Protein 9DIA (pdb70)

Organism: Homo sapiens (NCBI:txid9606)

InterPro domains:
  IPR000413 Integrin alpha chain [PR01185] (269-281)
  IPR000413 Integrin alpha chain [PR01185] (288-299)
  IPR000413 Integrin alpha chain [PR01185] (319-339)
  IPR000413 Integrin alpha chain [PR01185] (391-415)
  IPR000413 Integrin alpha chain [PR01185] (456-477)
  IPR000413 Integrin alpha chain [PR01185] (483-502)
  IPR000413 Integrin alpha chain [PR01185] (599-612)
  IPR000413 Integrin alpha chain [PR01185] (1009-1028)
  IPR013517 FG-GAP repeat [PF01839] (326-368)
  IPR013517 FG-GAP repeat [PF01839] (392-428)
  IPR013519 Integrin alpha beta-propellor [PS51470] (43-108)
  IPR013519 Integrin alpha beta-propellor [PS51470] (128-188)
  IPR013519 Integrin alpha beta-propellor [PS51470] (192-245)
  IPR013519 Integrin alpha beta-propellor [PS51470] (312-377)
  IPR013519 Integrin alpha beta-propellor [PS51470] (378-437)
  IPR013519 Integrin alpha beta-propellor [PS51470] (441-504)
  IPR013519 Integrin alpha beta-propellor [SM00191] (56-115)
  IPR013519 Integrin alpha beta-propellor [SM00191] (268-318)
  IPR013519 Integrin alpha beta-propellor [SM00191] (322-384)
  IPR013519 Integrin alpha beta-propellor [SM00191] (388-444)

Structure (mmCIF, N/CA/C/O backbone):
data_9DIA
#
_entry.id   9DIA
#
_cell.length_a   1.00
_cell.length_b   1.00
_cell.length_c   1.00
_cell.angle_alpha   90.00
_cell.angle_beta   90.00
_cell.angle_gamma   90.00
#
_symmetry.space_group_name_H-M   'P 1'
#
loop_
_entity.id
_entity.type
_entity.pdbx_description
1 polymer 'Integrin alpha-5'
2 polymer 'Integrin beta-1'
3 polymer 'NeoNectin candidate 2'
4 branched 2-acetamido-2-deoxy-beta-D-glucopyranose-(1-4)-2-acetamido-2-deoxy-beta-D-glucopyranose
5 branched alpha-D-mannopyranose-(1-3)-[2-acetamido-2-deoxy-beta-D-glucopyranose-(1-4)]beta-D-mannopyranose-(1-4)-2-acetamido-2-deoxy-beta-D-glucopyranose-(1-4)-2-acetamido-2-deoxy-beta-D-glucopyranose
6 branched alpha-L-fucopyranose-(1-6)-2-acetamido-2-deoxy-beta-D-glucopyranose
7 non-polymer 'CALCIUM ION'
8 non-polymer 2-acetamido-2-deoxy-beta-D-glucopyranose
9 non-polymer 'MANGANESE (II) ION'
#
loop_
_atom_site.group_PDB
_atom_site.id
_atom_site.type_symbol
_atom_site.label_atom_id
_atom_site.label_alt_id
_atom_site.label_comp_id
_atom_site.label_asym_id
_atom_site.label_entity_id
_atom_site.label_seq_id
_atom_site.pdbx_PDB_ins_code
_atom_site.Cartn_x
_atom_site.Cartn_y
_atom_site.Cartn_z
_atom_site.occupancy
_atom_site.B_iso_or_equiv
_atom_site.auth_seq_id
_atom_site.auth_comp_id
_atom_site.auth_asym_id
_atom_site.auth_atom_id
_atom_site.pdbx_PDB_model_num
ATOM 1 N N . PHE A 1 42 ? 201.131 171.387 180.029 1.00 77.78 1 PHE A N 1
ATOM 2 C CA . PHE A 1 42 ? 200.280 170.378 179.341 1.00 77.78 1 PHE A CA 1
ATOM 3 C C . PHE A 1 42 ? 200.893 169.973 178.002 1.00 77.78 1 PHE A C 1
ATOM 4 O O . PHE A 1 42 ? 201.676 169.025 177.934 1.00 77.78 1 PHE A O 1
ATOM 21 N N . ASN A 1 43 ? 200.543 170.697 176.940 1.00 74.59 2 ASN A N 1
ATOM 22 C CA . ASN A 1 43 ? 200.965 170.330 175.592 1.00 74.59 2 ASN A CA 1
ATOM 23 C C . ASN A 1 43 ? 202.295 170.980 175.220 1.00 74.59 2 ASN A C 1
ATOM 24 O O . ASN A 1 43 ? 203.254 170.286 174.872 1.00 74.59 2 ASN A O 1
ATOM 35 N N . LEU A 1 44 ? 202.366 172.308 175.293 1.00 70.13 3 LEU A N 1
ATOM 36 C CA . LEU A 1 44 ? 203.571 173.014 174.880 1.00 70.13 3 LEU A CA 1
ATOM 37 C C . LEU A 1 44 ? 204.779 172.485 175.640 1.00 70.13 3 LEU A C 1
ATOM 38 O O . LEU A 1 44 ? 204.739 172.322 176.862 1.00 70.13 3 LEU A O 1
ATOM 54 N N . ASP A 1 45 ? 205.858 172.217 174.906 1.00 74.16 4 ASP A N 1
ATOM 55 C CA . ASP A 1 45 ? 207.051 171.586 175.469 1.00 74.16 4 ASP A CA 1
ATOM 56 C C . ASP A 1 45 ? 207.831 172.631 176.261 1.00 74.16 4 ASP A C 1
ATOM 57 O O . ASP A 1 45 ? 208.865 173.149 175.833 1.00 74.16 4 ASP A O 1
ATOM 66 N N . ALA A 1 46 ? 207.316 172.942 177.451 1.00 73.29 5 ALA A N 1
ATOM 67 C CA . ALA A 1 46 ? 207.967 173.910 178.323 1.00 73.29 5 ALA A CA 1
ATOM 68 C C . ALA A 1 46 ? 209.254 173.378 178.937 1.00 73.29 5 ALA A C 1
ATOM 69 O O . ALA A 1 46 ? 209.990 174.154 179.554 1.00 73.29 5 ALA A O 1
ATOM 76 N N . GLU A 1 47 ? 209.541 172.083 178.788 1.00 76.26 6 GLU A N 1
ATOM 77 C CA . GLU A 1 47 ? 210.744 171.520 179.392 1.00 76.26 6 GLU A CA 1
ATOM 78 C C . GLU A 1 47 ? 212.002 172.162 178.822 1.00 76.26 6 GLU A C 1
ATOM 79 O O . GLU A 1 47 ? 212.939 172.475 179.566 1.00 76.26 6 GLU A O 1
ATOM 83 N N . ALA A 1 48 ? 212.045 172.366 177.507 1.00 76.21 7 ALA A N 1
ATOM 84 C CA . ALA A 1 48 ? 213.219 172.943 176.867 1.00 76.21 7 ALA A CA 1
ATOM 85 C C . ALA A 1 48 ? 212.838 173.599 175.546 1.00 76.21 7 ALA A C 1
ATOM 86 O O . ALA A 1 48 ? 212.911 172.957 174.491 1.00 76.21 7 ALA A O 1
ATOM 93 N N . PRO A 1 49 ? 212.424 174.861 175.557 1.00 71.98 8 PRO A N 1
ATOM 94 C CA . PRO A 1 49 ? 212.108 175.553 174.306 1.00 71.98 8 PRO A CA 1
ATOM 95 C C . PRO A 1 49 ? 213.362 176.112 173.645 1.00 71.98 8 PRO A C 1
ATOM 96 O O . PRO A 1 49 ? 214.451 176.131 174.219 1.00 71.98 8 PRO A O 1
ATOM 107 N N . ALA A 1 50 ? 213.185 176.572 172.410 1.00 72.98 9 ALA A N 1
ATOM 108 C CA . ALA A 1 50 ? 214.258 177.208 171.661 1.00 72.98 9 ALA A CA 1
ATOM 109 C C . ALA A 1 50 ? 214.302 178.694 171.985 1.00 72.98 9 ALA A C 1
ATOM 110 O O . ALA A 1 50 ? 213.262 179.349 172.085 1.00 72.98 9 ALA A O 1
ATOM 117 N N . VAL A 1 51 ? 215.512 179.221 172.148 1.00 71.22 10 VAL A N 1
ATOM 118 C CA . VAL A 1 51 ? 215.729 180.608 172.541 1.00 71.22 10 VAL A CA 1
ATOM 119 C C . VAL A 1 51 ? 216.504 181.309 171.436 1.00 71.22 10 VAL A C 1
ATOM 120 O O . VAL A 1 51 ? 217.577 180.844 171.032 1.00 71.22 10 VAL A O 1
ATOM 133 N N . LEU A 1 52 ? 215.963 182.424 170.952 1.00 71.86 11 LEU A N 1
ATOM 134 C CA . LEU A 1 52 ? 216.617 183.259 169.954 1.00 71.86 11 LEU A CA 1
ATOM 135 C C . LEU A 1 52 ? 216.987 184.589 170.592 1.00 71.86 11 LEU A C 1
ATOM 136 O O . LEU A 1 52 ? 216.124 185.276 171.146 1.00 71.86 11 LEU A O 1
ATOM 152 N N . SER A 1 53 ? 218.265 184.952 170.506 1.00 71.25 12 SER A N 1
ATOM 153 C CA . SER A 1 53 ? 218.796 186.138 171.160 1.00 71.25 12 SER A CA 1
ATOM 154 C C . SER A 1 53 ? 219.393 187.083 170.128 1.00 71.25 12 SER A C 1
ATOM 155 O O . SER A 1 53 ? 220.061 186.647 169.186 1.00 71.25 12 SER A O 1
ATOM 163 N N . GLY A 1 54 ? 219.149 188.378 170.315 1.00 70.92 13 GLY A N 1
ATOM 164 C CA . GLY A 1 54 ? 219.651 189.393 169.420 1.00 70.92 13 GLY A CA 1
ATOM 165 C C . GLY A 1 54 ? 220.694 190.272 170.080 1.00 70.92 13 GLY A C 1
ATOM 166 O O . GLY A 1 54 ? 221.177 189.981 171.178 1.00 70.92 13 GLY A O 1
ATOM 170 N N . PRO A 1 55 ? 221.063 191.369 169.421 1.00 68.85 14 PRO A N 1
ATOM 171 C CA . PRO A 1 55 ? 222.080 192.246 169.988 1.00 68.85 14 PRO A CA 1
ATOM 172 C C . PRO A 1 55 ? 221.595 192.861 171.283 1.00 68.85 14 PRO A C 1
ATOM 173 O O . PRO A 1 55 ? 220.390 193.128 171.451 1.00 68.85 14 PRO A O 1
ATOM 184 N N . PRO A 1 56 ? 222.497 193.108 172.233 1.00 68.76 15 PRO A N 1
ATOM 185 C CA . PRO A 1 56 ? 222.072 193.691 173.510 1.00 68.76 15 PRO A CA 1
ATOM 186 C C . PRO A 1 56 ? 221.514 195.094 173.328 1.00 68.76 15 PRO A C 1
ATOM 187 O O . PRO A 1 56 ? 221.978 195.865 172.486 1.00 68.76 15 PRO A O 1
ATOM 198 N N . GLY A 1 57 ? 220.507 195.421 174.135 1.00 68.15 16 GLY A N 1
ATOM 199 C CA . GLY A 1 57 ? 219.912 196.741 174.102 1.00 68.15 16 GLY A CA 1
ATOM 200 C C . GLY A 1 57 ? 219.181 197.084 172.826 1.00 68.15 16 GLY A C 1
ATOM 201 O O . GLY A 1 57 ? 218.875 198.258 172.604 1.00 68.15 16 GLY A O 1
ATOM 205 N N . SER A 1 58 ? 218.886 196.099 171.982 1.00 67.45 17 SER A N 1
ATOM 206 C CA . SER A 1 58 ? 218.241 196.333 170.699 1.00 67.45 17 SER A CA 1
ATOM 207 C C . SER A 1 58 ? 216.742 196.075 170.726 1.00 67.45 17 SER A C 1
ATOM 208 O O . SER A 1 58 ? 216.094 196.176 169.681 1.00 67.45 17 SER A O 1
ATOM 216 N N . PHE A 1 59 ? 216.174 195.744 171.885 1.00 66.40 18 PHE A N 1
ATOM 217 C CA . PHE A 1 59 ? 214.753 195.421 171.994 1.00 66.40 18 PHE A CA 1
ATOM 218 C C . PHE A 1 59 ? 214.372 194.268 171.071 1.00 66.40 18 PHE A C 1
ATOM 219 O O . PHE A 1 59 ? 213.257 194.216 170.548 1.00 66.40 18 PHE A O 1
ATOM 236 N N . PHE A 1 60 ? 215.297 193.333 170.863 1.00 68.32 19 PHE A N 1
ATOM 237 C CA . PHE A 1 60 ? 215.004 192.162 170.051 1.00 68.32 19 PHE A CA 1
ATOM 238 C C . PHE A 1 60 ? 213.837 191.393 170.655 1.00 68.32 19 PHE A C 1
ATOM 239 O O . PHE A 1 60 ? 213.827 191.098 171.852 1.00 68.32 19 PHE A O 1
ATOM 256 N N . GLY A 1 61 ? 212.858 191.061 169.824 1.00 65.74 20 GLY A N 1
ATOM 257 C CA . GLY A 1 61 ? 211.667 190.385 170.284 1.00 65.74 20 GLY A CA 1
ATOM 258 C C . GLY A 1 61 ? 210.490 191.285 170.577 1.00 65.74 20 GLY A C 1
ATOM 259 O O . GLY A 1 61 ? 209.468 190.793 171.068 1.00 65.74 20 GLY A O 1
ATOM 263 N N . PHE A 1 62 ? 210.596 192.586 170.298 1.00 64.97 21 PHE A N 1
ATOM 264 C CA . PHE A 1 62 ? 209.462 193.476 170.512 1.00 64.97 21 PHE A CA 1
ATOM 265 C C . PHE A 1 62 ? 208.254 193.042 169.694 1.00 64.97 21 PHE A C 1
ATOM 266 O O . PHE A 1 62 ? 207.111 193.280 170.100 1.00 64.97 21 PHE A O 1
ATOM 283 N N . SER A 1 63 ? 208.483 192.413 168.544 1.00 67.01 22 SER A N 1
ATOM 284 C CA . SER A 1 63 ? 207.404 191.892 167.721 1.00 67.01 22 SER A CA 1
ATOM 285 C C . SER A 1 63 ? 207.885 190.620 167.042 1.00 67.01 22 SER A C 1
ATOM 286 O O . SER A 1 63 ? 209.045 190.529 166.635 1.00 67.01 22 SER A O 1
ATOM 294 N N . VAL A 1 64 ? 206.986 189.643 166.921 1.00 67.57 23 VAL A N 1
ATOM 295 C CA . VAL A 1 64 ? 207.315 188.337 166.368 1.00 67.57 23 VAL A CA 1
ATOM 296 C C . VAL A 1 64 ? 206.252 187.951 165.348 1.00 67.57 23 VAL A C 1
ATOM 297 O O . VAL A 1 64 ? 205.134 188.469 165.352 1.00 67.57 23 VAL A O 1
ATOM 310 N N . GLU A 1 65 ? 206.619 187.027 164.464 1.00 70.23 24 GLU A N 1
ATOM 311 C CA . GLU A 1 65 ? 205.711 186.565 163.423 1.00 70.23 24 GLU A CA 1
ATOM 312 C C . GLU A 1 65 ? 206.280 185.301 162.796 1.00 70.23 24 GLU A C 1
ATOM 313 O O . GLU A 1 65 ? 207.472 185.010 162.918 1.00 70.23 24 GLU A O 1
ATOM 321 N N . PHE A 1 66 ? 205.405 184.555 162.128 1.00 70.66 25 PHE A N 1
ATOM 322 C CA . PHE A 1 66 ? 205.781 183.373 161.368 1.00 70.66 25 PHE A CA 1
ATOM 323 C C . PHE A 1 66 ? 205.917 183.733 159.895 1.00 70.66 25 PHE A C 1
ATOM 324 O O . PHE A 1 66 ? 205.220 184.615 159.388 1.00 70.66 25 PHE A O 1
ATOM 341 N N . TYR A 1 67 ? 206.821 183.040 159.208 1.00 71.90 26 TYR A N 1
ATOM 342 C CA . TYR A 1 67 ? 207.075 183.283 157.794 1.00 71.90 26 TYR A CA 1
ATOM 343 C C . TYR A 1 67 ? 207.096 181.959 157.047 1.00 71.90 26 TYR A C 1
ATOM 344 O O . TYR A 1 67 ? 207.832 181.042 157.424 1.00 71.90 26 TYR A O 1
ATOM 362 N N . ARG A 1 68 ? 206.297 181.869 155.989 1.00 76.04 27 ARG A N 1
ATOM 363 C CA . ARG A 1 68 ? 206.238 180.688 155.135 1.00 76.04 27 ARG A CA 1
ATOM 364 C C . ARG A 1 68 ? 206.053 179.409 155.957 1.00 76.04 27 ARG A C 1
ATOM 365 O O . ARG A 1 68 ? 206.888 178.501 155.899 1.00 76.04 27 ARG A O 1
ATOM 386 N N . PRO A 1 69 ? 204.973 179.304 156.724 1.00 78.05 28 PRO A N 1
ATOM 387 C CA . PRO A 1 69 ? 204.748 178.093 157.515 1.00 78.05 28 PRO A CA 1
ATOM 388 C C . PRO A 1 69 ? 204.232 176.948 156.656 1.00 78.05 28 PRO A C 1
ATOM 389 O O . PRO A 1 69 ? 203.646 177.142 155.590 1.00 78.05 28 PRO A O 1
ATOM 400 N N . GLY A 1 70 ? 204.468 175.736 157.146 1.00 82.43 29 GLY A N 1
ATOM 401 C CA . GLY A 1 70 ? 204.032 174.551 156.426 1.00 82.43 29 GLY A CA 1
ATOM 402 C C . GLY A 1 70 ? 204.644 174.428 155.048 1.00 82.43 29 GLY A C 1
ATOM 403 O O . GLY A 1 70 ? 203.959 174.030 154.098 1.00 82.43 29 GLY A O 1
ATOM 407 N N . THR A 1 71 ? 205.924 174.764 154.917 1.00 83.27 30 THR A N 1
ATOM 408 C CA . THR A 1 71 ? 206.611 174.691 153.635 1.00 83.27 30 THR A CA 1
ATOM 409 C C . THR A 1 71 ? 208.097 174.906 153.874 1.00 83.27 30 THR A C 1
ATOM 410 O O . THR A 1 71 ? 208.508 175.395 154.930 1.00 83.27 30 THR A O 1
ATOM 421 N N . ASP A 1 72 ? 208.896 174.533 152.879 1.00 84.92 31 ASP A N 1
ATOM 422 C CA . ASP A 1 72 ? 210.332 174.747 152.967 1.00 84.92 31 ASP A CA 1
ATOM 423 C C . ASP A 1 72 ? 210.628 176.232 153.123 1.00 84.92 31 ASP A C 1
ATOM 424 O O . ASP A 1 72 ? 209.974 177.081 152.511 1.00 84.92 31 ASP A O 1
ATOM 433 N N . GLY A 1 73 ? 211.620 176.543 153.950 1.00 81.09 32 GLY A N 1
ATOM 434 C CA . GLY A 1 73 ? 211.949 177.918 154.255 1.00 81.09 32 GLY A CA 1
ATOM 435 C C . GLY A 1 73 ? 211.167 178.521 155.398 1.00 81.09 32 GLY A C 1
ATOM 436 O O . GLY A 1 73 ? 211.275 179.732 155.625 1.00 81.09 32 GLY A O 1
ATOM 440 N N . VAL A 1 74 ? 210.376 177.723 156.119 1.00 76.80 33 VAL A N 1
ATOM 441 C CA . VAL A 1 74 ? 209.656 178.235 157.278 1.00 76.80 33 VAL A CA 1
ATOM 442 C C . VAL A 1 74 ? 210.642 178.909 158.215 1.00 76.80 33 VAL A C 1
ATOM 443 O O . VAL A 1 74 ? 211.710 178.365 158.512 1.00 76.80 33 VAL A O 1
ATOM 456 N N . SER A 1 75 ? 210.287 180.103 158.682 1.00 73.48 34 SER A N 1
ATOM 457 C CA . SER A 1 75 ? 211.197 180.910 159.477 1.00 73.48 34 SER A CA 1
ATOM 458 C C . SER A 1 75 ? 210.390 181.774 160.433 1.00 73.48 34 SER A C 1
ATOM 459 O O . SER A 1 75 ? 209.171 181.911 160.304 1.00 73.48 34 SER A O 1
ATOM 467 N N . VAL A 1 76 ? 211.090 182.358 161.400 1.00 70.61 35 VAL A N 1
ATOM 468 C CA . VAL A 1 76 ? 210.495 183.225 162.408 1.00 70.61 35 VAL A CA 1
ATOM 469 C C . VAL A 1 76 ? 211.086 184.617 162.245 1.00 70.61 35 VAL A C 1
ATOM 470 O O . VAL A 1 76 ? 212.312 184.779 162.241 1.00 70.61 35 VAL A O 1
ATOM 483 N N . LEU A 1 77 ? 210.218 185.615 162.115 1.00 69.84 36 LEU A N 1
ATOM 484 C CA . LEU A 1 77 ? 210.630 187.005 161.975 1.00 69.84 36 LEU A CA 1
ATOM 485 C C . LEU A 1 77 ? 210.555 187.690 163.331 1.00 69.84 36 LEU A C 1
ATOM 486 O O . LEU A 1 77 ? 209.540 187.586 164.027 1.00 69.84 36 LEU A O 1
ATOM 502 N N . VAL A 1 78 ? 211.626 188.385 163.703 1.00 68.64 37 VAL A N 1
ATOM 503 C CA . VAL A 1 78 ? 211.713 189.084 164.980 1.00 68.64 37 VAL A CA 1
ATOM 504 C C . VAL A 1 78 ? 212.133 190.521 164.713 1.00 68.64 37 VAL A C 1
ATOM 505 O O . VAL A 1 78 ? 213.079 190.765 163.957 1.00 68.64 37 VAL A O 1
ATOM 518 N N . GLY A 1 79 ? 211.433 191.466 165.330 1.00 67.19 38 GLY A N 1
ATOM 519 C CA . GLY A 1 79 ? 211.732 192.880 165.176 1.00 67.19 38 GLY A CA 1
ATOM 520 C C . GLY A 1 79 ? 212.581 193.391 166.327 1.00 67.19 38 GLY A C 1
ATOM 521 O O . GLY A 1 79 ? 212.401 192.984 167.475 1.00 67.19 38 GLY A O 1
ATOM 525 N N . ALA A 1 80 ? 213.510 194.288 166.003 1.00 66.58 39 ALA A N 1
ATOM 526 C CA . ALA A 1 80 ? 214.396 194.915 166.982 1.00 66.58 39 ALA A CA 1
ATOM 527 C C . ALA A 1 80 ? 214.307 196.420 166.776 1.00 66.58 39 ALA A C 1
ATOM 528 O O . ALA A 1 80 ? 215.123 197.009 166.054 1.00 66.58 39 ALA A O 1
ATOM 535 N N . PRO A 1 81 ? 213.324 197.080 167.394 1.00 65.68 40 PRO A N 1
ATOM 536 C CA . PRO A 1 81 ? 213.090 198.498 167.082 1.00 65.68 40 PRO A CA 1
ATOM 537 C C . PRO A 1 81 ? 214.293 199.395 167.308 1.00 65.68 40 PRO A C 1
ATOM 538 O O . PRO A 1 81 ? 214.443 200.394 166.595 1.00 65.68 40 PRO A O 1
ATOM 549 N N . LYS A 1 82 ? 215.152 199.082 168.274 1.00 66.99 41 LYS A N 1
ATOM 550 C CA . LYS A 1 82 ? 216.283 199.931 168.629 1.00 66.99 41 LYS A CA 1
ATOM 551 C C . LYS A 1 82 ? 217.614 199.261 168.300 1.00 66.99 41 LYS A C 1
ATOM 552 O O . LYS A 1 82 ? 218.575 199.346 169.065 1.00 66.99 41 LYS A O 1
ATOM 571 N N . ALA A 1 83 ? 217.685 198.595 167.153 1.00 68.58 42 ALA A N 1
ATOM 572 C CA . ALA A 1 83 ? 218.892 197.904 166.719 1.00 68.58 42 ALA A CA 1
ATOM 573 C C . ALA A 1 83 ? 219.677 198.794 165.768 1.00 68.58 42 ALA A C 1
ATOM 574 O O . ALA A 1 83 ? 219.104 199.377 164.842 1.00 68.58 42 ALA A O 1
ATOM 581 N N . ASN A 1 84 ? 220.983 198.898 165.999 1.00 73.35 43 ASN A N 1
ATOM 582 C CA . ASN A 1 84 ? 221.834 199.680 165.114 1.00 73.35 43 ASN A CA 1
ATOM 583 C C . ASN A 1 84 ? 221.956 198.986 163.764 1.00 73.35 43 ASN A C 1
ATOM 584 O O . ASN A 1 84 ? 222.263 197.793 163.692 1.00 73.35 43 ASN A O 1
ATOM 594 N N . THR A 1 85 ? 221.716 199.737 162.696 1.00 73.94 44 THR A N 1
ATOM 595 C CA . THR A 1 85 ? 221.781 199.224 161.338 1.00 73.94 44 THR A CA 1
ATOM 596 C C . THR A 1 85 ? 222.932 199.880 160.589 1.00 73.94 44 THR A C 1
ATOM 597 O O . THR A 1 85 ? 223.462 200.915 160.999 1.00 73.94 44 THR A O 1
ATOM 608 N N . SER A 1 86 ? 223.320 199.255 159.482 1.00 76.20 45 SER A N 1
ATOM 609 C CA . SER A 1 86 ? 224.406 199.764 158.645 1.00 76.20 45 SER A CA 1
ATOM 610 C C . SER A 1 86 ? 223.876 200.669 157.537 1.00 76.20 45 SER A C 1
ATOM 611 O O . SER A 1 86 ? 224.175 200.483 156.358 1.00 76.20 45 SER A O 1
ATOM 619 N N . GLN A 1 87 ? 223.075 201.669 157.920 1.00 76.47 46 GLN A N 1
ATOM 620 C CA . GLN A 1 87 ? 222.564 202.641 156.971 1.00 76.47 46 GLN A CA 1
ATOM 621 C C . GLN A 1 87 ? 223.393 203.919 157.023 1.00 76.47 46 GLN A C 1
ATOM 622 O O . GLN A 1 87 ? 223.926 204.276 158.077 1.00 76.47 46 GLN A O 1
ATOM 636 N N . PRO A 1 88 ? 223.530 204.642 155.907 1.00 80.10 47 PRO A N 1
ATOM 637 C CA . PRO A 1 88 ? 224.329 205.876 155.936 1.00 80.10 47 PRO A CA 1
ATOM 638 C C . PRO A 1 88 ? 223.740 206.935 156.853 1.00 80.10 47 PRO A C 1
ATOM 639 O O . PRO A 1 88 ? 222.655 207.462 156.591 1.00 80.10 47 PRO A O 1
ATOM 650 N N . GLY A 1 89 ? 224.450 207.254 157.932 1.00 77.36 48 GLY A N 1
ATOM 651 C CA . GLY A 1 89 ? 224.041 208.321 158.823 1.00 77.36 48 GLY A CA 1
ATOM 652 C C . GLY A 1 89 ? 222.692 208.104 159.476 1.00 77.36 48 GLY A C 1
ATOM 653 O O . GLY A 1 89 ? 221.859 209.015 159.507 1.00 77.36 48 GLY A O 1
ATOM 657 N N . VAL A 1 90 ? 222.459 206.901 159.996 1.00 74.57 49 VAL A N 1
ATOM 658 C CA . VAL A 1 90 ? 221.242 206.577 160.731 1.00 74.57 49 VAL A CA 1
ATOM 659 C C . VAL A 1 90 ? 221.645 205.904 162.034 1.00 74.57 49 VAL A C 1
ATOM 660 O O . VAL A 1 90 ? 222.456 204.971 162.029 1.00 74.57 49 VAL A O 1
ATOM 673 N N . LEU A 1 91 ? 221.082 206.373 163.143 1.00 72.02 50 LEU A N 1
ATOM 674 C CA . LEU A 1 91 ? 221.397 205.862 164.471 1.00 72.02 50 LEU A CA 1
ATOM 675 C C . LEU A 1 91 ? 220.161 205.187 165.049 1.00 72.02 50 LEU A C 1
ATOM 676 O O . LEU A 1 91 ? 219.103 205.814 165.160 1.00 72.02 50 LEU A O 1
ATOM 692 N N . GLN A 1 92 ? 220.302 203.915 165.420 1.00 70.83 51 GLN A N 1
ATOM 693 C CA . GLN A 1 92 ? 219.202 203.130 165.975 1.00 70.83 51 GLN A CA 1
ATOM 694 C C . GLN A 1 92 ? 217.963 203.229 165.089 1.00 70.83 51 GLN A C 1
ATOM 695 O O . GLN A 1 92 ? 216.870 203.579 165.536 1.00 70.83 51 GLN A O 1
ATOM 709 N N . GLY A 1 93 ? 218.146 202.911 163.810 1.00 70.30 52 GLY A N 1
ATOM 710 C CA . GLY A 1 93 ? 217.061 203.000 162.854 1.00 70.30 52 GLY A CA 1
ATOM 711 C C . GLY A 1 93 ? 216.084 201.847 162.878 1.00 70.30 52 GLY A C 1
ATOM 712 O O . GLY A 1 93 ? 215.072 201.903 162.175 1.00 70.30 52 GLY A O 1
ATOM 716 N N . GLY A 1 94 ? 216.355 200.810 163.661 1.00 68.74 53 GLY A N 1
ATOM 717 C CA . GLY A 1 94 ? 215.494 199.648 163.717 1.00 68.74 53 GLY A CA 1
ATOM 718 C C . GLY A 1 94 ? 215.874 198.595 162.690 1.00 68.74 53 GLY A C 1
ATOM 719 O O . GLY A 1 94 ? 216.545 198.862 161.695 1.00 68.74 53 GLY A O 1
ATOM 723 N N . ALA A 1 95 ? 215.430 197.368 162.948 1.00 68.08 54 ALA A N 1
ATOM 724 C CA . ALA A 1 95 ? 215.755 196.255 162.069 1.00 68.08 54 ALA A CA 1
ATOM 725 C C . ALA A 1 95 ? 214.744 195.138 162.277 1.00 68.08 54 ALA A C 1
ATOM 726 O O . ALA A 1 95 ? 214.028 195.100 163.279 1.00 68.08 54 ALA A O 1
ATOM 733 N N . VAL A 1 96 ? 214.699 194.230 161.305 1.00 68.35 55 VAL A N 1
ATOM 734 C CA . VAL A 1 96 ? 213.888 193.022 161.372 1.00 68.35 55 VAL A CA 1
ATOM 735 C C . VAL A 1 96 ? 214.792 191.841 161.059 1.00 68.35 55 VAL A C 1
ATOM 736 O O . VAL A 1 96 ? 215.522 191.862 160.062 1.00 68.35 55 VAL A O 1
ATOM 749 N N . TYR A 1 97 ? 214.744 190.816 161.902 1.00 70.21 56 TYR A N 1
ATOM 750 C CA . TYR A 1 97 ? 215.630 189.668 161.788 1.00 70.21 56 TYR A CA 1
ATOM 751 C C . TYR A 1 97 ? 214.896 188.472 161.195 1.00 70.21 56 TYR A C 1
ATOM 752 O O . TYR A 1 97 ? 213.702 188.272 161.428 1.00 70.21 56 TYR A O 1
ATOM 770 N N . LEU A 1 98 ? 215.630 187.678 160.421 1.00 71.74 57 LEU A N 1
ATOM 771 C CA . LEU A 1 98 ? 215.136 186.428 159.859 1.00 71.74 57 LEU A CA 1
ATOM 772 C C . LEU A 1 98 ? 215.870 185.278 160.534 1.00 71.74 57 LEU A C 1
ATOM 773 O O . LEU A 1 98 ? 217.101 185.201 160.468 1.00 71.74 57 LEU A O 1
ATOM 789 N N . CYS A 1 99 ? 215.117 184.390 161.176 1.00 75.46 58 CYS A N 1
ATOM 790 C CA . CYS A 1 99 ? 215.685 183.268 161.923 1.00 75.46 58 CYS A CA 1
ATOM 791 C C . CYS A 1 99 ? 215.207 181.961 161.310 1.00 75.46 58 CYS A C 1
ATOM 792 O O . CYS A 1 99 ? 214.102 181.490 161.632 1.00 75.46 58 CYS A O 1
ATOM 799 N N . PRO A 1 100 ? 215.987 181.337 160.427 1.00 76.46 59 PRO A N 1
ATOM 800 C CA . PRO A 1 100 ? 215.538 180.080 159.819 1.00 76.46 59 PRO A CA 1
ATOM 801 C C . PRO A 1 100 ? 215.298 179.013 160.875 1.00 76.46 59 PRO A C 1
ATOM 802 O O . PRO A 1 100 ? 216.020 178.922 161.869 1.00 76.46 59 PRO A O 1
ATOM 813 N N . TRP A 1 101 ? 214.271 178.203 160.648 1.00 78.19 60 TRP A N 1
ATOM 814 C CA . TRP A 1 101 ? 213.888 177.149 161.574 1.00 78.19 60 TRP A CA 1
ATOM 815 C C . TRP A 1 101 ? 214.440 175.813 161.099 1.00 78.19 60 TRP A C 1
ATOM 816 O O . TRP A 1 101 ? 214.515 175.552 159.895 1.00 78.19 60 TRP A O 1
ATOM 837 N N . GLY A 1 102 ? 214.824 174.971 162.054 1.00 85.38 61 GLY A N 1
ATOM 838 C CA . GLY A 1 102 ? 215.347 173.655 161.743 1.00 85.38 61 GLY A CA 1
ATOM 839 C C . GLY A 1 102 ? 216.831 173.544 162.017 1.00 85.38 61 GLY A C 1
ATOM 840 O O . GLY A 1 102 ? 217.298 172.530 162.544 1.00 85.38 61 GLY A O 1
ATOM 844 N N . ALA A 1 103 ? 217.584 174.582 161.663 1.00 93.06 62 ALA A N 1
ATOM 845 C CA . ALA A 1 103 ? 219.009 174.598 161.955 1.00 93.06 62 ALA A CA 1
ATOM 846 C C . ALA A 1 103 ? 219.228 174.550 163.461 1.00 93.06 62 ALA A C 1
ATOM 847 O O . ALA A 1 103 ? 218.560 175.258 164.220 1.00 93.06 62 ALA A O 1
ATOM 854 N N . SER A 1 104 ? 220.166 173.710 163.893 1.00 97.20 63 SER A N 1
ATOM 855 C CA . SER A 1 104 ? 220.401 173.558 165.326 1.00 97.20 63 SER A CA 1
ATOM 856 C C . SER A 1 104 ? 220.784 174.866 166.010 1.00 97.20 63 SER A C 1
ATOM 857 O O . SER A 1 104 ? 220.233 175.144 167.089 1.00 97.20 63 SER A O 1
ATOM 865 N N . PRO A 1 105 ? 221.681 175.701 165.472 1.00 96.23 64 PRO A N 1
ATOM 866 C CA . PRO A 1 105 ? 222.002 176.954 166.172 1.00 96.23 64 PRO A CA 1
ATOM 867 C C . PRO A 1 105 ? 220.900 177.994 166.089 1.00 96.23 64 PRO A C 1
ATOM 868 O O . PRO A 1 105 ? 220.856 178.891 166.939 1.00 96.23 64 PRO A O 1
ATOM 879 N N . THR A 1 106 ? 220.009 177.902 165.102 1.00 89.95 65 THR A N 1
ATOM 880 C CA . THR A 1 106 ? 218.951 178.893 164.913 1.00 89.95 65 THR A CA 1
ATOM 881 C C . THR A 1 106 ? 219.536 180.299 164.815 1.00 89.95 65 THR A C 1
ATOM 882 O O . THR A 1 106 ? 219.017 181.255 165.394 1.00 89.95 65 THR A O 1
ATOM 893 N N . GLN A 1 107 ? 220.635 180.424 164.074 1.00 88.41 66 GLN A N 1
ATOM 894 C CA . GLN A 1 107 ? 221.265 181.723 163.892 1.00 88.41 66 GLN A CA 1
ATOM 895 C C . GLN A 1 107 ? 220.287 182.704 163.259 1.00 88.41 66 GLN A C 1
ATOM 896 O O . GLN A 1 107 ? 219.579 182.373 162.305 1.00 88.41 66 GLN A O 1
ATOM 910 N N . CYS A 1 108 ? 220.253 183.918 163.798 1.00 81.68 67 CYS A N 1
ATOM 911 C CA . CYS A 1 108 ? 219.382 184.978 163.312 1.00 81.68 67 CYS A CA 1
ATOM 912 C C . CYS A 1 108 ? 220.217 186.020 162.582 1.00 81.68 67 CYS A C 1
ATOM 913 O O . CYS A 1 108 ? 221.282 186.417 163.067 1.00 81.68 67 CYS A O 1
ATOM 920 N N . THR A 1 109 ? 219.736 186.454 161.422 1.00 76.05 68 THR A N 1
ATOM 921 C CA . THR A 1 109 ? 220.407 187.461 160.620 1.00 76.05 68 THR A CA 1
ATOM 922 C C . THR A 1 109 ? 219.430 188.572 160.270 1.00 76.05 68 THR A C 1
ATOM 923 O O . THR A 1 109 ? 218.220 188.337 160.198 1.00 76.05 68 THR A O 1
ATOM 934 N N . PRO A 1 110 ? 219.922 189.791 160.047 1.00 71.70 69 PRO A N 1
ATOM 935 C CA . PRO A 1 110 ? 219.022 190.907 159.745 1.00 71.70 69 PRO A CA 1
ATOM 936 C C . PRO A 1 110 ? 218.702 191.019 158.263 1.00 71.70 69 PRO A C 1
ATOM 937 O O . PRO A 1 110 ? 219.534 190.751 157.394 1.00 71.70 69 PRO A O 1
ATOM 948 N N . ILE A 1 111 ? 217.469 191.426 157.980 1.00 71.86 70 ILE A N 1
ATOM 949 C CA . ILE A 1 111 ? 217.016 191.665 156.615 1.00 71.86 70 ILE A CA 1
ATOM 950 C C . ILE A 1 111 ? 217.327 193.106 156.248 1.00 71.86 70 ILE A C 1
ATOM 951 O O . ILE A 1 111 ? 217.182 194.017 157.072 1.00 71.86 70 ILE A O 1
ATOM 967 N N . GLU A 1 112 ? 217.758 193.317 155.006 1.00 74.40 71 GLU A N 1
ATOM 968 C CA . GLU A 1 112 ? 218.127 194.645 154.523 1.00 74.40 71 GLU A CA 1
ATOM 969 C C . GLU A 1 112 ? 216.942 195.220 153.751 1.00 74.40 71 GLU A C 1
ATOM 970 O O . GLU A 1 112 ? 216.928 195.278 152.522 1.00 74.40 71 GLU A O 1
ATOM 982 N N . PHE A 1 113 ? 215.927 195.650 154.504 1.00 70.77 72 PHE A N 1
ATOM 983 C CA . PHE A 1 113 ? 214.756 196.263 153.884 1.00 70.77 72 PHE A CA 1
ATOM 984 C C . PHE A 1 113 ? 215.128 197.550 153.163 1.00 70.77 72 PHE A C 1
ATOM 985 O O . PHE A 1 113 ? 214.643 197.816 152.057 1.00 70.77 72 PHE A O 1
ATOM 1002 N N . ASP A 1 114 ? 215.983 198.364 153.776 1.00 78.06 73 ASP A N 1
ATOM 1003 C CA . ASP A 1 114 ? 216.417 199.620 153.181 1.00 78.06 73 ASP A CA 1
ATOM 1004 C C . ASP A 1 114 ? 217.800 199.956 153.713 1.00 78.06 73 ASP A C 1
ATOM 1005 O O . ASP A 1 114 ? 218.037 199.877 154.921 1.00 78.06 73 ASP A O 1
ATOM 1014 N N . SER A 1 115 ? 218.708 200.327 152.808 1.00 78.24 74 SER A N 1
ATOM 1015 C CA . SER A 1 115 ? 220.067 200.708 153.173 1.00 78.24 74 SER A CA 1
ATOM 1016 C C . SER A 1 115 ? 220.393 202.132 152.738 1.00 78.24 74 SER A C 1
ATOM 1017 O O . SER A 1 115 ? 221.570 202.485 152.613 1.00 78.24 74 SER A O 1
ATOM 1025 N N . LYS A 1 116 ? 219.374 202.955 152.505 1.00 81.50 75 LYS A N 1
ATOM 1026 C CA . LYS A 1 116 ? 219.554 204.342 152.096 1.00 81.50 75 LYS A CA 1
ATOM 1027 C C . LYS A 1 116 ? 219.306 205.246 153.297 1.00 81.50 75 LYS A C 1
ATOM 1028 O O . LYS A 1 116 ? 218.242 205.175 153.922 1.00 81.50 75 LYS A O 1
ATOM 1036 N N . GLY A 1 117 ? 220.281 206.092 153.612 1.00 81.01 76 GLY A N 1
ATOM 1037 C CA . GLY A 1 117 ? 220.140 207.026 154.710 1.00 81.01 76 GLY A CA 1
ATOM 1038 C C . GLY A 1 117 ? 218.996 207.991 154.488 1.00 81.01 76 GLY A C 1
ATOM 1039 O O . GLY A 1 117 ? 218.307 207.920 153.467 1.00 81.01 76 GLY A O 1
ATOM 1043 N N . SER A 1 118 ? 218.780 208.898 155.437 1.00 81.65 77 SER A N 1
ATOM 1044 C CA . SER A 1 118 ? 217.713 209.877 155.294 1.00 81.65 77 SER A CA 1
ATOM 1045 C C . SER A 1 118 ? 217.922 210.700 154.030 1.00 81.65 77 SER A C 1
ATOM 1046 O O . SER A 1 118 ? 219.033 211.156 153.747 1.00 81.65 77 SER A O 1
ATOM 1054 N N . ARG A 1 119 ? 216.849 210.885 153.266 1.00 82.83 78 ARG A N 1
ATOM 1055 C CA . ARG A 1 119 ? 216.936 211.647 152.033 1.00 82.83 78 ARG A CA 1
ATOM 1056 C C . ARG A 1 119 ? 217.296 213.100 152.334 1.00 82.83 78 ARG A C 1
ATOM 1057 O O . ARG A 1 119 ? 217.320 213.539 153.485 1.00 82.83 78 ARG A O 1
ATOM 1078 N N . LEU A 1 120 ? 217.584 213.849 151.273 1.00 90.68 79 LEU A N 1
ATOM 1079 C CA . LEU A 1 120 ? 217.928 215.260 151.365 1.00 90.68 79 LEU A CA 1
ATOM 1080 C C . LEU A 1 120 ? 216.937 216.080 150.554 1.00 90.68 79 LEU A C 1
ATOM 1081 O O . LEU A 1 120 ? 216.468 215.639 149.500 1.00 90.68 79 LEU A O 1
ATOM 1097 N N . LEU A 1 121 ? 216.618 217.272 151.050 1.00 94.61 80 LEU A N 1
ATOM 1098 C CA . LEU A 1 121 ? 215.721 218.165 150.330 1.00 94.61 80 LEU A CA 1
ATOM 1099 C C . LEU A 1 121 ? 216.437 218.748 149.119 1.00 94.61 80 LEU A C 1
ATOM 1100 O O . LEU A 1 121 ? 217.563 219.242 149.229 1.00 94.61 80 LEU A O 1
ATOM 1116 N N . GLU A 1 122 ? 215.780 218.690 147.959 1.00 103.01 81 GLU A N 1
ATOM 1117 C CA . GLU A 1 122 ? 216.408 219.180 146.735 1.00 103.01 81 GLU A CA 1
ATOM 1118 C C . GLU A 1 122 ? 216.721 220.668 146.836 1.00 103.01 81 GLU A C 1
ATOM 1119 O O . GLU A 1 122 ? 217.789 221.116 146.402 1.00 103.01 81 GLU A O 1
ATOM 1131 N N . SER A 1 123 ? 215.806 221.449 147.412 1.00 104.07 82 SER A N 1
ATOM 1132 C CA . SER A 1 123 ? 216.047 222.880 147.560 1.00 104.07 82 SER A CA 1
ATOM 1133 C C . SER A 1 123 ? 217.245 223.152 148.458 1.00 104.07 82 SER A C 1
ATOM 1134 O O . SER A 1 123 ? 217.986 224.115 148.231 1.00 104.07 82 SER A O 1
ATOM 1142 N N . SER A 1 124 ? 217.450 222.321 149.481 1.00 104.59 83 SER A N 1
ATOM 1143 C CA . SER A 1 124 ? 218.561 222.538 150.401 1.00 104.59 83 SER A CA 1
ATOM 1144 C C . SER A 1 124 ? 219.897 222.485 149.671 1.00 104.59 83 SER A C 1
ATOM 1145 O O . SER A 1 124 ? 220.727 223.391 149.802 1.00 104.59 83 SER A O 1
ATOM 1153 N N . LEU A 1 125 ? 220.123 221.425 148.892 1.00 106.31 84 LEU A N 1
ATOM 1154 C CA . LEU A 1 125 ? 221.378 221.316 148.157 1.00 106.31 84 LEU A CA 1
ATOM 1155 C C . LEU A 1 125 ? 221.415 222.273 146.973 1.00 106.31 84 LEU A C 1
ATOM 1156 O O . LEU A 1 125 ? 222.501 222.668 146.533 1.00 106.31 84 LEU A O 1
ATOM 1172 N N . SER A 1 126 ? 220.250 222.657 146.445 1.00 109.37 85 SER A N 1
ATOM 1173 C CA . SER A 1 126 ? 220.214 223.627 145.357 1.00 109.37 85 SER A CA 1
ATOM 1174 C C . SER A 1 126 ? 220.499 225.038 145.857 1.00 109.37 85 SER A C 1
ATOM 1175 O O . SER A 1 126 ? 221.226 225.796 145.205 1.00 109.37 85 SER A O 1
ATOM 1183 N N . SER A 1 127 ? 219.940 225.405 147.006 1.00 112.29 86 SER A N 1
ATOM 1184 C CA . SER A 1 127 ? 220.124 226.731 147.573 1.00 112.29 86 SER A CA 1
ATOM 1185 C C . SER A 1 127 ? 221.364 226.736 148.468 1.00 112.29 86 SER A C 1
ATOM 1186 O O . SER A 1 127 ? 222.156 225.790 148.477 1.00 112.29 86 SER A O 1
ATOM 1194 N N . SER A 1 128 ? 221.542 227.809 149.232 1.00 115.35 87 SER A N 1
ATOM 1195 C CA . SER A 1 128 ? 222.694 227.951 150.123 1.00 115.35 87 SER A CA 1
ATOM 1196 C C . SER A 1 128 ? 222.450 227.273 151.468 1.00 115.35 87 SER A C 1
ATOM 1197 O O . SER A 1 128 ? 222.602 227.876 152.529 1.00 115.35 87 SER A O 1
ATOM 1205 N N . GLU A 1 129 ? 222.066 226.001 151.425 1.00 111.34 88 GLU A N 1
ATOM 1206 C CA . GLU A 1 129 ? 221.862 225.191 152.620 1.00 111.34 88 GLU A CA 1
ATOM 1207 C C . GLU A 1 129 ? 222.764 223.971 152.669 1.00 111.34 88 GLU A C 1
ATOM 1208 O O . GLU A 1 129 ? 223.348 223.683 153.717 1.00 111.34 88 GLU A O 1
ATOM 1220 N N . GLY A 1 130 ? 222.895 223.244 151.563 1.00 108.74 89 GLY A N 1
ATOM 1221 C CA . GLY A 1 130 ? 223.765 222.087 151.511 1.00 108.74 89 GLY A CA 1
ATOM 1222 C C . GLY A 1 130 ? 223.086 220.812 151.963 1.00 108.74 89 GLY A C 1
ATOM 1223 O O . GLY A 1 130 ? 222.774 219.942 151.144 1.00 108.74 89 GLY A O 1
ATOM 1227 N N . GLU A 1 131 ? 222.850 220.689 153.267 1.00 103.31 90 GLU A N 1
ATOM 1228 C CA . GLU A 1 131 ? 222.247 219.498 153.846 1.00 103.31 90 GLU A CA 1
ATOM 1229 C C . GLU A 1 131 ? 221.048 219.899 154.690 1.00 103.31 90 GLU A C 1
ATOM 1230 O O . GLU A 1 131 ? 221.163 220.756 155.572 1.00 103.31 90 GLU A O 1
ATOM 1242 N N . GLU A 1 132 ? 219.906 219.281 154.416 1.00 95.38 91 GLU A N 1
ATOM 1243 C CA . GLU A 1 132 ? 218.706 219.472 155.218 1.00 95.38 91 GLU A CA 1
ATOM 1244 C C . GLU A 1 132 ? 217.772 218.293 154.978 1.00 95.38 91 GLU A C 1
ATOM 1245 O O . GLU A 1 132 ? 216.860 218.383 154.146 1.00 95.38 91 GLU A O 1
ATOM 1257 N N . PRO A 1 133 ? 217.972 217.175 155.671 1.00 87.04 92 PRO A N 1
ATOM 1258 C CA . PRO A 1 133 ? 217.192 215.971 155.367 1.00 87.04 92 PRO A CA 1
ATOM 1259 C C . PRO A 1 133 ? 215.693 216.232 155.401 1.00 87.04 92 PRO A C 1
ATOM 1260 O O . PRO A 1 133 ? 215.176 216.888 156.307 1.00 87.04 92 PRO A O 1
ATOM 1271 N N . VAL A 1 134 ? 214.995 215.712 154.390 1.00 83.27 93 VAL A N 1
ATOM 1272 C CA . VAL A 1 134 ? 213.537 215.736 154.407 1.00 83.27 93 VAL A CA 1
ATOM 1273 C C . VAL A 1 134 ? 213.006 214.763 155.449 1.00 83.27 93 VAL A C 1
ATOM 1274 O O . VAL A 1 134 ? 212.051 215.065 156.172 1.00 83.27 93 VAL A O 1
ATOM 1287 N N . GLU A 1 135 ? 213.612 213.586 155.540 1.00 78.64 94 GLU A N 1
ATOM 1288 C CA . GLU A 1 135 ? 213.182 212.542 156.456 1.00 78.64 94 GLU A CA 1
ATOM 1289 C C . GLU A 1 135 ? 214.094 212.500 157.673 1.00 78.64 94 GLU A C 1
ATOM 1290 O O . GLU A 1 135 ? 215.230 212.978 157.647 1.00 78.64 94 GLU A O 1
ATOM 1302 N N . TYR A 1 136 ? 213.575 211.917 158.752 1.00 75.85 95 TYR A N 1
ATOM 1303 C CA . TYR A 1 136 ? 214.335 211.689 159.980 1.00 75.85 95 TYR A CA 1
ATOM 1304 C C . TYR A 1 136 ? 214.194 210.208 160.313 1.00 75.85 95 TYR A C 1
ATOM 1305 O O . TYR A 1 136 ? 213.312 209.812 161.079 1.00 75.85 95 TYR A O 1
ATOM 1323 N N . LYS A 1 137 ? 215.070 209.391 159.725 1.00 74.72 96 LYS A N 1
ATOM 1324 C CA . LYS A 1 137 ? 215.002 207.948 159.908 1.00 74.72 96 LYS A CA 1
ATOM 1325 C C . LYS A 1 137 ? 215.680 207.482 161.188 1.00 74.72 96 LYS A C 1
ATOM 1326 O O . LYS A 1 137 ? 215.461 206.341 161.606 1.00 74.72 96 LYS A O 1
ATOM 1345 N N . SER A 1 138 ? 216.495 208.325 161.813 1.00 70.94 97 SER A N 1
ATOM 1346 C CA . SER A 1 138 ? 217.162 207.933 163.045 1.00 70.94 97 SER A CA 1
ATOM 1347 C C . SER A 1 138 ? 216.150 207.807 164.175 1.00 70.94 97 SER A C 1
ATOM 1348 O O . SER A 1 138 ? 215.241 208.630 164.311 1.00 70.94 97 SER A O 1
ATOM 1356 N N . LEU A 1 139 ? 216.313 206.768 164.992 1.00 69.88 98 LEU A N 1
ATOM 1357 C CA . LEU A 1 139 ? 215.400 206.504 166.103 1.00 69.88 98 LEU A CA 1
ATOM 1358 C C . LEU A 1 139 ? 213.957 206.421 165.612 1.00 69.88 98 LEU A C 1
ATOM 1359 O O . LEU A 1 139 ? 213.034 206.950 166.234 1.00 69.88 98 LEU A O 1
ATOM 1375 N N . GLN A 1 140 ? 213.760 205.747 164.481 1.00 69.64 99 GLN A N 1
ATOM 1376 C CA . GLN A 1 140 ? 212.438 205.630 163.882 1.00 69.64 99 GLN A CA 1
ATOM 1377 C C . GLN A 1 140 ? 211.649 204.433 164.394 1.00 69.64 99 GLN A C 1
ATOM 1378 O O . GLN A 1 140 ? 210.479 204.287 164.029 1.00 69.64 99 GLN A O 1
ATOM 1392 N N . TRP A 1 141 ? 212.247 203.577 165.223 1.00 66.25 100 TRP A N 1
ATOM 1393 C CA . TRP A 1 141 ? 211.533 202.440 165.801 1.00 66.25 100 TRP A CA 1
ATOM 1394 C C . TRP A 1 141 ? 210.965 201.535 164.710 1.00 66.25 100 TRP A C 1
ATOM 1395 O O . TRP A 1 141 ? 209.878 200.970 164.844 1.00 66.25 100 TRP A O 1
ATOM 1416 N N . PHE A 1 142 ? 211.712 201.394 163.618 1.00 66.90 101 PHE A N 1
ATOM 1417 C CA . PHE A 1 142 ? 211.328 200.485 162.548 1.00 66.90 101 PHE A CA 1
ATOM 1418 C C . PHE A 1 142 ? 211.415 199.041 163.026 1.00 66.90 101 PHE A C 1
ATOM 1419 O O . PHE A 1 142 ? 212.290 198.674 163.812 1.00 66.90 101 PHE A O 1
ATOM 1436 N N . GLY A 1 143 ? 210.496 198.217 162.535 1.00 65.45 102 GLY A N 1
ATOM 1437 C CA . GLY A 1 143 ? 210.407 196.841 162.969 1.00 65.45 102 GLY A CA 1
ATOM 1438 C C . GLY A 1 143 ? 209.598 196.624 164.225 1.00 65.45 102 GLY A C 1
ATOM 1439 O O . GLY A 1 143 ? 209.605 195.511 164.762 1.00 65.45 102 GLY A O 1
ATOM 1443 N N . ALA A 1 144 ? 208.904 197.652 164.717 1.00 66.18 103 ALA A N 1
ATOM 1444 C CA . ALA A 1 144 ? 208.041 197.498 165.879 1.00 66.18 103 ALA A CA 1
ATOM 1445 C C . ALA A 1 144 ? 206.787 196.693 165.573 1.00 66.18 103 ALA A C 1
ATOM 1446 O O . ALA A 1 144 ? 206.053 196.348 166.504 1.00 66.18 103 ALA A O 1
ATOM 1453 N N . THR A 1 145 ? 206.521 196.397 164.303 1.00 67.03 104 THR A N 1
ATOM 1454 C CA . THR A 1 145 ? 205.345 195.620 163.922 1.00 67.03 104 THR A CA 1
ATOM 1455 C C . THR A 1 145 ? 205.705 194.815 162.683 1.00 67.03 104 THR A C 1
ATOM 1456 O O . THR A 1 145 ? 205.858 195.382 161.599 1.00 67.03 104 THR A O 1
ATOM 1467 N N . VAL A 1 146 ? 205.840 193.502 162.843 1.00 67.42 105 VAL A N 1
ATOM 1468 C CA . VAL A 1 146 ? 206.194 192.599 161.754 1.00 67.42 105 VAL A CA 1
ATOM 1469 C C . VAL A 1 146 ? 205.013 191.673 161.515 1.00 67.42 105 VAL A C 1
ATOM 1470 O O . VAL A 1 146 ? 204.591 190.948 162.424 1.00 67.42 105 VAL A O 1
ATOM 1483 N N . ARG A 1 147 ? 204.481 191.697 160.296 1.00 67.44 106 ARG A N 1
ATOM 1484 C CA . ARG A 1 147 ? 203.368 190.843 159.911 1.00 67.44 106 ARG A CA 1
ATOM 1485 C C . ARG A 1 147 ? 203.659 190.241 158.547 1.00 67.44 106 ARG A C 1
ATOM 1486 O O . ARG A 1 147 ? 204.204 190.914 157.669 1.00 67.44 106 ARG A O 1
ATOM 1507 N N . ALA A 1 148 ? 203.295 188.973 158.375 1.00 67.01 107 ALA A N 1
ATOM 1508 C CA . ALA A 1 148 ? 203.541 188.262 157.131 1.00 67.01 107 ALA A CA 1
ATOM 1509 C C . ALA A 1 148 ? 202.295 187.488 156.735 1.00 67.01 107 ALA A C 1
ATOM 1510 O O . ALA A 1 148 ? 201.489 187.098 157.582 1.00 67.01 107 ALA A O 1
ATOM 1517 N N . HIS A 1 149 ? 202.147 187.272 155.429 1.00 66.18 108 HIS A N 1
ATOM 1518 C CA . HIS A 1 149 ? 201.026 186.501 154.897 1.00 66.18 108 HIS A CA 1
ATOM 1519 C C . HIS A 1 149 ? 201.492 185.896 153.577 1.00 66.18 108 HIS A C 1
ATOM 1520 O O . HIS A 1 149 ? 201.544 186.589 152.558 1.00 66.18 108 HIS A O 1
ATOM 1534 N N . GLY A 1 150 ? 201.828 184.610 153.605 1.00 70.33 109 GLY A N 1
ATOM 1535 C CA . GLY A 1 150 ? 202.365 183.956 152.432 1.00 70.33 109 GLY A CA 1
ATOM 1536 C C . GLY A 1 150 ? 203.786 184.393 152.149 1.00 70.33 109 GLY A C 1
ATOM 1537 O O . GLY A 1 150 ? 204.665 184.252 153.003 1.00 70.33 109 GLY A O 1
ATOM 1541 N N . SER A 1 151 ? 204.023 184.930 150.956 1.00 73.06 110 SER A N 1
ATOM 1542 C CA . SER A 1 151 ? 205.346 185.383 150.555 1.00 73.06 110 SER A CA 1
ATOM 1543 C C . SER A 1 151 ? 205.581 186.862 150.838 1.00 73.06 110 SER A C 1
ATOM 1544 O O . SER A 1 151 ? 206.659 187.373 150.516 1.00 73.06 110 SER A O 1
ATOM 1552 N N . SER A 1 152 ? 204.613 187.555 151.429 1.00 69.01 111 SER A N 1
ATOM 1553 C CA . SER A 1 152 ? 204.714 188.983 151.686 1.00 69.01 111 SER A CA 1
ATOM 1554 C C . SER A 1 152 ? 205.026 189.244 153.154 1.00 69.01 111 SER A C 1
ATOM 1555 O O . SER A 1 152 ? 204.593 188.506 154.041 1.00 69.01 111 SER A O 1
ATOM 1563 N N . ILE A 1 153 ? 205.784 190.310 153.398 1.00 68.42 112 ILE A N 1
ATOM 1564 C CA . ILE A 1 153 ? 206.121 190.753 154.744 1.00 68.42 112 ILE A CA 1
ATOM 1565 C C . ILE A 1 153 ? 205.792 192.234 154.851 1.00 68.42 112 ILE A C 1
ATOM 1566 O O . ILE A 1 153 ? 205.766 192.956 153.850 1.00 68.42 112 ILE A O 1
ATOM 1582 N N . LEU A 1 154 ? 205.539 192.686 156.076 1.00 65.73 113 LEU A N 1
ATOM 1583 C CA . LEU A 1 154 ? 205.135 194.067 156.328 1.00 65.73 113 LEU A CA 1
ATOM 1584 C C . LEU A 1 154 ? 205.792 194.529 157.619 1.00 65.73 113 LEU A C 1
ATOM 1585 O O . LEU A 1 154 ? 205.389 194.106 158.706 1.00 65.73 113 LEU A O 1
ATOM 1601 N N . ALA A 1 155 ? 206.798 195.390 157.501 1.00 66.58 114 ALA A N 1
ATOM 1602 C CA . ALA A 1 155 ? 207.482 195.977 158.644 1.00 66.58 114 ALA A CA 1
ATOM 1603 C C . ALA A 1 155 ? 207.223 197.476 158.658 1.00 66.58 114 ALA A C 1
ATOM 1604 O O . ALA A 1 155 ? 207.478 198.162 157.663 1.00 66.58 114 ALA A O 1
ATOM 1611 N N . CYS A 1 156 ? 206.725 197.979 159.783 1.00 68.86 115 CYS A N 1
ATOM 1612 C CA . CYS A 1 156 ? 206.320 199.370 159.911 1.00 68.86 115 CYS A CA 1
ATOM 1613 C C . CYS A 1 156 ? 207.221 200.101 160.896 1.00 68.86 115 CYS A C 1
ATOM 1614 O O . CYS A 1 156 ? 207.818 199.494 161.789 1.00 68.86 115 CYS A O 1
ATOM 1621 N N . ALA A 1 157 ? 207.312 201.421 160.719 1.00 68.12 116 ALA A N 1
ATOM 1622 C CA . ALA A 1 157 ? 208.115 202.300 161.568 1.00 68.12 116 ALA A CA 1
ATOM 1623 C C . ALA A 1 157 ? 207.200 203.384 162.121 1.00 68.12 116 ALA A C 1
ATOM 1624 O O . ALA A 1 157 ? 207.054 204.455 161.512 1.00 68.12 116 ALA A O 1
ATOM 1631 N N . PRO A 1 158 ? 206.561 203.154 163.270 1.00 66.36 117 PRO A N 1
ATOM 1632 C CA . PRO A 1 158 ? 205.567 204.125 163.754 1.00 66.36 117 PRO A CA 1
ATOM 1633 C C . PRO A 1 158 ? 206.121 205.517 163.995 1.00 66.36 117 PRO A C 1
ATOM 1634 O O . PRO A 1 158 ? 205.389 206.497 163.812 1.00 66.36 117 PRO A O 1
ATOM 1645 N N . LEU A 1 159 ? 207.385 205.646 164.399 1.00 68.74 118 LEU A N 1
ATOM 1646 C CA . LEU A 1 159 ? 207.945 206.932 164.793 1.00 68.74 118 LEU A CA 1
ATOM 1647 C C . LEU A 1 159 ? 208.748 207.593 163.678 1.00 68.74 118 LEU A C 1
ATOM 1648 O O . LEU A 1 159 ? 209.632 208.409 163.959 1.00 68.74 118 LEU A O 1
ATOM 1664 N N . TYR A 1 160 ? 208.464 207.259 162.425 1.00 71.46 119 TYR A N 1
ATOM 1665 C CA . TYR A 1 160 ? 209.097 207.941 161.306 1.00 71.46 119 TYR A CA 1
ATOM 1666 C C . TYR A 1 160 ? 208.558 209.363 161.195 1.00 71.46 119 TYR A C 1
ATOM 1667 O O . TYR A 1 160 ? 207.343 209.578 161.199 1.00 71.46 119 TYR A O 1
ATOM 1685 N N . SER A 1 161 ? 209.461 210.338 161.097 1.00 73.12 120 SER A N 1
ATOM 1686 C CA . SER A 1 161 ? 209.093 211.740 160.958 1.00 73.12 120 SER A CA 1
ATOM 1687 C C . SER A 1 161 ? 209.907 212.361 159.833 1.00 73.12 120 SER A C 1
ATOM 1688 O O . SER A 1 161 ? 211.036 211.944 159.566 1.00 73.12 120 SER A O 1
ATOM 1696 N N . TRP A 1 162 ? 209.333 213.369 159.177 1.00 76.43 121 TRP A N 1
ATOM 1697 C CA . TRP A 1 162 ? 209.939 213.881 157.955 1.00 76.43 121 TRP A CA 1
ATOM 1698 C C . TRP A 1 162 ? 209.589 215.353 157.813 1.00 76.43 121 TRP A C 1
ATOM 1699 O O . TRP A 1 162 ? 208.414 215.723 157.897 1.00 76.43 121 TRP A O 1
ATOM 1720 N N . ARG A 1 163 ? 210.605 216.185 157.608 1.00 81.45 122 ARG A N 1
ATOM 1721 C CA . ARG A 1 163 ? 210.374 217.608 157.408 1.00 81.45 122 ARG A CA 1
ATOM 1722 C C . ARG A 1 163 ? 209.519 217.825 156.169 1.00 81.45 122 ARG A C 1
ATOM 1723 O O . ARG A 1 163 ? 209.834 217.324 155.087 1.00 81.45 122 ARG A O 1
ATOM 1744 N N . THR A 1 164 ? 208.437 218.580 156.325 1.00 80.53 123 THR A N 1
ATOM 1745 C CA . THR A 1 164 ? 207.575 218.864 155.188 1.00 80.53 123 THR A CA 1
ATOM 1746 C C . THR A 1 164 ? 208.322 219.705 154.162 1.00 80.53 123 THR A C 1
ATOM 1747 O O . THR A 1 164 ? 209.106 220.592 154.511 1.00 80.53 123 THR A O 1
ATOM 1758 N N . GLU A 1 165 ? 208.085 219.411 152.883 1.00 85.43 124 GLU A N 1
ATOM 1759 C CA . GLU A 1 165 ? 208.789 220.115 151.819 1.00 85.43 124 GLU A CA 1
ATOM 1760 C C . GLU A 1 165 ? 208.350 221.568 151.693 1.00 85.43 124 GLU A C 1
ATOM 1761 O O . GLU A 1 165 ? 209.057 222.361 151.063 1.00 85.43 124 GLU A O 1
ATOM 1773 N N . LYS A 1 166 ? 207.208 221.936 152.272 1.00 84.32 125 LYS A N 1
ATOM 1774 C CA . LYS A 1 166 ? 206.704 223.302 152.167 1.00 84.32 125 LYS A CA 1
ATOM 1775 C C . LYS A 1 166 ? 207.269 224.191 153.272 1.00 84.32 125 LYS A C 1
ATOM 1776 O O . LYS A 1 166 ? 207.925 225.198 152.990 1.00 84.32 125 LYS A O 1
ATOM 1795 N N . GLU A 1 167 ? 207.022 223.833 154.528 1.00 84.02 126 GLU A N 1
ATOM 1796 C CA . GLU A 1 167 ? 207.569 224.550 155.668 1.00 84.02 126 GLU A CA 1
ATOM 1797 C C . GLU A 1 167 ? 208.182 223.563 156.648 1.00 84.02 126 GLU A C 1
ATOM 1798 O O . GLU A 1 167 ? 207.762 222.404 156.709 1.00 84.02 126 GLU A O 1
ATOM 1810 N N . PRO A 1 168 ? 209.173 223.990 157.429 1.00 80.32 127 PRO A N 1
ATOM 1811 C CA . PRO A 1 168 ? 209.795 223.064 158.383 1.00 80.32 127 PRO A CA 1
ATOM 1812 C C . PRO A 1 168 ? 208.768 222.495 159.350 1.00 80.32 127 PRO A C 1
ATOM 1813 O O . PRO A 1 168 ? 207.910 223.212 159.867 1.00 80.32 127 PRO A O 1
ATOM 1824 N N . LEU A 1 169 ? 208.874 221.194 159.599 1.00 77.06 128 LEU A N 1
ATOM 1825 C CA . LEU A 1 169 ? 207.982 220.499 160.517 1.00 77.06 128 LEU A CA 1
ATOM 1826 C C . LEU A 1 169 ? 208.689 219.237 160.994 1.00 77.06 128 LEU A C 1
ATOM 1827 O O . LEU A 1 169 ? 209.799 218.921 160.559 1.00 77.06 128 LEU A O 1
ATOM 1843 N N . SER A 1 170 ? 208.037 218.520 161.906 1.00 75.45 129 SER A N 1
ATOM 1844 C CA . SER A 1 170 ? 208.542 217.249 162.413 1.00 75.45 129 SER A CA 1
ATOM 1845 C C . SER A 1 170 ? 207.407 216.242 162.521 1.00 75.45 129 SER A C 1
ATOM 1846 O O . SER A 1 170 ? 207.284 215.523 163.517 1.00 75.45 129 SER A O 1
ATOM 1854 N N . ASP A 1 171 ? 206.567 216.174 161.497 1.00 73.74 130 ASP A N 1
ATOM 1855 C CA . ASP A 1 171 ? 205.384 215.328 161.540 1.00 73.74 130 ASP A CA 1
ATOM 1856 C C . ASP A 1 171 ? 205.786 213.859 161.609 1.00 73.74 130 ASP A C 1
ATOM 1857 O O . ASP A 1 171 ? 206.441 213.364 160.681 1.00 73.74 130 ASP A O 1
ATOM 1866 N N . PRO A 1 172 ? 205.416 213.124 162.667 1.00 70.71 131 PRO A N 1
ATOM 1867 C CA . PRO A 1 172 ? 205.768 211.692 162.752 1.00 70.71 131 PRO A CA 1
ATOM 1868 C C . PRO A 1 172 ? 204.713 210.783 162.129 1.00 70.71 131 PRO A C 1
ATOM 1869 O O . PRO A 1 172 ? 203.971 210.064 162.809 1.00 70.71 131 PRO A O 1
ATOM 1880 N N . VAL A 1 173 ? 204.633 210.805 160.801 1.00 70.74 132 VAL A N 1
ATOM 1881 C CA . VAL A 1 173 ? 203.708 209.944 160.074 1.00 70.74 132 VAL A CA 1
ATOM 1882 C C . VAL A 1 173 ? 204.207 208.511 160.157 1.00 70.74 132 VAL A C 1
ATOM 1883 O O . VAL A 1 173 ? 205.329 208.256 160.605 1.00 70.74 132 VAL A O 1
ATOM 1896 N N . GLY A 1 174 ? 203.379 207.567 159.727 1.00 71.48 133 GLY A N 1
ATOM 1897 C CA . GLY A 1 174 ? 203.769 206.170 159.658 1.00 71.48 133 GLY A CA 1
ATOM 1898 C C . GLY A 1 174 ? 204.264 205.807 158.269 1.00 71.48 133 GLY A C 1
ATOM 1899 O O . GLY A 1 174 ? 203.717 206.261 157.264 1.00 71.48 133 GLY A O 1
ATOM 1903 N N . THR A 1 175 ? 205.310 204.988 158.229 1.00 71.52 134 THR A N 1
ATOM 1904 C CA . THR A 1 175 ? 205.843 204.451 156.986 1.00 71.52 134 THR A CA 1
ATOM 1905 C C . THR A 1 175 ? 206.053 202.955 157.149 1.00 71.52 134 THR A C 1
ATOM 1906 O O . THR A 1 175 ? 206.574 202.501 158.172 1.00 71.52 134 THR A O 1
ATOM 1917 N N . CYS A 1 176 ? 205.639 202.193 156.142 1.00 69.99 135 CYS A N 1
ATOM 1918 C CA . CYS A 1 176 ? 205.743 200.744 156.168 1.00 69.99 135 CYS A CA 1
ATOM 1919 C C . CYS A 1 176 ? 206.362 200.253 154.869 1.00 69.99 135 CYS A C 1
ATOM 1920 O O . CYS A 1 176 ? 206.183 200.858 153.810 1.00 69.99 135 CYS A O 1
ATOM 1927 N N . TYR A 1 177 ? 207.095 199.150 154.966 1.00 70.31 136 TYR A N 1
ATOM 1928 C CA . TYR A 1 177 ? 207.691 198.488 153.816 1.00 70.31 136 TYR A CA 1
ATOM 1929 C C . TYR A 1 177 ? 207.001 197.150 153.600 1.00 70.31 136 TYR A C 1
ATOM 1930 O O . TYR A 1 177 ? 206.678 196.448 154.562 1.00 70.31 136 TYR A O 1
ATOM 1948 N N . LEU A 1 178 ? 206.775 196.799 152.336 1.00 68.42 137 LEU A N 1
ATOM 1949 C CA . LEU A 1 178 ? 206.013 195.607 151.969 1.00 68.42 137 LEU A CA 1
ATOM 1950 C C . LEU A 1 178 ? 206.859 194.749 151.033 1.00 68.42 137 LEU A C 1
ATOM 1951 O O . LEU A 1 178 ? 206.800 194.908 149.811 1.00 68.42 137 LEU A O 1
ATOM 1967 N N . SER A 1 179 ? 207.641 193.839 151.605 1.00 70.45 138 SER A N 1
ATOM 1968 C CA . SER A 1 179 ? 208.373 192.876 150.796 1.00 70.45 138 SER A CA 1
ATOM 1969 C C . SER A 1 179 ? 207.397 191.957 150.076 1.00 70.45 138 SER A C 1
ATOM 1970 O O . SER A 1 179 ? 206.399 191.515 150.650 1.00 70.45 138 SER A O 1
ATOM 1978 N N . THR A 1 180 ? 207.686 191.671 148.811 1.00 72.81 139 THR A N 1
ATOM 1979 C CA . THR A 1 180 ? 206.821 190.845 147.984 1.00 72.81 139 THR A CA 1
ATOM 1980 C C . THR A 1 180 ? 207.650 189.799 147.256 1.00 72.81 139 THR A C 1
ATOM 1981 O O . THR A 1 180 ? 208.763 190.081 146.803 1.00 72.81 139 THR A O 1
ATOM 1992 N N . ASP A 1 181 ? 207.099 188.591 147.150 1.00 76.29 140 ASP A N 1
ATOM 1993 C CA . ASP A 1 181 ? 207.733 187.489 146.429 1.00 76.29 140 ASP A CA 1
ATOM 1994 C C . ASP A 1 181 ? 209.145 187.225 146.957 1.00 76.29 140 ASP A C 1
ATOM 1995 O O . ASP A 1 181 ? 210.138 187.309 146.234 1.00 76.29 140 ASP A O 1
ATOM 2004 N N . ASN A 1 182 ? 209.213 186.895 148.245 1.00 76.97 141 ASN A N 1
ATOM 2005 C CA . ASN A 1 182 ? 210.462 186.488 148.882 1.00 76.97 141 ASN A CA 1
ATOM 2006 C C . ASN A 1 182 ? 211.560 187.526 148.656 1.00 76.97 141 ASN A C 1
ATOM 2007 O O . ASN A 1 182 ? 212.680 187.210 148.250 1.00 76.97 141 ASN A O 1
ATOM 2017 N N . PHE A 1 183 ? 211.223 188.788 148.922 1.00 74.90 142 PHE A N 1
ATOM 2018 C CA . PHE A 1 183 ? 212.169 189.898 148.838 1.00 74.90 142 PHE A CA 1
ATOM 2019 C C . PHE A 1 183 ? 212.560 190.217 147.399 1.00 74.90 142 PHE A C 1
ATOM 2020 O O . PHE A 1 183 ? 213.644 190.745 147.148 1.00 74.90 142 PHE A O 1
ATOM 2037 N N . THR A 1 184 ? 211.689 189.898 146.443 1.00 75.41 143 THR A N 1
ATOM 2038 C CA . THR A 1 184 ? 211.973 190.220 145.050 1.00 75.41 143 THR A CA 1
ATOM 2039 C C . THR A 1 184 ? 211.745 191.694 144.743 1.00 75.41 143 THR A C 1
ATOM 2040 O O . THR A 1 184 ? 212.431 192.254 143.881 1.00 75.41 143 THR A O 1
ATOM 2051 N N . ARG A 1 185 ? 210.799 192.338 145.428 1.00 74.64 144 ARG A N 1
ATOM 2052 C CA . ARG A 1 185 ? 210.421 193.713 145.107 1.00 74.64 144 ARG A CA 1
ATOM 2053 C C . ARG A 1 185 ? 209.867 194.351 146.378 1.00 74.64 144 ARG A C 1
ATOM 2054 O O . ARG A 1 185 ? 208.723 194.087 146.757 1.00 74.64 144 ARG A O 1
ATOM 2075 N N . ILE A 1 186 ? 210.675 195.188 147.022 1.00 72.32 145 ILE A N 1
ATOM 2076 C CA . ILE A 1 186 ? 210.287 195.847 148.264 1.00 72.32 145 ILE A CA 1
ATOM 2077 C C . ILE A 1 186 ? 209.661 197.194 147.927 1.00 72.32 145 ILE A C 1
ATOM 2078 O O . ILE A 1 186 ? 210.315 198.063 147.341 1.00 72.32 145 ILE A O 1
ATOM 2094 N N . LEU A 1 187 ? 208.399 197.370 148.305 1.00 72.99 146 LEU A N 1
ATOM 2095 C CA . LEU A 1 187 ? 207.697 198.631 148.144 1.00 72.99 146 LEU A CA 1
ATOM 2096 C C . LEU A 1 187 ? 207.754 199.421 149.449 1.00 72.99 146 LEU A C 1
ATOM 2097 O O . LEU A 1 187 ? 208.325 198.983 150.449 1.00 72.99 146 LEU A O 1
ATOM 2113 N N . GLU A 1 188 ? 207.150 200.607 149.434 1.00 72.37 147 GLU A N 1
ATOM 2114 C CA . GLU A 1 188 ? 207.022 201.428 150.629 1.00 72.37 147 GLU A CA 1
ATOM 2115 C C . GLU A 1 188 ? 205.602 201.960 150.704 1.00 72.37 147 GLU A C 1
ATOM 2116 O O . GLU A 1 188 ? 205.085 202.494 149.719 1.00 72.37 147 GLU A O 1
ATOM 2128 N N . TYR A 1 189 ? 204.979 201.814 151.870 1.00 68.60 148 TYR A N 1
ATOM 2129 C CA . TYR A 1 189 ? 203.604 202.243 152.097 1.00 68.60 148 TYR A CA 1
ATOM 2130 C C . TYR A 1 189 ? 203.592 203.215 153.269 1.00 68.60 148 TYR A C 1
ATOM 2131 O O . TYR A 1 189 ? 203.774 202.808 154.421 1.00 68.60 148 TYR A O 1
ATOM 2149 N N . ALA A 1 190 ? 203.385 204.495 152.972 1.00 70.43 149 ALA A N 1
ATOM 2150 C CA . ALA A 1 190 ? 203.273 205.547 153.981 1.00 70.43 149 ALA A CA 1
ATOM 2151 C C . ALA A 1 190 ? 202.008 206.341 153.690 1.00 70.43 149 ALA A C 1
ATOM 2152 O O . ALA A 1 190 ? 202.063 207.507 153.283 1.00 70.43 149 ALA A O 1
ATOM 2159 N N . PRO A 1 191 ? 200.840 205.727 153.884 1.00 68.32 150 PRO A N 1
ATOM 2160 C CA . PRO A 1 191 ? 199.592 206.381 153.459 1.00 68.32 150 PRO A CA 1
ATOM 2161 C C . PRO A 1 191 ? 199.305 207.685 154.179 1.00 68.32 150 PRO A C 1
ATOM 2162 O O . PRO A 1 191 ? 198.715 208.592 153.580 1.00 68.32 150 PRO A O 1
ATOM 2173 N N . CYS A 1 192 ? 199.695 207.809 155.448 1.00 70.12 151 CYS A N 1
ATOM 2174 C CA . CYS A 1 192 ? 199.426 209.033 156.190 1.00 70.12 151 CYS A CA 1
ATOM 2175 C C . CYS A 1 192 ? 200.331 210.184 155.773 1.00 70.12 151 CYS A C 1
ATOM 2176 O O . CYS A 1 192 ? 200.037 211.334 156.115 1.00 70.12 151 CYS A O 1
ATOM 2183 N N . ARG A 1 193 ? 201.414 209.908 155.048 1.00 74.11 152 ARG A N 1
ATOM 2184 C CA . ARG A 1 193 ? 202.293 210.953 154.528 1.00 74.11 152 ARG A CA 1
ATOM 2185 C C . ARG A 1 193 ? 201.605 211.582 153.320 1.00 74.11 152 ARG A C 1
ATOM 2186 O O . ARG A 1 193 ? 201.863 211.243 152.163 1.00 74.11 152 ARG A O 1
ATOM 2207 N N . SER A 1 194 ? 200.702 212.521 153.607 1.00 76.76 153 SER A N 1
ATOM 2208 C CA . SER A 1 194 ? 199.847 213.095 152.575 1.00 76.76 153 SER A CA 1
ATOM 2209 C C . SER A 1 194 ? 199.878 214.618 152.592 1.00 76.76 153 SER A C 1
ATOM 2210 O O . SER A 1 194 ? 200.684 215.224 153.303 1.00 76.76 153 SER A O 1
ATOM 2218 N N . ASP A 1 195 ? 198.999 215.240 151.802 1.00 80.26 154 ASP A N 1
ATOM 2219 C CA . ASP A 1 195 ? 198.975 216.696 151.715 1.00 80.26 154 ASP A CA 1
ATOM 2220 C C . ASP A 1 195 ? 198.627 217.326 153.057 1.00 80.26 154 ASP A C 1
ATOM 2221 O O . ASP A 1 195 ? 199.238 218.322 153.460 1.00 80.26 154 ASP A O 1
ATOM 2230 N N . PHE A 1 196 ? 197.649 216.765 153.760 1.00 77.50 155 PHE A N 1
ATOM 2231 C CA . PHE A 1 196 ? 197.237 217.281 155.063 1.00 77.50 155 PHE A CA 1
ATOM 2232 C C . PHE A 1 196 ? 198.327 216.947 156.071 1.00 77.50 155 PHE A C 1
ATOM 2233 O O . PHE A 1 196 ? 198.410 215.820 156.562 1.00 77.50 155 PHE A O 1
ATOM 2250 N N . SER A 1 197 ? 199.169 217.928 156.388 1.00 76.89 156 SER A N 1
ATOM 2251 C CA . SER A 1 197 ? 200.399 217.700 157.145 1.00 76.89 156 SER A CA 1
ATOM 2252 C C . SER A 1 197 ? 200.422 218.593 158.381 1.00 76.89 156 SER A C 1
ATOM 2253 O O . SER A 1 197 ? 200.990 219.686 158.363 1.00 76.89 156 SER A O 1
ATOM 2261 N N . TRP A 1 198 ? 199.803 218.114 159.456 1.00 73.37 157 TRP A N 1
ATOM 2262 C CA . TRP A 1 198 ? 199.979 218.653 160.800 1.00 73.37 157 TRP A CA 1
ATOM 2263 C C . TRP A 1 198 ? 199.109 217.811 161.724 1.00 73.37 157 TRP A C 1
ATOM 2264 O O . TRP A 1 198 ? 198.348 216.949 161.273 1.00 73.37 157 TRP A O 1
ATOM 2285 N N . ALA A 1 199 ? 199.229 218.068 163.029 1.00 69.94 158 ALA A N 1
ATOM 2286 C CA . ALA A 1 199 ? 198.361 217.399 163.988 1.00 69.94 158 ALA A CA 1
ATOM 2287 C C . ALA A 1 199 ? 196.895 217.583 163.627 1.00 69.94 158 ALA A C 1
ATOM 2288 O O . ALA A 1 199 ? 196.084 216.675 163.835 1.00 69.94 158 ALA A O 1
ATOM 2295 N N . ALA A 1 200 ? 196.535 218.746 163.081 1.00 70.81 159 ALA A N 1
ATOM 2296 C CA . ALA A 1 200 ? 195.168 218.962 162.626 1.00 70.81 159 ALA A CA 1
ATOM 2297 C C . ALA A 1 200 ? 194.802 218.052 161.463 1.00 70.81 159 ALA A C 1
ATOM 2298 O O . ALA A 1 200 ? 193.615 217.912 161.153 1.00 70.81 159 ALA A O 1
ATOM 2305 N N . GLY A 1 201 ? 195.790 217.444 160.812 1.00 70.81 160 GLY A N 1
ATOM 2306 C CA . GLY A 1 201 ? 195.542 216.483 159.756 1.00 70.81 160 GLY A CA 1
ATOM 2307 C C . GLY A 1 201 ? 196.146 215.134 160.083 1.00 70.81 160 GLY A C 1
ATOM 2308 O O . GLY A 1 201 ? 196.003 214.642 161.205 1.00 70.81 160 GLY A O 1
ATOM 2312 N N . GLN A 1 202 ? 196.829 214.528 159.116 1.00 70.30 161 GLN A N 1
ATOM 2313 C CA . GLN A 1 202 ? 197.465 213.232 159.301 1.00 70.30 161 GLN A CA 1
ATOM 2314 C C . GLN A 1 202 ? 198.955 213.348 159.590 1.00 70.30 161 GLN A C 1
ATOM 2315 O O . GLN A 1 202 ? 199.662 212.336 159.557 1.00 70.30 161 GLN A O 1
ATOM 2329 N N . GLY A 1 203 ? 199.450 214.553 159.871 1.00 71.23 162 GLY A N 1
ATOM 2330 C CA . GLY A 1 203 ? 200.873 214.715 160.116 1.00 71.23 162 GLY A CA 1
ATOM 2331 C C . GLY A 1 203 ? 201.371 213.851 161.258 1.00 71.23 162 GLY A C 1
ATOM 2332 O O . GLY A 1 203 ? 202.412 213.200 161.148 1.00 71.23 162 GLY A O 1
ATOM 2336 N N . TYR A 1 204 ? 200.634 213.826 162.367 1.00 68.79 163 TYR A N 1
ATOM 2337 C CA . TYR A 1 204 ? 200.979 213.010 163.523 1.00 68.79 163 TYR A CA 1
ATOM 2338 C C . TYR A 1 204 ? 200.254 211.670 163.506 1.00 68.79 163 TYR A C 1
ATOM 2339 O O . TYR A 1 204 ? 199.941 211.114 164.563 1.00 68.79 163 TYR A O 1
ATOM 2357 N N . CYS A 1 205 ? 199.993 211.139 162.311 1.00 69.45 164 CYS A N 1
ATOM 2358 C CA . CYS A 1 205 ? 199.249 209.891 162.189 1.00 69.45 164 CYS A CA 1
ATOM 2359 C C . CYS A 1 205 ? 199.944 208.751 162.919 1.00 69.45 164 CYS A C 1
ATOM 2360 O O . CYS A 1 205 ? 199.289 207.941 163.584 1.00 69.45 164 CYS A O 1
ATOM 2367 N N . GLN A 1 206 ? 201.267 208.665 162.805 1.00 68.00 165 GLN A N 1
ATOM 2368 C CA . GLN A 1 206 ? 202.021 207.553 163.378 1.00 68.00 165 GLN A CA 1
ATOM 2369 C C . GLN A 1 206 ? 201.494 206.220 162.854 1.00 68.00 165 GLN A C 1
ATOM 2370 O O . GLN A 1 206 ? 201.404 205.234 163.587 1.00 68.00 165 GLN A O 1
ATOM 2384 N N . GLY A 1 207 ? 201.139 206.194 161.572 1.00 66.93 166 GLY A N 1
ATOM 2385 C CA . GLY A 1 207 ? 200.632 204.988 160.947 1.00 66.93 166 GLY A CA 1
ATOM 2386 C C . GLY A 1 207 ? 201.546 203.804 161.172 1.00 66.93 166 GLY A C 1
ATOM 2387 O O . GLY A 1 207 ? 202.724 203.975 161.495 1.00 66.93 166 GLY A O 1
ATOM 2391 N N . GLY A 1 208 ? 201.017 202.596 161.020 1.00 65.40 167 GLY A N 1
ATOM 2392 C CA . GLY A 1 208 ? 201.795 201.408 161.275 1.00 65.40 167 GLY A CA 1
ATOM 2393 C C . GLY A 1 208 ? 201.979 201.079 162.738 1.00 65.40 167 GLY A C 1
ATOM 2394 O O . GLY A 1 208 ? 202.680 200.111 163.053 1.00 65.40 167 GLY A O 1
ATOM 2398 N N . PHE A 1 209 ? 201.378 201.855 163.642 1.00 64.96 168 PHE A N 1
ATOM 2399 C CA . PHE A 1 209 ? 201.434 201.510 165.057 1.00 64.96 168 PHE A CA 1
ATOM 2400 C C . PHE A 1 209 ? 200.854 200.126 165.299 1.00 64.96 168 PHE A C 1
ATOM 2401 O O . PHE A 1 209 ? 201.260 199.434 166.239 1.00 64.96 168 PHE A O 1
ATOM 2418 N N . SER A 1 210 ? 199.907 199.709 164.463 1.00 64.36 169 SER A N 1
ATOM 2419 C CA . SER A 1 210 ? 199.351 198.365 164.509 1.00 64.36 169 SER A CA 1
ATOM 2420 C C . SER A 1 210 ? 198.946 197.978 163.096 1.00 64.36 169 SER A C 1
ATOM 2421 O O . SER A 1 210 ? 198.266 198.751 162.415 1.00 64.36 169 SER A O 1
ATOM 2429 N N . ALA A 1 211 ? 199.362 196.793 162.661 1.00 64.91 170 ALA A N 1
ATOM 2430 C CA . ALA A 1 211 ? 199.112 196.325 161.307 1.00 64.91 170 ALA A CA 1
ATOM 2431 C C . ALA A 1 211 ? 198.568 194.905 161.351 1.00 64.91 170 ALA A C 1
ATOM 2432 O O . ALA A 1 211 ? 198.610 194.229 162.382 1.00 64.91 170 ALA A O 1
ATOM 2439 N N . GLU A 1 212 ? 198.048 194.455 160.213 1.00 65.31 171 GLU A N 1
ATOM 2440 C CA . GLU A 1 212 ? 197.469 193.123 160.112 1.00 65.31 171 GLU A CA 1
ATOM 2441 C C . GLU A 1 212 ? 197.292 192.777 158.641 1.00 65.31 171 GLU A C 1
ATOM 2442 O O . GLU A 1 212 ? 197.242 193.659 157.780 1.00 65.31 171 GLU A O 1
ATOM 2454 N N . PHE A 1 213 ? 197.204 191.478 158.369 1.00 64.75 172 PHE A N 1
ATOM 2455 C CA . PHE A 1 213 ? 196.921 190.953 157.040 1.00 64.75 172 PHE A CA 1
ATOM 2456 C C . PHE A 1 213 ? 195.601 190.200 157.075 1.00 64.75 172 PHE A C 1
ATOM 2457 O O . PHE A 1 213 ? 195.402 189.333 157.931 1.00 64.75 172 PHE A O 1
ATOM 2474 N N . THR A 1 214 ? 194.707 190.525 156.147 1.00 66.02 173 THR A N 1
ATOM 2475 C CA . THR A 1 214 ? 193.491 189.745 155.991 1.00 66.02 173 THR A CA 1
ATOM 2476 C C . THR A 1 214 ? 193.794 188.465 155.216 1.00 66.02 173 THR A C 1
ATOM 2477 O O . THR A 1 214 ? 194.856 188.309 154.608 1.00 66.02 173 THR A O 1
ATOM 2488 N N . LYS A 1 215 ? 192.840 187.532 155.240 1.00 68.76 174 LYS A N 1
ATOM 2489 C CA . LYS A 1 215 ? 193.060 186.244 154.595 1.00 68.76 174 LYS A CA 1
ATOM 2490 C C . LYS A 1 215 ? 193.297 186.382 153.097 1.00 68.76 174 LYS A C 1
ATOM 2491 O O . LYS A 1 215 ? 193.861 185.470 152.485 1.00 68.76 174 LYS A O 1
ATOM 2510 N N . THR A 1 216 ? 192.884 187.496 152.495 1.00 67.18 175 THR A N 1
ATOM 2511 C CA . THR A 1 216 ? 193.080 187.741 151.073 1.00 67.18 175 THR A CA 1
ATOM 2512 C C . THR A 1 216 ? 194.292 188.618 150.790 1.00 67.18 175 THR A C 1
ATOM 2513 O O . THR A 1 216 ? 194.485 189.038 149.646 1.00 67.18 175 THR A O 1
ATOM 2524 N N . GLY A 1 217 ? 195.110 188.906 151.800 1.00 66.91 176 GLY A N 1
ATOM 2525 C CA . GLY A 1 217 ? 196.320 189.676 151.610 1.00 66.91 176 GLY A CA 1
ATOM 2526 C C . GLY A 1 217 ? 196.177 191.172 151.784 1.00 66.91 176 GLY A C 1
ATOM 2527 O O . GLY A 1 217 ? 197.182 191.886 151.683 1.00 66.91 176 GLY A O 1
ATOM 2531 N N . ARG A 1 218 ? 194.972 191.674 152.041 1.00 65.02 177 ARG A N 1
ATOM 2532 C CA . ARG A 1 218 ? 194.790 193.107 152.222 1.00 65.02 177 ARG A CA 1
ATOM 2533 C C . ARG A 1 218 ? 195.573 193.591 153.435 1.00 65.02 177 ARG A C 1
ATOM 2534 O O . ARG A 1 218 ? 195.696 192.885 154.438 1.00 65.02 177 ARG A O 1
ATOM 2555 N N . VAL A 1 219 ? 196.104 194.807 153.338 1.00 65.02 178 VAL A N 1
ATOM 2556 C CA . VAL A 1 219 ? 196.919 195.405 154.390 1.00 65.02 178 VAL A CA 1
ATOM 2557 C C . VAL A 1 219 ? 196.054 196.373 155.181 1.00 65.02 178 VAL A C 1
ATOM 2558 O O . VAL A 1 219 ? 195.409 197.254 154.602 1.00 65.02 178 VAL A O 1
ATOM 2571 N N . VAL A 1 220 ? 196.045 196.217 156.503 1.00 63.72 179 VAL A N 1
ATOM 2572 C CA . VAL A 1 220 ? 195.265 197.060 157.401 1.00 63.72 179 VAL A CA 1
ATOM 2573 C C . VAL A 1 220 ? 196.227 197.767 158.344 1.00 63.72 179 VAL A C 1
ATOM 2574 O O . VAL A 1 220 ? 197.080 197.122 158.964 1.00 63.72 179 VAL A O 1
ATOM 2587 N N . LEU A 1 221 ? 196.087 199.086 158.452 1.00 64.74 180 LEU A N 1
ATOM 2588 C CA . LEU A 1 221 ? 196.938 199.900 159.306 1.00 64.74 180 LEU A CA 1
ATOM 2589 C C . LEU A 1 221 ? 196.076 200.745 160.231 1.00 64.74 180 LEU A C 1
ATOM 2590 O O . LEU A 1 221 ? 194.930 201.071 159.911 1.00 64.74 180 LEU A O 1
ATOM 2606 N N . GLY A 1 222 ? 196.640 201.095 161.383 1.00 62.91 181 GLY A N 1
ATOM 2607 C CA . GLY A 1 222 ? 195.953 201.941 162.338 1.00 62.91 181 GLY A CA 1
ATOM 2608 C C . GLY A 1 222 ? 196.807 203.100 162.809 1.00 62.91 181 GLY A C 1
ATOM 2609 O O . GLY A 1 222 ? 197.859 202.892 163.417 1.00 62.91 181 GLY A O 1
ATOM 2613 N N . GLY A 1 223 ? 196.365 204.324 162.535 1.00 63.66 182 GLY A N 1
ATOM 2614 C CA . GLY A 1 223 ? 197.085 205.503 162.951 1.00 63.66 182 GLY A CA 1
ATOM 2615 C C . GLY A 1 223 ? 196.458 206.142 164.174 1.00 63.66 182 GLY A C 1
ATOM 2616 O O . GLY A 1 223 ? 195.451 206.847 164.076 1.00 63.66 182 GLY A O 1
ATOM 2620 N N . PRO A 1 224 ? 197.037 205.910 165.355 1.00 64.22 183 PRO A N 1
ATOM 2621 C CA . PRO A 1 224 ? 196.437 206.478 166.573 1.00 64.22 183 PRO A CA 1
ATOM 2622 C C . PRO A 1 224 ? 196.422 207.995 166.603 1.00 64.22 183 PRO A C 1
ATOM 2623 O O . PRO A 1 224 ? 195.509 208.580 167.199 1.00 64.22 183 PRO A O 1
ATOM 2634 N N . GLY A 1 225 ? 197.396 208.652 165.981 1.00 65.73 184 GLY A N 1
ATOM 2635 C CA . GLY A 1 225 ? 197.580 210.079 166.165 1.00 65.73 184 GLY A CA 1
ATOM 2636 C C . GLY A 1 225 ? 197.008 210.969 165.079 1.00 65.73 184 GLY A C 1
ATOM 2637 O O . GLY A 1 225 ? 197.408 212.131 164.963 1.00 65.73 184 GLY A O 1
ATOM 2641 N N . SER A 1 226 ? 196.080 210.456 164.279 1.00 65.84 185 SER A N 1
ATOM 2642 C CA . SER A 1 226 ? 195.512 211.242 163.194 1.00 65.84 185 SER A CA 1
ATOM 2643 C C . SER A 1 226 ? 194.423 212.177 163.708 1.00 65.84 185 SER A C 1
ATOM 2644 O O . SER A 1 226 ? 193.710 211.870 164.666 1.00 65.84 185 SER A O 1
ATOM 2652 N N . TYR A 1 227 ? 194.300 213.329 163.051 1.00 66.12 186 TYR A N 1
ATOM 2653 C CA . TYR A 1 227 ? 193.277 214.325 163.366 1.00 66.12 186 TYR A CA 1
ATOM 2654 C C . TYR A 1 227 ? 193.247 214.627 164.864 1.00 66.12 186 TYR A C 1
ATOM 2655 O O . TYR A 1 227 ? 192.271 214.359 165.566 1.00 66.12 186 TYR A O 1
ATOM 2673 N N . PHE A 1 228 ? 194.347 215.198 165.346 1.00 67.20 187 PHE A N 1
ATOM 2674 C CA . PHE A 1 228 ? 194.499 215.544 166.757 1.00 67.20 187 PHE A CA 1
ATOM 2675 C C . PHE A 1 228 ? 194.238 214.328 167.642 1.00 67.20 187 PHE A C 1
ATOM 2676 O O . PHE A 1 228 ? 193.466 214.369 168.601 1.00 67.20 187 PHE A O 1
ATOM 2693 N N . TRP A 1 229 ? 194.900 213.226 167.301 1.00 65.33 188 TRP A N 1
ATOM 2694 C CA . TRP A 1 229 ? 194.833 211.980 168.057 1.00 65.33 188 TRP A CA 1
ATOM 2695 C C . TRP A 1 229 ? 193.422 211.408 168.112 1.00 65.33 188 TRP A C 1
ATOM 2696 O O . TRP A 1 229 ? 193.089 210.654 169.030 1.00 65.33 188 TRP A O 1
ATOM 2717 N N . GLN A 1 230 ? 192.579 211.750 167.137 1.00 65.94 189 GLN A N 1
ATOM 2718 C CA . GLN A 1 230 ? 191.303 211.060 166.999 1.00 65.94 189 GLN A CA 1
ATOM 2719 C C . GLN A 1 230 ? 191.518 209.590 166.675 1.00 65.94 189 GLN A C 1
ATOM 2720 O O . GLN A 1 230 ? 190.798 208.721 167.178 1.00 65.94 189 GLN A O 1
ATOM 2734 N N . GLY A 1 231 ? 192.502 209.297 165.834 1.00 63.35 190 GLY A N 1
ATOM 2735 C CA . GLY A 1 231 ? 192.757 207.956 165.362 1.00 63.35 190 GLY A CA 1
ATOM 2736 C C . GLY A 1 231 ? 192.204 207.734 163.964 1.00 63.35 190 GLY A C 1
ATOM 2737 O O . GLY A 1 231 ? 191.381 208.498 163.454 1.00 63.35 190 GLY A O 1
ATOM 2741 N N . GLN A 1 232 ? 192.673 206.662 163.329 1.00 64.59 191 GLN A N 1
ATOM 2742 C CA . GLN A 1 232 ? 192.256 206.371 161.964 1.00 64.59 191 GLN A CA 1
ATOM 2743 C C . GLN A 1 232 ? 192.630 204.956 161.548 1.00 64.59 191 GLN A C 1
ATOM 2744 O O . GLN A 1 232 ? 193.782 204.540 161.704 1.00 64.59 191 GLN A O 1
ATOM 2758 N N . ILE A 1 233 ? 191.666 204.212 161.020 1.00 64.63 192 ILE A N 1
ATOM 2759 C CA . ILE A 1 233 ? 191.927 202.924 160.389 1.00 64.63 192 ILE A CA 1
ATOM 2760 C C . ILE A 1 233 ? 192.135 203.170 158.904 1.00 64.63 192 ILE A C 1
ATOM 2761 O O . ILE A 1 233 ? 191.533 204.069 158.310 1.00 64.63 192 ILE A O 1
ATOM 2777 N N . LEU A 1 234 ? 193.000 202.365 158.294 1.00 66.85 193 LEU A N 1
ATOM 2778 C CA . LEU A 1 234 ? 193.571 202.729 157.001 1.00 66.85 193 LEU A CA 1
ATOM 2779 C C . LEU A 1 234 ? 194.106 201.469 156.342 1.00 66.85 193 LEU A C 1
ATOM 2780 O O . LEU A 1 234 ? 195.037 200.851 156.867 1.00 66.85 193 LEU A O 1
ATOM 2796 N N . SER A 1 235 ? 193.527 201.086 155.205 1.00 64.78 194 SER A N 1
ATOM 2797 C CA . SER A 1 235 ? 193.834 199.805 154.584 1.00 64.78 194 SER A CA 1
ATOM 2798 C C . SER A 1 235 ? 193.863 199.948 153.069 1.00 64.78 194 SER A C 1
ATOM 2799 O O . SER A 1 235 ? 193.281 200.872 152.498 1.00 64.78 194 SER A O 1
ATOM 2807 N N . ALA A 1 236 ? 194.548 199.006 152.423 1.00 67.24 195 ALA A N 1
ATOM 2808 C CA . ALA A 1 236 ? 194.630 198.949 150.970 1.00 67.24 195 ALA A CA 1
ATOM 2809 C C . ALA A 1 236 ? 195.228 197.610 150.569 1.00 67.24 195 ALA A C 1
ATOM 2810 O O . ALA A 1 236 ? 196.102 197.088 151.263 1.00 67.24 195 ALA A O 1
ATOM 2817 N N . THR A 1 237 ? 194.755 197.064 149.453 1.00 67.97 196 THR A N 1
ATOM 2818 C CA . THR A 1 237 ? 195.229 195.771 148.986 1.00 67.97 196 THR A CA 1
ATOM 2819 C C . THR A 1 237 ? 196.603 195.904 148.339 1.00 67.97 196 THR A C 1
ATOM 2820 O O . THR A 1 237 ? 196.972 196.962 147.824 1.00 67.97 196 THR A O 1
ATOM 2831 N N . GLN A 1 238 ? 197.363 194.806 148.368 1.00 68.25 197 GLN A N 1
ATOM 2832 C CA . GLN A 1 238 ? 198.735 194.841 147.869 1.00 68.25 197 GLN A CA 1
ATOM 2833 C C . GLN A 1 238 ? 198.781 195.214 146.393 1.00 68.25 197 GLN A C 1
ATOM 2834 O O . GLN A 1 238 ? 199.715 195.890 145.945 1.00 68.25 197 GLN A O 1
ATOM 2848 N N . GLU A 1 239 ? 197.789 194.774 145.618 1.00 69.50 198 GLU A N 1
ATOM 2849 C CA . GLU A 1 239 ? 197.758 195.125 144.203 1.00 69.50 198 GLU A CA 1
ATOM 2850 C C . GLU A 1 239 ? 197.667 196.633 144.017 1.00 69.50 198 GLU A C 1
ATOM 2851 O O . GLU A 1 239 ? 198.353 197.203 143.161 1.00 69.50 198 GLU A O 1
ATOM 2855 N N . GLN A 1 240 ? 196.827 197.298 144.812 1.00 70.96 199 GLN A N 1
ATOM 2856 C CA . GLN A 1 240 ? 196.714 198.750 144.720 1.00 70.96 199 GLN A CA 1
ATOM 2857 C C . GLN A 1 240 ? 198.013 199.432 145.127 1.00 70.96 199 GLN A C 1
ATOM 2858 O O . GLN A 1 240 ? 198.427 200.414 144.501 1.00 70.96 199 GLN A O 1
ATOM 2872 N N . ILE A 1 241 ? 198.668 198.931 146.175 1.00 69.22 200 ILE A N 1
ATOM 2873 C CA . ILE A 1 241 ? 199.921 199.534 146.622 1.00 69.22 200 ILE A CA 1
ATOM 2874 C C . ILE A 1 241 ? 200.975 199.429 145.529 1.00 69.22 200 ILE A C 1
ATOM 2875 O O . ILE A 1 241 ? 201.672 200.400 145.215 1.00 69.22 200 ILE A O 1
ATOM 2891 N N . ALA A 1 242 ? 201.109 198.243 144.933 1.00 72.06 201 ALA A N 1
ATOM 2892 C CA . ALA A 1 242 ? 202.129 198.046 143.908 1.00 72.06 201 ALA A CA 1
ATOM 2893 C C . ALA A 1 242 ? 201.807 198.832 142.645 1.00 72.06 201 ALA A C 1
ATOM 2894 O O . ALA A 1 242 ? 202.707 199.388 142.006 1.00 72.06 201 ALA A O 1
ATOM 2901 N N . GLU A 1 243 ? 200.529 198.889 142.267 1.00 74.68 202 GLU A N 1
ATOM 2902 C CA . GLU A 1 243 ? 200.152 199.560 141.028 1.00 74.68 202 GLU A CA 1
ATOM 2903 C C . GLU A 1 243 ? 200.487 201.045 141.076 1.00 74.68 202 GLU A C 1
ATOM 2904 O O . GLU A 1 243 ? 200.963 201.614 140.087 1.00 74.68 202 GLU A O 1
ATOM 2916 N N . SER A 1 244 ? 200.245 201.689 142.213 1.00 76.21 203 SER A N 1
ATOM 2917 C CA . SER A 1 244 ? 200.433 203.126 142.350 1.00 76.21 203 SER A CA 1
ATOM 2918 C C . SER A 1 244 ? 201.811 203.505 142.875 1.00 76.21 203 SER A C 1
ATOM 2919 O O . SER A 1 244 ? 202.068 204.695 143.084 1.00 76.21 203 SER A O 1
ATOM 2927 N N . TYR A 1 245 ? 202.696 202.538 143.097 1.00 78.43 204 TYR A N 1
ATOM 2928 C CA . TYR A 1 245 ? 204.021 202.849 143.615 1.00 78.43 204 TYR A CA 1
ATOM 2929 C C . TYR A 1 245 ? 204.764 203.763 142.651 1.00 78.43 204 TYR A C 1
ATOM 2930 O O . TYR A 1 245 ? 204.816 203.506 141.446 1.00 78.43 204 TYR A O 1
ATOM 2948 N N . TYR A 1 246 ? 205.340 204.833 143.189 1.00 85.77 205 TYR A N 1
ATOM 2949 C CA . TYR A 1 246 ? 206.077 205.797 142.385 1.00 85.77 205 TYR A CA 1
ATOM 2950 C C . TYR A 1 246 ? 206.988 206.593 143.314 1.00 85.77 205 TYR A C 1
ATOM 2951 O O . TYR A 1 246 ? 206.594 207.657 143.807 1.00 85.77 205 TYR A O 1
ATOM 2969 N N . PRO A 1 247 ? 208.210 206.118 143.575 1.00 85.08 206 PRO A N 1
ATOM 2970 C CA . PRO A 1 247 ? 208.994 206.657 144.696 1.00 85.08 206 PRO A CA 1
ATOM 2971 C C . PRO A 1 247 ? 209.531 208.063 144.485 1.00 85.08 206 PRO A C 1
ATOM 2972 O O . PRO A 1 247 ? 210.152 208.606 145.406 1.00 85.08 206 PRO A O 1
ATOM 2983 N N . GLU A 1 248 ? 209.330 208.677 143.318 1.00 89.57 207 GLU A N 1
ATOM 2984 C CA . GLU A 1 248 ? 209.876 210.012 143.097 1.00 89.57 207 GLU A CA 1
ATOM 2985 C C . GLU A 1 248 ? 209.194 211.037 143.995 1.00 89.57 207 GLU A C 1
ATOM 2986 O O . GLU A 1 248 ? 209.861 211.849 144.646 1.00 89.57 207 GLU A O 1
ATOM 2998 N N . TYR A 1 249 ? 207.865 211.015 144.045 1.00 89.39 208 TYR A N 1
ATOM 2999 C CA . TYR A 1 249 ? 207.122 211.913 144.917 1.00 89.39 208 TYR A CA 1
ATOM 3000 C C . TYR A 1 249 ? 207.006 211.311 146.310 1.00 89.39 208 TYR A C 1
ATOM 3001 O O . TYR A 1 249 ? 206.553 210.173 146.470 1.00 89.39 208 TYR A O 1
ATOM 3019 N N . LEU A 1 250 ? 207.414 212.080 147.322 1.00 81.39 209 LEU A N 1
ATOM 3020 C CA . LEU A 1 250 ? 207.281 211.615 148.698 1.00 81.39 209 LEU A CA 1
ATOM 3021 C C . LEU A 1 250 ? 205.816 211.453 149.080 1.00 81.39 209 LEU A C 1
ATOM 3022 O O . LEU A 1 250 ? 205.448 210.496 149.771 1.00 81.39 209 LEU A O 1
ATOM 3038 N N . ILE A 1 251 ? 204.965 212.377 148.641 1.00 80.74 210 ILE A N 1
ATOM 3039 C CA . ILE A 1 251 ? 203.531 212.309 148.901 1.00 80.74 210 ILE A CA 1
ATOM 3040 C C . ILE A 1 251 ? 202.918 211.466 147.788 1.00 80.74 210 ILE A C 1
ATOM 3041 O O . ILE A 1 251 ? 202.703 211.945 146.673 1.00 80.74 210 ILE A O 1
ATOM 3057 N N . ASN A 1 252 ? 202.631 210.205 148.094 1.00 83.63 211 ASN A N 1
ATOM 3058 C CA . ASN A 1 252 ? 202.067 209.263 147.137 1.00 83.63 211 ASN A CA 1
ATOM 3059 C C . ASN A 1 252 ? 200.668 208.867 147.583 1.00 83.63 211 ASN A C 1
ATOM 3060 O O . ASN A 1 252 ? 200.468 208.475 148.738 1.00 83.63 211 ASN A O 1
ATOM 3071 N N . LEU A 1 253 ? 199.708 208.966 146.670 1.00 79.78 212 LEU A N 1
ATOM 3072 C CA . LEU A 1 253 ? 198.315 208.647 146.946 1.00 79.78 212 LEU A CA 1
ATOM 3073 C C . LEU A 1 253 ? 197.970 207.309 146.309 1.00 79.78 212 LEU A C 1
ATOM 3074 O O . LEU A 1 253 ? 198.194 207.112 145.110 1.00 79.78 212 LEU A O 1
ATOM 3090 N N . VAL A 1 254 ? 197.426 206.399 147.109 1.00 73.47 213 VAL A N 1
ATOM 3091 C CA . VAL A 1 254 ? 197.060 205.067 146.642 1.00 73.47 213 VAL A CA 1
ATOM 3092 C C . VAL A 1 254 ? 195.612 205.091 146.177 1.00 73.47 213 VAL A C 1
ATOM 3093 O O . VAL A 1 254 ? 194.723 205.557 146.900 1.00 73.47 213 VAL A O 1
ATOM 3106 N N . GLN A 1 255 ? 195.372 204.592 144.969 1.00 75.52 214 GLN A N 1
ATOM 3107 C CA . GLN A 1 255 ? 194.030 204.602 144.407 1.00 75.52 214 GLN A CA 1
ATOM 3108 C C . GLN A 1 255 ? 193.147 203.574 145.104 1.00 75.52 214 GLN A C 1
ATOM 3109 O O . GLN A 1 255 ? 193.598 202.481 145.456 1.00 75.52 214 GLN A O 1
ATOM 3123 N N . GLY A 1 256 ? 191.881 203.933 145.305 1.00 72.27 215 GLY A N 1
ATOM 3124 C CA . GLY A 1 256 ? 190.923 203.020 145.896 1.00 72.27 215 GLY A CA 1
ATOM 3125 C C . GLY A 1 256 ? 191.159 202.693 147.352 1.00 72.27 215 GLY A C 1
ATOM 3126 O O . GLY A 1 256 ? 190.596 201.715 147.850 1.00 72.27 215 GLY A O 1
ATOM 3130 N N . GLN A 1 257 ? 191.972 203.477 148.051 1.00 70.12 216 GLN A N 1
ATOM 3131 C CA . GLN A 1 257 ? 192.280 203.189 149.443 1.00 70.12 216 GLN A CA 1
ATOM 3132 C C . GLN A 1 257 ? 191.058 203.432 150.323 1.00 70.12 216 GLN A C 1
ATOM 3133 O O . GLN A 1 257 ? 190.226 204.299 150.046 1.00 70.12 216 GLN A O 1
ATOM 3147 N N . LEU A 1 258 ? 190.956 202.649 151.393 1.00 67.46 217 LEU A N 1
ATOM 3148 C CA . LEU A 1 258 ? 189.865 202.751 152.353 1.00 67.46 217 LEU A CA 1
ATOM 3149 C C . LEU A 1 258 ? 190.394 203.343 153.651 1.00 67.46 217 LEU A C 1
ATOM 3150 O O . LEU A 1 258 ? 191.435 202.910 154.154 1.00 67.46 217 LEU A O 1
ATOM 3166 N N . GLN A 1 259 ? 189.677 204.326 154.190 1.00 68.92 218 GLN A N 1
ATOM 3167 C CA . GLN A 1 259 ? 190.105 204.979 155.418 1.00 68.92 218 GLN A CA 1
ATOM 3168 C C . GLN A 1 259 ? 188.894 205.570 156.123 1.00 68.92 218 GLN A C 1
ATOM 3169 O O . GLN A 1 259 ? 187.891 205.905 155.488 1.00 68.92 218 GLN A O 1
ATOM 3183 N N . THR A 1 260 ? 189.005 205.694 157.443 1.00 67.38 219 THR A N 1
ATOM 3184 C CA . THR A 1 260 ? 187.944 206.284 158.245 1.00 67.38 219 THR A CA 1
ATOM 3185 C C . THR A 1 260 ? 187.998 207.803 158.159 1.00 67.38 219 THR A C 1
ATOM 3186 O O . THR A 1 260 ? 189.075 208.404 158.185 1.00 67.38 219 THR A O 1
ATOM 3197 N N . ARG A 1 261 ? 186.826 208.422 158.061 1.00 73.85 220 ARG A N 1
ATOM 3198 C CA . ARG A 1 261 ? 186.741 209.863 157.900 1.00 73.85 220 ARG A CA 1
ATOM 3199 C C . ARG A 1 261 ? 187.001 210.575 159.224 1.00 73.85 220 ARG A C 1
ATOM 3200 O O . ARG A 1 261 ? 186.966 209.978 160.302 1.00 73.85 220 ARG A O 1
ATOM 3221 N N . GLN A 1 262 ? 187.271 211.874 159.124 1.00 69.86 221 GLN A N 1
ATOM 3222 C CA . GLN A 1 262 ? 187.474 212.704 160.301 1.00 69.86 221 GLN A CA 1
ATOM 3223 C C . GLN A 1 262 ? 186.142 212.998 160.978 1.00 69.86 221 GLN A C 1
ATOM 3224 O O . GLN A 1 262 ? 185.116 213.170 160.314 1.00 69.86 221 GLN A O 1
ATOM 3238 N N . ALA A 1 263 ? 186.166 213.060 162.304 1.00 69.92 222 ALA A N 1
ATOM 3239 C CA . ALA A 1 263 ? 184.979 213.300 163.110 1.00 69.92 222 ALA A CA 1
ATOM 3240 C C . ALA A 1 263 ? 185.092 214.637 163.829 1.00 69.92 222 ALA A C 1
ATOM 3241 O O . ALA A 1 263 ? 186.137 215.293 163.820 1.00 69.92 222 ALA A O 1
ATOM 3248 N N . SER A 1 264 ? 183.992 215.034 164.463 1.00 72.27 223 SER A N 1
ATOM 3249 C CA . SER A 1 264 ? 183.941 216.308 165.161 1.00 72.27 223 SER A CA 1
ATOM 3250 C C . SER A 1 264 ? 185.044 216.385 166.215 1.00 72.27 223 SER A C 1
ATOM 3251 O O . SER A 1 264 ? 185.661 215.387 166.590 1.00 72.27 223 SER A O 1
ATOM 3259 N N . SER A 1 265 ? 185.287 217.605 166.694 1.00 74.45 224 SER A N 1
ATOM 3260 C CA . SER A 1 265 ? 186.367 217.830 167.647 1.00 74.45 224 SER A CA 1
ATOM 3261 C C . SER A 1 265 ? 186.130 217.123 168.974 1.00 74.45 224 SER A C 1
ATOM 3262 O O . SER A 1 265 ? 187.093 216.864 169.703 1.00 74.45 224 SER A O 1
ATOM 3270 N N . ILE A 1 266 ? 184.878 216.805 169.308 1.00 71.72 225 ILE A N 1
ATOM 3271 C CA . ILE A 1 266 ? 184.575 216.172 170.584 1.00 71.72 225 ILE A CA 1
ATOM 3272 C C . ILE A 1 266 ? 185.190 214.787 170.708 1.00 71.72 225 ILE A C 1
ATOM 3273 O O . ILE A 1 266 ? 185.231 214.236 171.811 1.00 71.72 225 ILE A O 1
ATOM 3289 N N . TYR A 1 267 ? 185.668 214.210 169.608 1.00 68.26 226 TYR A N 1
ATOM 3290 C CA . TYR A 1 267 ? 186.239 212.872 169.607 1.00 68.26 226 TYR A CA 1
ATOM 3291 C C . TYR A 1 267 ? 187.761 212.882 169.650 1.00 68.26 226 TYR A C 1
ATOM 3292 O O . TYR A 1 267 ? 188.383 211.841 169.422 1.00 68.26 226 TYR A O 1
ATOM 3310 N N . ASP A 1 268 ? 188.372 214.027 169.940 1.00 67.71 227 ASP A N 1
ATOM 3311 C CA . ASP A 1 268 ? 189.822 214.114 169.967 1.00 67.71 227 ASP A CA 1
ATOM 3312 C C . ASP A 1 268 ? 190.395 213.251 171.087 1.00 67.71 227 ASP A C 1
ATOM 3313 O O . ASP A 1 268 ? 189.728 212.940 172.077 1.00 67.71 227 ASP A O 1
ATOM 3322 N N . ASP A 1 269 ? 191.657 212.861 170.914 1.00 68.34 228 ASP A N 1
ATOM 3323 C CA . ASP A 1 269 ? 192.376 212.062 171.905 1.00 68.34 228 ASP A CA 1
ATOM 3324 C C . ASP A 1 269 ? 191.649 210.754 172.202 1.00 68.34 228 ASP A C 1
ATOM 3325 O O . ASP A 1 269 ? 191.559 210.320 173.351 1.00 68.34 228 ASP A O 1
ATOM 3334 N N . SER A 1 270 ? 191.123 210.118 171.155 1.00 65.93 229 SER A N 1
ATOM 3335 C CA . SER A 1 270 ? 190.495 208.811 171.292 1.00 65.93 229 SER A CA 1
ATOM 3336 C C . SER A 1 270 ? 191.458 207.663 171.036 1.00 65.93 229 SER A C 1
ATOM 3337 O O . SER A 1 270 ? 191.234 206.560 171.546 1.00 65.93 229 SER A O 1
ATOM 3345 N N . TYR A 1 271 ? 192.522 207.893 170.268 1.00 65.34 230 TYR A N 1
ATOM 3346 C CA . TYR A 1 271 ? 193.531 206.874 169.983 1.00 65.34 230 TYR A CA 1
ATOM 3347 C C . TYR A 1 271 ? 192.944 205.687 169.224 1.00 65.34 230 TYR A C 1
ATOM 3348 O O . TYR A 1 271 ? 193.377 204.547 169.406 1.00 65.34 230 TYR A O 1
ATOM 3366 N N . LEU A 1 272 ? 191.959 205.933 168.365 1.00 62.83 231 LEU A N 1
ATOM 3367 C CA . LEU A 1 272 ? 191.437 204.865 167.523 1.00 62.83 231 LEU A CA 1
ATOM 3368 C C . LEU A 1 272 ? 192.558 204.303 166.660 1.00 62.83 231 LEU A C 1
ATOM 3369 O O . LEU A 1 272 ? 193.323 205.053 166.050 1.00 62.83 231 LEU A O 1
ATOM 3385 N N . GLY A 1 273 ? 192.654 202.980 166.613 1.00 61.69 232 GLY A N 1
ATOM 3386 C CA . GLY A 1 273 ? 193.723 202.320 165.898 1.00 61.69 232 GLY A CA 1
ATOM 3387 C C . GLY A 1 273 ? 194.913 201.940 166.746 1.00 61.69 232 GLY A C 1
ATOM 3388 O O . GLY A 1 273 ? 195.945 201.545 166.193 1.00 61.69 232 GLY A O 1
ATOM 3392 N N . TYR A 1 274 ? 194.807 202.047 168.072 1.00 63.31 233 TYR A N 1
ATOM 3393 C CA . TYR A 1 274 ? 195.904 201.633 168.937 1.00 63.31 233 TYR A CA 1
ATOM 3394 C C . TYR A 1 274 ? 196.267 200.173 168.707 1.00 63.31 233 TYR A C 1
ATOM 3395 O O . TYR A 1 274 ? 197.436 199.795 168.836 1.00 63.31 233 TYR A O 1
ATOM 3413 N N . SER A 1 275 ? 195.282 199.343 168.373 1.00 63.43 234 SER A N 1
ATOM 3414 C CA . SER A 1 275 ? 195.507 197.939 168.063 1.00 63.43 234 SER A CA 1
ATOM 3415 C C . SER A 1 275 ? 194.397 197.474 167.134 1.00 63.43 234 SER A C 1
ATOM 3416 O O . SER A 1 275 ? 193.251 197.909 167.267 1.00 63.43 234 SER A O 1
ATOM 3424 N N . VAL A 1 276 ? 194.740 196.591 166.195 1.00 62.75 235 VAL A N 1
ATOM 3425 C CA . VAL A 1 276 ? 193.801 196.142 165.178 1.00 62.75 235 VAL A CA 1
ATOM 3426 C C . VAL A 1 276 ? 193.813 194.622 165.098 1.00 62.75 235 VAL A C 1
ATOM 3427 O O . VAL A 1 276 ? 194.779 193.957 165.480 1.00 62.75 235 VAL A O 1
ATOM 3440 N N . ALA A 1 277 ? 192.710 194.080 164.589 1.00 63.91 236 ALA A N 1
ATOM 3441 C CA . ALA A 1 277 ? 192.567 192.654 164.345 1.00 63.91 236 ALA A CA 1
ATOM 3442 C C . ALA A 1 277 ? 191.534 192.470 163.243 1.00 63.91 236 ALA A C 1
ATOM 3443 O O . ALA A 1 277 ? 190.787 193.393 162.908 1.00 63.91 236 ALA A O 1
ATOM 3450 N N . VAL A 1 278 ? 191.497 191.268 162.676 1.00 64.59 237 VAL A N 1
ATOM 3451 C CA . VAL A 1 278 ? 190.638 190.967 161.537 1.00 64.59 237 VAL A CA 1
ATOM 3452 C C . VAL A 1 278 ? 189.847 189.700 161.824 1.00 64.59 237 VAL A C 1
ATOM 3453 O O . VAL A 1 278 ? 190.379 188.733 162.379 1.00 64.59 237 VAL A O 1
ATOM 3466 N N . GLY A 1 279 ? 188.574 189.713 161.448 1.00 65.28 238 GLY A N 1
ATOM 3467 C CA . GLY A 1 279 ? 187.724 188.543 161.582 1.00 65.28 238 GLY A CA 1
ATOM 3468 C C . GLY A 1 279 ? 186.433 188.762 160.830 1.00 65.28 238 GLY A C 1
ATOM 3469 O O . GLY A 1 279 ? 186.100 189.883 160.435 1.00 65.28 238 GLY A O 1
ATOM 3473 N N . GLU A 1 280 ? 185.702 187.668 160.637 1.00 67.38 239 GLU A N 1
ATOM 3474 C CA . GLU A 1 280 ? 184.435 187.697 159.915 1.00 67.38 239 GLU A CA 1
ATOM 3475 C C . GLU A 1 280 ? 183.316 187.946 160.919 1.00 67.38 239 GLU A C 1
ATOM 3476 O O . GLU A 1 280 ? 183.040 187.099 161.773 1.00 67.38 239 GLU A O 1
ATOM 3488 N N . PHE A 1 281 ? 182.667 189.109 160.814 1.00 64.31 240 PHE A N 1
ATOM 3489 C CA . PHE A 1 281 ? 181.661 189.518 161.781 1.00 64.31 240 PHE A CA 1
ATOM 3490 C C . PHE A 1 281 ? 180.383 190.054 161.150 1.00 64.31 240 PHE A C 1
ATOM 3491 O O . PHE A 1 281 ? 179.500 190.507 161.885 1.00 64.31 240 PHE A O 1
ATOM 3508 N N . SER A 1 282 ? 180.254 190.019 159.823 1.00 66.30 241 SER A N 1
ATOM 3509 C CA . SER A 1 282 ? 179.097 190.590 159.150 1.00 66.30 241 SER A CA 1
ATOM 3510 C C . SER A 1 282 ? 178.373 189.611 158.238 1.00 66.30 241 SER A C 1
ATOM 3511 O O . SER A 1 282 ? 177.388 190.001 157.603 1.00 66.30 241 SER A O 1
ATOM 3519 N N . GLY A 1 283 ? 178.820 188.362 158.153 1.00 67.80 242 GLY A N 1
ATOM 3520 C CA . GLY A 1 283 ? 178.215 187.398 157.261 1.00 67.80 242 GLY A CA 1
ATOM 3521 C C . GLY A 1 283 ? 178.674 187.484 155.824 1.00 67.80 242 GLY A C 1
ATOM 3522 O O . GLY A 1 283 ? 178.195 186.704 154.992 1.00 67.80 242 GLY A O 1
ATOM 3526 N N . ASP A 1 284 ? 179.580 188.403 155.501 1.00 70.33 243 ASP A N 1
ATOM 3527 C CA . ASP A 1 284 ? 180.115 188.523 154.156 1.00 70.33 243 ASP A CA 1
ATOM 3528 C C . ASP A 1 284 ? 181.313 187.591 153.993 1.00 70.33 243 ASP A C 1
ATOM 3529 O O . ASP A 1 284 ? 181.712 186.878 154.916 1.00 70.33 243 ASP A O 1
ATOM 3538 N N . ASP A 1 285 ? 181.894 187.590 152.797 1.00 76.52 244 ASP A N 1
ATOM 3539 C CA . ASP A 1 285 ? 183.063 186.775 152.501 1.00 76.52 244 ASP A CA 1
ATOM 3540 C C . ASP A 1 285 ? 184.374 187.501 152.771 1.00 76.52 244 ASP A C 1
ATOM 3541 O O . ASP A 1 285 ? 185.440 186.890 152.645 1.00 76.52 244 ASP A O 1
ATOM 3550 N N . THR A 1 286 ? 184.324 188.778 153.140 1.00 71.76 245 THR A N 1
ATOM 3551 C CA . THR A 1 286 ? 185.512 189.587 153.371 1.00 71.76 245 THR A CA 1
ATOM 3552 C C . THR A 1 286 ? 185.702 189.795 154.867 1.00 71.76 245 THR A C 1
ATOM 3553 O O . THR A 1 286 ? 184.760 190.180 155.568 1.00 71.76 245 THR A O 1
ATOM 3564 N N . GLU A 1 287 ? 186.916 189.542 155.348 1.00 68.49 246 GLU A N 1
ATOM 3565 C CA . GLU A 1 287 ? 187.206 189.725 156.763 1.00 68.49 246 GLU A CA 1
ATOM 3566 C C . GLU A 1 287 ? 186.962 191.171 157.171 1.00 68.49 246 GLU A C 1
ATOM 3567 O O . GLU A 1 287 ? 187.337 192.108 156.461 1.00 68.49 246 GLU A O 1
ATOM 3579 N N . ASP A 1 288 ? 186.332 191.348 158.327 1.00 66.33 247 ASP A N 1
ATOM 3580 C CA . ASP A 1 288 ? 185.964 192.661 158.830 1.00 66.33 247 ASP A CA 1
ATOM 3581 C C . ASP A 1 288 ? 187.003 193.143 159.834 1.00 66.33 247 ASP A C 1
ATOM 3582 O O . ASP A 1 288 ? 187.646 192.347 160.521 1.00 66.33 247 ASP A O 1
ATOM 3591 N N . PHE A 1 289 ? 187.160 194.460 159.911 1.00 64.49 248 PHE A N 1
ATOM 3592 C CA . PHE A 1 289 ? 188.219 195.067 160.704 1.00 64.49 248 PHE A CA 1
ATOM 3593 C C . PHE A 1 289 ? 187.771 195.247 162.147 1.00 64.49 248 PHE A C 1
ATOM 3594 O O . PHE A 1 289 ? 186.645 195.674 162.413 1.00 64.49 248 PHE A O 1
ATOM 3611 N N . VAL A 1 290 ? 188.664 194.922 163.077 1.00 63.72 249 VAL A N 1
ATOM 3612 C CA . VAL A 1 290 ? 188.451 195.141 164.502 1.00 63.72 249 VAL A CA 1
ATOM 3613 C C . VAL A 1 290 ? 189.517 196.118 164.973 1.00 63.72 249 VAL A C 1
ATOM 3614 O O . VAL A 1 290 ? 190.714 195.871 164.787 1.00 63.72 249 VAL A O 1
ATOM 3627 N N . ALA A 1 291 ? 189.086 197.222 165.579 1.00 63.21 250 ALA A N 1
ATOM 3628 C CA . ALA A 1 291 ? 189.988 198.280 166.005 1.00 63.21 250 ALA A CA 1
ATOM 3629 C C . ALA A 1 291 ? 189.695 198.662 167.446 1.00 63.21 250 ALA A C 1
ATOM 3630 O O . ALA A 1 291 ? 188.553 198.586 167.906 1.00 63.21 250 ALA A O 1
ATOM 3637 N N . GLY A 1 292 ? 190.739 199.081 168.152 1.00 63.00 251 GLY A N 1
ATOM 3638 C CA . GLY A 1 292 ? 190.630 199.473 169.547 1.00 63.00 251 GLY A CA 1
ATOM 3639 C C . GLY A 1 292 ? 190.684 200.982 169.703 1.00 63.00 251 GLY A C 1
ATOM 3640 O O . GLY A 1 292 ? 191.461 201.660 169.032 1.00 63.00 251 GLY A O 1
ATOM 3644 N N . VAL A 1 293 ? 189.851 201.495 170.602 1.00 62.99 252 VAL A N 1
ATOM 3645 C CA . VAL A 1 293 ? 189.786 202.925 170.895 1.00 62.99 252 VAL A CA 1
ATOM 3646 C C . VAL A 1 293 ? 189.953 203.091 172.400 1.00 62.99 252 VAL A C 1
ATOM 3647 O O . VAL A 1 293 ? 188.981 203.402 173.102 1.00 62.99 252 VAL A O 1
ATOM 3660 N N . PRO A 1 294 ? 191.160 202.896 172.934 1.00 63.95 253 PRO A N 1
ATOM 3661 C CA . PRO A 1 294 ? 191.302 202.794 174.397 1.00 63.95 253 PRO A CA 1
ATOM 3662 C C . PRO A 1 294 ? 190.857 204.027 175.160 1.00 63.95 253 PRO A C 1
ATOM 3663 O O . PRO A 1 294 ? 190.316 203.896 176.265 1.00 63.95 253 PRO A O 1
ATOM 3674 N N . LYS A 1 295 ? 191.072 205.222 174.618 1.00 65.43 254 LYS A N 1
ATOM 3675 C CA . LYS A 1 295 ? 190.802 206.455 175.342 1.00 65.43 254 LYS A CA 1
ATOM 3676 C C . LYS A 1 295 ? 189.515 207.134 174.897 1.00 65.43 254 LYS A C 1
ATOM 3677 O O . LYS A 1 295 ? 189.271 208.284 175.276 1.00 65.43 254 LYS A O 1
ATOM 3696 N N . GLY A 1 296 ? 188.685 206.456 174.111 1.00 66.35 255 GLY A N 1
ATOM 3697 C CA . GLY A 1 296 ? 187.418 207.025 173.712 1.00 66.35 255 GLY A CA 1
ATOM 3698 C C . GLY A 1 296 ? 186.403 207.001 174.835 1.00 66.35 255 GLY A C 1
ATOM 3699 O O . GLY A 1 296 ? 186.584 206.357 175.867 1.00 66.35 255 GLY A O 1
ATOM 3703 N N . ASN A 1 297 ? 185.307 207.726 174.621 1.00 68.68 256 ASN A N 1
ATOM 3704 C CA . ASN A 1 297 ? 184.220 207.812 175.593 1.00 68.68 256 ASN A CA 1
ATOM 3705 C C . ASN A 1 297 ? 184.749 208.269 176.954 1.00 68.68 256 ASN A C 1
ATOM 3706 O O . ASN A 1 297 ? 184.680 207.554 177.955 1.00 68.68 256 ASN A O 1
ATOM 3716 N N . LEU A 1 298 ? 185.293 209.485 176.964 1.00 70.74 257 LEU A N 1
ATOM 3717 C CA . LEU A 1 298 ? 185.815 210.122 178.173 1.00 70.74 257 LEU A CA 1
ATOM 3718 C C . LEU A 1 298 ? 186.678 209.159 178.988 1.00 70.74 257 LEU A C 1
ATOM 3719 O O . LEU A 1 298 ? 186.570 209.060 180.211 1.00 70.74 257 LEU A O 1
ATOM 3735 N N . THR A 1 299 ? 187.575 208.465 178.290 1.00 69.72 258 THR A N 1
ATOM 3736 C CA . THR A 1 299 ? 188.632 207.605 178.824 1.00 69.72 258 THR A CA 1
ATOM 3737 C C . THR A 1 299 ? 188.124 206.242 179.281 1.00 69.72 258 THR A C 1
ATOM 3738 O O . THR A 1 299 ? 188.928 205.449 179.784 1.00 69.72 258 THR A O 1
ATOM 3749 N N . TYR A 1 300 ? 186.835 205.934 179.133 1.00 71.09 259 TYR A N 1
ATOM 3750 C CA . TYR A 1 300 ? 186.378 204.582 179.438 1.00 71.09 259 TYR A CA 1
ATOM 3751 C C . TYR A 1 300 ? 186.887 203.587 178.403 1.00 71.09 259 TYR A C 1
ATOM 3752 O O . TYR A 1 300 ? 187.293 202.473 178.752 1.00 71.09 259 TYR A O 1
ATOM 3770 N N . GLY A 1 301 ? 186.876 203.969 177.136 1.00 65.76 260 GLY A N 1
ATOM 3771 C CA . GLY A 1 301 ? 187.384 203.110 176.079 1.00 65.76 260 GLY A CA 1
ATOM 3772 C C . GLY A 1 301 ? 186.301 202.250 175.464 1.00 65.76 260 GLY A C 1
ATOM 3773 O O . GLY A 1 301 ? 185.298 201.912 176.090 1.00 65.76 260 GLY A O 1
ATOM 3777 N N . TYR A 1 302 ? 186.512 201.891 174.201 1.00 63.56 261 TYR A N 1
ATOM 3778 C CA . TYR A 1 302 ? 185.582 201.022 173.496 1.00 63.56 261 TYR A CA 1
ATOM 3779 C C . TYR A 1 302 ? 186.289 200.416 172.294 1.00 63.56 261 TYR A C 1
ATOM 3780 O O . TYR A 1 302 ? 187.341 200.892 171.863 1.00 63.56 261 TYR A O 1
ATOM 3798 N N . VAL A 1 303 ? 185.693 199.351 171.764 1.00 63.45 262 VAL A N 1
ATOM 3799 C CA . VAL A 1 303 ? 186.209 198.640 170.602 1.00 63.45 262 VAL A CA 1
ATOM 3800 C C . VAL A 1 303 ? 185.146 198.672 169.516 1.00 63.45 262 VAL A C 1
ATOM 3801 O O . VAL A 1 303 ? 183.954 198.509 169.797 1.00 63.45 262 VAL A O 1
ATOM 3814 N N . THR A 1 304 ? 185.578 198.886 168.277 1.00 63.25 263 THR A N 1
ATOM 3815 C CA . THR A 1 304 ? 184.679 199.025 167.144 1.00 63.25 263 THR A CA 1
ATOM 3816 C C . THR A 1 304 ? 185.034 198.011 166.066 1.00 63.25 263 THR A C 1
ATOM 3817 O O . THR A 1 304 ? 186.206 197.685 165.859 1.00 63.25 263 THR A O 1
ATOM 3828 N N . ILE A 1 305 ? 184.006 197.515 165.385 1.00 63.42 264 ILE A N 1
ATOM 3829 C CA . ILE A 1 305 ? 184.155 196.576 164.279 1.00 63.42 264 ILE A CA 1
ATOM 3830 C C . ILE A 1 305 ? 183.681 197.278 163.016 1.00 63.42 264 ILE A C 1
ATOM 3831 O O . ILE A 1 305 ? 182.540 197.752 162.952 1.00 63.42 264 ILE A O 1
ATOM 3847 N N . LEU A 1 306 ? 184.550 197.341 162.011 1.00 65.74 265 LEU A N 1
ATOM 3848 C CA . LEU A 1 306 ? 184.280 198.067 160.780 1.00 65.74 265 LEU A CA 1
ATOM 3849 C C . LEU A 1 306 ? 184.005 197.092 159.643 1.00 65.74 265 LEU A C 1
ATOM 3850 O O . LEU A 1 306 ? 184.715 196.096 159.477 1.00 65.74 265 LEU A O 1
ATOM 3866 N N . ASN A 1 307 ? 182.973 197.393 158.863 1.00 66.93 266 ASN A N 1
ATOM 3867 C CA . ASN A 1 307 ? 182.522 196.499 157.808 1.00 66.93 266 ASN A CA 1
ATOM 3868 C C . ASN A 1 307 ? 183.575 196.361 156.713 1.00 66.93 266 ASN A C 1
ATOM 3869 O O . ASN A 1 307 ? 184.393 197.255 156.486 1.00 66.93 266 ASN A O 1
ATOM 3879 N N . GLY A 1 308 ? 183.548 195.215 156.037 1.00 69.96 267 GLY A N 1
ATOM 3880 C CA . GLY A 1 308 ? 184.389 194.996 154.878 1.00 69.96 267 GLY A CA 1
ATOM 3881 C C . GLY A 1 308 ? 183.679 195.389 153.595 1.00 69.96 267 GLY A C 1
ATOM 3882 O O . GLY A 1 308 ? 182.462 195.292 153.482 1.00 69.96 267 GLY A O 1
ATOM 3886 N N . SER A 1 309 ? 184.466 195.837 152.621 1.00 71.86 268 SER A N 1
ATOM 3887 C CA . SER A 1 309 ? 184.046 196.488 151.387 1.00 71.86 268 SER A CA 1
ATOM 3888 C C . SER A 1 309 ? 183.621 197.927 151.657 1.00 71.86 268 SER A C 1
ATOM 3889 O O . SER A 1 309 ? 183.414 198.681 150.707 1.00 71.86 268 SER A O 1
ATOM 3897 N N . ASP A 1 310 ? 183.509 198.335 152.917 1.00 70.91 269 ASP A N 1
ATOM 3898 C CA . ASP A 1 310 ? 183.298 199.716 153.319 1.00 70.91 269 ASP A CA 1
ATOM 3899 C C . ASP A 1 310 ? 184.256 199.982 154.471 1.00 70.91 269 ASP A C 1
ATOM 3900 O O . ASP A 1 310 ? 185.181 199.203 154.722 1.00 70.91 269 ASP A O 1
ATOM 3909 N N . ILE A 1 311 ? 184.046 201.085 155.178 1.00 68.18 270 ILE A N 1
ATOM 3910 C CA . ILE A 1 311 ? 184.764 201.319 156.423 1.00 68.18 270 ILE A CA 1
ATOM 3911 C C . ILE A 1 311 ? 183.738 201.720 157.474 1.00 68.18 270 ILE A C 1
ATOM 3912 O O . ILE A 1 311 ? 184.068 202.362 158.477 1.00 68.18 270 ILE A O 1
ATOM 3928 N N . ARG A 1 312 ? 182.485 201.334 157.247 1.00 69.01 271 ARG A N 1
ATOM 3929 C CA A ARG A 1 312 ? 181.408 201.690 158.157 0.50 69.01 271 ARG A CA 1
ATOM 3930 C CA B ARG A 1 312 ? 181.408 201.690 158.157 0.50 69.01 271 ARG A CA 1
ATOM 3931 C C . ARG A 1 312 ? 181.503 200.885 159.448 1.00 69.01 271 ARG A C 1
ATOM 3932 O O . ARG A 1 312 ? 181.924 199.726 159.456 1.00 69.01 271 ARG A O 1
ATOM 3971 N N . SER A 1 313 ? 181.103 201.516 160.548 1.00 66.98 272 SER A N 1
ATOM 3972 C CA . SER A 1 313 ? 181.116 200.861 161.847 1.00 66.98 272 SER A CA 1
ATOM 3973 C C . SER A 1 313 ? 179.910 199.941 161.985 1.00 66.98 272 SER A C 1
ATOM 3974 O O . SER A 1 313 ? 178.800 200.282 161.567 1.00 66.98 272 SER A O 1
ATOM 3982 N N . LEU A 1 314 ? 180.135 198.770 162.579 1.00 64.21 273 LEU A N 1
ATOM 3983 C CA . LEU A 1 314 ? 179.101 197.756 162.743 1.00 64.21 273 LEU A CA 1
ATOM 3984 C C . LEU A 1 314 ? 178.705 197.545 164.196 1.00 64.21 273 LEU A C 1
ATOM 3985 O O . LEU A 1 314 ? 177.512 197.472 164.505 1.00 64.21 273 LEU A O 1
ATOM 4001 N N . TYR A 1 315 ? 179.675 197.439 165.101 1.00 63.45 274 TYR A N 1
ATOM 4002 C CA . TYR A 1 315 ? 179.397 197.166 166.501 1.00 63.45 274 TYR A CA 1
ATOM 4003 C C . TYR A 1 315 ? 180.307 198.009 167.381 1.00 63.45 274 TYR A C 1
ATOM 4004 O O . TYR A 1 315 ? 181.403 198.401 166.974 1.00 63.45 274 TYR A O 1
ATOM 4022 N N . ASN A 1 316 ? 179.835 198.281 168.595 1.00 63.03 275 ASN A N 1
ATOM 4023 C CA . ASN A 1 316 ? 180.602 198.984 169.611 1.00 63.03 275 ASN A CA 1
ATOM 4024 C C . ASN A 1 316 ? 180.570 198.177 170.899 1.00 63.03 275 ASN A C 1
ATOM 4025 O O . ASN A 1 316 ? 179.560 197.544 171.217 1.00 63.03 275 ASN A O 1
ATOM 4035 N N . PHE A 1 317 ? 181.676 198.205 171.640 1.00 63.66 276 PHE A N 1
ATOM 4036 C CA . PHE A 1 317 ? 181.788 197.476 172.903 1.00 63.66 276 PHE A CA 1
ATOM 4037 C C . PHE A 1 317 ? 182.483 198.394 173.904 1.00 63.66 276 PHE A C 1
ATOM 4038 O O . PHE A 1 317 ? 183.712 198.499 173.910 1.00 63.66 276 PHE A O 1
ATOM 4055 N N . SER A 1 318 ? 181.692 199.047 174.751 1.00 66.71 277 SER A N 1
ATOM 4056 C CA . SER A 1 318 ? 182.221 200.046 175.664 1.00 66.71 277 SER A CA 1
ATOM 4057 C C . SER A 1 318 ? 183.010 199.393 176.795 1.00 66.71 277 SER A C 1
ATOM 4058 O O . SER A 1 318 ? 182.829 198.219 177.124 1.00 66.71 277 SER A O 1
ATOM 4066 N N . GLY A 1 319 ? 183.901 200.184 177.395 1.00 70.02 278 GLY A N 1
ATOM 4067 C CA . GLY A 1 319 ? 184.690 199.714 178.512 1.00 70.02 278 GLY A CA 1
ATOM 4068 C C . GLY A 1 319 ? 183.897 199.671 179.803 1.00 70.02 278 GLY A C 1
ATOM 4069 O O . GLY A 1 319 ? 182.761 200.134 179.889 1.00 70.02 278 GLY A O 1
ATOM 4073 N N . GLU A 1 320 ? 184.523 199.098 180.831 1.00 70.39 279 GLU A N 1
ATOM 4074 C CA A GLU A 1 320 ? 183.886 198.918 182.132 0.50 70.39 279 GLU A CA 1
ATOM 4075 C CA B GLU A 1 320 ? 183.885 198.919 182.131 0.50 70.39 279 GLU A CA 1
ATOM 4076 C C . GLU A 1 320 ? 184.330 199.976 183.137 1.00 70.39 279 GLU A C 1
ATOM 4077 O O . GLU A 1 320 ? 183.495 200.678 183.714 1.00 70.39 279 GLU A O 1
ATOM 4098 N N . GLN A 1 321 ? 185.634 200.101 183.357 1.00 72.91 280 GLN A N 1
ATOM 4099 C CA . GLN A 1 321 ? 186.186 201.007 184.351 1.00 72.91 280 GLN A CA 1
ATOM 4100 C C . GLN A 1 321 ? 187.030 202.074 183.670 1.00 72.91 280 GLN A C 1
ATOM 4101 O O . GLN A 1 321 ? 187.756 20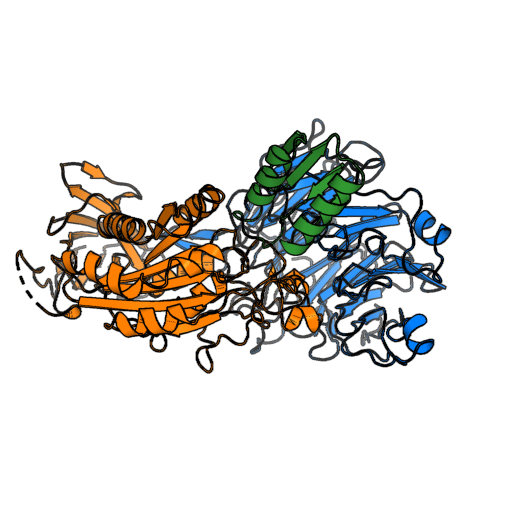1.788 182.714 1.00 72.91 280 GLN A O 1
ATOM 4115 N N . MET A 1 322 ? 186.926 203.306 184.161 1.00 73.23 281 MET A N 1
ATOM 4116 C CA . MET A 1 322 ? 187.719 204.393 183.607 1.00 73.23 281 MET A CA 1
ATOM 4117 C C . MET A 1 322 ? 189.196 204.187 183.908 1.00 73.23 281 MET A C 1
ATOM 4118 O O . MET A 1 322 ? 189.576 203.813 185.020 1.00 73.23 281 MET A O 1
ATOM 4132 N N . ALA A 1 323 ? 190.028 204.437 182.899 1.00 71.15 282 ALA A N 1
ATOM 4133 C CA . ALA A 1 323 ? 191.476 204.267 182.923 1.00 71.15 282 ALA A CA 1
ATOM 4134 C C . ALA A 1 323 ? 191.893 202.807 182.848 1.00 71.15 282 ALA A C 1
ATOM 4135 O O . ALA A 1 323 ? 193.089 202.530 182.704 1.00 71.15 282 ALA A O 1
ATOM 4142 N N . SER A 1 324 ? 190.961 201.865 182.936 1.00 70.64 283 SER A N 1
ATOM 4143 C CA . SER A 1 324 ? 191.249 200.488 182.556 1.00 70.64 283 SER A CA 1
ATOM 4144 C C . SER A 1 324 ? 191.478 200.505 181.056 1.00 70.64 283 SER A C 1
ATOM 4145 O O . SER A 1 324 ? 190.540 200.674 180.273 1.00 70.64 283 SER A O 1
ATOM 4153 N N . TYR A 1 325 ? 192.730 200.338 180.643 1.00 65.90 284 TYR A N 1
ATOM 4154 C CA . TYR A 1 325 ? 193.127 200.734 179.300 1.00 65.90 284 TYR A CA 1
ATOM 4155 C C . TYR A 1 325 ? 192.506 199.768 178.300 1.00 65.90 284 TYR A C 1
ATOM 4156 O O . TYR A 1 325 ? 193.206 198.997 177.637 1.00 65.90 284 TYR A O 1
ATOM 4174 N N . PHE A 1 326 ? 191.181 199.825 178.185 1.00 64.40 285 PHE A N 1
ATOM 4175 C CA . PHE A 1 326 ? 190.389 198.848 177.440 1.00 64.40 285 PHE A CA 1
ATOM 4176 C C . PHE A 1 326 ? 190.701 198.976 175.957 1.00 64.40 285 PHE A C 1
ATOM 4177 O O . PHE A 1 326 ? 190.219 199.888 175.286 1.00 64.40 285 PHE A O 1
ATOM 4194 N N . GLY A 1 327 ? 191.486 198.040 175.431 1.00 63.14 286 GLY A N 1
ATOM 4195 C CA . GLY A 1 327 ? 191.862 198.069 174.032 1.00 63.14 286 GLY A CA 1
ATOM 4196 C C . GLY A 1 327 ? 193.357 198.018 173.802 1.00 63.14 286 GLY A C 1
ATOM 4197 O O . GLY A 1 327 ? 193.831 198.374 172.720 1.00 63.14 286 GLY A O 1
ATOM 4201 N N . TYR A 1 328 ? 194.117 197.580 174.808 1.00 63.46 287 TYR A N 1
ATOM 4202 C CA . TYR A 1 328 ? 195.542 197.349 174.600 1.00 63.46 287 TYR A CA 1
ATOM 4203 C C . TYR A 1 328 ? 195.767 196.309 173.511 1.00 63.46 287 TYR A C 1
ATOM 4204 O O . TYR A 1 328 ? 196.622 196.483 172.635 1.00 63.46 287 TYR A O 1
ATOM 4222 N N . ALA A 1 329 ? 195.006 195.218 173.552 1.00 63.22 288 ALA A N 1
ATOM 4223 C CA . ALA A 1 329 ? 195.092 194.173 172.545 1.00 63.22 288 ALA A CA 1
ATOM 4224 C C . ALA A 1 329 ? 193.689 193.710 172.190 1.00 63.22 288 ALA A C 1
ATOM 4225 O O . ALA A 1 329 ? 192.750 193.843 172.977 1.00 63.22 288 ALA A O 1
ATOM 4232 N N . VAL A 1 330 ? 193.555 193.166 170.980 1.00 62.60 289 VAL A N 1
ATOM 4233 C CA . VAL A 1 330 ? 192.291 192.615 170.505 1.00 62.60 289 VAL A CA 1
ATOM 4234 C C . VAL A 1 330 ? 192.596 191.408 169.632 1.00 62.60 289 VAL A C 1
ATOM 4235 O O . VAL A 1 330 ? 193.686 191.278 169.072 1.00 62.60 289 VAL A O 1
ATOM 4248 N N . ALA A 1 331 ? 191.618 190.514 169.523 1.00 64.79 290 ALA A N 1
ATOM 4249 C CA . ALA A 1 331 ? 191.759 189.321 168.702 1.00 64.79 290 ALA A CA 1
ATOM 4250 C C . ALA A 1 331 ? 190.372 188.821 168.336 1.00 64.79 290 ALA A C 1
ATOM 4251 O O . ALA A 1 331 ? 189.376 189.188 168.964 1.00 64.79 290 ALA A O 1
ATOM 4258 N N . ALA A 1 332 ? 190.319 187.976 167.309 1.00 65.56 291 ALA A N 1
ATOM 4259 C CA . ALA A 1 332 ? 189.062 187.404 166.836 1.00 65.56 291 ALA A CA 1
ATOM 4260 C C . ALA A 1 332 ? 189.311 185.953 166.455 1.00 65.56 291 ALA A C 1
ATOM 4261 O O . ALA A 1 332 ? 190.022 185.677 165.484 1.00 65.56 291 ALA A O 1
ATOM 4268 N N . THR A 1 333 ? 188.726 185.030 167.216 1.00 66.82 292 THR A N 1
ATOM 4269 C CA . THR A 1 333 ? 188.873 183.608 166.949 1.00 66.82 292 THR A CA 1
ATOM 4270 C C . THR A 1 333 ? 187.637 182.882 167.457 1.00 66.82 292 THR A C 1
ATOM 4271 O O . THR A 1 333 ? 186.899 183.389 168.305 1.00 66.82 292 THR A O 1
ATOM 4282 N N . ASP A 1 334 ? 187.419 181.682 166.924 1.00 66.57 293 ASP A N 1
ATOM 4283 C CA . ASP A 1 334 ? 186.252 180.870 167.268 1.00 66.57 293 ASP A CA 1
ATOM 4284 C C . ASP A 1 334 ? 186.604 180.005 168.471 1.00 66.57 293 ASP A C 1
ATOM 4285 O O . ASP A 1 334 ? 187.299 178.996 168.342 1.00 66.57 293 ASP A O 1
ATOM 4294 N N . VAL A 1 335 ? 186.108 180.391 169.648 1.00 66.46 294 VAL A N 1
ATOM 4295 C CA . VAL A 1 335 ? 186.453 179.718 170.894 1.00 66.46 294 VAL A CA 1
ATOM 4296 C C . VAL A 1 335 ? 185.337 178.799 171.382 1.00 66.46 294 VAL A C 1
ATOM 4297 O O . VAL A 1 335 ? 185.377 178.346 172.528 1.00 66.46 294 VAL A O 1
ATOM 4310 N N . ASN A 1 336 ? 184.336 178.519 170.543 1.00 65.46 295 ASN A N 1
ATOM 4311 C CA . ASN A 1 336 ? 183.293 177.574 170.928 1.00 65.46 295 ASN A CA 1
ATOM 4312 C C . ASN A 1 336 ? 182.892 176.659 169.776 1.00 65.46 295 ASN A C 1
ATOM 4313 O O . ASN A 1 336 ? 181.830 176.030 169.838 1.00 65.46 295 ASN A O 1
ATOM 4324 N N . GLY A 1 337 ? 183.708 176.572 168.729 1.00 64.76 296 GLY A N 1
ATOM 4325 C CA . GLY A 1 337 ? 183.455 175.626 167.660 1.00 64.76 296 GLY A CA 1
ATOM 4326 C C . GLY A 1 337 ? 182.138 175.808 166.945 1.00 64.76 296 GLY A C 1
ATOM 4327 O O . GLY A 1 337 ? 181.628 174.851 166.358 1.00 64.76 296 GLY A O 1
ATOM 4331 N N . ASP A 1 338 ? 181.565 177.010 166.972 1.00 65.49 297 ASP A N 1
ATOM 4332 C CA . ASP A 1 338 ? 180.320 177.276 166.264 1.00 65.49 297 ASP A CA 1
ATOM 4333 C C . ASP A 1 338 ? 180.539 177.689 164.816 1.00 65.49 297 ASP A C 1
ATOM 4334 O O . ASP A 1 338 ? 179.564 177.789 164.064 1.00 65.49 297 ASP A O 1
ATOM 4343 N N . GLY A 1 339 ? 181.784 177.920 164.405 1.00 66.25 298 GLY A N 1
ATOM 4344 C CA . GLY A 1 339 ? 182.072 178.396 163.071 1.00 66.25 298 GLY A CA 1
ATOM 4345 C C . GLY A 1 339 ? 181.981 179.895 162.896 1.00 66.25 298 GLY A C 1
ATOM 4346 O O . GLY A 1 339 ? 182.130 180.378 161.766 1.00 66.25 298 GLY A O 1
ATOM 4350 N N . LEU A 1 340 ? 181.742 180.645 163.969 1.00 64.81 299 LEU A N 1
ATOM 4351 C CA . LEU A 1 340 ? 181.640 182.095 163.923 1.00 64.81 299 LEU A CA 1
ATOM 4352 C C . LEU A 1 340 ? 182.687 182.703 164.845 1.00 64.81 299 LEU A C 1
ATOM 4353 O O . LEU A 1 340 ? 182.886 182.232 165.968 1.00 64.81 299 LEU A O 1
ATOM 4369 N N . ASP A 1 341 ? 183.351 183.750 164.365 1.00 67.08 300 ASP A N 1
ATOM 4370 C CA . ASP A 1 341 ? 184.430 184.368 165.120 1.00 67.08 300 ASP A CA 1
ATOM 4371 C C . ASP A 1 341 ? 183.895 185.066 166.365 1.00 67.08 300 ASP A C 1
ATOM 4372 O O . ASP A 1 341 ? 182.798 185.629 166.368 1.00 67.08 300 ASP A O 1
ATOM 4379 N N . ASP A 1 342 ? 184.690 185.027 167.431 1.00 66.00 301 ASP A N 1
ATOM 4380 C CA . ASP A 1 342 ? 184.345 185.636 168.708 1.00 66.00 301 ASP A CA 1
ATOM 4381 C C . ASP A 1 342 ? 185.427 186.629 169.108 1.00 66.00 301 ASP A C 1
ATOM 4382 O O . ASP A 1 342 ? 186.621 186.350 168.967 1.00 66.00 301 ASP A O 1
ATOM 4391 N N . LEU A 1 343 ? 185.004 187.784 169.613 1.00 64.60 302 LEU A N 1
ATOM 4392 C CA . LEU A 1 343 ? 185.913 188.876 169.925 1.00 64.60 302 LEU A CA 1
ATOM 4393 C C . LEU A 1 343 ? 186.507 188.720 171.320 1.00 64.60 302 LEU A C 1
ATOM 4394 O O . LEU A 1 343 ? 185.853 188.236 172.246 1.00 64.60 302 LEU A O 1
ATOM 4410 N N . LEU A 1 344 ? 187.763 189.141 171.457 1.00 63.73 303 LEU A N 1
ATOM 4411 C CA . LEU A 1 344 ? 188.455 189.187 172.737 1.00 63.73 303 LEU A CA 1
ATOM 4412 C C . LEU A 1 344 ? 189.102 190.554 172.905 1.00 63.73 303 LEU A C 1
ATOM 4413 O O . LEU A 1 344 ? 189.626 191.122 171.943 1.00 63.73 303 LEU A O 1
ATOM 4429 N N . VAL A 1 345 ? 189.063 191.080 174.130 1.00 63.05 304 VAL A N 1
ATOM 4430 C CA . VAL A 1 345 ? 189.604 192.396 174.440 1.00 63.05 304 VAL A CA 1
ATOM 4431 C C . VAL A 1 345 ? 190.416 192.302 175.724 1.00 63.05 304 VAL A C 1
ATOM 4432 O O . VAL A 1 345 ? 190.247 191.382 176.527 1.00 63.05 304 VAL A O 1
ATOM 4445 N N . GLY A 1 346 ? 191.300 193.268 175.911 1.00 63.47 305 GLY A N 1
ATOM 4446 C CA . GLY A 1 346 ? 192.161 193.298 177.083 1.00 63.47 305 GLY A CA 1
ATOM 4447 C C . GLY A 1 346 ? 192.231 194.678 177.696 1.00 63.47 305 GLY A C 1
ATOM 4448 O O . GLY A 1 346 ? 192.294 195.682 176.989 1.00 63.47 305 GLY A O 1
ATOM 4452 N N . ALA A 1 347 ? 192.218 194.717 179.028 1.00 65.40 306 ALA A N 1
ATOM 4453 C CA . ALA A 1 347 ? 192.312 195.955 179.801 1.00 65.40 306 ALA A CA 1
ATOM 4454 C C . ALA A 1 347 ? 193.390 195.767 180.861 1.00 65.40 306 ALA A C 1
ATOM 4455 O O . ALA A 1 347 ? 193.087 195.500 182.031 1.00 65.40 306 ALA A O 1
ATOM 4462 N N . PRO A 1 348 ? 194.664 195.897 180.485 1.00 65.63 307 PRO A N 1
ATOM 4463 C CA . PRO A 1 348 ? 195.740 195.556 181.431 1.00 65.63 307 PRO A CA 1
ATOM 4464 C C . PRO A 1 348 ? 195.734 196.377 182.707 1.00 65.63 307 PRO A C 1
ATOM 4465 O O . PRO A 1 348 ? 196.161 195.873 183.752 1.00 65.63 307 PRO A O 1
ATOM 4476 N N . LEU A 1 349 ? 195.273 197.622 182.662 1.00 68.58 308 LEU A N 1
ATOM 4477 C CA . LEU A 1 349 ? 195.362 198.515 183.808 1.00 68.58 308 LEU A CA 1
ATOM 4478 C C . LEU A 1 349 ? 194.138 198.462 184.710 1.00 68.58 308 LEU A C 1
ATOM 4479 O O . LEU A 1 349 ? 194.064 199.236 185.669 1.00 68.58 308 LEU A O 1
ATOM 4495 N N . LEU A 1 350 ? 193.182 197.578 184.436 1.00 71.06 309 LEU A N 1
ATOM 4496 C CA . LEU A 1 350 ? 191.984 197.508 185.259 1.00 71.06 309 LEU A CA 1
ATOM 4497 C C . LEU A 1 350 ? 192.357 197.262 186.715 1.00 71.06 309 LEU A C 1
ATOM 4498 O O . LEU A 1 350 ? 193.207 196.424 187.024 1.00 71.06 309 LEU A O 1
ATOM 4514 N N . MET A 1 351 ? 191.715 198.005 187.611 1.00 77.71 310 MET A N 1
ATOM 4515 C CA . MET A 1 351 ? 192.000 197.950 189.037 1.00 77.71 310 MET A CA 1
ATOM 4516 C C . MET A 1 351 ? 190.886 197.194 189.745 1.00 77.71 310 MET A C 1
ATOM 4517 O O . MET A 1 351 ? 189.709 197.542 189.611 1.00 77.71 310 MET A O 1
ATOM 4531 N N . ASP A 1 352 ? 191.264 196.164 190.497 1.00 83.73 311 ASP A N 1
ATOM 4532 C CA . ASP A 1 352 ? 190.328 195.346 191.250 1.00 83.73 311 ASP A CA 1
ATOM 4533 C C . ASP A 1 352 ? 190.775 195.294 192.702 1.00 83.73 311 ASP A C 1
ATOM 4534 O O . ASP A 1 352 ? 191.969 195.379 193.001 1.00 83.73 311 ASP A O 1
ATOM 4543 N N . ARG A 1 353 ? 189.808 195.159 193.603 1.00 92.44 312 ARG A N 1
ATOM 4544 C CA . ARG A 1 353 ? 190.062 195.185 195.037 1.00 92.44 312 ARG A CA 1
ATOM 4545 C C . ARG A 1 353 ? 189.918 193.786 195.618 1.00 92.44 312 ARG A C 1
ATOM 4546 O O . ARG A 1 353 ? 188.928 193.095 195.355 1.00 92.44 312 ARG A O 1
ATOM 4567 N N . THR A 1 354 ? 190.908 193.379 196.407 1.00 98.32 313 THR A N 1
ATOM 4568 C CA . THR A 1 354 ? 190.889 192.082 197.054 1.00 98.32 313 THR A CA 1
ATOM 4569 C C . THR A 1 354 ? 189.780 192.039 198.105 1.00 98.32 313 THR A C 1
ATOM 4570 O O . THR A 1 354 ? 189.319 193.083 198.573 1.00 98.32 313 THR A O 1
ATOM 4581 N N . PRO A 1 355 ? 189.326 190.842 198.489 1.00 101.50 314 PRO A N 1
ATOM 4582 C CA . PRO A 1 355 ? 188.259 190.772 199.501 1.00 101.50 314 PRO A CA 1
ATOM 4583 C C . PRO A 1 355 ? 188.606 191.480 200.798 1.00 101.50 314 PRO A C 1
ATOM 4584 O O . PRO A 1 355 ? 187.697 191.929 201.508 1.00 101.50 314 PRO A O 1
ATOM 4595 N N . ASP A 1 356 ? 189.892 191.590 201.135 1.00 103.35 315 ASP A N 1
ATOM 4596 C CA . ASP A 1 356 ? 190.275 192.350 202.320 1.00 103.35 315 ASP A CA 1
ATOM 4597 C C . ASP A 1 356 ? 189.832 193.802 202.184 1.00 103.35 315 ASP A C 1
ATOM 4598 O O . ASP A 1 356 ? 189.296 194.387 203.132 1.00 103.35 315 ASP A O 1
ATOM 4607 N N . GLY A 1 357 ? 190.028 194.392 201.006 1.00 97.67 316 GLY A N 1
ATOM 4608 C CA . GLY A 1 357 ? 189.611 195.758 200.758 1.00 97.67 316 GLY A CA 1
ATOM 4609 C C . GLY A 1 357 ? 190.652 196.573 200.019 1.00 97.67 316 GLY A C 1
ATOM 4610 O O . GLY A 1 357 ? 190.317 197.542 199.332 1.00 97.67 316 GLY A O 1
ATOM 4614 N N . ARG A 1 358 ? 191.914 196.191 200.152 1.00 97.58 317 ARG A N 1
ATOM 4615 C CA . ARG A 1 358 ? 192.990 196.944 199.522 1.00 97.58 317 ARG A CA 1
ATOM 4616 C C . ARG A 1 358 ? 192.863 196.868 198.003 1.00 97.58 317 ARG A C 1
ATOM 4617 O O . ARG A 1 358 ? 192.769 195.766 197.452 1.00 97.58 317 ARG A O 1
ATOM 4627 N N . PRO A 1 359 ? 192.854 197.996 197.295 1.00 89.90 318 PRO A N 1
ATOM 4628 C CA . PRO A 1 359 ? 192.819 197.932 195.832 1.00 89.90 318 PRO A CA 1
ATOM 4629 C C . PRO A 1 359 ? 194.134 197.421 195.270 1.00 89.90 318 PRO A C 1
ATOM 4630 O O . PRO A 1 359 ? 195.202 197.597 195.862 1.00 89.90 318 PRO A O 1
ATOM 4641 N N . GLN A 1 360 ? 194.047 196.775 194.109 1.00 84.74 319 GLN A N 1
ATOM 4642 C CA . GLN A 1 360 ? 195.229 196.257 193.439 1.00 84.74 319 GLN A CA 1
ATOM 4643 C C . GLN A 1 360 ? 195.027 196.350 191.936 1.00 84.74 319 GLN A C 1
ATOM 4644 O O . GLN A 1 360 ? 193.896 196.354 191.445 1.00 84.74 319 GLN A O 1
ATOM 4658 N N . GLU A 1 361 ? 196.140 196.421 191.211 1.00 77.46 320 GLU A N 1
ATOM 4659 C CA . GLU A 1 361 ? 196.131 196.567 189.758 1.00 77.46 320 GLU A CA 1
ATOM 4660 C C . GLU A 1 361 ? 196.335 195.189 189.141 1.00 77.46 320 GLU A C 1
ATOM 4661 O O . GLU A 1 361 ? 197.455 194.674 189.099 1.00 77.46 320 GLU A O 1
ATOM 4673 N N . VAL A 1 362 ? 195.246 194.592 188.665 1.00 76.17 321 VAL A N 1
ATOM 4674 C CA . VAL A 1 362 ? 195.277 193.305 187.981 1.00 76.17 321 VAL A CA 1
ATOM 4675 C C . VAL A 1 362 ? 194.482 193.441 186.693 1.00 76.17 321 VAL A C 1
ATOM 4676 O O . VAL A 1 362 ? 193.334 193.897 186.713 1.00 76.17 321 VAL A O 1
ATOM 4689 N N . GLY A 1 363 ? 195.086 193.045 185.578 1.00 70.26 322 GLY A N 1
ATOM 4690 C CA . GLY A 1 363 ? 194.449 193.208 184.288 1.00 70.26 322 GLY A CA 1
ATOM 4691 C C . GLY A 1 363 ? 193.168 192.413 184.149 1.00 70.26 322 GLY A C 1
ATOM 4692 O O . GLY A 1 363 ? 192.777 191.690 185.069 1.00 70.26 322 GLY A O 1
ATOM 4696 N N . ARG A 1 364 ? 192.505 192.541 183.003 1.00 68.49 323 ARG A N 1
ATOM 4697 C CA . ARG A 1 364 ? 191.279 191.803 182.743 1.00 68.49 323 ARG A CA 1
ATOM 4698 C C . ARG A 1 364 ? 191.164 191.551 181.247 1.00 68.49 323 ARG A C 1
ATOM 4699 O O . ARG A 1 364 ? 191.751 192.265 180.431 1.00 68.49 323 ARG A O 1
ATOM 4720 N N . VAL A 1 365 ? 190.401 190.519 180.897 1.00 64.47 324 VAL A N 1
ATOM 4721 C CA . VAL A 1 365 ? 190.134 190.168 179.506 1.00 64.47 324 VAL A CA 1
ATOM 4722 C C . VAL A 1 365 ? 188.647 189.878 179.366 1.00 64.47 324 VAL A C 1
ATOM 4723 O O . VAL A 1 365 ? 188.068 189.173 180.198 1.00 64.47 324 VAL A O 1
ATOM 4736 N N . TYR A 1 366 ? 188.033 190.417 178.317 1.00 65.30 325 TYR A N 1
ATOM 4737 C CA . TYR A 1 366 ? 186.610 190.252 178.058 1.00 65.30 325 TYR A CA 1
ATOM 4738 C C . TYR A 1 366 ? 186.408 189.416 176.803 1.00 65.30 325 TYR A C 1
ATOM 4739 O O . TYR A 1 366 ? 187.091 189.618 175.795 1.00 65.30 325 TYR A O 1
ATOM 4757 N N . VAL A 1 367 ? 185.466 188.479 176.866 1.00 64.52 326 VAL A N 1
ATOM 4758 C CA . VAL A 1 367 ? 185.179 187.566 175.766 1.00 64.52 326 VAL A CA 1
ATOM 4759 C C . VAL A 1 367 ? 183.726 187.755 175.360 1.00 64.52 326 VAL A C 1
ATOM 4760 O O . VAL A 1 367 ? 182.821 187.618 176.192 1.00 64.52 326 VAL A O 1
ATOM 4773 N N . TYR A 1 368 ? 183.505 188.066 174.086 1.00 65.31 327 TYR A N 1
ATOM 4774 C CA . TYR A 1 368 ? 182.170 188.187 173.514 1.00 65.31 327 TYR A CA 1
ATOM 4775 C C . TYR A 1 368 ? 181.983 187.069 172.499 1.00 65.31 327 TYR A C 1
ATOM 4776 O O . TYR A 1 368 ? 182.763 186.956 171.548 1.00 65.31 327 TYR A O 1
ATOM 4794 N N . LEU A 1 369 ? 180.954 186.252 172.697 1.00 66.25 328 LEU A N 1
ATOM 4795 C CA . LEU A 1 369 ? 180.665 185.149 171.793 1.00 66.25 328 LEU A CA 1
ATOM 4796 C C . LEU A 1 369 ? 179.676 185.595 170.727 1.00 66.25 328 LEU A C 1
ATOM 4797 O O . LEU A 1 369 ? 178.707 186.301 171.017 1.00 66.25 328 LEU A O 1
ATOM 4813 N N . GLN A 1 370 ? 179.928 185.179 169.491 1.00 64.68 329 GLN A N 1
ATOM 4814 C CA . GLN A 1 370 ? 179.061 185.525 168.378 1.00 64.68 329 GLN A CA 1
ATOM 4815 C C . GLN A 1 370 ? 177.976 184.473 168.203 1.00 64.68 329 GLN A C 1
ATOM 4816 O O . GLN A 1 370 ? 178.185 183.284 168.451 1.00 64.68 329 GLN A O 1
ATOM 4830 N N . HIS A 1 371 ? 176.812 184.928 167.767 1.00 68.23 330 HIS A N 1
ATOM 4831 C CA . HIS A 1 371 ? 175.638 184.102 167.552 1.00 68.23 330 HIS A CA 1
ATOM 4832 C C . HIS A 1 371 ? 175.108 184.369 166.155 1.00 68.23 330 HIS A C 1
ATOM 4833 O O . HIS A 1 371 ? 175.452 185.383 165.537 1.00 68.23 330 HIS A O 1
ATOM 4847 N N . PRO A 1 372 ? 174.276 183.475 165.617 1.00 68.14 331 PRO A N 1
ATOM 4848 C CA . PRO A 1 372 ? 173.730 183.724 164.273 1.00 68.14 331 PRO A CA 1
ATOM 4849 C C . PRO A 1 372 ? 173.035 185.068 164.151 1.00 68.14 331 PRO A C 1
ATOM 4850 O O . PRO A 1 372 ? 173.134 185.718 163.103 1.00 68.14 331 PRO A O 1
ATOM 4861 N N . ALA A 1 373 ? 172.332 185.508 165.196 1.00 69.22 332 ALA A N 1
ATOM 4862 C CA . ALA A 1 373 ? 171.701 186.822 165.161 1.00 69.22 332 ALA A CA 1
ATOM 4863 C C . ALA A 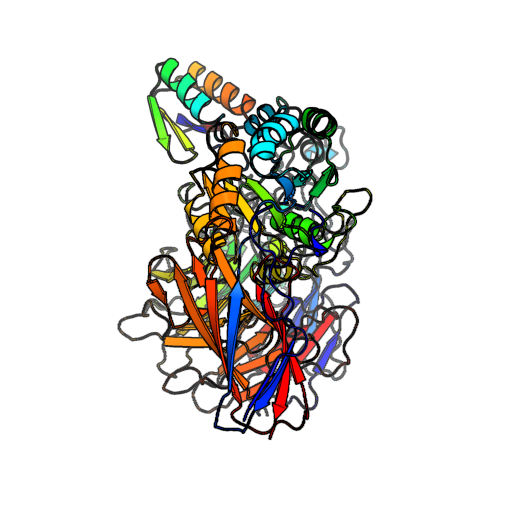1 373 ? 172.745 187.932 165.137 1.00 69.22 332 ALA A C 1
ATOM 4864 O O . ALA A 1 373 ? 172.645 188.876 164.346 1.00 69.22 332 ALA A O 1
ATOM 4871 N N . GLY A 1 374 ? 173.748 187.835 165.991 1.00 67.81 333 GLY A N 1
ATOM 4872 C CA . GLY A 1 374 ? 174.788 188.844 166.065 1.00 67.81 333 GLY A CA 1
ATOM 4873 C C . GLY A 1 374 ? 175.407 188.877 167.445 1.00 67.81 333 GLY A C 1
ATOM 4874 O O . GLY A 1 374 ? 174.922 188.263 168.391 1.00 67.81 333 GLY A O 1
ATOM 4878 N N . ILE A 1 375 ? 176.507 189.623 167.545 1.00 66.40 334 ILE A N 1
ATOM 4879 C CA . ILE A 1 375 ? 177.228 189.721 168.807 1.00 66.40 334 ILE A CA 1
ATOM 4880 C C . ILE A 1 375 ? 176.394 190.500 169.818 1.00 66.40 334 ILE A C 1
ATOM 4881 O O . ILE A 1 375 ? 175.619 191.399 169.465 1.00 66.40 334 ILE A O 1
ATOM 4897 N N . GLU A 1 376 ? 176.556 190.147 171.106 1.00 73.35 335 GLU A N 1
ATOM 4898 C CA . GLU A 1 376 ? 175.862 190.845 172.177 1.00 73.35 335 GLU A CA 1
ATOM 4899 C C . GLU A 1 376 ? 176.731 191.970 172.732 1.00 73.35 335 GLU A C 1
ATOM 4900 O O . GLU A 1 376 ? 177.962 191.902 172.666 1.00 73.35 335 GLU A O 1
ATOM 4912 N N . PRO A 1 377 ? 176.118 193.019 173.290 1.00 72.55 336 PRO A N 1
ATOM 4913 C CA . PRO A 1 377 ? 176.916 194.152 173.781 1.00 72.55 336 PRO A CA 1
ATOM 4914 C C . PRO A 1 377 ? 177.585 193.910 175.121 1.00 72.55 336 PRO A C 1
ATOM 4915 O O . PRO A 1 377 ? 178.493 194.672 175.478 1.00 72.55 336 PRO A O 1
ATOM 4926 N N . THR A 1 378 ? 177.176 192.885 175.871 1.00 70.93 337 THR A N 1
ATOM 4927 C CA . THR A 1 378 ? 177.749 192.619 177.181 1.00 70.93 337 THR A CA 1
ATOM 4928 C C . THR A 1 378 ? 178.671 191.403 177.127 1.00 70.93 337 THR A C 1
ATOM 4929 O O . THR A 1 378 ? 178.406 190.452 176.386 1.00 70.93 337 THR A O 1
ATOM 4940 N N . PRO A 1 379 ? 179.760 191.397 177.897 1.00 67.11 338 PRO A N 1
ATOM 4941 C CA . PRO A 1 379 ? 180.675 190.251 177.850 1.00 67.11 338 PRO A CA 1
ATOM 4942 C C . PRO A 1 379 ? 179.981 188.964 178.268 1.00 67.11 338 PRO A C 1
ATOM 4943 O O . PRO A 1 379 ? 179.158 188.948 179.185 1.00 67.11 338 PRO A O 1
ATOM 4954 N N . THR A 1 380 ? 180.325 187.878 177.581 1.00 66.00 339 THR A N 1
ATOM 4955 C CA . THR A 1 380 ? 179.863 186.549 177.953 1.00 66.00 339 THR A CA 1
ATOM 4956 C C . THR A 1 380 ? 180.765 185.887 178.985 1.00 66.00 339 THR A C 1
ATOM 4957 O O . THR A 1 380 ? 180.378 184.867 179.564 1.00 66.00 339 THR A O 1
ATOM 4968 N N . LEU A 1 381 ? 181.943 186.450 179.238 1.00 66.87 340 LEU A N 1
ATOM 4969 C CA . LEU A 1 381 ? 182.888 185.907 180.201 1.00 66.87 340 LEU A CA 1
ATOM 4970 C C . LEU A 1 381 ? 184.008 186.917 180.385 1.00 66.87 340 LEU A C 1
ATOM 4971 O O . LEU A 1 381 ? 184.346 187.656 179.457 1.00 66.87 340 LEU A O 1
ATOM 4987 N N . THR A 1 382 ? 184.572 186.946 181.588 1.00 66.67 341 THR A N 1
ATOM 4988 C CA . THR A 1 382 ? 185.680 187.832 181.907 1.00 66.67 341 THR A CA 1
ATOM 4989 C C . THR A 1 382 ? 186.749 187.056 182.658 1.00 66.67 341 THR A C 1
ATOM 4990 O O . THR A 1 382 ? 186.439 186.224 183.515 1.00 66.67 341 THR A O 1
ATOM 5001 N N . LEU A 1 383 ? 188.007 187.337 182.332 1.00 67.21 342 LEU A N 1
ATOM 5002 C CA . LEU A 1 383 ? 189.155 186.704 182.966 1.00 67.21 342 LEU A CA 1
ATOM 5003 C C . LEU A 1 383 ? 189.985 187.781 183.646 1.00 67.21 342 LEU A C 1
ATOM 5004 O O . LEU A 1 383 ? 190.268 188.820 183.042 1.00 67.21 342 LEU A O 1
ATOM 5020 N N . THR A 1 384 ? 190.373 187.533 184.893 1.00 70.86 343 THR A N 1
ATOM 5021 C CA . THR A 1 384 ? 191.070 188.517 185.706 1.00 70.86 343 THR A CA 1
ATOM 5022 C C . THR A 1 384 ? 192.409 187.963 186.173 1.00 70.86 343 THR A C 1
ATOM 5023 O O . THR A 1 384 ? 192.557 186.761 186.408 1.00 70.86 343 THR A O 1
ATOM 5034 N N . GLY A 1 385 ? 193.387 188.858 186.304 1.00 72.47 344 GLY A N 1
ATOM 5035 C CA . GLY A 1 385 ? 194.693 188.472 186.786 1.00 72.47 344 GLY A CA 1
ATOM 5036 C C . GLY A 1 385 ? 194.704 188.223 188.281 1.00 72.47 344 GLY A C 1
ATOM 5037 O O . GLY A 1 385 ? 193.742 188.496 188.996 1.00 72.47 344 GLY A O 1
ATOM 5041 N N . HIS A 1 386 ? 195.832 187.688 188.757 1.00 78.97 345 HIS A N 1
ATOM 5042 C CA . HIS A 1 386 ? 195.989 187.339 190.164 1.00 78.97 345 HIS A CA 1
ATOM 5043 C C . HIS A 1 386 ? 197.288 187.882 190.747 1.00 78.97 345 HIS A C 1
ATOM 5044 O O . HIS A 1 386 ? 197.715 187.433 191.815 1.00 78.97 345 HIS A O 1
ATOM 5058 N N . ASP A 1 387 ? 197.927 188.833 190.070 1.00 79.09 346 ASP A N 1
ATOM 5059 C CA . ASP A 1 387 ? 199.181 189.410 190.531 1.00 79.09 346 ASP A CA 1
ATOM 5060 C C . ASP A 1 387 ? 199.139 190.920 190.359 1.00 79.09 346 ASP A C 1
ATOM 5061 O O . ASP A 1 387 ? 198.616 191.426 189.363 1.00 79.09 346 ASP A O 1
ATOM 5070 N N . GLU A 1 388 ? 199.688 191.632 191.339 1.00 79.28 347 GLU A N 1
ATOM 5071 C CA . GLU A 1 388 ? 199.650 193.087 191.321 1.00 79.28 347 GLU A CA 1
ATOM 5072 C C . GLU A 1 388 ? 200.622 193.640 190.286 1.00 79.28 347 GLU A C 1
ATOM 5073 O O . GLU A 1 388 ? 201.752 193.162 190.153 1.00 79.28 347 GLU A O 1
ATOM 5085 N N . PHE A 1 389 ? 200.175 194.661 189.556 1.00 76.42 348 PHE A N 1
ATOM 5086 C CA . PHE A 1 389 ? 200.985 195.291 188.514 1.00 76.42 348 PHE A CA 1
ATOM 5087 C C . PHE A 1 389 ? 201.451 194.264 187.486 1.00 76.42 348 PHE A C 1
ATOM 5088 O O . PHE A 1 389 ? 202.582 194.313 187.003 1.00 76.42 348 PHE A O 1
ATOM 5105 N N . GLY A 1 390 ? 200.574 193.322 187.151 1.00 71.10 349 GLY A N 1
ATOM 5106 C CA . GLY A 1 390 ? 200.925 192.266 186.223 1.00 71.10 349 GLY A CA 1
ATOM 5107 C C . GLY A 1 390 ? 200.604 192.578 184.776 1.00 71.10 349 GLY A C 1
ATOM 5108 O O . GLY A 1 390 ? 201.122 191.922 183.869 1.00 71.10 349 GLY A O 1
ATOM 5112 N N . ARG A 1 391 ? 199.753 193.576 184.543 1.00 68.02 350 ARG A N 1
ATOM 5113 C CA . ARG A 1 391 ? 199.346 193.943 183.189 1.00 68.02 350 ARG A CA 1
ATOM 5114 C C . ARG A 1 391 ? 198.748 192.749 182.449 1.00 68.02 350 ARG A C 1
ATOM 5115 O O . ARG A 1 391 ? 199.011 192.535 181.264 1.00 68.02 350 ARG A O 1
ATOM 5136 N N . PHE A 1 392 ? 197.936 191.961 183.150 1.00 65.60 351 PHE A N 1
ATOM 5137 C CA . PHE A 1 392 ? 197.287 190.818 182.524 1.00 65.60 351 PHE A CA 1
ATOM 5138 C C . PHE A 1 392 ? 196.432 191.277 181.350 1.00 65.60 351 PHE A C 1
ATOM 5139 O O . PHE A 1 392 ? 195.743 192.296 181.423 1.00 65.60 351 PHE A O 1
ATOM 5156 N N . GLY A 1 393 ? 196.476 190.516 180.262 1.00 63.87 352 GLY A N 1
ATOM 5157 C CA . GLY A 1 393 ? 195.751 190.882 179.065 1.00 63.87 352 GLY A CA 1
ATOM 5158 C C . GLY A 1 393 ? 196.454 191.880 178.177 1.00 63.87 352 GLY A C 1
ATOM 5159 O O . GLY A 1 393 ? 195.812 192.459 177.294 1.00 63.87 352 GLY A O 1
ATOM 5163 N N . SER A 1 394 ? 197.753 192.105 178.382 1.00 64.39 353 SER A N 1
ATOM 5164 C CA . SER A 1 394 ? 198.483 193.039 177.533 1.00 64.39 353 SER A CA 1
ATOM 5165 C C . SER A 1 394 ? 198.514 192.562 176.088 1.00 64.39 353 SER A C 1
ATOM 5166 O O . SER A 1 394 ? 198.378 193.365 175.158 1.00 64.39 353 SER A O 1
ATOM 5174 N N . SER A 1 395 ? 198.698 191.261 175.878 1.00 64.35 354 SER A N 1
ATOM 5175 C CA . SER A 1 395 ? 198.775 190.684 174.545 1.00 64.35 354 SER A CA 1
ATOM 5176 C C . SER A 1 395 ? 197.893 189.449 174.467 1.00 64.35 354 SER A C 1
ATOM 5177 O O . SER A 1 395 ? 197.829 188.660 175.413 1.00 64.35 354 SER A O 1
ATOM 5185 N N . LEU A 1 396 ? 197.220 189.287 173.331 1.00 64.25 355 LEU A N 1
ATOM 5186 C CA . LEU A 1 396 ? 196.377 188.132 173.069 1.00 64.25 355 LEU A CA 1
ATOM 5187 C C . LEU A 1 396 ? 196.722 187.566 171.701 1.00 64.25 355 LEU A C 1
ATOM 5188 O O . LEU A 1 396 ? 197.175 188.290 170.810 1.00 64.25 355 LEU A O 1
ATOM 5204 N N . THR A 1 397 ? 196.509 186.264 171.539 1.00 67.45 356 THR A N 1
ATOM 5205 C CA . THR A 1 397 ? 196.774 185.625 170.258 1.00 67.45 356 THR A CA 1
ATOM 5206 C C . THR A 1 397 ? 196.100 184.259 170.192 1.00 67.45 356 THR A C 1
ATOM 5207 O O . THR A 1 397 ? 196.269 183.445 171.108 1.00 67.45 356 THR A O 1
ATOM 5218 N N . PRO A 1 398 ? 195.331 183.966 169.145 1.00 67.84 357 PRO A N 1
ATOM 5219 C CA . PRO A 1 398 ? 194.792 182.609 169.000 1.00 67.84 357 PRO A CA 1
ATOM 5220 C C . PRO A 1 398 ? 195.912 181.596 168.827 1.00 67.84 357 PRO A C 1
ATOM 5221 O O . PRO A 1 398 ? 196.939 181.877 168.207 1.00 67.84 357 PRO A O 1
ATOM 5232 N N . LEU A 1 399 ? 195.704 180.405 169.384 1.00 68.39 358 LEU A N 1
ATOM 5233 C CA . LEU A 1 399 ? 196.665 179.317 169.284 1.00 68.39 358 LEU A CA 1
ATOM 5234 C C . LEU A 1 399 ? 196.218 178.217 168.335 1.00 68.39 358 LEU A C 1
ATOM 5235 O O . LEU A 1 399 ? 196.968 177.259 168.125 1.00 68.39 358 LEU A O 1
ATOM 5251 N N . GLY A 1 400 ? 195.027 178.322 167.759 1.00 70.54 359 GLY A N 1
ATOM 5252 C CA . GLY A 1 400 ? 194.501 177.233 166.971 1.00 70.54 359 GLY A CA 1
ATOM 5253 C C . GLY A 1 400 ? 194.105 176.072 167.868 1.00 70.54 359 GLY A C 1
ATOM 5254 O O . GLY A 1 400 ? 194.077 176.167 169.094 1.00 70.54 359 GLY A O 1
ATOM 5258 N N . ASP A 1 401 ? 193.803 174.946 167.221 1.00 71.78 360 ASP A N 1
ATOM 5259 C CA . ASP A 1 401 ? 193.413 173.731 167.935 1.00 71.78 360 ASP A CA 1
ATOM 5260 C C . ASP A 1 401 ? 194.664 173.087 168.535 1.00 71.78 360 ASP A C 1
ATOM 5261 O O . ASP A 1 401 ? 195.103 172.001 168.151 1.00 71.78 360 ASP A O 1
ATOM 5270 N N . LEU A 1 402 ? 195.241 173.793 169.510 1.00 70.75 361 LEU A N 1
ATOM 5271 C CA . LEU A 1 402 ? 196.491 173.344 170.114 1.00 70.75 361 LEU A CA 1
ATOM 5272 C C . LEU A 1 402 ? 196.349 171.952 170.713 1.00 70.75 361 LEU A C 1
ATOM 5273 O O . LEU A 1 402 ? 197.278 171.139 170.641 1.00 70.75 361 LEU A O 1
ATOM 5289 N N . ASP A 1 403 ? 195.199 171.661 171.317 1.00 75.01 362 ASP A N 1
ATOM 5290 C CA . ASP A 1 403 ? 194.952 170.365 171.932 1.00 75.01 362 ASP A CA 1
ATOM 5291 C C . ASP A 1 403 ? 194.331 169.360 170.970 1.00 75.01 362 ASP A C 1
ATOM 5292 O O . ASP A 1 403 ? 194.191 168.187 171.331 1.00 75.01 362 ASP A O 1
ATOM 5301 N N . GLN A 1 404 ? 193.961 169.784 169.762 1.00 73.76 363 GLN A N 1
ATOM 5302 C CA . GLN A 1 404 ? 193.328 168.905 168.781 1.00 73.76 363 GLN A CA 1
ATOM 5303 C C . GLN A 1 404 ? 192.056 168.270 169.333 1.00 73.76 363 GLN A C 1
ATOM 5304 O O . GLN A 1 404 ? 191.706 167.144 168.974 1.00 73.76 363 GLN A O 1
ATOM 5318 N N . ASP A 1 405 ? 191.352 168.987 170.208 1.00 72.63 364 ASP A N 1
ATOM 5319 C CA . ASP A 1 405 ? 190.091 168.524 170.768 1.00 72.63 364 ASP A CA 1
ATOM 5320 C C . ASP A 1 405 ? 188.884 169.133 170.066 1.00 72.63 364 ASP A C 1
ATOM 5321 O O . ASP A 1 405 ? 187.755 168.958 170.534 1.00 72.63 364 ASP A O 1
ATOM 5330 N N . GLY A 1 406 ? 189.094 169.837 168.956 1.00 71.85 365 GLY A N 1
ATOM 5331 C CA . GLY A 1 406 ? 188.010 170.433 168.206 1.00 71.85 365 GLY A CA 1
ATOM 5332 C C . GLY A 1 406 ? 187.646 171.845 168.608 1.00 71.85 365 GLY A C 1
ATOM 5333 O O . GLY A 1 406 ? 186.768 172.441 167.973 1.00 71.85 365 GLY A O 1
ATOM 5337 N N . TYR A 1 407 ? 188.286 172.400 169.634 1.00 68.60 366 TYR A N 1
ATOM 5338 C CA . TYR A 1 407 ? 187.996 173.747 170.106 1.00 68.60 366 TYR A CA 1
ATOM 5339 C C . TYR A 1 407 ? 189.290 174.543 170.167 1.00 68.60 366 TYR A C 1
ATOM 5340 O O . TYR A 1 407 ? 190.280 174.080 170.741 1.00 68.60 366 TYR A O 1
ATOM 5358 N N . ASN A 1 408 ? 189.277 175.734 169.576 1.00 68.15 367 ASN A N 1
ATOM 5359 C CA . ASN A 1 408 ? 190.471 176.560 169.519 1.00 68.15 367 ASN A CA 1
ATOM 5360 C C . ASN A 1 408 ? 190.828 177.088 170.904 1.00 68.15 367 ASN A C 1
ATOM 5361 O O . ASN A 1 408 ? 189.981 177.213 171.793 1.00 68.15 367 ASN A O 1
ATOM 5372 N N . ASP A 1 409 ? 192.106 177.404 171.077 1.00 68.64 368 ASP A N 1
ATOM 5373 C CA . ASP A 1 409 ? 192.645 177.870 172.343 1.00 68.64 368 ASP A CA 1
ATOM 5374 C C . ASP A 1 409 ? 193.131 179.306 172.195 1.00 68.64 368 ASP A C 1
ATOM 5375 O O . ASP A 1 409 ? 193.200 179.854 171.092 1.00 68.64 368 ASP A O 1
ATOM 5384 N N . VAL A 1 410 ? 193.465 179.920 173.328 1.00 66.51 369 VAL A N 1
ATOM 5385 C CA . VAL A 1 410 ? 193.885 181.316 173.373 1.00 66.51 369 VAL A CA 1
ATOM 5386 C C . VAL A 1 410 ? 195.024 181.455 174.371 1.00 66.51 369 VAL A C 1
ATOM 5387 O O . VAL A 1 410 ? 195.034 180.791 175.413 1.00 66.51 369 VAL A O 1
ATOM 5400 N N . ALA A 1 411 ? 195.984 182.320 174.052 1.00 65.09 370 ALA A N 1
ATOM 5401 C CA . ALA A 1 411 ? 197.112 182.615 174.924 1.00 65.09 370 ALA A CA 1
ATOM 5402 C C . ALA A 1 411 ? 197.051 184.076 175.340 1.00 65.09 370 ALA A C 1
ATOM 5403 O O . ALA A 1 411 ? 196.856 184.956 174.497 1.00 65.09 370 ALA A O 1
ATOM 5410 N N . ILE A 1 412 ? 197.218 184.329 176.636 1.00 63.98 371 ILE A N 1
ATOM 5411 C CA . ILE A 1 412 ? 197.156 185.671 177.200 1.00 63.98 371 ILE A CA 1
ATOM 5412 C C . ILE A 1 412 ? 198.431 185.910 177.994 1.00 63.98 371 ILE A C 1
ATOM 5413 O O . ILE A 1 412 ? 198.851 185.047 178.772 1.00 63.98 371 ILE A O 1
ATOM 5429 N N . GLY A 1 413 ? 199.042 187.075 177.799 1.00 64.34 372 GLY A N 1
ATOM 5430 C CA . GLY A 1 413 ? 200.326 187.393 178.395 1.00 64.34 372 GLY A CA 1
ATOM 5431 C C . GLY A 1 413 ? 200.198 188.389 179.531 1.00 64.34 372 GLY A C 1
ATOM 5432 O O . GLY A 1 413 ? 199.333 189.267 179.512 1.00 64.34 372 GLY A O 1
ATOM 5436 N N . ALA A 1 414 ? 201.070 188.242 180.527 1.00 66.22 373 ALA A N 1
ATOM 5437 C CA . ALA A 1 414 ? 201.161 189.159 181.662 1.00 66.22 373 ALA A CA 1
ATOM 5438 C C . ALA A 1 414 ? 202.612 189.611 181.755 1.00 66.22 373 ALA A C 1
ATOM 5439 O O . ALA A 1 414 ? 203.435 188.958 182.410 1.00 66.22 373 ALA A O 1
ATOM 5446 N N . PRO A 1 415 ? 202.965 190.725 181.107 1.00 65.46 374 PRO A N 1
ATOM 5447 C CA . PRO A 1 415 ? 204.388 191.096 181.025 1.00 65.46 374 PRO A CA 1
ATOM 5448 C C . PRO A 1 415 ? 205.082 191.199 182.371 1.00 65.46 374 PRO A C 1
ATOM 5449 O O . PRO A 1 415 ? 206.252 190.813 182.484 1.00 65.46 374 PRO A O 1
ATOM 5460 N N . PHE A 1 416 ? 204.404 191.711 183.397 1.00 69.49 375 PHE A N 1
ATOM 5461 C CA . PHE A 1 416 ? 205.006 191.927 184.707 1.00 69.49 375 PHE A CA 1
ATOM 5462 C C . PHE A 1 416 ? 204.422 190.999 185.768 1.00 69.49 375 PHE A C 1
ATOM 5463 O O . PHE A 1 416 ? 204.375 191.349 186.948 1.00 69.49 375 PHE A O 1
ATOM 5480 N N . GLY A 1 417 ? 203.978 189.815 185.364 1.00 70.26 376 GLY A N 1
ATOM 5481 C CA . GLY A 1 417 ? 203.458 188.836 186.292 1.00 70.26 376 GLY A CA 1
ATOM 5482 C C . GLY A 1 417 ? 204.567 188.014 186.914 1.00 70.26 376 GLY A C 1
ATOM 5483 O O . GLY A 1 417 ? 205.740 188.395 186.916 1.00 70.26 376 GLY A O 1
ATOM 5487 N N . GLY A 1 418 ? 204.182 186.864 187.455 1.00 74.00 377 GLY A N 1
ATOM 5488 C CA . GLY A 1 418 ? 205.140 185.950 188.040 1.00 74.00 377 GLY A CA 1
ATOM 5489 C C . GLY A 1 418 ? 205.496 186.317 189.466 1.00 74.00 377 GLY A C 1
ATOM 5490 O O . GLY A 1 418 ? 205.070 187.332 190.017 1.00 74.00 377 GLY A O 1
ATOM 5494 N N . GLU A 1 419 ? 206.311 185.455 190.073 1.00 78.69 378 GLU A N 1
ATOM 5495 C CA . GLU A 1 419 ? 206.731 185.648 191.454 1.00 78.69 378 GLU A CA 1
ATOM 5496 C C . GLU A 1 419 ? 207.909 186.601 191.583 1.00 78.69 378 GLU A C 1
ATOM 5497 O O . GLU A 1 419 ? 208.223 187.021 192.701 1.00 78.69 378 GLU A O 1
ATOM 5509 N N . THR A 1 420 ? 208.568 186.947 190.474 1.00 75.32 379 THR A N 1
ATOM 5510 C CA . THR A 1 420 ? 209.668 187.904 190.490 1.00 75.32 379 THR A CA 1
ATOM 5511 C C . THR A 1 420 ? 209.495 188.975 189.419 1.00 75.32 379 THR A C 1
ATOM 5512 O O . THR A 1 420 ? 210.484 189.570 188.979 1.00 75.32 379 THR A O 1
ATOM 5523 N N . GLN A 1 421 ? 208.259 189.231 188.993 1.00 74.92 380 GLN A N 1
ATOM 5524 C CA . GLN A 1 421 ? 207.961 190.289 188.029 1.00 74.92 380 GLN A CA 1
ATOM 5525 C C . GLN A 1 421 ? 208.775 190.121 186.749 1.00 74.92 380 GLN A C 1
ATOM 5526 O O . GLN A 1 421 ? 209.278 191.091 186.179 1.00 74.92 380 GLN A O 1
ATOM 5540 N N . GLN A 1 422 ? 208.907 188.876 186.291 1.00 71.05 381 GLN A N 1
ATOM 5541 C CA . GLN A 1 422 ? 209.609 188.586 185.049 1.00 71.05 381 GLN A CA 1
ATOM 5542 C C . GLN A 1 422 ? 208.678 188.422 183.858 1.00 71.05 381 GLN A C 1
ATOM 5543 O O . GLN A 1 422 ? 209.129 188.570 182.718 1.00 71.05 381 GLN A O 1
ATOM 5557 N N . GLY A 1 423 ? 207.412 188.121 184.087 1.00 68.04 382 GLY A N 1
ATOM 5558 C CA . GLY A 1 423 ? 206.442 187.955 183.018 1.00 68.04 382 GLY A CA 1
ATOM 5559 C C . GLY A 1 423 ? 205.945 186.522 182.955 1.00 68.04 382 GLY A C 1
ATOM 5560 O O . GLY A 1 423 ? 206.703 185.568 183.173 1.00 68.04 382 GLY A O 1
ATOM 5564 N N . VAL A 1 424 ? 204.656 186.366 182.660 1.00 66.22 383 VAL A N 1
ATOM 5565 C CA . VAL A 1 424 ? 204.022 185.057 182.584 1.00 66.22 383 VAL A CA 1
ATOM 5566 C C . VAL A 1 424 ? 203.082 185.036 181.388 1.00 66.22 383 VAL A C 1
ATOM 5567 O O . VAL A 1 424 ? 202.556 186.071 180.968 1.00 66.22 383 VAL A O 1
ATOM 5580 N N . VAL A 1 425 ? 202.876 183.843 180.836 1.00 64.48 384 VAL A N 1
ATOM 5581 C CA . VAL A 1 425 ? 201.960 183.625 179.723 1.00 64.48 384 VAL A CA 1
ATOM 5582 C C . VAL A 1 425 ? 201.001 182.510 180.112 1.00 64.48 384 VAL A C 1
ATOM 5583 O O . VAL A 1 425 ? 201.430 181.467 180.618 1.00 64.48 384 VAL A O 1
ATOM 5596 N N . PHE A 1 426 ? 199.711 182.730 179.879 1.00 63.90 385 PHE A N 1
ATOM 5597 C CA . PHE A 1 426 ? 198.667 181.782 180.235 1.00 63.90 385 PHE A CA 1
ATOM 5598 C C . PHE A 1 426 ? 198.016 181.221 178.979 1.00 63.90 385 PHE A C 1
ATOM 5599 O O . PHE A 1 426 ? 197.882 181.913 177.967 1.00 63.90 385 PHE A O 1
ATOM 5616 N N . VAL A 1 427 ? 197.610 179.957 179.054 1.00 65.42 386 VAL A N 1
ATOM 5617 C CA . VAL A 1 427 ? 196.903 179.280 177.973 1.00 65.42 386 VAL A CA 1
ATOM 5618 C C . VAL A 1 427 ? 195.537 178.870 178.501 1.00 65.42 386 VAL A C 1
ATOM 5619 O O . VAL A 1 427 ? 195.444 178.155 179.506 1.00 65.42 386 VAL A O 1
ATOM 5632 N N . PHE A 1 428 ? 194.481 179.322 177.827 1.00 65.21 387 PHE A N 1
ATOM 5633 C CA . PHE A 1 428 ? 193.114 179.048 178.254 1.00 65.21 387 PHE A CA 1
ATOM 5634 C C . PHE A 1 428 ? 192.420 178.164 177.228 1.00 65.21 387 PHE A C 1
ATOM 5635 O O . PHE A 1 428 ? 192.203 178.605 176.089 1.00 65.21 387 PHE A O 1
ATOM 5652 N N . PRO A 1 429 ? 192.054 176.928 177.564 1.00 66.57 388 PRO A N 1
ATOM 5653 C CA . PRO A 1 429 ? 191.436 176.052 176.565 1.00 66.57 388 PRO A CA 1
ATOM 5654 C C . PRO A 1 429 ? 190.038 176.513 176.188 1.00 66.57 388 PRO A C 1
ATOM 5655 O O . PRO A 1 429 ? 189.339 177.164 176.967 1.00 66.57 388 PRO A O 1
ATOM 5666 N N . GLY A 1 430 ? 189.635 176.162 174.971 1.00 67.87 389 GLY A N 1
ATOM 5667 C CA . GLY A 1 430 ? 188.292 176.422 174.505 1.00 67.87 389 GLY A CA 1
ATOM 5668 C C . GLY A 1 430 ? 187.332 175.331 174.938 1.00 67.87 389 GLY A C 1
ATOM 5669 O O . GLY A 1 430 ? 187.678 174.402 175.669 1.00 67.87 389 GLY A O 1
ATOM 5673 N N . GLY A 1 431 ? 186.095 175.454 174.468 1.00 68.71 390 GLY A N 1
ATOM 5674 C CA . GLY A 1 431 ? 185.072 174.489 174.789 1.00 68.71 390 GLY A CA 1
ATOM 5675 C C . GLY A 1 431 ? 183.707 174.899 174.278 1.00 68.71 390 GLY A C 1
ATOM 5676 O O . GLY A 1 431 ? 183.518 176.001 173.756 1.00 68.71 390 GLY A O 1
ATOM 5680 N N . PRO A 1 432 ? 182.718 174.015 174.431 1.00 70.32 391 PRO A N 1
ATOM 5681 C CA . PRO A 1 432 ? 181.380 174.325 173.904 1.00 70.32 391 PRO A CA 1
ATOM 5682 C C . PRO A 1 432 ? 180.770 175.581 174.498 1.00 70.32 391 PRO A C 1
ATOM 5683 O O . PRO A 1 432 ? 179.931 176.215 173.848 1.00 70.32 391 PRO A O 1
ATOM 5694 N N . GLY A 1 433 ? 181.158 175.956 175.713 1.00 69.99 392 GLY A N 1
ATOM 5695 C CA . GLY A 1 433 ? 180.616 177.140 176.349 1.00 69.99 392 GLY A CA 1
ATOM 5696 C C . GLY A 1 433 ? 181.555 178.327 176.299 1.00 69.99 392 GLY A C 1
ATOM 5697 O O . GLY A 1 433 ? 181.367 179.303 177.030 1.00 69.99 392 GLY A O 1
ATOM 5701 N N . GLY A 1 434 ? 182.565 178.258 175.443 1.00 68.13 393 GLY A N 1
ATOM 5702 C CA . GLY A 1 434 ? 183.557 179.306 175.342 1.00 68.13 393 GLY A CA 1
ATOM 5703 C C . GLY A 1 434 ? 184.831 178.971 176.091 1.00 68.13 393 GLY A C 1
ATOM 5704 O O . GLY A 1 434 ? 185.127 177.816 176.407 1.00 68.13 393 GLY A O 1
ATOM 5708 N N . LEU A 1 435 ? 185.600 180.017 176.377 1.00 67.23 394 LEU A N 1
ATOM 5709 C CA . LEU A 1 435 ? 186.872 179.840 177.062 1.00 67.23 394 LEU A CA 1
ATOM 5710 C C . LEU A 1 435 ? 186.658 179.272 178.459 1.00 67.23 394 LEU A C 1
ATOM 5711 O O . LEU A 1 435 ? 185.674 179.577 179.137 1.00 67.23 394 LEU A O 1
ATOM 5727 N N . GLY A 1 436 ? 187.596 178.431 178.887 1.00 68.90 395 GLY A N 1
ATOM 5728 C CA . GLY A 1 436 ? 187.573 177.926 180.248 1.00 68.90 395 GLY A CA 1
ATOM 5729 C C . GLY A 1 436 ? 188.142 178.952 181.215 1.00 68.90 395 GLY A C 1
ATOM 5730 O O . GLY A 1 436 ? 189.106 179.654 180.917 1.00 68.90 395 GLY A O 1
ATOM 5734 N N . SER A 1 437 ? 187.526 179.030 182.395 1.00 69.62 396 SER A N 1
ATOM 5735 C CA . SER A 1 437 ? 187.912 180.033 183.378 1.00 69.62 396 SER A CA 1
ATOM 5736 C C . SER A 1 437 ? 189.269 179.758 184.013 1.00 69.62 396 SER A C 1
ATOM 5737 O O . SER A 1 437 ? 189.815 180.655 184.663 1.00 69.62 396 SER A O 1
ATOM 5745 N N . LYS A 1 438 ? 189.824 178.560 183.845 1.00 69.36 397 LYS A N 1
ATOM 5746 C CA . LYS A 1 438 ? 191.089 178.194 184.457 1.00 69.36 397 LYS A CA 1
ATOM 5747 C C . LYS A 1 438 ? 192.125 177.910 183.378 1.00 69.36 397 LYS A C 1
ATOM 5748 O O . LYS A 1 438 ? 191.839 177.152 182.440 1.00 69.36 397 LYS A O 1
ATOM 5756 N N . PRO A 1 439 ? 193.326 178.481 183.464 1.00 67.02 398 PRO A N 1
ATOM 5757 C CA . PRO A 1 439 ? 194.332 178.224 182.428 1.00 67.02 398 PRO A CA 1
ATOM 5758 C C . PRO A 1 439 ? 194.799 176.778 182.451 1.00 67.02 398 PRO A C 1
ATOM 5759 O O . PRO A 1 439 ? 195.026 176.196 183.514 1.00 67.02 398 PRO A O 1
ATOM 5770 N N . SER A 1 440 ? 194.945 176.200 181.258 1.00 67.61 399 SER A N 1
ATOM 5771 C CA . SER A 1 440 ? 195.427 174.829 181.156 1.00 67.61 399 SER A CA 1
ATOM 5772 C C . SER A 1 440 ? 196.930 174.735 181.376 1.00 67.61 399 SER A C 1
ATOM 5773 O O . SER A 1 440 ? 197.413 173.719 181.886 1.00 67.61 399 SER A O 1
ATOM 5781 N N . GLN A 1 441 ? 197.680 175.769 181.000 1.00 69.84 400 GLN A N 1
ATOM 5782 C CA . GLN A 1 441 ? 199.125 175.766 181.163 1.00 69.84 400 GLN A CA 1
ATOM 5783 C C . GLN A 1 441 ? 199.600 177.179 181.460 1.00 69.84 400 GLN A C 1
ATOM 5784 O O . GLN A 1 441 ? 198.951 178.159 181.087 1.00 69.84 400 GLN A O 1
ATOM 5798 N N . VAL A 1 442 ? 200.742 177.270 182.137 1.00 65.84 401 VAL A N 1
ATOM 5799 C CA . VAL A 1 442 ? 201.366 178.541 182.479 1.00 65.84 401 VAL A CA 1
ATOM 5800 C C . VAL A 1 442 ? 202.833 178.467 182.086 1.00 65.84 401 VAL A C 1
ATOM 5801 O O . VAL A 1 442 ? 203.530 177.515 182.454 1.00 65.84 401 VAL A O 1
ATOM 5814 N N . LEU A 1 443 ? 203.302 179.470 181.349 1.00 66.97 402 LEU A N 1
ATOM 5815 C CA . LEU A 1 443 ? 204.672 179.518 180.860 1.00 66.97 402 LEU A CA 1
ATOM 5816 C C . LEU A 1 443 ? 205.423 180.660 181.530 1.00 66.97 402 LEU A C 1
ATOM 5817 O O . LEU A 1 443 ? 204.897 181.769 181.663 1.00 66.97 402 LEU A O 1
ATOM 5833 N N . GLN A 1 444 ? 206.651 180.385 181.948 1.00 67.97 403 GLN A N 1
ATOM 5834 C CA . GLN A 1 444 ? 207.493 181.356 182.626 1.00 67.97 403 GLN A CA 1
ATOM 5835 C C . GLN A 1 444 ? 208.901 181.267 182.062 1.00 67.97 403 GLN A C 1
ATOM 5836 O O . GLN A 1 444 ? 209.282 180.241 181.489 1.00 67.97 403 GLN A O 1
ATOM 5850 N N . PRO A 1 445 ? 209.697 182.325 182.206 1.00 68.73 404 PRO A N 1
ATOM 5851 C CA . PRO A 1 445 ? 211.081 182.267 181.727 1.00 68.73 404 PRO A CA 1
ATOM 5852 C C . PRO A 1 445 ? 211.913 181.294 182.544 1.00 68.73 404 PRO A C 1
ATOM 5853 O O . PRO A 1 445 ? 211.657 181.057 183.726 1.00 68.73 404 PRO A O 1
ATOM 5864 N N . LEU A 1 446 ? 212.926 180.728 181.893 1.00 71.56 405 LEU A N 1
ATOM 5865 C CA . LEU A 1 446 ? 213.851 179.826 182.565 1.00 71.56 405 LEU A CA 1
ATOM 5866 C C . LEU A 1 446 ? 215.072 180.549 183.113 1.00 71.56 405 LEU A C 1
ATOM 5867 O O . LEU A 1 446 ? 215.584 180.169 184.172 1.00 71.56 405 LEU A O 1
ATOM 5883 N N . TRP A 1 447 ? 215.547 181.578 182.419 1.00 70.75 406 TRP A N 1
ATOM 5884 C CA . TRP A 1 447 ? 216.712 182.322 182.875 1.00 70.75 406 TRP A CA 1
ATOM 5885 C C . TRP A 1 447 ? 216.398 183.081 184.159 1.00 70.75 406 TRP A C 1
ATOM 5886 O O . TRP A 1 447 ? 215.263 183.497 184.403 1.00 70.75 406 TRP A O 1
ATOM 5907 N N . ALA A 1 448 ? 217.425 183.259 184.985 1.00 74.38 407 ALA A N 1
ATOM 5908 C CA . ALA A 1 448 ? 217.256 183.946 186.254 1.00 74.38 407 ALA A CA 1
ATOM 5909 C C . ALA A 1 448 ? 216.922 185.418 186.029 1.00 74.38 407 ALA A C 1
ATOM 5910 O O . ALA A 1 448 ? 217.224 186.003 184.986 1.00 74.38 407 ALA A O 1
ATOM 5917 N N . ALA A 1 449 ? 216.288 186.016 187.033 1.00 76.44 408 ALA A N 1
ATOM 5918 C CA . ALA A 1 449 ? 215.884 187.408 186.940 1.00 76.44 408 ALA A CA 1
ATOM 5919 C C . ALA A 1 449 ? 217.103 188.326 186.974 1.00 76.44 408 ALA A C 1
ATOM 5920 O O . ALA A 1 449 ? 218.175 187.969 187.470 1.00 76.44 408 ALA A O 1
ATOM 5927 N N . SER A 1 450 ? 216.923 189.528 186.429 1.00 81.43 409 SER A N 1
ATOM 5928 C CA . SER A 1 450 ? 217.981 190.529 186.405 1.00 81.43 409 SER A CA 1
ATOM 5929 C C . SER A 1 450 ? 217.457 191.861 186.926 1.00 81.43 409 SER A C 1
ATOM 5930 O O . SER A 1 450 ? 216.322 191.941 187.405 1.00 81.43 409 SER A O 1
ATOM 5938 N N . HIS A 1 451 ? 218.275 192.910 186.840 1.00 86.52 410 HIS A N 1
ATOM 5939 C CA . HIS A 1 451 ? 217.854 194.217 187.331 1.00 86.52 410 HIS A CA 1
ATOM 5940 C C . HIS A 1 451 ? 216.850 194.885 186.400 1.00 86.52 410 HIS A C 1
ATOM 5941 O O . HIS A 1 451 ? 216.050 195.711 186.853 1.00 86.52 410 HIS A O 1
ATOM 5955 N N . THR A 1 452 ? 216.872 194.549 185.111 1.00 79.86 411 THR A N 1
ATOM 5956 C CA . THR A 1 452 ? 215.924 195.148 184.179 1.00 79.86 411 THR A CA 1
ATOM 5957 C C . THR A 1 452 ? 214.709 194.238 184.002 1.00 79.86 411 THR A C 1
ATOM 5958 O O . THR A 1 452 ? 214.848 193.011 184.020 1.00 79.86 411 THR A O 1
ATOM 5969 N N . PRO A 1 453 ? 213.507 194.789 183.832 1.00 73.51 412 PRO A N 1
ATOM 5970 C CA . PRO A 1 453 ? 212.352 193.933 183.539 1.00 73.51 412 PRO A CA 1
ATOM 5971 C C . PRO A 1 453 ? 212.564 193.151 182.253 1.00 73.51 412 PRO A C 1
ATOM 5972 O O . PRO A 1 453 ? 213.155 193.647 181.292 1.00 73.51 412 PRO A O 1
ATOM 5983 N N . ASP A 1 454 ? 212.074 191.912 182.242 1.00 69.86 413 ASP A N 1
ATOM 5984 C CA . ASP A 1 454 ? 212.229 191.046 181.081 1.00 69.86 413 ASP A CA 1
ATOM 5985 C C . ASP A 1 454 ? 211.113 191.208 180.061 1.00 69.86 413 ASP A C 1
ATOM 5986 O O . ASP A 1 454 ? 211.284 190.795 178.910 1.00 69.86 413 ASP A O 1
ATOM 5995 N N . PHE A 1 455 ? 209.980 191.794 180.449 1.00 67.97 414 PHE A N 1
ATOM 5996 C CA . PHE A 1 455 ? 208.856 192.001 179.536 1.00 67.97 414 PHE A CA 1
ATOM 5997 C C . PHE A 1 455 ? 208.430 190.698 178.866 1.00 67.97 414 PHE A C 1
ATOM 5998 O O . PHE A 1 455 ? 207.868 190.703 177.768 1.00 67.97 414 PHE A O 1
ATOM 6015 N N . PHE A 1 456 ? 208.692 189.570 179.520 1.00 66.36 415 PHE A N 1
ATOM 6016 C CA . PHE A 1 456 ? 208.307 188.282 178.962 1.00 66.36 415 PHE A CA 1
ATOM 6017 C C . PHE A 1 456 ? 206.800 188.233 178.753 1.00 66.36 415 PHE A C 1
ATOM 6018 O O . PHE A 1 456 ? 206.027 188.584 179.647 1.00 66.36 415 PHE A O 1
ATOM 6035 N N . GLY A 1 457 ? 206.383 187.790 177.572 1.00 64.02 416 GLY A N 1
ATOM 6036 C CA . GLY A 1 457 ? 204.977 187.733 177.239 1.00 64.02 416 GLY A CA 1
ATOM 6037 C C . GLY A 1 457 ? 204.388 189.025 176.721 1.00 64.02 416 GLY A C 1
ATOM 6038 O O . GLY A 1 457 ? 203.173 189.083 176.497 1.00 64.02 416 GLY A O 1
ATOM 6042 N N . SER A 1 458 ? 205.201 190.064 176.525 1.00 65.54 417 SER A N 1
ATOM 6043 C CA . SER A 1 458 ? 204.676 191.322 176.005 1.00 65.54 417 SER A CA 1
ATOM 6044 C C . SER A 1 458 ? 204.141 191.151 174.589 1.00 65.54 417 SER A C 1
ATOM 6045 O O . SER A 1 458 ? 203.107 191.727 174.235 1.00 65.54 417 SER A O 1
ATOM 6053 N N . ALA A 1 459 ? 204.836 190.373 173.764 1.00 65.55 418 ALA A N 1
ATOM 6054 C CA . ALA A 1 459 ? 204.419 190.092 172.397 1.00 65.55 418 ALA A CA 1
ATOM 6055 C C . ALA A 1 459 ? 204.291 188.587 172.217 1.00 65.55 418 ALA A C 1
ATOM 6056 O O . ALA A 1 459 ? 205.176 187.832 172.632 1.00 65.55 418 ALA A O 1
ATOM 6063 N N . LEU A 1 460 ? 203.194 188.158 171.598 1.00 65.68 419 LEU A N 1
ATOM 6064 C CA . LEU A 1 460 ? 202.915 186.747 171.383 1.00 65.68 419 LEU A CA 1
ATOM 6065 C C . LEU A 1 460 ? 202.440 186.527 169.956 1.00 65.68 419 LEU A C 1
ATOM 6066 O O . LEU A 1 460 ? 201.898 187.432 169.317 1.00 65.68 419 LEU A O 1
ATOM 6082 N N . ARG A 1 461 ? 202.649 185.308 169.465 1.00 68.81 420 ARG A N 1
ATOM 6083 C CA . ARG A 1 461 ? 202.147 184.905 168.161 1.00 68.81 420 ARG A CA 1
ATOM 6084 C C . ARG A 1 461 ? 201.984 183.394 168.152 1.00 68.81 420 ARG A C 1
ATOM 6085 O O . ARG A 1 461 ? 202.736 182.672 168.811 1.00 68.81 420 ARG A O 1
ATOM 6106 N N . GLY A 1 462 ? 200.998 182.924 167.397 1.00 70.21 421 GLY A N 1
ATOM 6107 C CA . GLY A 1 462 ? 200.736 181.499 167.332 1.00 70.21 421 GLY A CA 1
ATOM 6108 C C . GLY A 1 462 ? 199.712 181.198 166.264 1.00 70.21 421 GLY A C 1
ATOM 6109 O O . GLY A 1 462 ? 199.222 182.090 165.568 1.00 70.21 421 GLY A O 1
ATOM 6113 N N . GLY A 1 463 ? 199.391 179.914 166.146 1.00 72.92 422 GLY A N 1
ATOM 6114 C CA . GLY A 1 463 ? 198.445 179.445 165.158 1.00 72.92 422 GLY A CA 1
ATOM 6115 C C . GLY A 1 463 ? 199.058 178.841 163.916 1.00 72.92 422 GLY A C 1
ATOM 6116 O O . GLY A 1 463 ? 198.318 178.506 162.985 1.00 72.92 422 GLY A O 1
ATOM 6120 N N . ARG A 1 464 ? 200.379 178.691 163.870 1.00 73.90 423 ARG A N 1
ATOM 6121 C CA . ARG A 1 464 ? 201.068 178.118 162.725 1.00 73.90 423 ARG A CA 1
ATOM 6122 C C . ARG A 1 464 ? 202.053 177.068 163.214 1.00 73.90 423 ARG A C 1
ATOM 6123 O O . ARG A 1 464 ? 202.578 177.156 164.326 1.00 73.90 423 ARG A O 1
ATOM 6144 N N . ASP A 1 465 ? 202.301 176.072 162.370 1.00 74.49 424 ASP A N 1
ATOM 6145 C CA . ASP A 1 465 ? 203.120 174.922 162.730 1.00 74.49 424 ASP A CA 1
ATOM 6146 C C . ASP A 1 465 ? 204.502 175.068 162.107 1.00 74.49 424 ASP A C 1
ATOM 6147 O O . ASP A 1 465 ? 204.627 175.177 160.883 1.00 74.49 424 ASP A O 1
ATOM 6156 N N . LEU A 1 466 ? 205.535 175.064 162.949 1.00 73.55 425 LEU A N 1
ATOM 6157 C CA . LEU A 1 466 ? 206.904 175.180 162.460 1.00 73.55 425 LEU A CA 1
ATOM 6158 C C . LEU A 1 466 ? 207.461 173.818 162.063 1.00 73.55 425 LEU A C 1
ATOM 6159 O O . LEU A 1 466 ? 207.845 173.602 160.909 1.00 73.55 425 LEU A O 1
ATOM 6175 N N . ASP A 1 467 ? 207.506 172.884 163.013 1.00 74.76 426 ASP A N 1
ATOM 6176 C CA . ASP A 1 467 ? 208.053 171.559 162.755 1.00 74.76 426 ASP A CA 1
ATOM 6177 C C . ASP A 1 467 ? 207.193 170.737 161.805 1.00 74.76 426 ASP A C 1
ATOM 6178 O O . ASP A 1 467 ? 207.647 169.685 161.344 1.00 74.76 426 ASP A O 1
ATOM 6187 N N . GLY A 1 468 ? 205.975 171.182 161.503 1.00 76.36 427 GLY A N 1
ATOM 6188 C CA . GLY A 1 468 ? 205.150 170.502 160.526 1.00 76.36 427 GLY A CA 1
ATOM 6189 C C . GLY A 1 468 ? 204.531 169.206 160.993 1.00 76.36 427 GLY A C 1
ATOM 6190 O O . GLY A 1 468 ? 204.217 168.351 160.160 1.00 76.36 427 GLY A O 1
ATOM 6194 N N . ASN A 1 469 ? 204.341 169.032 162.299 1.00 75.26 428 ASN A N 1
ATOM 6195 C CA . ASN A 1 469 ? 203.780 167.807 162.852 1.00 75.26 428 ASN A CA 1
ATOM 6196 C C . ASN A 1 469 ? 202.283 167.908 163.113 1.00 75.26 428 ASN A C 1
ATOM 6197 O O . ASN A 1 469 ? 201.712 167.008 163.735 1.00 75.26 428 ASN A O 1
ATOM 6208 N N . GLY A 1 470 ? 201.636 168.978 162.657 1.00 75.46 429 GLY A N 1
ATOM 6209 C CA . GLY A 1 470 ? 200.208 169.142 162.827 1.00 75.46 429 GLY A CA 1
ATOM 6210 C C . GLY A 1 470 ? 199.784 169.804 164.119 1.00 75.46 429 GLY A C 1
ATOM 6211 O O . GLY A 1 470 ? 198.582 170.030 164.311 1.00 75.46 429 GLY A O 1
ATOM 6215 N N . TYR A 1 471 ? 200.722 170.123 165.009 1.00 74.09 430 TYR A N 1
ATOM 6216 C CA . TYR A 1 471 ? 200.414 170.769 166.276 1.00 74.09 430 TYR A CA 1
ATOM 6217 C C . TYR A 1 471 ? 200.838 172.228 166.219 1.00 74.09 430 TYR A C 1
ATOM 6218 O O . TYR A 1 471 ? 202.026 172.503 165.989 1.00 74.09 430 TYR A O 1
ATOM 6236 N N . PRO A 1 472 ? 199.930 173.195 166.418 1.00 70.96 431 PRO A N 1
ATOM 6237 C CA . PRO A 1 472 ? 200.332 174.609 166.358 1.00 70.96 431 PRO A CA 1
ATOM 6238 C C . PRO A 1 472 ? 201.484 174.943 167.293 1.00 70.96 431 PRO A C 1
ATOM 6239 O O . PRO A 1 472 ? 201.851 174.136 168.152 1.00 70.96 431 PRO A O 1
ATOM 6250 N N . ASP A 1 473 ? 202.059 176.133 167.133 1.00 72.03 432 ASP A N 1
ATOM 6251 C CA . ASP A 1 473 ? 203.216 176.565 167.903 1.00 72.03 432 ASP A CA 1
ATOM 6252 C C . ASP A 1 473 ? 202.926 177.932 168.512 1.00 72.03 432 ASP A C 1
ATOM 6253 O O . ASP A 1 473 ? 201.829 178.479 168.369 1.00 72.03 432 ASP A O 1
ATOM 6262 N N . LEU A 1 474 ? 203.921 178.489 169.198 1.00 68.07 433 LEU A N 1
ATOM 6263 C CA . LEU A 1 474 ? 203.773 179.779 169.854 1.00 68.07 433 LEU A CA 1
ATOM 6264 C C . LEU A 1 474 ? 205.137 180.444 169.973 1.00 68.07 433 LEU A C 1
ATOM 6265 O O . LEU A 1 474 ? 206.121 179.796 170.338 1.00 68.07 433 LEU A O 1
ATOM 6281 N N . ILE A 1 475 ? 205.182 181.739 169.670 1.00 68.20 434 ILE A N 1
ATOM 6282 C CA . ILE A 1 475 ? 206.381 182.557 169.817 1.00 68.20 434 ILE A CA 1
ATOM 6283 C C . ILE A 1 475 ? 206.081 183.642 170.839 1.00 68.20 434 ILE A C 1
ATOM 6284 O O . ILE A 1 475 ? 205.040 184.303 170.758 1.00 68.20 434 ILE A O 1
ATOM 6300 N N . VAL A 1 476 ? 206.989 183.826 171.793 1.00 65.90 435 VAL A N 1
ATOM 6301 C CA . VAL A 1 476 ? 206.807 184.771 172.887 1.00 65.90 435 VAL A CA 1
ATOM 6302 C C . VAL A 1 476 ? 207.982 185.738 172.893 1.00 65.90 435 VAL A C 1
ATOM 6303 O O . VAL A 1 476 ? 209.141 185.315 172.823 1.00 65.90 435 VAL A O 1
ATOM 6316 N N . GLY A 1 477 ? 207.681 187.032 172.980 1.00 66.52 436 GLY A N 1
ATOM 6317 C CA . GLY A 1 477 ? 208.712 188.054 172.985 1.00 66.52 436 GLY A CA 1
ATOM 6318 C C . GLY A 1 477 ? 209.135 188.423 174.399 1.00 66.52 436 GLY A C 1
ATOM 6319 O O . GLY A 1 477 ? 208.311 188.518 175.305 1.00 66.52 436 GLY A O 1
ATOM 6323 N N . SER A 1 478 ? 210.438 188.627 174.569 1.00 68.04 437 SER A N 1
ATOM 6324 C CA . SER A 1 478 ? 211.030 188.976 175.857 1.00 68.04 437 SER A CA 1
ATOM 6325 C C . SER A 1 478 ? 212.034 190.109 175.675 1.00 68.04 437 SER A C 1
ATOM 6326 O O . SER A 1 478 ? 213.176 190.039 176.130 1.00 68.04 437 SER A O 1
ATOM 6334 N N . PHE A 1 479 ? 211.610 191.180 175.002 1.00 66.81 438 PHE A N 1
ATOM 6335 C CA . PHE A 1 479 ? 212.555 192.202 174.567 1.00 66.81 438 PHE A CA 1
ATOM 6336 C C . PHE A 1 479 ? 213.256 192.888 175.730 1.00 66.81 438 PHE A C 1
ATOM 6337 O O . PHE A 1 479 ? 214.273 193.555 175.515 1.00 66.81 438 PHE A O 1
ATOM 6354 N N . GLY A 1 480 ? 212.744 192.747 176.952 1.00 69.21 439 GLY A N 1
ATOM 6355 C CA . GLY A 1 480 ? 213.443 193.307 178.095 1.00 69.21 439 GLY A CA 1
ATOM 6356 C C . GLY A 1 480 ? 214.872 192.816 178.205 1.00 69.21 439 GLY A C 1
ATOM 6357 O O . GLY A 1 480 ? 215.746 193.541 178.688 1.00 69.21 439 GLY A O 1
ATOM 6361 N N . VAL A 1 481 ? 215.131 191.586 177.762 1.00 69.01 440 VAL A N 1
ATOM 6362 C CA . VAL A 1 481 ? 216.466 191.009 177.737 1.00 69.01 440 VAL A CA 1
ATOM 6363 C C . VAL A 1 481 ? 216.902 190.644 176.324 1.00 69.01 440 VAL A C 1
ATOM 6364 O O . VAL A 1 481 ? 217.908 189.957 176.148 1.00 69.01 440 VAL A O 1
ATOM 6377 N N . ASP A 1 482 ? 216.162 191.091 175.309 1.00 69.45 441 ASP A N 1
ATOM 6378 C CA . ASP A 1 482 ? 216.491 190.820 173.912 1.00 69.45 441 ASP A CA 1
ATOM 6379 C C . ASP A 1 482 ? 216.546 189.314 173.650 1.00 69.45 441 ASP A C 1
ATOM 6380 O O . ASP A 1 482 ? 217.582 188.751 173.294 1.00 69.45 441 ASP A O 1
ATOM 6389 N N . LYS A 1 483 ? 215.399 188.667 173.839 1.00 68.52 442 LYS A N 1
ATOM 6390 C CA . LYS A 1 483 ? 215.277 187.238 173.597 1.00 68.52 442 LYS A CA 1
ATOM 6391 C C . LYS A 1 483 ? 213.865 186.928 173.125 1.00 68.52 442 LYS A C 1
ATOM 6392 O O . LYS A 1 483 ? 212.910 187.628 173.472 1.00 68.52 442 LYS A O 1
ATOM 6411 N N . ALA A 1 484 ? 213.747 185.872 172.326 1.00 68.11 443 ALA A N 1
ATOM 6412 C CA . ALA A 1 484 ? 212.460 185.348 171.900 1.00 68.11 443 ALA A CA 1
ATOM 6413 C C . ALA A 1 484 ? 212.497 183.834 172.016 1.00 68.11 443 ALA A C 1
ATOM 6414 O O . ALA A 1 484 ? 213.499 183.205 171.666 1.00 68.11 443 ALA A O 1
ATOM 6421 N N . VAL A 1 485 ? 211.407 183.252 172.508 1.00 68.47 444 VAL A N 1
ATOM 6422 C CA . VAL A 1 485 ? 211.324 181.815 172.728 1.00 68.47 444 VAL A CA 1
ATOM 6423 C C . VAL A 1 485 ? 210.227 181.243 171.843 1.00 68.47 444 VAL A C 1
ATOM 6424 O O . VAL A 1 485 ? 209.209 181.891 171.581 1.00 68.47 444 VAL A O 1
ATOM 6437 N N . VAL A 1 486 ? 210.445 180.015 171.383 1.00 68.95 445 VAL A N 1
ATOM 6438 C CA . VAL A 1 486 ? 209.513 179.310 170.512 1.00 68.95 445 VAL A CA 1
ATOM 6439 C C . VAL A 1 486 ? 209.058 178.048 171.229 1.00 68.95 445 VAL A C 1
ATOM 6440 O O . VAL A 1 486 ? 209.888 177.266 171.706 1.00 68.95 445 VAL A O 1
ATOM 6453 N N . TYR A 1 487 ? 207.744 177.854 171.304 1.00 68.36 446 TYR A N 1
ATOM 6454 C CA . TYR A 1 487 ? 207.147 176.694 171.947 1.00 68.36 446 TYR A CA 1
ATOM 6455 C C . TYR A 1 487 ? 206.431 175.849 170.904 1.00 68.36 446 TYR A C 1
ATOM 6456 O O . TYR A 1 487 ? 205.815 176.383 169.978 1.00 68.36 446 TYR A O 1
ATOM 6474 N N . ARG A 1 488 ? 206.515 174.529 171.055 1.00 71.91 447 ARG A N 1
ATOM 6475 C CA . ARG A 1 488 ? 205.932 173.600 170.099 1.00 71.91 447 ARG A CA 1
ATOM 6476 C C . ARG A 1 488 ? 205.098 172.556 170.823 1.00 71.91 447 ARG A C 1
ATOM 6477 O O . ARG A 1 488 ? 205.493 172.058 171.882 1.00 71.91 447 ARG A O 1
ATOM 6498 N N . GLY A 1 489 ? 203.948 172.221 170.242 1.00 70.37 448 GLY A N 1
ATOM 6499 C CA . GLY A 1 489 ? 203.084 171.199 170.798 1.00 70.37 448 GLY A CA 1
ATOM 6500 C C . GLY A 1 489 ? 203.777 169.857 170.904 1.00 70.37 448 GLY A C 1
ATOM 6501 O O . GLY A 1 489 ? 204.919 169.708 170.463 1.00 70.37 448 GLY A O 1
ATOM 6505 N N . ARG A 1 490 ? 203.100 168.871 171.484 1.00 70.20 449 ARG A N 1
ATOM 6506 C CA . ARG A 1 490 ? 203.701 167.557 171.681 1.00 70.20 449 ARG A CA 1
ATOM 6507 C C . ARG A 1 490 ? 202.758 166.432 171.269 1.00 70.20 449 ARG A C 1
ATOM 6508 O O . ARG A 1 490 ? 201.616 166.674 170.883 1.00 70.20 449 ARG A O 1
ATOM 6516 N N . GLY B 2 85 ? 187.125 183.522 222.762 1.00 108.25 65 GLY B N 1
ATOM 6517 C CA . GLY B 2 85 ? 188.286 184.388 222.834 1.00 108.25 65 GLY B CA 1
ATOM 6518 C C . GLY B 2 85 ? 188.179 185.424 223.937 1.00 108.25 65 GLY B C 1
ATOM 6519 O O . GLY B 2 85 ? 187.434 185.243 224.900 1.00 108.25 65 GLY B O 1
ATOM 6523 N N . SER B 2 86 ? 188.928 186.511 223.795 1.00 107.66 66 SER B N 1
ATOM 6524 C CA . SER B 2 86 ? 188.923 187.600 224.767 1.00 107.66 66 SER B CA 1
ATOM 6525 C C . SER B 2 86 ? 189.696 188.765 224.162 1.00 107.66 66 SER B C 1
ATOM 6526 O O . SER B 2 86 ? 190.127 188.718 223.006 1.00 107.66 66 SER B O 1
ATOM 6534 N N . LYS B 2 87 ? 189.868 189.818 224.957 1.00 104.37 67 LYS B N 1
ATOM 6535 C CA . LYS B 2 87 ? 190.618 190.987 224.522 1.00 104.37 67 LYS B CA 1
ATOM 6536 C C . LYS B 2 87 ? 191.129 191.722 225.750 1.00 104.37 67 LYS B C 1
ATOM 6537 O O . LYS B 2 87 ? 190.667 191.492 226.871 1.00 104.37 67 LYS B O 1
ATOM 6556 N N . ASP B 2 88 ? 192.093 192.612 225.523 1.00 103.87 68 ASP B N 1
ATOM 6557 C CA . ASP B 2 88 ? 192.638 193.429 226.599 1.00 103.87 68 ASP B CA 1
ATOM 6558 C C . ASP B 2 88 ? 193.304 194.655 225.995 1.00 103.87 68 ASP B C 1
ATOM 6559 O O . ASP B 2 88 ? 194.104 194.532 225.064 1.00 103.87 68 ASP B O 1
ATOM 6568 N N . ILE B 2 89 ? 192.979 195.826 226.533 1.00 101.96 69 ILE B N 1
ATOM 6569 C CA . ILE B 2 89 ? 193.505 197.092 226.032 1.00 101.96 69 ILE B CA 1
ATOM 6570 C C . ILE B 2 89 ? 194.770 197.435 226.805 1.00 101.96 69 ILE B C 1
ATOM 6571 O O . ILE B 2 89 ? 194.770 197.453 228.042 1.00 101.96 69 ILE B O 1
ATOM 6587 N N . LYS B 2 90 ? 195.851 197.710 226.077 1.00 103.66 70 LYS B N 1
ATOM 6588 C CA . LYS B 2 90 ? 197.160 197.897 226.696 1.00 103.66 70 LYS B CA 1
ATOM 6589 C C . LYS B 2 90 ? 197.422 199.360 227.046 1.00 103.66 70 LYS B C 1
ATOM 6590 O O . LYS B 2 90 ? 197.620 199.696 228.218 1.00 103.66 70 LYS B O 1
ATOM 6609 N N . LYS B 2 91 ? 197.420 200.239 226.044 1.00 101.15 71 LYS B N 1
ATOM 6610 C CA . LYS B 2 91 ? 197.766 201.641 226.263 1.00 101.15 71 LYS B CA 1
ATOM 6611 C C . LYS B 2 91 ? 196.528 202.490 226.537 1.00 101.15 71 LYS B C 1
ATOM 6612 O O . LYS B 2 91 ? 196.395 203.073 227.617 1.00 101.15 71 LYS B O 1
ATOM 6631 N N . ASN B 2 92 ? 195.615 202.558 225.571 1.00 98.68 72 ASN B N 1
ATOM 6632 C CA . ASN B 2 92 ? 194.353 203.280 225.716 1.00 98.68 72 ASN B CA 1
ATOM 6633 C C . ASN B 2 92 ? 194.576 204.658 226.340 1.00 98.68 72 ASN B C 1
ATOM 6634 O O . ASN B 2 92 ? 194.093 204.969 227.430 1.00 98.68 72 ASN B O 1
ATOM 6645 N N . LYS B 2 93 ? 195.333 205.486 225.626 1.00 97.63 73 LYS B N 1
ATOM 6646 C CA . LYS B 2 93 ? 195.563 206.857 226.057 1.00 97.63 73 LYS B CA 1
ATOM 6647 C C . LYS B 2 93 ? 194.328 207.697 225.762 1.00 97.63 73 LYS B C 1
ATOM 6648 O O . LYS B 2 93 ? 193.791 207.657 224.651 1.00 97.63 73 LYS B O 1
ATOM 6667 N N . ASN B 2 94 ? 193.881 208.457 226.758 1.00 97.23 74 ASN B N 1
ATOM 6668 C CA . ASN B 2 94 ? 192.650 209.223 226.616 1.00 97.23 74 ASN B CA 1
ATOM 6669 C C . ASN B 2 94 ? 192.771 210.225 225.476 1.00 97.23 74 ASN B C 1
ATOM 6670 O O . ASN B 2 94 ? 193.770 210.941 225.363 1.00 97.23 74 ASN B O 1
ATOM 6681 N N . VAL B 2 95 ? 191.742 210.274 224.629 1.00 94.93 75 VAL B N 1
ATOM 6682 C CA . VAL B 2 95 ? 191.732 211.216 223.518 1.00 94.93 75 VAL B CA 1
ATOM 6683 C C . VAL B 2 95 ? 191.683 212.639 224.058 1.00 94.93 75 VAL B C 1
ATOM 6684 O O . VAL B 2 95 ? 191.090 212.913 225.111 1.00 94.93 75 VAL B O 1
ATOM 6697 N N . THR B 2 96 ? 192.315 213.559 223.333 1.00 96.92 76 THR B N 1
ATOM 6698 C CA . THR B 2 96 ? 192.338 214.952 223.757 1.00 96.92 76 THR B CA 1
ATOM 6699 C C . THR B 2 96 ? 190.917 215.489 223.871 1.00 96.92 76 THR B C 1
ATOM 6700 O O . THR B 2 96 ? 190.086 215.284 222.982 1.00 96.92 76 THR B O 1
ATOM 6711 N N . ASN B 2 97 ? 190.640 216.174 224.976 1.00 102.35 77 ASN B N 1
ATOM 6712 C CA . ASN B 2 97 ? 189.304 216.681 225.258 1.00 102.35 77 ASN B CA 1
ATOM 6713 C C . ASN B 2 97 ? 189.106 218.023 224.555 1.00 102.35 77 ASN B C 1
ATOM 6714 O O . ASN B 2 97 ? 189.904 218.439 223.711 1.00 102.35 77 ASN B O 1
ATOM 6725 N N . ARG B 2 98 ? 188.026 218.717 224.902 1.00 101.83 78 ARG B N 1
ATOM 6726 C CA . ARG B 2 98 ? 187.756 220.023 224.325 1.00 101.83 78 ARG B CA 1
ATOM 6727 C C . ARG B 2 98 ? 188.820 221.029 224.757 1.00 101.83 78 ARG B C 1
ATOM 6728 O O . ARG B 2 98 ? 189.485 220.873 225.785 1.00 101.83 78 ARG B O 1
ATOM 6732 N N . SER B 2 99 ? 188.978 222.070 223.945 1.00 98.23 79 SER B N 1
ATOM 6733 C CA . SER B 2 99 ? 189.965 223.112 224.207 1.00 98.23 79 SER B CA 1
ATOM 6734 C C . SER B 2 99 ? 189.794 223.699 225.604 1.00 98.23 79 SER B C 1
ATOM 6735 O O . SER B 2 99 ? 188.742 223.553 226.226 1.00 98.23 79 SER B O 1
ATOM 6743 N N . LEU B 2 106 ? 198.834 222.394 220.429 1.00 100.17 86 LEU B N 1
ATOM 6744 C CA . LEU B 2 106 ? 200.031 222.062 221.191 1.00 100.17 86 LEU B CA 1
ATOM 6745 C C . LEU B 2 106 ? 201.136 221.556 220.271 1.00 100.17 86 LEU B C 1
ATOM 6746 O O . LEU B 2 106 ? 202.083 222.280 219.969 1.00 100.17 86 LEU B O 1
ATOM 6751 N N . LYS B 2 107 ? 201.003 220.305 219.828 1.00 98.81 87 LYS B N 1
ATOM 6752 C CA . LYS B 2 107 ? 201.944 219.672 218.917 1.00 98.81 87 LYS B CA 1
ATOM 6753 C C . LYS B 2 107 ? 201.165 218.674 218.075 1.00 98.81 87 LYS B C 1
ATOM 6754 O O . LYS B 2 107 ? 200.254 218.017 218.599 1.00 98.81 87 LYS B O 1
ATOM 6773 N N . PRO B 2 108 ? 201.484 218.535 216.786 1.00 92.08 88 PRO B N 1
ATOM 6774 C CA . PRO B 2 108 ? 200.737 217.571 215.962 1.00 92.08 88 PRO B CA 1
ATOM 6775 C C . PRO B 2 108 ? 200.828 216.147 216.475 1.00 92.08 88 PRO B C 1
ATOM 6776 O O . PRO B 2 108 ? 199.857 215.390 216.349 1.00 92.08 88 PRO B O 1
ATOM 6787 N N . GLU B 2 109 ? 201.966 215.754 217.049 1.00 98.12 89 GLU B N 1
ATOM 6788 C CA . GLU B 2 109 ? 202.120 214.395 217.552 1.00 98.12 89 GLU B CA 1
ATOM 6789 C C . GLU B 2 109 ? 201.564 214.219 218.958 1.00 98.12 89 GLU B C 1
ATOM 6790 O O . GLU B 2 109 ? 201.346 213.079 219.383 1.00 98.12 89 GLU B O 1
ATOM 6802 N N . ASP B 2 110 ? 201.329 215.308 219.687 1.00 98.50 90 ASP B N 1
ATOM 6803 C CA . ASP B 2 110 ? 200.754 215.234 221.022 1.00 98.50 90 ASP B CA 1
ATOM 6804 C C . ASP B 2 110 ? 199.233 215.273 221.009 1.00 98.50 90 ASP B C 1
ATOM 6805 O O . ASP B 2 110 ? 198.615 215.138 222.070 1.00 98.50 90 ASP B O 1
ATOM 6814 N N . ILE B 2 111 ? 198.620 215.455 219.846 1.00 93.72 91 ILE B N 1
ATOM 6815 C CA . ILE B 2 111 ? 197.168 215.466 219.721 1.00 93.72 91 ILE B CA 1
ATOM 6816 C C . ILE B 2 111 ? 196.703 214.055 219.398 1.00 93.72 91 ILE B C 1
ATOM 6817 O O . ILE B 2 111 ? 197.203 213.425 218.458 1.00 93.72 91 ILE B O 1
ATOM 6833 N N . THR B 2 112 ? 195.746 213.557 220.174 1.00 93.18 92 THR B N 1
ATOM 6834 C CA . THR B 2 112 ? 195.219 212.211 220.014 1.00 93.18 92 THR B CA 1
ATOM 6835 C C . THR B 2 112 ? 193.815 212.278 219.432 1.00 93.18 92 THR B C 1
ATOM 6836 O O . THR B 2 112 ? 193.016 213.139 219.812 1.00 93.18 92 THR B O 1
ATOM 6847 N N . GLN B 2 113 ? 193.524 211.369 218.501 1.00 90.80 93 GLN B N 1
ATOM 6848 C CA . GLN B 2 113 ? 192.223 211.317 217.854 1.00 90.80 93 GLN B CA 1
ATOM 6849 C C . GLN B 2 113 ? 191.646 209.910 217.781 1.00 90.80 93 GLN B C 1
ATOM 6850 O O . GLN B 2 113 ? 190.569 209.732 217.204 1.00 90.80 93 GLN B O 1
ATOM 6864 N N . ILE B 2 114 ? 192.329 208.911 218.334 1.00 92.25 94 ILE B N 1
ATOM 6865 C CA . ILE B 2 114 ? 191.810 207.554 218.449 1.00 92.25 94 ILE B CA 1
ATOM 6866 C C . ILE B 2 114 ? 191.984 207.130 219.900 1.00 92.25 94 ILE B C 1
ATOM 6867 O O . ILE B 2 114 ? 193.100 207.176 220.431 1.00 92.25 94 ILE B O 1
ATOM 6883 N N . GLN B 2 115 ? 190.892 206.716 220.540 1.00 94.29 95 GLN B N 1
ATOM 6884 C CA . GLN B 2 115 ? 190.918 206.490 221.979 1.00 94.29 95 GLN B CA 1
ATOM 6885 C C . GLN B 2 115 ? 191.813 205.299 222.318 1.00 94.29 95 GLN B C 1
ATOM 6886 O O . GLN B 2 115 ? 192.850 205.487 222.965 1.00 94.29 95 GLN B O 1
ATOM 6900 N N . PRO B 2 116 ? 191.475 204.074 221.912 1.00 95.29 96 PRO B N 1
ATOM 6901 C CA . PRO B 2 116 ? 192.390 202.955 222.155 1.00 95.29 96 PRO B CA 1
ATOM 6902 C C . PRO B 2 116 ? 193.552 202.976 221.176 1.00 95.29 96 PRO B C 1
ATOM 6903 O O . PRO B 2 116 ? 193.399 203.342 220.009 1.00 95.29 96 PRO B O 1
ATOM 6914 N N . GLN B 2 117 ? 194.724 202.575 221.662 1.00 96.94 97 GLN B N 1
ATOM 6915 C CA . GLN B 2 117 ? 195.934 202.550 220.850 1.00 96.94 97 GLN B CA 1
ATOM 6916 C C . GLN B 2 117 ? 196.414 201.138 220.555 1.00 96.94 97 GLN B C 1
ATOM 6917 O O . GLN B 2 117 ? 196.593 200.777 219.388 1.00 96.94 97 GLN B O 1
ATOM 6931 N N . GLN B 2 118 ? 196.624 200.323 221.587 1.00 102.07 98 GLN B N 1
ATOM 6932 C CA . GLN B 2 118 ? 197.173 198.984 221.421 1.00 102.07 98 GLN B CA 1
ATOM 6933 C C . GLN B 2 118 ? 196.378 198.005 222.268 1.00 102.07 98 GLN B C 1
ATOM 6934 O O . GLN B 2 118 ? 196.093 198.281 223.437 1.00 102.07 98 GLN B O 1
ATOM 6948 N N . LEU B 2 119 ? 196.029 196.864 221.680 1.00 102.28 99 LEU B N 1
ATOM 6949 C CA . LEU B 2 119 ? 195.275 195.838 222.383 1.00 102.28 99 LEU B CA 1
ATOM 6950 C C . LEU B 2 119 ? 195.563 194.488 221.743 1.00 102.28 99 LEU B C 1
ATOM 6951 O O . LEU B 2 119 ? 196.038 194.406 220.607 1.00 102.28 99 LEU B O 1
ATOM 6967 N N . VAL B 2 120 ? 195.265 193.427 222.489 1.00 102.92 100 VAL B N 1
ATOM 6968 C CA . VAL B 2 120 ? 195.542 192.057 222.073 1.00 102.92 100 VAL B CA 1
ATOM 6969 C C . VAL B 2 120 ? 194.222 191.308 221.975 1.00 102.92 100 VAL B C 1
ATOM 6970 O O . VAL B 2 120 ? 193.418 191.331 222.913 1.00 102.92 100 VAL B O 1
ATOM 6983 N N . LEU B 2 121 ? 194.002 190.647 220.842 1.00 104.14 101 LEU B N 1
ATOM 6984 C CA . LEU B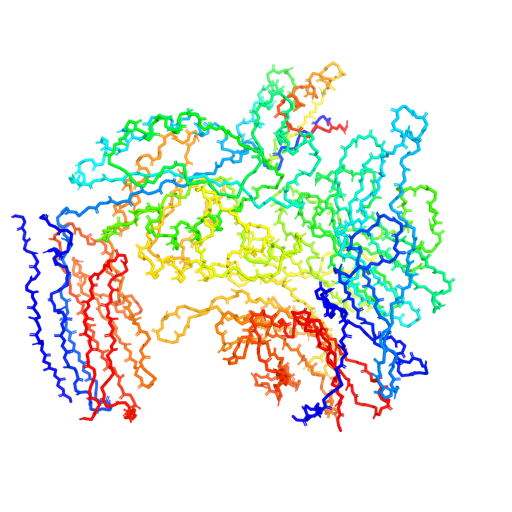 2 121 ? 192.812 189.841 220.608 1.00 104.14 101 LEU B CA 1
ATOM 6985 C C . LEU B 2 121 ? 193.216 188.374 220.584 1.00 104.14 101 LEU B C 1
ATOM 6986 O O . LEU B 2 121 ? 194.068 187.976 219.784 1.00 104.14 101 LEU B O 1
ATOM 7002 N N . ARG B 2 122 ? 192.604 187.577 221.455 1.00 105.31 102 ARG B N 1
ATOM 7003 C CA . ARG B 2 122 ? 192.879 186.144 221.544 1.00 105.31 102 ARG B CA 1
ATOM 7004 C C . ARG B 2 122 ? 191.761 185.415 220.805 1.00 105.31 102 ARG B C 1
ATOM 7005 O O . ARG B 2 122 ? 190.777 184.977 221.402 1.00 105.31 102 ARG B O 1
ATOM 7009 N N . LEU B 2 123 ? 191.920 185.284 219.492 1.00 109.92 103 LEU B N 1
ATOM 7010 C CA . LEU B 2 123 ? 190.901 184.641 218.676 1.00 109.92 103 LEU B CA 1
ATOM 7011 C C . LEU B 2 123 ? 190.759 183.172 219.057 1.00 109.92 103 LEU B C 1
ATOM 7012 O O . LEU B 2 123 ? 191.710 182.527 219.506 1.00 109.92 103 LEU B O 1
ATOM 7028 N N . ARG B 2 124 ? 189.551 182.645 218.872 1.00 115.97 104 ARG B N 1
ATOM 7029 C CA . ARG B 2 124 ? 189.217 181.261 219.197 1.00 115.97 104 ARG B CA 1
ATOM 7030 C C . ARG B 2 124 ? 188.632 180.562 217.978 1.00 115.97 104 ARG B C 1
ATOM 7031 O O . ARG B 2 124 ? 187.620 179.861 218.052 1.00 115.97 104 ARG B O 1
ATOM 7035 N N . SER B 2 125 ? 189.275 180.754 216.827 1.00 119.13 105 SER B N 1
ATOM 7036 C CA . SER B 2 125 ? 188.839 180.126 215.586 1.00 119.13 105 SER B CA 1
ATOM 7037 C C . SER B 2 125 ? 187.492 180.688 215.143 1.00 119.13 105 SER B C 1
ATOM 7038 O O . SER B 2 125 ? 187.389 181.878 214.830 1.00 119.13 105 SER B O 1
ATOM 7042 N N . GLY B 2 126 ? 186.453 179.850 215.124 1.00 118.96 106 GLY B N 1
ATOM 7043 C CA . GLY B 2 126 ? 185.169 180.295 214.606 1.00 118.96 106 GLY B CA 1
ATOM 7044 C C . GLY B 2 126 ? 184.627 181.509 215.335 1.00 118.96 106 GLY B C 1
ATOM 7045 O O . GLY B 2 126 ? 184.058 182.413 214.718 1.00 118.96 106 GLY B O 1
ATOM 7049 N N . GLU B 2 127 ? 184.790 181.548 216.649 1.00 116.80 107 GLU B N 1
ATOM 7050 C CA . GLU B 2 127 ? 184.283 182.666 217.436 1.00 116.80 107 GLU B CA 1
ATOM 7051 C C . GLU B 2 127 ? 185.121 183.911 217.172 1.00 116.80 107 GLU B C 1
ATOM 7052 O O . GLU B 2 127 ? 186.337 183.884 217.400 1.00 116.80 107 GLU B O 1
ATOM 7064 N N . PRO B 2 128 ? 184.531 185.016 216.698 1.00 113.17 108 PRO B N 1
ATOM 7065 C CA . PRO B 2 128 ? 185.319 186.239 216.503 1.00 113.17 108 PRO B CA 1
ATOM 7066 C C . PRO B 2 128 ? 185.387 187.097 217.754 1.00 113.17 108 PRO B C 1
ATOM 7067 O O . PRO B 2 128 ? 184.758 186.782 218.770 1.00 113.17 108 PRO B O 1
ATOM 7078 N N . GLN B 2 129 ? 186.151 188.185 217.690 1.00 107.18 109 GLN B N 1
ATOM 7079 C CA . GLN B 2 129 ? 186.271 189.129 218.789 1.00 107.18 109 GLN B CA 1
ATOM 7080 C C . GLN B 2 129 ? 186.035 190.538 218.268 1.00 107.18 109 GLN B C 1
ATOM 7081 O O . GLN B 2 129 ? 186.321 190.842 217.107 1.00 107.18 109 GLN B O 1
ATOM 7095 N N . THR B 2 130 ? 185.511 191.398 219.140 1.00 104.86 110 THR B N 1
ATOM 7096 C CA . THR B 2 130 ? 185.130 192.747 218.754 1.00 104.86 110 THR B CA 1
ATOM 7097 C C . THR B 2 130 ? 185.583 193.743 219.811 1.00 104.86 110 THR B C 1
ATOM 7098 O O . THR B 2 130 ? 185.712 193.407 220.991 1.00 104.86 110 THR B O 1
ATOM 7109 N N . PHE B 2 131 ? 185.816 194.977 219.370 1.00 101.71 111 PHE B N 1
ATOM 71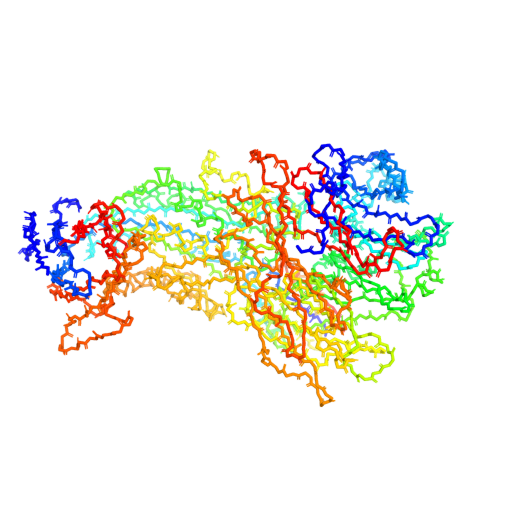10 C CA . PHE B 2 131 ? 186.147 196.070 220.272 1.00 101.71 111 PHE B CA 1
ATOM 7111 C C . PHE B 2 131 ? 185.754 197.378 219.603 1.00 101.71 111 PHE B C 1
ATOM 7112 O O . PHE B 2 131 ? 185.518 197.431 218.393 1.00 101.71 111 PHE B O 1
ATOM 7129 N N . THR B 2 132 ? 185.684 198.434 220.410 1.00 98.33 112 THR B N 1
ATOM 7130 C CA . THR B 2 132 ? 185.227 199.741 219.961 1.00 98.33 112 THR B CA 1
ATOM 7131 C C . THR B 2 132 ? 186.307 200.785 220.206 1.00 98.33 112 THR B C 1
ATOM 7132 O O . THR B 2 132 ? 187.031 200.723 221.204 1.00 98.33 112 THR B O 1
ATOM 7143 N N . LEU B 2 133 ? 186.406 201.744 219.287 1.00 94.68 113 LEU B N 1
ATOM 7144 C CA . LEU B 2 133 ? 187.375 202.826 219.366 1.00 94.68 113 LEU B CA 1
ATOM 7145 C C . LEU B 2 133 ? 186.683 204.148 219.070 1.00 94.68 113 LEU B C 1
ATOM 7146 O O . LEU B 2 133 ? 185.883 204.244 218.135 1.00 94.68 113 LEU B O 1
ATOM 7162 N N . LYS B 2 134 ? 186.997 205.163 219.869 1.00 91.36 114 LYS B N 1
ATOM 7163 C CA . LYS B 2 134 ? 186.369 206.473 219.761 1.00 91.36 114 LYS B CA 1
ATOM 7164 C C . LYS B 2 134 ? 187.254 207.407 218.949 1.00 91.36 114 LYS B C 1
ATOM 7165 O O . LYS B 2 134 ? 188.469 207.462 219.162 1.00 91.36 114 LYS B O 1
ATOM 7184 N N . PHE B 2 135 ? 186.642 208.138 218.022 1.00 89.64 115 PHE B N 1
ATOM 7185 C CA . PHE B 2 135 ? 187.326 209.141 217.221 1.00 89.64 115 PHE B CA 1
ATOM 7186 C C . PHE B 2 135 ? 186.766 210.517 217.549 1.00 89.64 115 PHE B C 1
ATOM 7187 O O . PHE B 2 135 ? 185.548 210.693 217.646 1.00 89.64 115 PHE B O 1
ATOM 7204 N N . LYS B 2 136 ? 187.658 211.490 217.725 1.00 91.14 116 LYS B N 1
ATOM 7205 C CA . LYS B 2 136 ? 187.259 212.858 218.032 1.00 91.14 116 LYS B CA 1
ATOM 7206 C C . LYS B 2 136 ? 188.130 213.813 217.235 1.00 91.14 116 LYS B C 1
ATOM 7207 O O . LYS B 2 136 ? 189.343 213.878 217.451 1.00 91.14 116 LYS B O 1
ATOM 7226 N N . ARG B 2 137 ? 187.508 214.553 216.322 1.00 87.40 117 ARG B N 1
ATOM 7227 C CA . ARG B 2 137 ? 188.240 215.493 215.486 1.00 87.40 117 ARG B CA 1
ATOM 7228 C C . ARG B 2 137 ? 188.912 216.557 216.345 1.00 87.40 117 ARG B C 1
ATOM 7229 O O . ARG B 2 137 ? 188.299 217.116 217.258 1.00 87.40 117 ARG B O 1
ATOM 7250 N N . ALA B 2 138 ? 190.178 216.836 216.049 1.00 89.13 118 ALA B N 1
ATOM 7251 C CA . ALA B 2 138 ? 190.925 217.821 216.817 1.00 89.13 118 ALA B CA 1
ATOM 7252 C C . ALA B 2 138 ? 190.446 219.232 216.494 1.00 89.13 118 ALA B C 1
ATOM 7253 O O . ALA B 2 138 ? 189.948 219.510 215.401 1.00 89.13 118 ALA B O 1
ATOM 7260 N N . GLU B 2 139 ? 190.607 220.130 217.466 1.00 90.58 119 GLU B N 1
ATOM 7261 C CA . GLU B 2 139 ? 190.131 221.501 217.327 1.00 90.58 119 GLU B CA 1
ATOM 7262 C C . GLU B 2 139 ? 190.822 222.203 216.166 1.00 90.58 119 GLU B C 1
ATOM 7263 O O . GLU B 2 139 ? 190.177 222.555 215.173 1.00 90.58 119 GLU B O 1
ATOM 7275 N N . ASP B 2 140 ? 192.131 222.411 216.282 1.00 85.44 120 ASP B N 1
ATOM 7276 C CA . ASP B 2 140 ? 192.931 223.009 215.222 1.00 85.44 120 ASP B CA 1
ATOM 7277 C C . ASP B 2 140 ? 194.143 222.127 214.978 1.00 85.44 120 ASP B C 1
ATOM 7278 O O . ASP B 2 140 ? 194.870 221.791 215.918 1.00 85.44 120 ASP B O 1
ATOM 7287 N N . TYR B 2 141 ? 194.355 221.750 213.721 1.00 82.52 121 TYR B N 1
ATOM 7288 C CA . TYR B 2 141 ? 195.437 220.854 213.366 1.00 82.52 121 TYR B CA 1
ATOM 7289 C C . TYR B 2 141 ? 196.258 221.486 212.250 1.00 82.52 121 TYR B C 1
ATOM 7290 O O . TYR B 2 141 ? 195.685 222.031 211.299 1.00 82.52 121 TYR B O 1
ATOM 7308 N N . PRO B 2 142 ? 197.595 221.446 212.335 1.00 79.38 122 PRO B N 1
ATOM 7309 C CA . PRO B 2 142 ? 198.413 222.078 211.291 1.00 79.38 122 PRO B CA 1
ATOM 7310 C C . PRO B 2 142 ? 198.022 221.642 209.889 1.00 79.38 122 PRO B C 1
ATOM 7311 O O . PRO B 2 142 ? 197.398 220.593 209.708 1.00 79.38 122 PRO B O 1
ATOM 7322 N N . ILE B 2 143 ? 198.380 222.446 208.890 1.00 74.61 123 ILE B N 1
ATOM 7323 C CA . ILE B 2 143 ? 198.061 222.162 207.499 1.00 74.61 123 ILE B CA 1
ATOM 7324 C C . ILE B 2 143 ? 199.299 222.411 206.652 1.00 74.61 123 ILE B C 1
ATOM 7325 O O . ILE B 2 143 ? 200.090 223.319 206.925 1.00 74.61 123 ILE B O 1
ATOM 7341 N N . ASP B 2 144 ? 199.465 221.590 205.617 1.00 71.29 124 ASP B N 1
ATOM 7342 C CA . ASP B 2 144 ? 200.537 221.747 204.640 1.00 71.29 124 ASP B CA 1
ATOM 7343 C C . ASP B 2 144 ? 199.919 221.658 203.253 1.00 71.29 124 ASP B C 1
ATOM 7344 O O . ASP B 2 144 ? 199.507 220.576 202.823 1.00 71.29 124 ASP B O 1
ATOM 7353 N N . LEU B 2 145 ? 199.856 222.787 202.557 1.00 68.98 125 LEU B N 1
ATOM 7354 C CA . LEU B 2 145 ? 199.267 222.861 201.228 1.00 68.98 125 LEU B CA 1
ATOM 7355 C C . LEU B 2 145 ? 200.372 222.977 200.189 1.00 68.98 125 LEU B C 1
ATOM 7356 O O . LEU B 2 145 ? 201.300 223.776 200.350 1.00 68.98 125 LEU B O 1
ATOM 7372 N N . TYR B 2 146 ? 200.276 222.175 199.133 1.00 68.25 126 TYR B N 1
ATOM 7373 C CA . TYR B 2 146 ? 201.207 222.226 198.011 1.00 68.25 126 TYR B CA 1
ATOM 7374 C C . TYR B 2 146 ? 200.403 222.483 196.746 1.00 68.25 126 TYR B C 1
ATOM 7375 O O . TYR B 2 146 ? 199.586 221.649 196.344 1.00 68.25 126 TYR B O 1
ATOM 7393 N N . TYR B 2 147 ? 200.635 223.633 196.122 1.00 69.29 127 TYR B N 1
ATOM 7394 C CA . TYR B 2 147 ? 199.900 224.031 194.930 1.00 69.29 127 TYR B CA 1
ATOM 7395 C C . TYR B 2 147 ? 200.647 223.544 193.695 1.00 69.29 127 TYR B C 1
ATOM 7396 O O . TYR B 2 147 ? 201.781 223.962 193.444 1.00 69.29 127 TYR B O 1
ATOM 7414 N N . LEU B 2 148 ? 200.011 222.662 192.931 1.00 68.77 128 LEU B N 1
ATOM 7415 C CA . LEU B 2 148 ? 200.573 222.116 191.701 1.00 68.77 128 LEU B CA 1
ATOM 7416 C C . LEU B 2 148 ? 199.716 222.610 190.542 1.00 68.77 128 LEU B C 1
ATOM 7417 O O . LEU B 2 148 ? 198.545 222.233 190.427 1.00 68.77 128 LEU B O 1
ATOM 7433 N N . MET B 2 149 ? 200.298 223.445 189.686 1.00 71.25 129 MET B N 1
ATOM 7434 C CA . MET B 2 149 ? 199.561 224.128 188.636 1.00 71.25 129 MET B CA 1
ATOM 7435 C C . MET B 2 149 ? 200.068 223.699 187.266 1.00 71.25 129 MET B C 1
ATOM 7436 O O . MET B 2 149 ? 201.238 223.344 187.100 1.00 71.25 129 MET B O 1
ATOM 7450 N N . ASP B 2 150 ? 199.169 223.738 186.286 1.00 71.43 130 ASP B N 1
ATOM 7451 C CA . ASP B 2 150 ? 199.491 223.382 184.910 1.00 71.43 130 ASP B CA 1
ATOM 7452 C C . ASP B 2 150 ? 199.883 224.643 184.151 1.00 71.43 130 ASP B C 1
ATOM 7453 O O . ASP B 2 150 ? 199.111 225.606 184.100 1.00 71.43 130 ASP B O 1
ATOM 7462 N N . LEU B 2 151 ? 201.077 224.634 183.556 1.00 71.13 131 LEU B N 1
ATOM 7463 C CA . LEU B 2 151 ? 201.623 225.800 182.871 1.00 71.13 131 LEU B CA 1
ATOM 7464 C C . LEU B 2 151 ? 201.742 225.587 181.364 1.00 71.13 131 LEU B C 1
ATOM 7465 O O . LEU B 2 151 ? 202.652 226.123 180.730 1.00 71.13 131 LEU B O 1
ATOM 7481 N N . SER B 2 152 ? 200.835 224.815 180.773 1.00 73.38 132 SER B N 1
ATOM 7482 C CA . SER B 2 152 ? 200.783 224.717 179.324 1.00 73.38 132 SER B CA 1
ATOM 7483 C C . SER B 2 152 ? 200.345 226.060 178.742 1.00 73.38 132 SER B C 1
ATOM 7484 O O . SER B 2 152 ? 200.096 227.028 179.464 1.00 73.38 132 SER B O 1
ATOM 7492 N N . TYR B 2 153 ? 200.262 226.137 177.411 1.00 77.33 133 TYR B N 1
ATOM 7493 C CA . TYR B 2 153 ? 199.783 227.373 176.798 1.00 77.33 133 TYR B CA 1
ATOM 7494 C C . TYR B 2 153 ? 198.354 227.664 177.227 1.00 77.33 133 TYR B C 1
ATOM 7495 O O . TYR B 2 153 ? 198.012 228.810 177.539 1.00 77.33 133 TYR B O 1
ATOM 7513 N N . SER B 2 154 ? 197.503 226.644 177.243 1.00 77.13 134 SER B N 1
ATOM 7514 C CA . SER B 2 154 ? 196.274 226.739 178.009 1.00 77.13 134 SER B CA 1
ATOM 7515 C C . SER B 2 154 ? 196.636 226.921 179.476 1.00 77.13 134 SER B C 1
ATOM 7516 O O . SER B 2 154 ? 197.690 226.472 179.931 1.00 77.13 134 SER B O 1
ATOM 7524 N N . MET B 2 155 ? 195.760 227.593 180.217 1.00 75.50 135 MET B N 1
ATOM 7525 C CA . MET B 2 155 ? 196.011 228.094 181.568 1.00 75.50 135 MET B CA 1
ATOM 7526 C C . MET B 2 155 ? 196.823 229.380 181.500 1.00 75.50 135 MET B C 1
ATOM 7527 O O . MET B 2 155 ? 197.370 229.811 182.523 1.00 75.50 135 MET B O 1
ATOM 7541 N N . LYS B 2 156 ? 196.930 230.002 180.324 1.00 79.32 136 LYS B N 1
ATOM 7542 C CA . LYS B 2 156 ? 197.707 231.231 180.201 1.00 79.32 136 LYS B CA 1
ATOM 7543 C C . LYS B 2 156 ? 197.109 232.344 181.049 1.00 79.32 136 LYS B C 1
ATOM 7544 O O . LYS B 2 156 ? 197.825 233.043 181.775 1.00 79.32 136 LYS B O 1
ATOM 7563 N N . ASP B 2 157 ? 195.790 232.527 180.966 1.00 82.81 137 ASP B N 1
ATOM 7564 C CA . ASP B 2 157 ? 195.141 233.579 181.739 1.00 82.81 137 ASP B CA 1
ATOM 7565 C C . ASP B 2 157 ? 195.167 233.277 183.230 1.00 82.81 137 ASP B C 1
ATOM 7566 O O . ASP B 2 157 ? 195.261 234.199 184.047 1.00 82.81 137 ASP B O 1
ATOM 7575 N N . ASP B 2 158 ? 195.084 231.999 183.602 1.00 79.60 138 ASP B N 1
ATOM 7576 C CA . ASP B 2 158 ? 195.074 231.640 185.015 1.00 79.60 138 ASP B CA 1
ATOM 7577 C C . ASP B 2 158 ? 196.355 232.082 185.709 1.00 79.60 138 ASP B C 1
ATOM 7578 O O . ASP B 2 158 ? 196.313 232.615 186.823 1.00 79.60 138 ASP B O 1
ATOM 7587 N N . LEU B 2 159 ? 197.506 231.877 185.066 1.00 76.74 139 LEU B N 1
ATOM 7588 C CA . LEU B 2 159 ? 198.768 232.274 185.676 1.00 76.74 139 LEU B CA 1
ATOM 7589 C C . LEU B 2 159 ? 198.835 233.773 185.931 1.00 76.74 139 LEU B C 1
ATOM 7590 O O . LEU B 2 159 ? 199.625 234.211 186.774 1.00 76.74 139 LEU B O 1
ATOM 7606 N N . GLU B 2 160 ? 198.029 234.567 185.226 1.00 81.78 140 GLU B N 1
ATOM 7607 C CA . GLU B 2 160 ? 198.013 236.009 185.432 1.00 81.78 140 GLU B CA 1
ATOM 7608 C C . GLU B 2 160 ? 197.180 236.429 186.634 1.00 81.78 140 GLU B C 1
ATOM 7609 O O . GLU B 2 160 ? 197.301 237.576 187.076 1.00 81.78 140 GLU B O 1
ATOM 7621 N N . ASN B 2 161 ? 196.344 235.539 187.172 1.00 81.86 141 ASN B N 1
ATOM 7622 C CA . ASN B 2 161 ? 195.485 235.850 188.308 1.00 81.86 141 ASN B CA 1
ATOM 7623 C C . ASN B 2 161 ? 195.853 235.042 189.548 1.00 81.86 141 ASN B C 1
ATOM 7624 O O . ASN B 2 161 ? 195.024 234.884 190.449 1.00 81.86 141 ASN B O 1
ATOM 7635 N N . VAL B 2 162 ? 197.080 234.529 189.610 1.00 78.30 142 VAL B N 1
ATOM 7636 C CA . VAL B 2 162 ? 197.566 233.772 190.756 1.00 78.30 142 VAL B CA 1
ATOM 7637 C C . VAL B 2 162 ? 198.726 234.465 191.454 1.00 78.30 142 VAL B C 1
ATOM 7638 O O . VAL B 2 162 ? 199.241 233.941 192.445 1.00 78.30 142 VAL B O 1
ATOM 7651 N N . LYS B 2 163 ? 199.135 235.645 190.985 1.00 79.04 143 LYS B N 1
ATOM 7652 C CA . LYS B 2 163 ? 200.280 236.334 191.566 1.00 79.04 143 LYS B CA 1
ATOM 7653 C C . LYS B 2 163 ? 200.025 236.818 192.987 1.00 79.04 143 LYS B C 1
ATOM 7654 O O . LYS B 2 163 ? 200.978 237.226 193.658 1.00 79.04 143 LYS B O 1
ATOM 7673 N N . SER B 2 164 ? 198.778 236.796 193.455 1.00 78.88 144 SER B N 1
ATOM 7674 C CA . SER B 2 164 ? 198.436 237.224 194.806 1.00 78.88 144 SER B CA 1
ATOM 7675 C C . SER B 2 164 ? 197.934 236.077 195.674 1.00 78.88 144 SER B C 1
ATOM 7676 O O . SER B 2 164 ? 197.478 236.316 196.796 1.00 78.88 144 SER B O 1
ATOM 7684 N N . LEU B 2 165 ? 198.010 234.839 195.185 1.00 74.93 145 LEU B N 1
ATOM 7685 C CA . LEU B 2 165 ? 197.452 233.714 195.928 1.00 74.93 145 LEU B CA 1
ATOM 7686 C C . LEU B 2 165 ? 198.203 233.476 197.231 1.00 74.93 145 LEU B C 1
ATOM 7687 O O . LEU B 2 165 ? 197.599 233.094 198.239 1.00 74.93 145 LEU B O 1
ATOM 7703 N N . GLY B 2 166 ? 199.517 233.702 197.233 1.00 74.72 146 GLY B N 1
ATOM 7704 C CA . GLY B 2 166 ? 200.319 233.325 198.388 1.00 74.72 146 GLY B CA 1
ATOM 7705 C C . GLY B 2 166 ? 199.850 233.977 199.673 1.00 74.72 146 GLY B C 1
ATOM 7706 O O . GLY B 2 166 ? 199.716 233.317 200.706 1.00 74.72 146 GLY B O 1
ATOM 7710 N N . THR B 2 167 ? 199.595 235.284 199.629 1.00 76.28 147 THR B N 1
ATOM 7711 C CA . THR B 2 167 ? 199.180 235.989 200.836 1.00 76.28 147 THR B CA 1
ATOM 7712 C C . THR B 2 167 ? 197.678 235.873 201.065 1.00 76.28 147 THR B C 1
ATOM 7713 O O . THR B 2 167 ? 197.230 235.785 202.214 1.00 76.28 147 THR B O 1
ATOM 7724 N N . ASP B 2 168 ? 196.886 235.871 199.991 1.00 77.53 148 ASP B N 1
ATOM 7725 C CA . ASP B 2 168 ? 195.437 235.787 200.144 1.00 77.53 148 ASP B CA 1
ATOM 7726 C C . ASP B 2 168 ? 195.024 234.470 200.786 1.00 77.53 148 ASP B C 1
ATOM 7727 O O . ASP B 2 168 ? 194.171 234.446 201.681 1.00 77.53 148 ASP B O 1
ATOM 7736 N N . LEU B 2 169 ? 195.611 233.360 200.337 1.00 74.49 149 LEU B N 1
ATOM 7737 C CA . LEU B 2 169 ? 195.254 232.064 200.901 1.00 74.49 149 LEU B CA 1
ATOM 7738 C C . LEU B 2 169 ? 195.639 231.981 202.370 1.00 74.49 149 LEU B C 1
ATOM 7739 O O . LEU B 2 169 ? 194.882 231.447 203.187 1.00 74.49 149 LEU B O 1
ATOM 7755 N N . MET B 2 170 ? 196.814 232.500 202.729 1.00 77.37 150 MET B N 1
ATOM 7756 C CA . MET B 2 170 ? 197.214 232.494 204.132 1.00 77.37 150 MET B CA 1
ATOM 7757 C C . MET B 2 170 ? 196.282 233.355 204.974 1.00 77.37 150 MET B C 1
ATOM 7758 O O . MET B 2 170 ? 195.913 232.973 206.090 1.00 77.37 150 MET B O 1
ATOM 7772 N N . ASN B 2 171 ? 195.888 234.521 204.460 1.00 78.97 151 ASN B N 1
ATOM 7773 C CA . ASN B 2 171 ? 194.968 235.373 205.204 1.00 78.97 151 ASN B CA 1
ATOM 7774 C C . ASN B 2 171 ? 193.621 234.689 205.398 1.00 78.97 151 ASN B C 1
ATOM 7775 O O . ASN B 2 171 ? 193.019 234.784 206.473 1.00 78.97 151 ASN B O 1
ATOM 7786 N N . GLU B 2 172 ? 193.129 234.001 204.369 1.00 78.68 152 GLU B N 1
ATOM 7787 C CA . GLU B 2 172 ? 191.851 233.307 204.470 1.00 78.68 152 GLU B CA 1
ATOM 7788 C C . GLU B 2 172 ? 191.954 231.977 205.201 1.00 78.68 152 GLU B C 1
ATOM 7789 O O . GLU B 2 172 ? 190.919 231.369 205.491 1.00 78.68 152 GLU B O 1
ATOM 7801 N N . MET B 2 173 ? 193.166 231.512 205.503 1.00 77.96 153 MET B N 1
ATOM 7802 C CA . MET B 2 173 ? 193.364 230.225 206.153 1.00 77.96 153 MET B CA 1
ATOM 7803 C C . MET B 2 173 ? 193.673 230.343 207.639 1.00 77.96 153 MET B C 1
ATOM 7804 O O . MET B 2 173 ? 193.510 229.358 208.366 1.00 77.96 153 MET B O 1
ATOM 7818 N N . ARG B 2 174 ? 194.106 231.515 208.109 1.00 81.32 154 ARG B N 1
ATOM 7819 C CA . ARG B 2 174 ? 194.398 231.669 209.530 1.00 81.32 154 ARG B CA 1
ATOM 7820 C C . ARG B 2 174 ? 193.161 231.429 210.383 1.00 81.32 154 ARG B C 1
ATOM 7821 O O . ARG B 2 174 ? 193.279 231.063 211.557 1.00 81.32 154 ARG B O 1
ATOM 7842 N N . ARG B 2 175 ? 191.971 231.633 209.818 1.00 81.17 155 ARG B N 1
ATOM 7843 C CA . ARG B 2 175 ? 190.746 231.391 210.568 1.00 81.17 155 ARG B CA 1
ATOM 7844 C C . ARG B 2 175 ? 190.554 229.919 210.899 1.00 81.17 155 ARG B C 1
ATOM 7845 O O . ARG B 2 175 ? 189.764 229.596 211.791 1.00 81.17 155 ARG B O 1
ATOM 7866 N N . ILE B 2 176 ? 191.254 229.027 210.208 1.00 78.61 156 ILE B N 1
ATOM 7867 C CA . ILE B 2 176 ? 191.075 227.589 210.371 1.00 78.61 156 ILE B CA 1
ATOM 7868 C C . ILE B 2 176 ? 192.170 226.984 211.239 1.00 78.61 156 ILE B C 1
ATOM 7869 O O . ILE B 2 176 ? 191.890 226.191 212.138 1.00 78.61 156 ILE B O 1
ATOM 7885 N N . THR B 2 177 ? 193.427 227.345 210.987 1.00 77.67 157 THR B N 1
ATOM 7886 C CA . THR B 2 177 ? 194.548 226.805 211.742 1.00 77.67 157 THR B CA 1
ATOM 7887 C C . THR B 2 177 ? 195.522 227.920 212.085 1.00 77.67 157 THR B C 1
ATOM 7888 O O . THR B 2 177 ? 195.623 228.920 211.371 1.00 77.67 157 THR B O 1
ATOM 7899 N N . SER B 2 178 ? 196.241 227.734 213.190 1.00 77.98 158 SER B N 1
ATOM 7900 C CA . SER B 2 178 ? 197.283 228.664 213.600 1.00 77.98 158 SER B CA 1
ATOM 7901 C C . SER B 2 178 ? 198.633 228.354 212.970 1.00 77.98 158 SER B C 1
ATOM 7902 O O . SER B 2 178 ? 199.548 229.178 213.070 1.00 77.98 158 SER B O 1
ATOM 7910 N N . ASP B 2 179 ? 198.779 227.196 212.331 1.00 78.20 159 ASP B N 1
ATOM 7911 C CA . ASP B 2 179 ? 200.000 226.819 211.632 1.00 78.20 159 ASP B CA 1
ATOM 7912 C C . ASP B 2 179 ? 199.648 226.467 210.196 1.00 78.20 159 ASP B C 1
ATOM 7913 O O . ASP B 2 179 ? 198.725 225.682 209.955 1.00 78.20 159 ASP B O 1
ATOM 7922 N N . PHE B 2 180 ? 200.380 227.045 209.248 1.00 73.11 160 PHE B N 1
ATOM 7923 C CA . PHE B 2 180 ? 200.090 226.852 207.836 1.00 73.11 160 PHE B CA 1
ATOM 7924 C C . PHE B 2 180 ? 201.371 227.030 207.038 1.00 73.11 160 PHE B C 1
ATOM 7925 O O . PHE B 2 180 ? 202.198 227.885 207.363 1.00 73.11 160 PHE B O 1
ATOM 7942 N N . ARG B 2 181 ? 201.526 226.217 205.997 1.00 70.89 161 ARG B N 1
ATOM 7943 C CA . ARG B 2 181 ? 202.677 226.291 205.110 1.00 70.89 161 ARG B CA 1
ATOM 7944 C C . ARG B 2 181 ? 202.215 226.019 203.689 1.00 70.89 161 ARG B C 1
ATOM 7945 O O . ARG B 2 181 ? 201.345 225.174 203.464 1.00 70.89 161 ARG B O 1
ATOM 7966 N N . ILE B 2 182 ? 202.803 226.733 202.732 1.00 69.01 162 ILE B N 1
ATOM 7967 C CA . ILE B 2 182 ? 202.376 226.674 201.342 1.00 69.01 162 ILE B CA 1
ATOM 7968 C C . ILE B 2 182 ? 203.582 226.413 200.453 1.00 69.01 162 ILE B C 1
ATOM 7969 O O . ILE B 2 182 ? 204.719 226.750 200.796 1.00 69.01 162 ILE B O 1
ATOM 7985 N N . GLY B 2 183 ? 203.321 225.800 199.298 1.00 68.61 163 GLY B N 1
ATOM 7986 C CA . GLY B 2 183 ? 204.355 225.522 198.322 1.00 68.61 163 GLY B CA 1
ATOM 7987 C C . GLY B 2 183 ? 203.768 225.552 196.929 1.00 68.61 163 GLY B C 1
ATOM 7988 O O . GLY B 2 183 ? 202.550 225.522 196.745 1.00 68.61 163 GLY B O 1
ATOM 7992 N N . PHE B 2 184 ? 204.655 225.611 195.938 1.00 68.19 164 PHE B N 1
ATOM 7993 C CA . PHE B 2 184 ? 204.254 225.741 194.546 1.00 68.19 164 PHE B CA 1
ATOM 7994 C C . PHE B 2 184 ? 205.013 224.742 193.685 1.00 68.19 164 PHE B C 1
ATOM 7995 O O . PHE B 2 184 ? 206.126 224.328 194.018 1.00 68.19 164 PHE B O 1
ATOM 8012 N N . GLY B 2 185 ? 204.392 224.359 192.574 1.00 67.49 165 GLY B N 1
ATOM 8013 C CA . GLY B 2 185 ? 205.015 223.458 191.625 1.00 67.49 165 GLY B CA 1
ATOM 8014 C C . GLY B 2 185 ? 204.282 223.505 190.307 1.00 67.49 165 GLY B C 1
ATOM 8015 O O . GLY B 2 185 ? 203.071 223.741 190.262 1.00 67.49 165 GLY B O 1
ATOM 8019 N N . SER B 2 186 ? 205.021 223.276 189.224 1.00 67.53 166 SER B N 1
ATOM 8020 C CA . SER B 2 186 ? 204.474 223.377 187.879 1.00 67.53 166 SER B CA 1
ATOM 8021 C C . SER B 2 186 ? 204.848 222.149 187.063 1.00 67.53 166 SER B C 1
ATOM 8022 O O . SER B 2 186 ? 205.886 221.523 187.289 1.00 67.53 166 SER B O 1
ATOM 8030 N N . PHE B 2 187 ? 203.983 221.814 186.109 1.00 68.91 167 PHE B N 1
ATOM 8031 C CA . PHE B 2 187 ? 204.190 220.680 185.222 1.00 68.91 167 PHE B CA 1
ATOM 8032 C C . PHE B 2 187 ? 203.615 221.025 183.858 1.00 68.91 167 PHE B C 1
ATOM 8033 O O . PHE B 2 187 ? 202.619 221.744 183.758 1.00 68.91 167 PHE B O 1
ATOM 8050 N N . VAL B 2 188 ? 204.247 220.509 182.804 1.00 70.24 168 VAL B N 1
ATOM 8051 C CA . VAL B 2 188 ? 203.752 220.746 181.452 1.00 70.24 168 VAL B CA 1
ATOM 8052 C C . VAL B 2 188 ? 203.503 219.427 180.731 1.00 70.24 168 VAL B C 1
ATOM 8053 O O . VAL B 2 188 ? 202.355 219.085 180.430 1.00 70.24 168 VAL B O 1
ATOM 8066 N N . GLU B 2 189 ? 204.565 218.668 180.468 1.00 70.59 169 GLU B N 1
ATOM 8067 C CA . GLU B 2 189 ? 204.445 217.465 179.653 1.00 70.59 169 GLU B CA 1
ATOM 8068 C C . GLU B 2 189 ? 205.793 216.762 179.587 1.00 70.59 169 GLU B C 1
ATOM 8069 O O . GLU B 2 189 ? 206.843 217.369 179.813 1.00 70.59 169 GLU B O 1
ATOM 8081 N N . LYS B 2 190 ? 205.744 215.472 179.263 1.00 69.70 170 LYS B N 1
ATOM 8082 C CA . LYS B 2 190 ? 206.947 214.742 178.891 1.00 69.70 170 LYS B CA 1
ATOM 8083 C C . LYS B 2 190 ? 207.594 215.385 177.671 1.00 69.70 170 LYS B C 1
ATOM 8084 O O . LYS B 2 190 ? 206.910 215.812 176.738 1.00 69.70 170 LYS B O 1
ATOM 8103 N N . THR B 2 191 ? 208.925 215.444 177.677 1.00 71.73 171 THR B N 1
ATOM 8104 C CA . THR B 2 191 ? 209.683 216.093 176.607 1.00 71.73 171 THR B CA 1
ATOM 8105 C C . THR B 2 191 ? 210.167 215.025 175.629 1.00 71.73 171 THR B C 1
ATOM 8106 O O . THR B 2 191 ? 211.330 214.624 175.622 1.00 71.73 171 THR B O 1
ATOM 8117 N N . VAL B 2 192 ? 209.245 214.563 174.784 1.00 70.33 172 VAL B N 1
ATOM 8118 C CA . VAL B 2 192 ? 209.526 213.578 173.748 1.00 70.33 172 VAL B CA 1
ATOM 8119 C C . VAL B 2 192 ? 208.774 213.980 172.484 1.00 70.33 172 VAL B C 1
ATOM 8120 O O . VAL B 2 192 ? 208.013 214.948 172.470 1.00 70.33 172 VAL B O 1
ATOM 8133 N N . MET B 2 193 ? 208.982 213.209 171.414 1.00 73.93 173 MET B N 1
ATOM 8134 C CA . MET B 2 193 ? 208.563 213.653 170.084 1.00 73.93 173 MET B CA 1
ATOM 8135 C C . MET B 2 193 ? 207.054 213.805 169.951 1.00 73.93 173 MET B C 1
ATOM 8136 O O . MET B 2 193 ? 206.583 214.927 169.694 1.00 73.93 173 MET B O 1
ATOM 8150 N N . PRO B 2 194 ? 206.245 212.753 170.100 1.00 68.51 174 PRO B N 1
ATOM 8151 C CA . PRO B 2 194 ? 204.828 212.873 169.715 1.00 68.51 174 PRO B CA 1
ATOM 8152 C C . PRO B 2 194 ? 204.070 213.939 170.481 1.00 68.51 174 PRO B C 1
ATOM 8153 O O . PRO B 2 194 ? 203.073 214.461 169.968 1.00 68.51 174 PRO B O 1
ATOM 8164 N N . TYR B 2 195 ? 204.506 214.284 171.691 1.00 69.40 175 TYR B N 1
ATOM 8165 C CA . TYR B 2 195 ? 203.771 215.232 172.517 1.00 69.40 175 TYR B CA 1
ATOM 8166 C C . TYR B 2 195 ? 204.204 216.676 172.307 1.00 69.40 175 TYR B C 1
ATOM 8167 O O . TYR B 2 195 ? 203.370 217.580 172.425 1.00 69.40 175 TYR B O 1
ATOM 8185 N N . ILE B 2 196 ? 205.473 216.922 171.991 1.00 71.76 176 ILE B N 1
ATOM 8186 C CA . ILE B 2 196 ? 205.983 218.274 171.794 1.00 71.76 176 ILE B CA 1
ATOM 8187 C C . ILE B 2 196 ? 206.722 218.333 170.466 1.00 71.76 176 ILE B C 1
ATOM 8188 O O . ILE B 2 196 ? 207.485 217.422 170.127 1.00 71.76 176 ILE B O 1
ATOM 8204 N N . SER B 2 197 ? 206.487 219.403 169.710 1.00 75.44 177 SER B N 1
ATOM 8205 C CA . SER B 2 197 ? 207.222 219.612 168.471 1.00 75.44 177 SER B CA 1
ATOM 8206 C C . SER B 2 197 ? 208.714 219.691 168.765 1.00 75.44 177 SER B C 1
ATOM 8207 O O . SER B 2 197 ? 209.139 220.368 169.706 1.00 75.44 177 SER B O 1
ATOM 8215 N N . THR B 2 198 ? 209.511 218.994 167.959 1.00 76.34 178 THR B N 1
ATOM 8216 C CA . THR B 2 198 ? 210.940 218.860 168.206 1.00 76.34 178 THR B CA 1
ATOM 8217 C C . THR B 2 198 ? 211.789 219.798 167.357 1.00 76.34 178 THR B C 1
ATOM 8218 O O . THR B 2 198 ? 213.015 219.795 167.499 1.00 76.34 178 THR B O 1
ATOM 8229 N N . THR B 2 199 ? 211.181 220.600 166.490 1.00 77.38 179 THR B N 1
ATOM 8230 C CA . THR B 2 199 ? 211.961 221.552 165.715 1.00 77.38 179 THR B CA 1
ATOM 8231 C C . THR B 2 199 ? 212.569 222.597 166.650 1.00 77.38 179 THR B C 1
ATOM 8232 O O . THR B 2 199 ? 211.928 223.001 167.625 1.00 77.38 179 THR B O 1
ATOM 8243 N N . PRO B 2 200 ? 213.798 223.054 166.387 1.00 76.99 180 PRO B N 1
ATOM 8244 C CA . PRO B 2 200 ? 214.411 224.026 167.310 1.00 76.99 180 PRO B CA 1
ATOM 8245 C C . PRO B 2 200 ? 213.573 225.276 167.507 1.00 76.99 180 PRO B C 1
ATOM 8246 O O . PRO B 2 200 ? 213.486 225.793 168.629 1.00 76.99 180 PRO B O 1
ATOM 8257 N N . ALA B 2 201 ? 212.938 225.771 166.442 1.00 77.74 181 ALA B N 1
ATOM 8258 C CA . ALA B 2 201 ? 212.092 226.951 166.575 1.00 77.74 181 ALA B CA 1
ATOM 8259 C C . ALA B 2 201 ? 210.947 226.695 167.544 1.00 77.74 181 ALA B C 1
ATOM 8260 O O . ALA B 2 201 ? 210.626 227.549 168.378 1.00 77.74 181 ALA B O 1
ATOM 8267 N N . LYS B 2 202 ? 210.314 225.527 167.447 1.00 76.26 182 LYS B N 1
ATOM 8268 C CA . LYS B 2 202 ? 209.285 225.146 168.403 1.00 76.26 182 LYS B CA 1
ATOM 8269 C C . LYS B 2 202 ? 209.860 224.540 169.675 1.00 76.26 182 LYS B C 1
ATOM 8270 O O . LYS B 2 202 ? 209.132 224.417 170.665 1.00 76.26 182 LYS B O 1
ATOM 8289 N N . LEU B 2 203 ? 211.137 224.157 169.676 1.00 76.44 183 LEU B N 1
ATOM 8290 C CA . LEU B 2 203 ? 211.761 223.652 170.890 1.00 76.44 183 LEU B CA 1
ATOM 8291 C C . LEU B 2 203 ? 212.153 224.770 171.845 1.00 76.44 183 LEU B C 1
ATOM 8292 O O . LEU B 2 203 ? 212.254 224.527 173.052 1.00 76.44 183 LEU B O 1
ATOM 8308 N N . ARG B 2 204 ? 212.381 225.979 171.335 1.00 79.50 184 ARG B N 1
ATOM 8309 C CA . ARG B 2 204 ? 212.670 227.137 172.174 1.00 79.50 184 ARG B CA 1
ATOM 8310 C C . ARG B 2 204 ? 211.431 227.960 172.492 1.00 79.50 184 ARG B C 1
ATOM 8311 O O . ARG B 2 204 ? 211.305 228.472 173.608 1.00 79.50 184 ARG B O 1
ATOM 8321 N N . ASN B 2 205 ? 210.517 228.104 171.536 1.00 80.16 185 ASN B N 1
ATOM 8322 C CA . ASN B 2 205 ? 209.299 228.896 171.699 1.00 80.16 185 ASN B CA 1
ATOM 8323 C C . ASN B 2 205 ? 208.121 228.047 171.244 1.00 80.16 185 ASN B C 1
ATOM 8324 O O . ASN B 2 205 ? 207.641 228.188 170.111 1.00 80.16 185 ASN B O 1
ATOM 8335 N N . PRO B 2 206 ? 207.628 227.151 172.103 1.00 76.69 186 PRO B N 1
ATOM 8336 C CA . PRO B 2 206 ? 206.566 226.233 171.659 1.00 76.69 186 PRO B CA 1
ATOM 8337 C C . PRO B 2 206 ? 205.336 226.940 171.122 1.00 76.69 186 PRO B C 1
ATOM 8338 O O . PRO B 2 206 ? 204.697 226.436 170.190 1.00 76.69 186 PRO B O 1
ATOM 8349 N N . CYS B 2 207 ? 204.980 228.091 171.681 1.00 82.50 187 CYS B N 1
ATOM 8350 C CA . CYS B 2 207 ? 203.825 228.841 171.209 1.00 82.50 187 CYS B CA 1
ATOM 8351 C C . CYS B 2 207 ? 204.202 229.605 169.941 1.00 82.50 187 CYS B C 1
ATOM 8352 O O . CYS B 2 207 ? 205.296 229.450 169.392 1.00 82.50 187 CYS B O 1
ATOM 8359 N N . THR B 2 208 ? 203.289 230.446 169.463 1.00 91.31 188 THR B N 1
ATOM 8360 C CA . THR B 2 208 ? 203.540 231.227 168.264 1.00 91.31 188 THR B CA 1
ATOM 8361 C C . THR B 2 208 ? 204.569 232.321 168.547 1.00 91.31 188 THR B C 1
ATOM 8362 O O . THR B 2 208 ? 204.908 232.618 169.695 1.00 91.31 188 THR B O 1
ATOM 8373 N N . SER B 2 209 ? 205.071 232.926 167.468 1.00 91.48 189 SER B N 1
ATOM 8374 C CA . SER B 2 209 ? 206.079 233.971 167.611 1.00 91.48 189 SER B CA 1
ATOM 8375 C C . SER B 2 209 ? 205.539 235.170 168.379 1.00 91.48 189 SER B C 1
ATOM 8376 O O . SER B 2 209 ? 206.299 235.855 169.073 1.00 91.48 189 SER B O 1
ATOM 8384 N N . GLU B 2 210 ? 204.237 235.443 168.268 1.00 93.41 190 GLU B N 1
ATOM 8385 C CA . GLU B 2 210 ? 203.661 236.580 168.978 1.00 93.41 190 GLU B CA 1
ATOM 8386 C C . GLU B 2 210 ? 203.811 236.421 170.485 1.00 93.41 190 GLU B C 1
ATOM 8387 O O . GLU B 2 210 ? 204.157 237.379 171.187 1.00 93.41 190 GLU B O 1
ATOM 8391 N N . GLN B 2 211 ? 203.557 235.222 171.000 1.00 89.33 191 GLN B N 1
ATOM 8392 C CA . GLN B 2 211 ? 203.686 234.948 172.424 1.00 89.33 191 GLN B CA 1
ATOM 8393 C C . GLN B 2 211 ? 205.089 234.446 172.733 1.00 89.33 191 GLN B C 1
ATOM 8394 O O . GLN B 2 211 ? 205.643 233.621 172.002 1.00 89.33 191 GLN B O 1
ATOM 8402 N N . ASN B 2 212 ? 205.661 234.952 173.825 1.00 90.75 192 ASN B N 1
ATOM 8403 C CA . ASN B 2 212 ? 207.021 234.603 174.230 1.00 90.75 192 ASN B CA 1
ATOM 8404 C C . ASN B 2 212 ? 206.937 233.557 175.339 1.00 90.75 192 ASN B C 1
ATOM 8405 O O . ASN B 2 212 ? 206.990 233.859 176.531 1.00 90.75 192 ASN B O 1
ATOM 8415 N N . CYS B 2 213 ? 206.807 232.299 174.924 1.00 81.25 193 CYS B N 1
ATOM 8416 C CA . CYS B 2 213 ? 206.709 231.184 175.849 1.00 81.25 193 CYS B CA 1
ATOM 8417 C C . CYS B 2 213 ? 208.100 230.651 176.183 1.00 81.25 193 CYS B C 1
ATOM 8418 O O . CYS B 2 213 ? 209.117 231.110 175.658 1.00 81.25 193 CYS B O 1
ATOM 8425 N N . THR B 2 214 ? 208.145 229.665 177.072 1.00 76.53 194 THR B N 1
ATOM 8426 C CA . THR B 2 214 ? 209.376 229.000 177.465 1.00 76.53 194 THR B CA 1
ATOM 8427 C C . THR B 2 214 ? 209.350 227.550 177.003 1.00 76.53 194 THR B C 1
ATOM 8428 O O . THR B 2 214 ? 208.298 226.999 176.671 1.00 76.53 194 THR B O 1
ATOM 8439 N N . SER B 2 215 ? 210.526 226.932 176.985 1.00 73.37 195 SER B N 1
ATOM 8440 C CA . SER B 2 215 ? 210.627 225.560 176.522 1.00 73.37 195 SER B CA 1
ATOM 8441 C C . SER B 2 215 ? 209.872 224.626 177.469 1.00 73.37 195 SER B C 1
ATOM 8442 O O . SER B 2 215 ? 209.758 224.904 178.665 1.00 73.37 195 SER B O 1
ATOM 8450 N N . PRO B 2 216 ? 209.346 223.514 176.961 1.00 71.40 196 PRO B N 1
ATOM 8451 C CA . PRO B 2 216 ? 208.571 222.612 177.819 1.00 71.40 196 PRO B CA 1
ATOM 8452 C C . PRO B 2 216 ? 209.448 221.908 178.843 1.00 71.40 196 PRO B C 1
ATOM 8453 O O . PRO B 2 216 ? 210.660 221.761 178.678 1.00 71.40 196 PRO B O 1
ATOM 8464 N N . PHE B 2 217 ? 208.804 221.473 179.924 1.00 69.40 197 PHE B N 1
ATOM 8465 C CA . PHE B 2 217 ? 209.481 220.739 180.982 1.00 69.40 197 PHE B CA 1
ATOM 8466 C C . PHE B 2 217 ? 208.497 219.760 181.604 1.00 69.40 197 PHE B C 1
ATOM 8467 O O . PHE B 2 217 ? 207.280 219.906 181.471 1.00 69.40 197 PHE B O 1
ATOM 8484 N N . SER B 2 218 ? 209.038 218.751 182.286 1.00 70.15 198 SER B N 1
ATOM 8485 C CA . SER B 2 218 ? 208.191 217.703 182.846 1.00 70.15 198 SER B CA 1
ATOM 8486 C C . SER B 2 218 ? 207.581 218.127 184.177 1.00 70.15 198 SER B C 1
ATOM 8487 O O . SER B 2 218 ? 206.369 218.005 184.378 1.00 70.15 198 SER B O 1
ATOM 8495 N N . TYR B 2 219 ? 208.404 218.624 185.096 1.00 68.40 199 TYR B N 1
ATOM 8496 C CA . TYR B 2 219 ? 207.921 219.038 186.406 1.00 68.40 199 TYR B CA 1
ATOM 8497 C C . TYR B 2 219 ? 209.018 219.827 187.101 1.00 68.40 199 TYR B C 1
ATOM 8498 O O . TYR B 2 219 ? 210.185 219.434 187.065 1.00 68.40 199 TYR B O 1
ATOM 8516 N N . LYS B 2 220 ? 208.635 220.937 187.728 1.00 68.58 200 LYS B N 1
ATOM 8517 C CA . LYS B 2 220 ? 209.569 221.815 188.419 1.00 68.58 200 LYS B CA 1
ATOM 8518 C C . LYS B 2 220 ? 209.010 222.152 189.792 1.00 68.58 200 LYS B C 1
ATOM 8519 O O . LYS B 2 220 ? 207.833 222.502 189.916 1.00 68.58 200 LYS B O 1
ATOM 8538 N N . ASN B 2 221 ? 209.853 222.050 190.815 1.00 67.23 201 ASN B N 1
ATOM 8539 C CA . ASN B 2 221 ? 209.469 222.353 192.193 1.00 67.23 201 ASN B CA 1
ATOM 8540 C C . ASN B 2 221 ? 209.896 223.789 192.478 1.00 67.23 201 ASN B C 1
ATOM 8541 O O . ASN B 2 221 ? 211.007 224.047 192.942 1.00 67.23 201 ASN B O 1
ATOM 8552 N N . VAL B 2 222 ? 208.997 224.732 192.196 1.00 67.34 202 VAL B N 1
ATOM 8553 C CA . VAL B 2 222 ? 209.347 226.147 192.292 1.00 67.34 202 VAL B CA 1
ATOM 8554 C C . VAL B 2 222 ? 209.709 226.512 193.726 1.00 67.34 202 VAL B C 1
ATOM 8555 O O . VAL B 2 222 ? 210.725 227.170 193.978 1.00 67.34 202 VAL B O 1
ATOM 8568 N N . LEU B 2 223 ? 208.888 226.090 194.684 1.00 68.10 203 LEU B N 1
ATOM 8569 C CA . LEU B 2 223 ? 209.063 226.509 196.071 1.00 68.10 203 LEU B CA 1
ATOM 8570 C C . LEU B 2 223 ? 208.665 225.369 196.992 1.00 68.10 203 LEU B C 1
ATOM 8571 O O . LEU B 2 223 ? 207.515 224.921 196.963 1.00 68.10 203 LEU B O 1
ATOM 8587 N N . SER B 2 224 ? 209.608 224.908 197.809 1.00 69.44 204 SER B N 1
ATOM 8588 C CA . SER B 2 224 ? 209.292 223.928 198.834 1.00 69.44 204 SER B CA 1
ATOM 8589 C C . SER B 2 224 ? 208.423 224.566 199.912 1.00 69.44 204 SER B C 1
ATOM 8590 O O . SER B 2 224 ? 208.357 225.790 200.049 1.00 69.44 204 SER B O 1
ATOM 8598 N N . LEU B 2 225 ? 207.750 223.719 200.687 1.00 68.89 205 LEU B N 1
ATOM 8599 C CA . LEU B 2 225 ? 206.792 224.209 201.669 1.00 68.89 205 LEU B CA 1
ATOM 8600 C C . LEU B 2 225 ? 207.446 225.217 202.603 1.00 68.89 205 LEU B C 1
ATOM 8601 O O . LEU B 2 225 ? 208.523 224.972 203.151 1.00 68.89 205 LEU B O 1
ATOM 8617 N N . THR B 2 226 ? 206.781 226.357 202.778 1.00 71.94 206 THR B N 1
ATOM 8618 C CA . THR B 2 226 ? 207.290 227.433 203.614 1.00 71.94 206 THR B CA 1
ATOM 8619 C C . THR B 2 226 ? 206.109 228.176 204.219 1.00 71.94 206 THR B C 1
ATOM 8620 O O . THR B 2 226 ? 204.986 228.113 203.712 1.00 71.94 206 THR B O 1
ATOM 8631 N N . ASN B 2 227 ? 206.377 228.887 205.312 1.00 72.69 207 ASN B N 1
ATOM 8632 C CA . ASN B 2 227 ? 205.344 229.590 206.059 1.00 72.69 207 ASN B CA 1
ATOM 8633 C C . ASN B 2 227 ? 205.291 231.078 205.740 1.00 72.69 207 ASN B C 1
ATOM 8634 O O . ASN B 2 227 ? 204.608 231.825 206.446 1.00 72.69 207 ASN B O 1
ATOM 8645 N N . LYS B 2 228 ? 205.996 231.526 204.705 1.00 75.25 208 LYS B N 1
ATOM 8646 C CA . LYS B 2 228 ? 206.000 232.924 204.292 1.00 75.25 208 LYS B CA 1
ATOM 8647 C C . LYS B 2 228 ? 205.300 233.042 202.946 1.00 75.25 208 LYS B C 1
ATOM 8648 O O . LYS B 2 228 ? 205.696 232.384 201.979 1.00 75.25 208 LYS B O 1
ATOM 8656 N N . GLY B 2 229 ? 204.260 233.878 202.888 1.00 73.71 209 GLY B N 1
ATOM 8657 C CA . GLY B 2 229 ? 203.547 234.088 201.641 1.00 73.71 209 GLY B CA 1
ATOM 8658 C C . GLY B 2 229 ? 204.211 235.067 200.701 1.00 73.71 209 GLY B C 1
ATOM 8659 O O . GLY B 2 229 ? 203.960 235.017 199.492 1.00 73.71 209 GLY B O 1
ATOM 8663 N N . GLU B 2 230 ? 205.054 235.958 201.227 1.00 75.11 210 GLU B N 1
ATOM 8664 C CA . GLU B 2 230 ? 205.749 236.909 200.368 1.00 75.11 210 GLU B CA 1
ATOM 8665 C C . GLU B 2 230 ? 206.654 236.191 199.377 1.00 75.11 210 GLU B C 1
ATOM 8666 O O . GLU B 2 230 ? 206.709 236.555 198.197 1.00 75.11 210 GLU B O 1
ATOM 8674 N N . VAL B 2 231 ? 207.375 235.167 199.839 1.00 72.31 211 VAL B N 1
ATOM 8675 C CA . VAL B 2 231 ? 208.235 234.402 198.942 1.00 72.31 211 VAL B CA 1
ATOM 8676 C C . VAL B 2 231 ? 207.398 233.686 197.892 1.00 72.31 211 VAL B C 1
ATOM 8677 O O . VAL B 2 231 ? 207.772 233.622 196.715 1.00 72.31 211 VAL B O 1
ATOM 8690 N N . PHE B 2 232 ? 206.262 233.120 198.302 1.00 70.75 212 PHE B N 1
ATOM 8691 C CA . PHE B 2 232 ? 205.370 232.481 197.341 1.00 70.75 212 PHE B CA 1
ATOM 8692 C C . PHE B 2 232 ? 204.960 233.464 196.254 1.00 70.75 212 PHE B C 1
ATOM 8693 O O . PHE B 2 232 ? 205.034 233.155 195.059 1.00 70.75 212 PHE B O 1
ATOM 8710 N N . ASN B 2 233 ? 204.520 234.659 196.654 1.00 73.94 213 ASN B N 1
ATOM 8711 C CA . ASN B 2 233 ? 204.098 235.652 195.674 1.00 73.94 213 ASN B CA 1
ATOM 8712 C C . ASN B 2 233 ? 205.249 236.035 194.755 1.00 73.94 213 ASN B C 1
ATOM 8713 O O . ASN B 2 233 ? 205.082 236.109 193.532 1.00 73.94 213 ASN B O 1
ATOM 8724 N N . GLU B 2 234 ? 206.432 236.271 195.327 1.00 75.89 214 GLU B N 1
ATOM 8725 C CA . GLU B 2 234 ? 207.568 236.709 194.525 1.00 75.89 214 GLU B CA 1
ATOM 8726 C C . GLU B 2 234 ? 207.963 235.652 193.503 1.00 75.89 214 GLU B C 1
ATOM 8727 O O . GLU B 2 234 ? 208.225 235.974 192.339 1.00 75.89 214 GLU B O 1
ATOM 8739 N N . LEU B 2 235 ? 208.015 234.385 193.917 1.00 72.74 215 LEU B N 1
ATOM 8740 C CA . LEU B 2 235 ? 208.403 233.327 192.990 1.00 72.74 215 LEU B CA 1
ATOM 8741 C C . LEU B 2 235 ? 207.337 233.106 191.924 1.00 72.74 215 LEU B C 1
ATOM 8742 O O . LEU B 2 235 ? 207.648 233.042 190.729 1.00 72.74 215 LEU B O 1
ATOM 8758 N N . VAL B 2 236 ? 206.070 232.989 192.330 1.00 72.72 216 VAL B N 1
ATOM 8759 C CA . VAL B 2 236 ? 205.015 232.725 191.362 1.00 72.72 216 VAL B CA 1
ATOM 8760 C C . VAL B 2 236 ? 204.816 233.897 190.414 1.00 72.72 216 VAL B C 1
ATOM 8761 O O . VAL B 2 236 ? 204.282 233.716 189.315 1.00 72.72 216 VAL B O 1
ATOM 8774 N N . GLY B 2 237 ? 205.232 235.103 190.806 1.00 75.33 217 GLY B N 1
ATOM 8775 C CA . GLY B 2 237 ? 205.063 236.249 189.932 1.00 75.33 217 GLY B CA 1
ATOM 8776 C C . GLY B 2 237 ? 205.891 236.170 188.666 1.00 75.33 217 GLY B C 1
ATOM 8777 O O . GLY B 2 237 ? 205.454 236.630 187.608 1.00 75.33 217 GLY B O 1
ATOM 8781 N N . LYS B 2 238 ? 207.087 235.593 188.750 1.00 75.10 218 LYS B N 1
ATOM 8782 C CA . LYS B 2 238 ? 208.032 235.586 187.643 1.00 75.10 218 LYS B CA 1
ATOM 8783 C C . LYS B 2 238 ? 207.985 234.310 186.812 1.00 75.10 218 LYS B C 1
ATOM 8784 O O . LYS B 2 238 ? 208.803 234.155 185.900 1.00 75.10 218 LYS B O 1
ATOM 8803 N N . GLN B 2 239 ? 207.063 233.397 187.097 1.00 73.47 219 GLN B N 1
ATOM 8804 C CA . GLN B 2 239 ? 206.949 232.190 186.293 1.00 73.47 219 GLN B CA 1
ATOM 8805 C C . GLN B 2 239 ? 206.448 232.528 184.895 1.00 73.47 219 GLN B C 1
ATOM 8806 O O . GLN B 2 239 ? 205.662 233.459 184.700 1.00 73.47 219 GLN B O 1
ATOM 8820 N N . ARG B 2 240 ? 206.915 231.760 183.916 1.00 78.45 220 ARG B N 1
ATOM 8821 C CA . ARG B 2 240 ? 206.579 231.970 182.516 1.00 78.45 220 ARG B CA 1
ATOM 8822 C C . ARG B 2 240 ? 205.768 230.793 181.996 1.00 78.45 220 ARG B C 1
ATOM 8823 O O . ARG B 2 240 ? 206.081 229.634 182.287 1.00 78.45 220 ARG B O 1
ATOM 8844 N N . ILE B 2 241 ? 204.725 231.098 181.225 1.00 74.55 221 ILE B N 1
ATOM 8845 C CA . ILE B 2 241 ? 203.905 230.046 180.645 1.00 74.55 221 ILE B CA 1
ATOM 8846 C C . ILE B 2 241 ? 204.734 229.236 179.651 1.00 74.55 221 ILE B C 1
ATOM 8847 O O . ILE B 2 241 ? 205.785 229.671 179.164 1.00 74.55 221 ILE B O 1
ATOM 8863 N N . SER B 2 242 ? 204.251 228.035 179.349 1.00 72.37 222 SER B N 1
ATOM 8864 C CA . SER B 2 242 ? 204.893 227.132 178.406 1.00 72.37 222 SER B CA 1
ATOM 8865 C C . SER B 2 242 ? 203.883 226.764 177.325 1.00 72.37 222 SER B C 1
ATOM 8866 O O . SER B 2 242 ? 202.730 227.203 177.348 1.00 72.37 222 SER B O 1
ATOM 8874 N N . GLY B 2 243 ? 204.319 225.951 176.367 1.00 73.74 223 GLY B N 1
ATOM 8875 C CA . GLY B 2 243 ? 203.448 225.508 175.301 1.00 73.74 223 GLY B CA 1
ATOM 8876 C C . GLY B 2 243 ? 203.658 224.033 175.029 1.00 73.74 223 GLY B C 1
ATOM 8877 O O . GLY B 2 243 ? 204.664 223.445 175.428 1.00 73.74 223 GLY B O 1
ATOM 8881 N N . ASN B 2 244 ? 202.695 223.446 174.328 1.00 73.92 224 ASN B N 1
ATOM 8882 C CA . ASN B 2 244 ? 202.701 222.008 174.089 1.00 73.92 224 ASN B CA 1
ATOM 8883 C C . ASN B 2 244 ? 201.927 221.763 172.794 1.00 73.92 224 ASN B C 1
ATOM 8884 O O . ASN B 2 244 ? 201.607 222.707 172.065 1.00 73.92 224 ASN B O 1
ATOM 8895 N N . LEU B 2 245 ? 201.623 220.500 172.504 1.00 69.87 225 LEU B N 1
ATOM 8896 C CA . LEU B 2 245 ? 200.931 220.115 171.279 1.00 69.87 225 LEU B CA 1
ATOM 8897 C C . LEU B 2 245 ? 199.555 219.517 171.512 1.00 69.87 225 LEU B C 1
ATOM 8898 O O . LEU B 2 245 ? 198.592 219.942 170.871 1.00 69.87 225 LEU B O 1
ATOM 8914 N N . ASP B 2 246 ? 199.431 218.545 172.411 1.00 71.33 226 ASP B N 1
ATOM 8915 C CA . ASP B 2 246 ? 198.187 217.816 172.614 1.00 71.33 226 ASP B CA 1
ATOM 8916 C C . ASP B 2 246 ? 197.422 218.369 173.810 1.00 71.33 226 ASP B C 1
ATOM 8917 O O . ASP B 2 246 ? 198.010 218.849 174.782 1.00 71.33 226 ASP B O 1
ATOM 8926 N N . SER B 2 247 ? 196.094 218.290 173.725 1.00 72.53 227 SER B N 1
ATOM 8927 C CA . SER B 2 247 ? 195.250 218.863 174.772 1.00 72.53 227 SER B CA 1
ATOM 8928 C C . SER B 2 247 ? 195.517 218.249 176.137 1.00 72.53 227 SER B C 1
ATOM 8929 O O . SER B 2 247 ? 195.757 219.006 177.093 1.00 72.53 227 SER B O 1
ATOM 8937 N N . PRO B 2 248 ? 195.495 216.928 176.312 1.00 70.75 228 PRO B N 1
ATOM 8938 C CA . PRO B 2 248 ? 195.810 216.364 177.630 1.00 70.75 228 PRO B CA 1
ATOM 8939 C C . PRO B 2 248 ? 197.242 216.673 178.038 1.00 70.75 228 PRO B C 1
ATOM 8940 O O . PRO B 2 248 ? 198.150 216.740 177.207 1.00 70.75 228 PRO B O 1
ATOM 8951 N N . GLU B 2 249 ? 197.438 216.856 179.342 1.00 71.97 229 GLU B N 1
ATOM 8952 C CA . GLU B 2 249 ? 198.732 217.212 179.902 1.00 71.97 229 GLU B CA 1
ATOM 8953 C C . GLU B 2 249 ? 199.216 216.102 180.825 1.00 71.97 229 GLU B C 1
ATOM 8954 O O . GLU B 2 249 ? 198.422 215.440 181.498 1.00 71.97 229 GLU B O 1
ATOM 8966 N N . GLY B 2 250 ? 200.531 215.906 180.850 1.00 69.60 230 GLY B N 1
ATOM 8967 C CA . GLY B 2 250 ? 201.126 214.860 181.658 1.00 69.60 230 GLY B CA 1
ATOM 8968 C C . GLY B 2 250 ? 201.444 215.302 183.070 1.00 69.60 230 GLY B C 1
ATOM 8969 O O . GLY B 2 250 ? 202.613 215.496 183.416 1.00 69.60 230 GLY B O 1
ATOM 8973 N N . GLY B 2 251 ? 200.414 215.463 183.895 1.00 70.81 231 GLY B N 1
ATOM 8974 C CA . GLY B 2 251 ? 200.604 215.910 185.261 1.00 70.81 231 GLY B CA 1
ATOM 8975 C C . GLY B 2 251 ? 200.648 214.785 186.274 1.00 70.81 231 GLY B C 1
ATOM 8976 O O . GLY B 2 251 ? 200.991 215.008 187.438 1.00 70.81 231 GLY B O 1
ATOM 8980 N N . PHE B 2 252 ? 200.300 213.569 185.849 1.00 72.00 232 PHE B N 1
ATOM 8981 C CA . PHE B 2 252 ? 200.270 212.445 186.780 1.00 72.00 232 PHE B CA 1
ATOM 8982 C C . PHE B 2 252 ? 201.662 212.137 187.320 1.00 72.00 232 PHE B C 1
ATOM 8983 O O . PHE B 2 252 ? 201.829 211.882 188.519 1.00 72.00 232 PHE B O 1
ATOM 9000 N N . ASP B 2 253 ? 202.674 212.155 186.451 1.00 72.17 233 ASP B N 1
ATOM 9001 C CA . ASP B 2 253 ? 204.041 211.956 186.919 1.00 72.17 233 ASP B CA 1
ATOM 9002 C C . ASP B 2 253 ? 204.460 213.058 187.882 1.00 72.17 233 ASP B C 1
ATOM 9003 O O . ASP B 2 253 ? 205.224 212.807 188.822 1.00 72.17 233 ASP B O 1
ATOM 9012 N N . ALA B 2 254 ? 203.964 214.278 187.674 1.00 69.72 234 ALA B N 1
ATOM 9013 C CA . ALA B 2 254 ? 204.217 215.346 188.634 1.00 69.72 234 ALA B CA 1
ATOM 9014 C C . ALA B 2 254 ? 203.606 215.014 189.989 1.00 69.72 234 ALA B C 1
ATOM 9015 O O . ALA B 2 254 ? 204.224 215.254 191.032 1.00 69.72 234 ALA B O 1
ATOM 9022 N N . ILE B 2 255 ? 202.393 214.458 189.994 1.00 71.18 235 ILE B N 1
ATOM 9023 C CA . ILE B 2 255 ? 201.768 214.060 191.252 1.00 71.18 235 ILE B CA 1
ATOM 9024 C C . ILE B 2 255 ? 202.601 212.985 191.934 1.00 71.18 235 ILE B C 1
ATOM 9025 O O . ILE B 2 255 ? 202.801 213.013 193.155 1.00 71.18 235 ILE B O 1
ATOM 9041 N N . MET B 2 256 ? 203.087 212.013 191.162 1.00 72.95 236 MET B N 1
ATOM 9042 C CA . MET B 2 256 ? 203.916 210.960 191.739 1.00 72.95 236 MET B CA 1
ATOM 9043 C C . MET B 2 256 ? 205.176 211.540 192.366 1.00 72.95 236 MET B C 1
ATOM 9044 O O . MET B 2 256 ? 205.551 211.177 193.487 1.00 72.95 236 MET B O 1
ATOM 9058 N N . GLN B 2 257 ? 205.845 212.447 191.654 1.00 71.35 237 GLN B N 1
ATOM 9059 C CA . GLN B 2 257 ? 207.075 213.029 192.179 1.00 71.35 237 GLN B CA 1
ATOM 9060 C C . GLN B 2 257 ? 206.799 213.868 193.419 1.00 71.35 237 GLN B C 1
ATOM 9061 O O . GLN B 2 257 ? 207.615 213.903 194.346 1.00 71.35 237 GLN B O 1
ATOM 9075 N N . VAL B 2 258 ? 205.659 214.560 193.450 1.00 70.23 238 VAL B N 1
ATOM 9076 C CA . VAL B 2 258 ? 205.291 215.328 194.634 1.00 70.23 238 VAL B CA 1
ATOM 9077 C C . VAL B 2 258 ? 205.063 214.399 195.817 1.00 70.23 238 VAL B C 1
ATOM 9078 O O . VAL B 2 258 ? 205.503 214.676 196.939 1.00 70.23 238 VAL B O 1
ATOM 9091 N N . ALA B 2 259 ? 204.371 213.282 195.586 1.00 72.37 239 ALA B N 1
ATOM 9092 C CA . ALA B 2 259 ? 203.995 212.406 196.690 1.00 72.37 239 ALA B CA 1
ATOM 9093 C C . ALA B 2 259 ? 205.194 211.644 197.240 1.00 72.37 239 ALA B C 1
ATOM 9094 O O . ALA B 2 259 ? 205.331 211.493 198.459 1.00 72.37 239 ALA B O 1
ATOM 9101 N N . VAL B 2 260 ? 206.074 211.157 196.365 1.00 74.21 240 VAL B N 1
ATOM 9102 C CA . VAL B 2 260 ? 207.135 210.257 196.808 1.00 74.21 240 VAL B CA 1
ATOM 9103 C C . VAL B 2 260 ? 208.407 210.974 197.247 1.00 74.21 240 VAL B C 1
ATOM 9104 O O . VAL B 2 260 ? 209.230 210.372 197.951 1.00 74.21 240 VAL B O 1
ATOM 9117 N N . CYS B 2 261 ? 208.598 212.235 196.856 1.00 76.02 241 CYS B N 1
ATOM 9118 C CA . CYS B 2 261 ? 209.868 212.897 197.133 1.00 76.02 241 CYS B CA 1
ATOM 9119 C C . CYS B 2 261 ? 210.015 213.295 198.596 1.00 76.02 241 CYS B C 1
ATOM 9120 O O . CYS B 2 261 ? 211.146 213.406 199.080 1.00 76.02 241 CYS B O 1
ATOM 9127 N N . GLY B 2 262 ? 208.913 213.511 199.307 1.00 74.12 242 GLY B N 1
ATOM 9128 C CA . GLY B 2 262 ? 208.975 213.717 200.740 1.00 74.12 242 GLY B CA 1
ATOM 9129 C C . GLY B 2 262 ? 209.834 214.886 201.175 1.00 74.12 242 GLY B C 1
ATOM 9130 O O . GLY B 2 262 ? 209.457 216.046 200.989 1.00 74.12 242 GLY B O 1
ATOM 9134 N N . SER B 2 263 ? 210.996 214.585 201.763 1.00 74.32 243 SER B N 1
ATOM 9135 C CA . SER B 2 263 ? 211.812 215.620 202.392 1.00 74.32 243 SER B CA 1
ATOM 9136 C C . SER B 2 263 ? 212.111 216.768 201.437 1.00 74.32 243 SER B C 1
ATOM 9137 O O . SER B 2 263 ? 212.173 217.931 201.854 1.00 74.32 243 SER B O 1
ATOM 9145 N N . LEU B 2 264 ? 212.309 216.466 200.153 1.00 72.81 244 LEU B N 1
ATOM 9146 C CA . LEU B 2 264 ? 212.567 217.528 199.186 1.00 72.81 244 LEU B CA 1
ATOM 9147 C C . LEU B 2 264 ? 211.392 218.492 199.108 1.00 72.81 244 LEU B C 1
ATOM 9148 O O . LEU B 2 264 ? 211.582 219.712 199.053 1.00 72.81 244 LEU B O 1
ATOM 9164 N N . ILE B 2 265 ? 210.166 217.962 199.100 1.00 69.80 245 ILE B N 1
ATOM 9165 C CA . ILE B 2 265 ? 208.977 218.811 199.127 1.00 69.80 245 ILE B CA 1
ATOM 9166 C C . ILE B 2 265 ? 208.701 219.381 200.507 1.00 69.80 245 ILE B C 1
ATOM 9167 O O . ILE B 2 265 ? 207.916 220.329 200.628 1.00 69.80 245 ILE B O 1
ATOM 9183 N N . GLY B 2 266 ? 209.328 218.841 201.549 1.00 70.52 246 GLY B N 1
ATOM 9184 C CA . GLY B 2 266 ? 209.152 219.371 202.886 1.00 70.52 246 GLY B CA 1
ATOM 9185 C C . GLY B 2 266 ? 207.906 218.907 203.601 1.00 70.52 246 GLY B C 1
ATOM 9186 O O . GLY B 2 266 ? 207.459 219.578 204.535 1.00 70.52 246 GLY B O 1
ATOM 9190 N N . TRP B 2 267 ? 207.332 217.777 203.198 1.00 69.35 247 TRP B N 1
ATOM 9191 C CA . TRP B 2 267 ? 206.114 217.294 203.832 1.00 69.35 247 TRP B CA 1
ATOM 9192 C C . TRP B 2 267 ? 206.340 217.060 205.320 1.00 69.35 247 TRP B C 1
ATOM 9193 O O . TRP B 2 267 ? 207.410 216.612 205.741 1.00 69.35 247 TRP B O 1
ATOM 9214 N N . ARG B 2 268 ? 205.323 217.370 206.116 1.00 74.50 248 ARG B N 1
ATOM 9215 C CA . ARG B 2 268 ? 205.332 217.149 207.554 1.00 74.50 248 ARG B CA 1
ATOM 9216 C C . ARG B 2 268 ? 204.315 216.075 207.917 1.00 74.50 248 ARG B C 1
ATOM 9217 O O . ARG B 2 268 ? 203.552 215.594 207.075 1.00 74.50 248 ARG B O 1
ATOM 9238 N N . ASN B 2 269 ? 204.313 215.697 209.194 1.00 81.04 249 ASN B N 1
ATOM 9239 C CA . ASN B 2 269 ? 203.371 214.700 209.703 1.00 81.04 249 ASN B CA 1
ATOM 9240 C C . ASN B 2 269 ? 202.099 215.385 210.206 1.00 81.04 249 ASN B C 1
ATOM 9241 O O . ASN B 2 269 ? 201.691 215.260 211.359 1.00 81.04 249 ASN B O 1
ATOM 9251 N N . VAL B 2 270 ? 201.478 216.129 209.296 1.00 77.74 250 VAL B N 1
ATOM 9252 C CA . VAL B 2 270 ? 200.241 216.848 209.545 1.00 77.74 250 VAL B CA 1
ATOM 9253 C C . VAL B 2 270 ? 199.330 216.641 208.341 1.00 77.74 250 VAL B C 1
ATOM 9254 O O . VAL B 2 270 ? 199.655 215.897 207.414 1.00 77.74 250 VAL B O 1
ATOM 9267 N N . THR B 2 271 ? 198.174 217.297 208.359 1.00 76.43 251 THR B N 1
ATOM 9268 C CA . THR B 2 271 ? 197.261 217.208 207.229 1.00 76.43 251 THR B CA 1
ATOM 9269 C C . THR B 2 271 ? 197.948 217.709 205.967 1.00 76.43 251 THR B C 1
ATOM 9270 O O . THR B 2 271 ? 198.295 218.889 205.866 1.00 76.43 251 THR B O 1
ATOM 9281 N N . ARG B 2 272 ? 198.148 216.809 205.007 1.00 73.20 252 ARG B N 1
ATOM 9282 C CA . ARG B 2 272 ? 198.806 217.131 203.748 1.00 73.20 252 ARG B CA 1
ATOM 9283 C C . ARG B 2 272 ? 197.747 217.325 202.672 1.00 73.20 252 ARG B C 1
ATOM 9284 O O . ARG B 2 272 ? 196.981 216.402 202.377 1.00 73.20 252 ARG B O 1
ATOM 9305 N N . LEU B 2 273 ? 197.710 218.517 202.087 1.00 71.43 253 LEU B N 1
ATOM 9306 C CA . LEU B 2 273 ? 196.767 218.850 201.031 1.00 71.43 253 LEU B CA 1
ATOM 9307 C C . LEU B 2 273 ? 197.518 219.120 199.736 1.00 71.43 253 LEU B C 1
ATOM 9308 O O . LEU B 2 273 ? 198.555 219.791 199.737 1.00 71.43 253 LEU B O 1
ATOM 9324 N N . LEU B 2 274 ? 196.992 218.592 198.635 1.00 69.97 254 LEU B N 1
ATOM 9325 C CA . LEU B 2 274 ? 197.565 218.793 197.310 1.00 69.97 254 LEU B CA 1
ATOM 9326 C C . LEU B 2 274 ? 196.483 219.356 196.404 1.00 69.97 254 LEU B C 1
ATOM 9327 O O . LEU B 2 274 ? 195.407 218.762 196.279 1.00 69.97 254 LEU B O 1
ATOM 9343 N N . VAL B 2 275 ? 196.765 220.493 195.776 1.00 69.77 255 VAL B N 1
ATOM 9344 C CA . VAL B 2 275 ? 195.841 221.141 194.853 1.00 69.77 255 VAL B CA 1
ATOM 9345 C C . VAL B 2 275 ? 196.360 220.907 193.443 1.00 69.77 255 VAL B C 1
ATOM 9346 O O . VAL B 2 275 ? 197.514 221.231 193.136 1.00 69.77 255 VAL B O 1
ATOM 9359 N N . PHE B 2 276 ? 195.512 220.344 192.589 1.00 70.68 256 PHE B N 1
ATOM 9360 C CA . PHE B 2 276 ? 195.879 219.974 191.224 1.00 70.68 256 PHE B CA 1
ATOM 9361 C C . PHE B 2 276 ? 195.023 220.805 190.274 1.00 70.68 256 PHE B C 1
ATOM 9362 O O . PHE B 2 276 ? 193.870 220.457 190.002 1.00 70.68 256 PHE B O 1
ATOM 9379 N N . SER B 2 277 ? 195.587 221.899 189.770 1.00 70.51 257 SER B N 1
ATOM 9380 C CA . SER B 2 277 ? 194.866 222.841 188.925 1.00 70.51 257 SER B CA 1
ATOM 9381 C C . SER B 2 277 ? 195.192 222.565 187.463 1.00 70.51 257 SER B C 1
ATOM 9382 O O . SER B 2 277 ? 196.363 222.579 187.071 1.00 70.51 257 SER B O 1
ATOM 9390 N N . THR B 2 278 ? 194.158 222.319 186.663 1.00 72.82 258 THR B N 1
ATOM 9391 C CA . THR B 2 278 ? 194.329 222.065 185.239 1.00 72.82 258 THR B CA 1
ATOM 9392 C C . THR B 2 278 ? 192.992 222.286 184.548 1.00 72.82 258 THR B C 1
ATOM 9393 O O . THR B 2 278 ? 191.952 222.423 185.195 1.00 72.82 258 THR B O 1
ATOM 9404 N N . ASP B 2 279 ? 193.033 222.325 183.218 1.00 75.90 259 ASP B N 1
ATOM 9405 C CA . ASP B 2 279 ? 191.834 222.513 182.408 1.00 75.90 259 ASP B CA 1
ATOM 9406 C C . ASP B 2 279 ? 191.848 221.573 181.212 1.00 75.90 259 ASP B C 1
ATOM 9407 O O . ASP B 2 279 ? 191.463 221.947 180.100 1.00 75.90 259 ASP B O 1
ATOM 9416 N N . ALA B 2 280 ? 192.286 220.336 181.425 1.00 73.83 260 ALA B N 1
ATOM 9417 C CA . ALA B 2 280 ? 192.346 219.353 180.353 1.00 73.83 260 ALA B CA 1
ATOM 9418 C C . ALA B 2 280 ? 192.474 217.969 180.969 1.00 73.83 260 ALA B C 1
ATOM 9419 O O . ALA B 2 280 ? 192.644 217.818 182.180 1.00 73.83 260 ALA B O 1
ATOM 9426 N N . GLY B 2 281 ? 192.395 216.955 180.111 1.00 73.23 261 GLY B N 1
ATOM 9427 C CA . GLY B 2 281 ? 192.501 215.581 180.555 1.00 73.23 261 GLY B CA 1
ATOM 9428 C C . GLY B 2 281 ? 193.858 215.272 181.148 1.00 73.23 261 GLY B C 1
ATOM 9429 O O . GLY B 2 281 ? 194.624 216.185 181.471 1.00 73.23 261 GLY B O 1
ATOM 9433 N N . PHE B 2 282 ? 194.168 213.988 181.302 1.00 71.83 262 PHE B N 1
ATOM 9434 C CA . PHE B 2 282 ? 195.419 213.566 181.911 1.00 71.83 262 PHE B CA 1
ATOM 9435 C C . PHE B 2 282 ? 195.981 212.378 181.147 1.00 71.83 262 PHE B C 1
ATOM 9436 O O . PHE B 2 282 ? 195.253 211.637 180.483 1.00 71.83 262 PHE B O 1
ATOM 9453 N N . HIS B 2 283 ? 197.296 212.215 181.245 1.00 69.57 263 HIS B N 1
ATOM 9454 C CA . HIS B 2 283 ? 197.999 211.083 180.659 1.00 69.57 263 HIS B CA 1
ATOM 9455 C C . HIS B 2 283 ? 198.256 210.045 181.742 1.00 69.57 263 HIS B C 1
ATOM 9456 O O . HIS B 2 283 ? 198.749 210.381 182.823 1.00 69.57 263 HIS B O 1
ATOM 9471 N N . PHE B 2 284 ? 197.920 208.795 181.453 1.00 68.75 264 PHE B N 1
ATOM 9472 C CA . PHE B 2 284 ? 198.151 207.682 182.361 1.00 68.75 264 PHE B CA 1
ATOM 9473 C C . PHE B 2 284 ? 198.961 206.609 181.643 1.00 68.75 264 PHE B C 1
ATOM 9474 O O . PHE B 2 284 ? 199.315 206.746 180.470 1.00 68.75 264 PHE B O 1
ATOM 9491 N N . ALA B 2 285 ? 199.260 205.531 182.364 1.00 68.31 265 ALA B N 1
ATOM 9492 C CA . ALA B 2 285 ? 200.102 204.480 181.814 1.00 68.31 265 ALA B CA 1
ATOM 9493 C C . ALA B 2 285 ? 199.505 203.938 180.523 1.00 68.31 265 ALA B C 1
ATOM 9494 O O . ALA B 2 285 ? 198.288 203.784 180.397 1.00 68.31 265 ALA B O 1
ATOM 9501 N N . GLY B 2 286 ? 200.376 203.658 179.553 1.00 66.94 266 GLY B N 1
ATOM 9502 C CA . GLY B 2 286 ? 199.989 203.152 178.261 1.00 66.94 266 GLY B CA 1
ATOM 9503 C C . GLY B 2 286 ? 200.066 204.178 177.147 1.00 66.94 266 GLY B C 1
ATOM 9504 O O . GLY B 2 286 ? 200.208 203.799 175.980 1.00 66.94 266 GLY B O 1
ATOM 9508 N N . ASP B 2 287 ? 199.974 205.466 177.478 1.00 67.68 267 ASP B N 1
ATOM 9509 C CA . ASP B 2 287 ? 200.128 206.515 176.479 1.00 67.68 267 ASP B CA 1
ATOM 9510 C C . ASP B 2 287 ? 201.586 206.826 176.171 1.00 67.68 267 ASP B C 1
ATOM 9511 O O . ASP B 2 287 ? 201.858 207.513 175.182 1.00 67.68 267 ASP B O 1
ATOM 9520 N N . GLY B 2 288 ? 202.522 206.347 176.988 1.00 67.37 268 GLY B N 1
ATOM 9521 C CA . GLY B 2 288 ? 203.930 206.522 176.688 1.00 67.37 268 GLY B CA 1
ATOM 9522 C C . GLY B 2 288 ? 204.443 205.628 175.583 1.00 67.37 268 GLY B C 1
ATOM 9523 O O . GLY B 2 288 ? 205.569 205.832 175.118 1.00 67.37 268 GLY B O 1
ATOM 9527 N N . LYS B 2 289 ? 203.651 204.643 175.157 1.00 66.73 269 LYS B N 1
ATOM 9528 C CA . LYS B 2 289 ? 204.066 203.781 174.058 1.00 66.73 269 LYS B CA 1
ATOM 9529 C C . LYS B 2 289 ? 204.130 204.546 172.743 1.00 66.73 269 LYS B C 1
ATOM 9530 O O . LYS B 2 289 ? 204.934 204.207 171.869 1.00 66.73 269 LYS B O 1
ATOM 9549 N N . LEU B 2 290 ? 203.294 205.575 172.582 1.00 65.79 270 LEU B N 1
ATOM 9550 C CA . LEU B 2 290 ? 203.358 206.396 171.380 1.00 65.79 270 LEU B CA 1
ATOM 9551 C C . LEU B 2 290 ? 204.675 207.147 171.272 1.00 65.79 270 LEU B C 1
ATOM 9552 O O . LEU B 2 290 ? 205.046 207.567 170.172 1.00 65.79 270 LEU B O 1
ATOM 9568 N N . GLY B 2 291 ? 205.378 207.341 172.383 1.00 67.35 271 GLY B N 1
ATOM 9569 C CA . GLY B 2 291 ? 206.676 207.977 172.395 1.00 67.35 271 GLY B CA 1
ATOM 9570 C C . GLY B 2 291 ? 207.843 207.030 172.552 1.00 67.35 271 GLY B C 1
ATOM 9571 O O . GLY B 2 291 ? 208.966 207.491 172.789 1.00 67.35 271 GLY B O 1
ATOM 9575 N N . GLY B 2 292 ? 207.623 205.724 172.427 1.00 66.45 272 GLY B N 1
ATOM 9576 C CA . GLY B 2 292 ? 208.692 204.767 172.613 1.00 66.45 272 GLY B CA 1
ATOM 9577 C C . GLY B 2 292 ? 209.087 204.538 174.051 1.00 66.45 272 GLY B C 1
ATOM 9578 O O . GLY B 2 292 ? 210.212 204.099 174.307 1.00 66.45 272 GLY B O 1
ATOM 9582 N N . ILE B 2 293 ? 208.200 204.822 174.999 1.00 68.11 273 ILE B N 1
ATOM 9583 C CA . ILE B 2 293 ? 208.461 204.628 176.421 1.00 68.11 273 ILE B CA 1
ATOM 9584 C C . ILE B 2 293 ? 207.619 203.451 176.889 1.00 68.11 273 ILE B C 1
ATOM 9585 O O . ILE B 2 293 ? 206.390 203.462 176.748 1.00 68.11 273 ILE B O 1
ATOM 9601 N N . VAL B 2 294 ? 208.279 202.438 177.446 1.00 67.60 274 VAL B N 1
ATOM 9602 C CA . VAL B 2 294 ? 207.594 201.223 177.880 1.00 67.60 274 VAL B CA 1
ATOM 9603 C C . VAL B 2 294 ? 207.851 200.873 179.335 1.00 67.60 274 VAL B C 1
ATOM 9604 O O . VAL B 2 294 ? 207.058 200.122 179.931 1.00 67.60 274 VAL B O 1
ATOM 9617 N N . LEU B 2 295 ? 208.913 201.366 179.957 1.00 69.75 275 LEU B N 1
ATOM 9618 C CA . LEU B 2 295 ? 209.175 201.037 181.351 1.00 69.75 275 LEU B CA 1
ATOM 9619 C C . LEU B 2 295 ? 208.074 201.617 182.234 1.00 69.75 275 LEU B C 1
ATOM 9620 O O . LEU B 2 295 ? 207.794 202.818 182.154 1.00 69.75 275 LEU B O 1
ATOM 9636 N N . PRO B 2 296 ? 207.429 200.815 183.080 1.00 69.36 276 PRO B N 1
ATOM 9637 C CA . PRO B 2 296 ? 206.426 201.377 183.989 1.00 69.36 276 PRO B CA 1
ATOM 9638 C C . PRO B 2 296 ? 207.064 202.300 185.012 1.00 69.36 276 PRO B C 1
ATOM 9639 O O . PRO B 2 296 ? 208.224 202.135 185.398 1.00 69.36 276 PRO B O 1
ATOM 9650 N N . ASN B 2 297 ? 206.286 203.285 185.452 1.00 71.82 277 ASN B N 1
ATOM 9651 C CA . ASN B 2 297 ? 206.765 204.203 186.475 1.00 71.82 277 ASN B CA 1
ATOM 9652 C C . ASN B 2 297 ? 207.126 203.430 187.736 1.00 71.82 277 ASN B C 1
ATOM 9653 O O . ASN B 2 297 ? 206.349 202.600 188.214 1.00 71.82 277 ASN B O 1
ATOM 9664 N N . ASP B 2 298 ? 208.311 203.704 188.274 1.00 74.09 278 ASP B N 1
ATOM 9665 C CA . ASP B 2 298 ? 208.816 202.988 189.437 1.00 74.09 278 ASP B CA 1
ATOM 9666 C C . ASP B 2 298 ? 208.469 203.667 190.755 1.00 74.09 278 ASP B C 1
ATOM 9667 O O . ASP B 2 298 ? 208.770 203.112 191.816 1.00 74.09 278 ASP B O 1
ATOM 9676 N N . GLY B 2 299 ? 207.848 204.842 190.719 1.00 74.44 279 GLY B N 1
ATOM 9677 C CA . GLY B 2 299 ? 207.488 205.538 191.938 1.00 74.44 279 GLY B CA 1
ATOM 9678 C C . GLY B 2 299 ? 208.683 205.850 192.813 1.00 74.44 279 GLY B C 1
ATOM 9679 O O . GLY B 2 299 ? 208.796 205.336 193.929 1.00 74.44 279 GLY B O 1
ATOM 9683 N N . GLN B 2 300 ? 209.586 206.689 192.313 1.00 75.52 280 GLN B N 1
ATOM 9684 C CA . GLN B 2 300 ? 210.763 207.106 193.059 1.00 75.52 280 GLN B CA 1
ATOM 9685 C C . GLN B 2 300 ? 211.004 208.587 192.814 1.00 75.52 280 GLN B C 1
ATOM 9686 O O . GLN B 2 300 ? 210.540 209.157 191.824 1.00 75.52 280 GLN B O 1
ATOM 9700 N N . CYS B 2 301 ? 211.740 209.209 193.732 1.00 77.37 281 CYS B N 1
ATOM 9701 C CA . CYS B 2 301 ? 212.075 210.623 193.613 1.00 77.37 281 CYS B CA 1
ATOM 9702 C C . CYS B 2 301 ? 213.244 210.768 192.649 1.00 77.37 281 CYS B C 1
ATOM 9703 O O . CYS B 2 301 ? 214.371 210.368 192.960 1.00 77.37 281 CYS B O 1
ATOM 9710 N N . HIS B 2 302 ? 212.978 211.339 191.478 1.00 73.36 282 HIS B N 1
ATOM 9711 C CA . HIS B 2 302 ? 213.978 211.556 190.442 1.00 73.36 282 HIS B CA 1
ATOM 9712 C C . HIS B 2 302 ? 214.184 213.045 190.201 1.00 73.36 282 HIS B C 1
ATOM 9713 O O . HIS B 2 302 ? 214.277 213.503 189.061 1.00 73.36 282 HIS B O 1
ATOM 9727 N N . LEU B 2 303 ? 214.254 213.819 191.279 1.00 71.24 283 LEU B N 1
ATOM 9728 C CA . LEU B 2 303 ? 214.406 215.265 191.201 1.00 71.24 283 LEU B CA 1
ATOM 9729 C C . LEU B 2 303 ? 215.878 215.621 191.348 1.00 71.24 283 LEU B C 1
ATOM 9730 O O . LEU B 2 303 ? 216.506 215.278 192.355 1.00 71.24 283 LEU B O 1
ATOM 9746 N N . GLU B 2 304 ? 216.421 216.308 190.347 1.00 72.30 284 GLU B N 1
ATOM 9747 C CA . GLU B 2 304 ? 217.780 216.830 190.386 1.00 72.30 284 GLU B CA 1
ATOM 9748 C C . GLU B 2 304 ? 217.715 218.325 190.117 1.00 72.30 284 GLU B C 1
ATOM 9749 O O . GLU B 2 304 ? 217.261 218.747 189.048 1.00 72.30 284 GLU B O 1
ATOM 9753 N N . ASN B 2 305 ? 218.171 219.121 191.084 1.00 74.53 285 ASN B N 1
ATOM 9754 C CA . ASN B 2 305 ? 218.085 220.577 191.011 1.00 74.53 285 ASN B CA 1
ATOM 9755 C C . ASN B 2 305 ? 216.623 220.969 190.773 1.00 74.53 285 ASN B C 1
ATOM 9756 O O . ASN B 2 305 ? 216.256 221.550 189.753 1.00 74.53 285 ASN B O 1
ATOM 9760 N N . ASN B 2 306 ? 215.762 220.533 191.691 1.00 70.56 286 ASN B N 1
ATOM 9761 C CA . ASN B 2 306 ? 214.338 220.864 191.691 1.00 70.56 286 ASN B CA 1
ATOM 9762 C C . ASN B 2 306 ? 213.666 220.603 190.345 1.00 70.56 286 ASN B C 1
ATOM 9763 O O . ASN B 2 306 ? 212.584 221.132 190.079 1.00 70.56 286 ASN B O 1
ATOM 9774 N N . MET B 2 307 ? 214.280 219.797 189.485 1.00 71.93 287 MET B N 1
ATOM 9775 C CA . MET B 2 307 ? 213.731 219.470 188.178 1.00 71.93 287 MET B CA 1
ATOM 9776 C C . MET B 2 307 ? 213.606 217.961 188.050 1.00 71.93 287 MET B C 1
ATOM 9777 O O . MET B 2 307 ? 214.485 217.218 188.496 1.00 71.93 287 MET B O 1
ATOM 9791 N N . TYR B 2 308 ? 212.514 217.510 187.438 1.00 70.34 288 TYR B N 1
ATOM 9792 C CA . TYR B 2 308 ? 212.234 216.082 187.307 1.00 70.34 288 TYR B CA 1
ATOM 9793 C C . TYR B 2 308 ? 212.862 215.578 186.016 1.00 70.34 288 TYR B C 1
ATOM 9794 O O . TYR B 2 308 ? 212.313 215.767 184.928 1.00 70.34 288 TYR B O 1
ATOM 9812 N N . THR B 2 309 ? 214.016 214.932 186.136 1.00 74.29 289 TH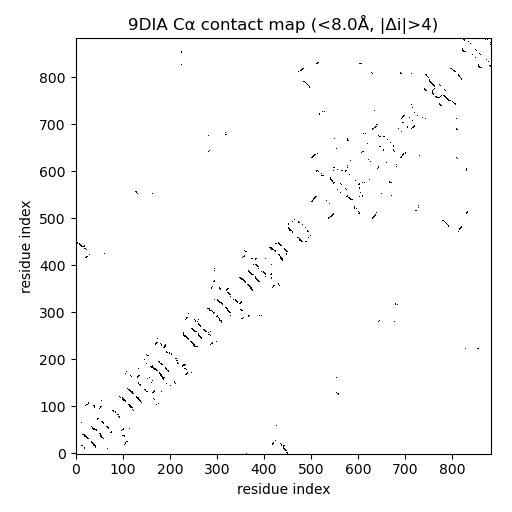R B N 1
ATOM 9813 C CA . THR B 2 309 ? 214.629 214.243 185.011 1.00 74.29 289 THR B CA 1
ATOM 9814 C C . THR B 2 309 ? 213.896 212.920 184.796 1.00 74.29 289 THR B C 1
ATOM 9815 O O . THR B 2 309 ? 212.870 212.643 185.421 1.00 74.29 289 THR B O 1
ATOM 9826 N N . MET B 2 310 ? 214.407 212.087 183.896 1.00 73.90 290 MET B N 1
ATOM 9827 C CA . MET B 2 310 ? 213.871 210.755 183.630 1.00 73.90 290 MET B CA 1
ATOM 9828 C C . MET B 2 310 ? 212.450 210.787 183.082 1.00 73.90 290 MET B C 1
ATOM 9829 O O . MET B 2 310 ? 211.813 209.734 182.973 1.00 73.90 290 MET B O 1
ATOM 9843 N N . SER B 2 311 ? 211.928 211.964 182.732 1.00 71.37 291 SER B N 1
ATOM 9844 C CA . SER B 2 311 ? 210.589 212.031 182.160 1.00 71.37 291 SER B CA 1
ATOM 9845 C C . SER B 2 311 ? 210.502 211.292 180.833 1.00 71.37 291 SER B C 1
ATOM 9846 O O . SER B 2 311 ? 209.409 210.877 180.436 1.00 71.37 291 SER B O 1
ATOM 9854 N N . HIS B 2 312 ? 211.627 211.128 180.141 1.00 72.46 292 HIS B N 1
ATOM 9855 C CA . HIS B 2 312 ? 211.689 210.379 178.895 1.00 72.46 292 HIS B CA 1
ATOM 9856 C C . HIS B 2 312 ? 211.892 208.886 179.109 1.00 72.46 292 HIS B C 1
ATOM 9857 O O . HIS B 2 312 ? 211.764 208.117 178.151 1.00 72.46 292 HIS B O 1
ATOM 9871 N N . TYR B 2 313 ? 212.205 208.463 180.331 1.00 71.55 293 TYR B N 1
ATOM 9872 C CA . TYR B 2 313 ? 212.581 207.087 180.626 1.00 71.55 293 TYR B CA 1
ATOM 9873 C C . TYR B 2 313 ? 211.415 206.238 181.109 1.00 71.55 293 TYR B C 1
ATOM 9874 O O . TYR B 2 313 ? 211.259 205.100 180.659 1.00 71.55 293 TYR B O 1
ATOM 9892 N N . TYR B 2 314 ? 210.591 206.764 182.010 1.00 70.54 294 TYR B N 1
ATOM 9893 C CA . TYR B 2 314 ? 209.515 206.010 182.635 1.00 70.54 294 TYR B CA 1
ATOM 9894 C C . TYR B 2 314 ? 208.169 206.451 182.076 1.00 70.54 294 TYR B C 1
ATOM 9895 O O . TYR B 2 314 ? 207.947 207.639 181.825 1.00 70.54 294 TYR B O 1
ATOM 9913 N N . ASP B 2 315 ? 207.276 205.485 181.886 1.00 68.30 295 ASP B N 1
ATOM 9914 C CA . ASP B 2 315 ? 205.950 205.765 181.365 1.00 68.30 295 ASP B CA 1
ATOM 9915 C C . ASP B 2 315 ? 205.107 206.494 182.411 1.00 68.30 295 ASP B C 1
ATOM 9916 O O . ASP B 2 315 ? 205.473 206.602 183.584 1.00 68.30 295 ASP B O 1
ATOM 9925 N N . TYR B 2 316 ? 203.961 207.004 181.968 1.00 68.47 296 TYR B N 1
ATOM 9926 C CA . TYR B 2 316 ? 203.044 207.665 182.880 1.00 68.47 296 TYR B CA 1
ATOM 9927 C C . TYR B 2 316 ? 202.552 206.668 183.930 1.00 68.47 296 TYR B C 1
ATOM 9928 O O . TYR B 2 316 ? 202.425 205.473 183.650 1.00 68.47 296 TYR B O 1
ATOM 9946 N N . PRO B 2 317 ? 202.265 207.127 185.147 1.00 70.42 297 PRO B N 1
ATOM 9947 C CA . PRO B 2 317 ? 201.800 206.202 186.184 1.00 70.42 297 PRO B CA 1
ATOM 9948 C C . PRO B 2 317 ? 200.311 205.921 186.066 1.00 70.42 297 PRO B C 1
ATOM 9949 O O . PRO B 2 317 ? 199.505 206.817 185.803 1.00 70.42 297 PRO B O 1
ATOM 9960 N N . SER B 2 318 ? 199.952 204.656 186.263 1.00 71.47 298 SER B N 1
ATOM 9961 C CA . SER B 2 318 ? 198.553 204.263 186.245 1.00 71.47 298 SER B CA 1
ATOM 9962 C C . SER B 2 318 ? 197.839 204.788 187.487 1.00 71.47 298 SER B C 1
ATOM 9963 O O . SER B 2 318 ? 198.458 205.107 188.506 1.00 71.47 298 SER B O 1
ATOM 9971 N N . ILE B 2 319 ? 196.510 204.874 187.394 1.00 72.50 299 ILE B N 1
ATOM 9972 C CA . ILE B 2 319 ? 195.733 205.386 188.519 1.00 72.50 299 ILE B CA 1
ATOM 9973 C C . ILE B 2 319 ? 195.882 204.489 189.737 1.00 72.50 299 ILE B C 1
ATOM 9974 O O . ILE B 2 319 ? 195.841 204.970 190.874 1.00 72.50 299 ILE B O 1
ATOM 9990 N N . ALA B 2 320 ? 196.037 203.180 189.536 1.00 74.29 300 ALA B N 1
ATOM 9991 C CA . ALA B 2 320 ? 196.241 202.291 190.674 1.00 74.29 300 ALA B CA 1
ATOM 9992 C C . ALA B 2 320 ? 197.520 202.645 191.422 1.00 74.29 300 ALA B C 1
ATOM 9993 O O . ALA B 2 320 ? 197.534 202.700 192.658 1.00 74.29 300 ALA B O 1
ATOM 10000 N N . HIS B 2 321 ? 198.606 202.892 190.687 1.00 73.04 301 HIS B N 1
ATOM 10001 C CA . HIS B 2 321 ? 199.862 203.270 191.325 1.00 73.04 301 HIS B CA 1
ATOM 10002 C C . HIS B 2 321 ? 199.722 204.591 192.069 1.00 73.04 301 HIS B C 1
ATOM 10003 O O . HIS B 2 321 ? 200.218 204.738 193.195 1.00 73.04 301 HIS B O 1
ATOM 10017 N N . LEU B 2 322 ? 199.053 205.566 191.453 1.00 72.83 302 LEU B N 1
ATOM 10018 C CA . LEU B 2 322 ? 198.852 206.852 192.110 1.00 72.83 302 LEU B CA 1
ATOM 10019 C C . LEU B 2 322 ? 198.042 206.691 193.387 1.00 72.83 302 LEU B C 1
ATOM 10020 O O . LEU B 2 322 ? 198.363 207.297 194.414 1.00 72.83 302 LEU B O 1
ATOM 10036 N N . VAL B 2 323 ? 196.981 205.886 193.340 1.00 75.07 303 VAL B N 1
ATOM 10037 C CA . VAL B 2 323 ? 196.165 205.658 194.528 1.00 75.07 303 VAL B CA 1
ATOM 10038 C C . VAL B 2 323 ? 197.006 205.023 195.625 1.00 75.07 303 VAL B C 1
ATOM 10039 O O . VAL B 2 323 ? 196.973 205.449 196.786 1.00 75.07 303 VAL B O 1
ATOM 10052 N N . GLN B 2 324 ? 197.782 203.998 195.270 1.00 75.70 304 GLN B N 1
ATOM 10053 C CA . GLN B 2 324 ? 198.611 203.325 196.262 1.00 75.70 304 GLN B CA 1
ATOM 10054 C C . GLN B 2 324 ? 199.571 204.306 196.920 1.00 75.70 304 GLN B C 1
ATOM 10055 O O . GLN B 2 324 ? 199.683 204.355 198.150 1.00 75.70 304 GLN B O 1
ATOM 10069 N N . LYS B 2 325 ? 200.263 205.112 196.112 1.00 74.98 305 LYS B N 1
ATOM 10070 C CA . LYS B 2 325 ? 201.282 205.998 196.665 1.00 74.98 305 LYS B CA 1
ATOM 10071 C C . LYS B 2 325 ? 200.661 207.130 197.476 1.00 74.98 305 LYS B C 1
ATOM 10072 O O . LYS B 2 325 ? 201.178 207.491 198.540 1.00 74.98 305 LYS B O 1
ATOM 10091 N N . LEU B 2 326 ? 199.554 207.701 196.998 1.00 73.69 306 LEU B N 1
ATOM 10092 C CA . LEU B 2 326 ? 198.882 208.751 197.755 1.00 73.69 306 LEU B CA 1
ATOM 10093 C C . LEU B 2 326 ? 198.398 208.224 199.098 1.00 73.69 306 LEU B C 1
ATOM 10094 O O . LEU B 2 326 ? 198.575 208.876 200.134 1.00 73.69 306 LEU B O 1
ATOM 10110 N N . SER B 2 327 ? 197.789 207.036 199.106 1.00 77.64 307 SER B N 1
ATOM 10111 C CA . SER B 2 327 ? 197.337 206.457 200.366 1.00 77.64 307 SER B CA 1
ATOM 10112 C C . SER B 2 327 ? 198.513 206.183 201.292 1.00 77.64 307 SER B C 1
ATOM 10113 O O . SER B 2 327 ? 198.430 206.426 202.501 1.00 77.64 307 SER B O 1
ATOM 10121 N N . GLU B 2 328 ? 199.619 205.677 200.744 1.00 80.34 308 GLU B N 1
ATOM 10122 C CA . GLU B 2 328 ? 200.778 205.373 201.575 1.00 80.34 308 GLU B CA 1
ATOM 10123 C C . GLU B 2 328 ? 201.369 206.637 202.186 1.00 80.34 308 GLU B C 1
ATOM 10124 O O . GLU B 2 328 ? 201.846 206.618 203.326 1.00 80.34 308 GLU B O 1
ATOM 10136 N N . ASN B 2 329 ? 201.353 207.743 201.445 1.00 76.38 309 ASN B N 1
ATOM 10137 C CA . ASN B 2 329 ? 201.958 208.986 201.905 1.00 76.38 309 ASN B CA 1
ATOM 10138 C C . ASN B 2 329 ? 200.979 209.903 202.629 1.00 76.38 309 ASN B C 1
ATOM 10139 O O . ASN B 2 329 ? 201.386 210.975 203.087 1.00 76.38 309 ASN B O 1
ATOM 10150 N N . ASN B 2 330 ? 199.710 209.515 202.747 1.00 78.93 310 ASN B N 1
ATOM 10151 C CA . ASN B 2 330 ? 198.717 210.298 203.482 1.00 78.93 310 ASN B CA 1
ATOM 10152 C C . ASN B 2 330 ? 198.548 211.688 202.872 1.00 78.93 310 ASN B C 1
ATOM 10153 O O . ASN B 2 330 ? 198.615 212.707 203.562 1.00 78.93 310 ASN B O 1
ATOM 10164 N N . ILE B 2 331 ? 198.319 211.726 201.563 1.00 72.07 311 ILE B N 1
ATOM 10165 C CA . ILE B 2 331 ? 198.128 212.971 200.828 1.00 72.07 311 ILE B CA 1
ATOM 10166 C C . ILE B 2 331 ? 196.680 213.038 200.368 1.00 72.07 311 ILE B C 1
ATOM 10167 O O . ILE B 2 331 ? 196.180 212.106 199.728 1.00 72.07 311 ILE B O 1
ATOM 10183 N N . GLN B 2 332 ? 196.010 214.139 200.694 1.00 73.45 312 GLN B N 1
ATOM 10184 C CA . GLN B 2 332 ? 194.629 214.372 200.294 1.00 73.45 312 GLN B CA 1
ATOM 10185 C C . GLN B 2 332 ? 194.623 215.347 199.125 1.00 73.45 312 GLN B C 1
ATOM 10186 O O . GLN B 2 332 ? 195.182 216.445 199.225 1.00 73.45 312 GLN B O 1
ATOM 10200 N N . THR B 2 333 ? 193.992 214.949 198.027 1.00 72.46 313 THR B N 1
ATOM 10201 C CA . THR B 2 333 ? 194.056 215.684 196.773 1.00 72.46 313 THR B CA 1
ATOM 10202 C C . THR B 2 333 ? 192.792 216.505 196.561 1.00 72.46 313 THR B C 1
ATOM 10203 O O . THR B 2 333 ? 191.686 216.054 196.869 1.00 72.46 313 THR B O 1
ATOM 10214 N N . ILE B 2 334 ? 192.968 217.714 196.034 1.00 71.17 314 ILE B N 1
ATOM 10215 C CA . ILE B 2 334 ? 191.867 218.582 195.635 1.00 71.17 314 ILE B CA 1
ATOM 10216 C C . ILE B 2 334 ? 192.028 218.880 194.153 1.00 71.17 314 ILE B C 1
ATOM 10217 O O . ILE B 2 334 ? 193.096 219.325 193.719 1.00 71.17 314 ILE B O 1
ATOM 10233 N N . PHE B 2 335 ? 190.974 218.635 193.381 1.00 71.99 315 PHE B N 1
ATOM 10234 C CA . PHE B 2 335 ? 190.990 218.850 191.939 1.00 71.99 315 PHE B CA 1
ATOM 10235 C C . PHE B 2 335 ? 190.247 220.143 191.632 1.00 71.99 315 PHE B C 1
ATOM 10236 O O . PHE B 2 335 ? 189.021 220.208 191.757 1.00 71.99 315 PHE B O 1
ATOM 10253 N N . ALA B 2 336 ? 190.992 221.170 191.233 1.00 71.86 316 ALA B N 1
ATOM 10254 C CA . ALA B 2 336 ? 190.422 222.452 190.827 1.00 71.86 316 ALA B CA 1
ATOM 10255 C C . ALA B 2 336 ? 190.515 222.515 189.307 1.00 71.86 316 ALA B C 1
ATOM 10256 O O . ALA B 2 336 ? 191.492 223.008 188.745 1.00 71.86 316 ALA B O 1
ATOM 10263 N N . VAL B 2 337 ? 189.479 222.012 188.640 1.00 73.80 317 VAL B N 1
ATOM 10264 C CA . VAL B 2 337 ? 189.469 221.883 187.191 1.00 73.80 317 VAL B CA 1
ATOM 10265 C C . VAL B 2 337 ? 188.280 222.650 186.633 1.00 73.80 317 VAL B C 1
ATOM 10266 O O . VAL B 2 337 ? 187.276 222.876 187.312 1.00 73.80 317 VAL B O 1
ATOM 10279 N N . THR B 2 338 ? 188.405 223.049 185.370 1.00 76.04 318 THR B N 1
ATOM 10280 C CA . THR B 2 338 ? 187.370 223.845 184.733 1.00 76.04 318 THR B CA 1
ATOM 10281 C C . THR B 2 338 ? 186.082 223.036 184.599 1.00 76.04 318 THR B C 1
ATOM 10282 O O . THR B 2 338 ? 186.025 221.842 184.903 1.00 76.04 318 THR B O 1
ATOM 10293 N N . GLU B 2 339 ? 185.030 223.713 184.134 1.00 76.85 319 GLU B N 1
ATOM 10294 C CA . GLU B 2 339 ? 183.723 223.073 184.042 1.00 76.85 319 GLU B CA 1
ATOM 10295 C C . GLU B 2 339 ? 183.650 222.092 182.880 1.00 76.85 319 GLU B C 1
ATOM 10296 O O . GLU B 2 339 ? 182.867 221.138 182.928 1.00 76.85 319 GLU B O 1
ATOM 10300 N N . GLU B 2 340 ? 184.447 222.306 181.831 1.00 78.95 320 GLU B N 1
ATOM 10301 C CA . GLU B 2 340 ? 184.363 221.443 180.658 1.00 78.95 320 GLU B CA 1
ATOM 10302 C C . GLU B 2 340 ? 184.733 220.004 180.997 1.00 78.95 320 GLU B C 1
ATOM 10303 O O . GLU B 2 340 ? 184.068 219.063 180.548 1.00 78.95 320 GLU B O 1
ATOM 10311 N N . PHE B 2 341 ? 185.788 219.812 181.788 1.00 76.61 321 PHE B N 1
ATOM 10312 C CA . PHE B 2 341 ? 186.280 218.485 182.137 1.00 76.61 321 PHE B CA 1
ATOM 10313 C C . PHE B 2 341 ? 185.847 218.056 183.534 1.00 76.61 321 PHE B C 1
ATOM 10314 O O . PHE B 2 341 ? 186.579 217.335 184.219 1.00 76.61 321 PHE B O 1
ATOM 10331 N N . GLN B 2 342 ? 184.669 218.492 183.972 1.00 76.60 322 GLN B N 1
ATOM 10332 C CA . GLN B 2 342 ? 184.187 218.109 185.297 1.00 76.60 322 GLN B CA 1
ATOM 10333 C C . GLN B 2 342 ? 183.943 216.613 185.429 1.00 76.60 322 GLN B C 1
ATOM 10334 O O . GLN B 2 342 ? 184.473 216.008 186.376 1.00 76.60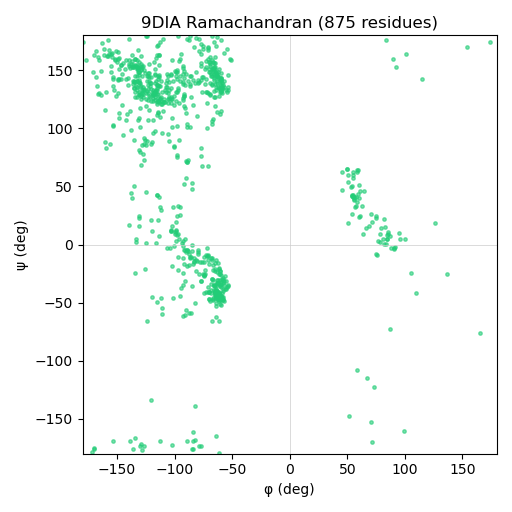 322 GLN B O 1
ATOM 10348 N N . PRO B 2 343 ? 183.173 215.957 184.552 1.00 77.18 323 PRO B N 1
ATOM 10349 C CA . PRO B 2 343 ? 182.843 214.541 184.800 1.00 77.18 323 PRO B CA 1
ATOM 10350 C C . PRO B 2 343 ? 184.055 213.629 184.884 1.00 77.18 323 PRO B C 1
ATOM 10351 O O . PRO B 2 343 ? 184.063 212.685 185.687 1.00 77.18 323 PRO B O 1
ATOM 10362 N N . VAL B 2 344 ? 185.083 213.880 184.072 1.00 74.53 324 VAL B N 1
ATOM 10363 C CA . VAL B 2 344 ? 186.265 213.023 184.096 1.00 74.53 324 VAL B CA 1
ATOM 10364 C C . VAL B 2 344 ? 186.882 213.026 185.486 1.00 74.53 324 VAL B C 1
ATOM 10365 O O . VAL B 2 344 ? 187.175 211.972 186.063 1.00 74.53 324 VAL B O 1
ATOM 10378 N N . TYR B 2 345 ? 187.063 214.213 186.059 1.00 73.65 325 TYR B N 1
ATOM 10379 C CA . TYR B 2 345 ? 187.654 214.307 187.383 1.00 73.65 325 TYR B CA 1
ATOM 10380 C C . TYR B 2 345 ? 186.686 213.909 188.486 1.00 73.65 325 TYR B C 1
ATOM 10381 O O . TYR B 2 345 ? 187.134 213.469 189.546 1.00 73.65 325 TYR B O 1
ATOM 10399 N N . LYS B 2 346 ? 185.376 214.021 188.261 1.00 76.70 326 LYS B N 1
ATOM 10400 C CA . LYS B 2 346 ? 184.426 213.451 189.211 1.00 76.70 326 LYS B CA 1
ATOM 10401 C C . LYS B 2 346 ? 184.626 211.946 189.325 1.00 76.70 326 LYS B C 1
ATOM 10402 O O . LYS B 2 346 ? 184.709 211.396 190.430 1.00 76.70 326 LYS B O 1
ATOM 10421 N N . GLU B 2 347 ? 184.723 211.263 188.184 1.00 77.19 327 GLU B N 1
ATOM 10422 C CA . GLU B 2 347 ? 184.979 209.826 188.209 1.00 77.19 327 GLU B CA 1
ATOM 10423 C C . GLU B 2 347 ? 186.346 209.522 188.811 1.00 77.19 327 GLU B C 1
ATOM 10424 O O . GLU B 2 347 ? 186.499 208.561 189.576 1.00 77.19 327 GLU B O 1
ATOM 10436 N N . LEU B 2 348 ? 187.355 210.329 188.478 1.00 73.86 328 LEU B N 1
ATOM 10437 C CA . LEU B 2 348 ? 188.682 210.118 189.048 1.00 73.86 328 LEU B CA 1
ATOM 10438 C C . LEU B 2 348 ? 188.649 210.213 190.568 1.00 73.86 328 LEU B C 1
ATOM 10439 O O . LEU B 2 348 ? 189.239 209.379 191.264 1.00 73.86 328 LEU B O 1
ATOM 10455 N N . LYS B 2 349 ? 187.963 211.225 191.101 1.00 75.19 329 LYS B N 1
ATOM 10456 C CA . LYS B 2 349 ? 187.841 211.374 192.546 1.00 75.19 329 LYS B CA 1
ATOM 10457 C C . LYS B 2 349 ? 187.004 210.258 193.151 1.00 75.19 329 LYS B C 1
ATOM 10458 O O . LYS B 2 349 ? 187.216 209.884 194.310 1.00 75.19 329 LYS B O 1
ATOM 10477 N N . ASN B 2 350 ? 186.052 209.717 192.390 1.00 76.85 330 ASN B N 1
ATOM 10478 C CA . ASN B 2 350 ? 185.356 208.518 192.841 1.00 76.85 330 ASN B CA 1
ATOM 10479 C C . ASN B 2 350 ? 186.331 207.361 193.006 1.00 76.85 330 ASN B C 1
ATOM 10480 O O . ASN B 2 350 ? 186.252 206.604 193.980 1.00 76.85 330 ASN B O 1
ATOM 10491 N N . LEU B 2 351 ? 187.261 207.210 192.061 1.00 75.63 331 LEU B N 1
ATOM 10492 C CA . LEU B 2 351 ? 188.234 206.125 192.144 1.00 75.63 331 LEU B CA 1
ATOM 10493 C C . LEU B 2 351 ? 189.235 206.362 193.270 1.00 75.63 331 LEU B C 1
ATOM 10494 O O . LEU B 2 351 ? 189.518 205.455 194.062 1.00 75.63 331 LEU B O 1
ATOM 10510 N N . ILE B 2 352 ? 189.784 207.569 193.356 1.00 75.97 332 ILE B N 1
ATOM 10511 C CA . ILE B 2 352 ? 190.807 207.886 194.350 1.00 75.97 332 ILE B CA 1
ATOM 10512 C C . ILE B 2 352 ? 190.139 208.073 195.708 1.00 75.97 332 ILE B C 1
ATOM 10513 O O . ILE B 2 352 ? 189.038 208.638 195.779 1.00 75.97 332 ILE B O 1
ATOM 10529 N N . PRO B 2 353 ? 190.752 207.626 196.806 1.00 77.28 333 PRO B N 1
ATOM 10530 C CA . PRO B 2 353 ? 190.140 207.817 198.124 1.00 77.28 333 PRO B CA 1
ATOM 10531 C C . PRO B 2 353 ? 190.585 209.105 198.799 1.00 77.28 333 PRO B C 1
ATOM 10532 O O . PRO B 2 353 ? 191.737 209.532 198.696 1.00 77.28 333 PRO B O 1
ATOM 10543 N N . LYS B 2 354 ? 189.645 209.727 199.510 1.00 77.89 334 LYS B N 1
ATOM 10544 C CA . LYS B 2 354 ? 189.907 210.945 200.273 1.00 77.89 334 LYS B CA 1
ATOM 10545 C C . LYS B 2 354 ? 190.435 212.057 199.364 1.00 77.89 334 LYS B C 1
ATOM 10546 O O . LYS B 2 354 ? 191.567 212.525 199.495 1.00 77.89 334 LYS B O 1
ATOM 10565 N N . SER B 2 355 ? 189.584 212.472 198.429 1.00 74.30 335 SER B N 1
ATOM 10566 C CA . SER B 2 355 ? 189.893 213.588 197.548 1.00 74.30 335 SER B CA 1
ATOM 10567 C C . SER B 2 355 ? 188.591 214.247 197.122 1.00 74.30 335 SER B C 1
ATOM 10568 O O . SER B 2 355 ? 187.519 213.639 197.174 1.00 74.30 335 SER B O 1
ATOM 10576 N N . ALA B 2 356 ? 188.696 215.505 196.699 1.00 73.41 336 ALA B N 1
ATOM 10577 C CA . ALA B 2 356 ? 187.541 216.303 196.319 1.00 73.41 336 ALA B CA 1
ATOM 10578 C C . ALA B 2 356 ? 187.811 216.999 194.994 1.00 73.41 336 ALA B C 1
ATOM 10579 O O . ALA B 2 356 ? 188.962 217.254 194.632 1.00 73.41 336 ALA B O 1
ATOM 10586 N N . VAL B 2 357 ? 186.735 217.305 194.274 1.00 71.29 337 VAL B N 1
ATOM 10587 C CA . VAL B 2 357 ? 186.808 217.946 192.968 1.00 71.29 337 VAL B CA 1
ATOM 10588 C C . VAL B 2 357 ? 186.020 219.246 193.019 1.00 71.29 337 VAL B C 1
ATOM 10589 O O . VAL B 2 357 ? 184.853 219.256 193.427 1.00 71.29 337 VAL B O 1
ATOM 10593 N N . GLY B 2 358 ? 186.660 220.341 192.608 1.00 73.35 338 GLY B N 1
ATOM 10594 C CA . GLY B 2 358 ? 186.024 221.633 192.514 1.00 73.35 338 GLY B CA 1
ATOM 10595 C C . GLY B 2 358 ? 185.832 222.069 191.069 1.00 73.35 338 GLY B C 1
ATOM 10596 O O . GLY B 2 358 ? 186.239 221.402 190.122 1.00 73.35 338 GLY B O 1
ATOM 10600 N N . THR B 2 359 ? 185.194 223.227 190.922 1.00 75.14 339 THR B N 1
ATOM 10601 C CA . THR B 2 359 ? 184.877 223.802 189.616 1.00 75.14 339 THR B CA 1
ATOM 10602 C C . THR B 2 359 ? 185.571 225.156 189.504 1.00 75.14 339 THR B C 1
ATOM 10603 O O . THR B 2 359 ? 184.992 226.193 189.833 1.00 75.14 339 THR B O 1
ATOM 10614 N N . LEU B 2 360 ? 186.814 225.141 189.031 1.00 76.10 340 LEU B N 1
ATOM 10615 C CA . LEU B 2 360 ? 187.542 226.382 188.806 1.00 76.10 340 LEU B CA 1
ATOM 10616 C C . LEU B 2 360 ? 186.841 227.208 187.735 1.00 76.10 340 LEU B C 1
ATOM 10617 O O . LEU B 2 360 ? 186.369 226.673 186.729 1.00 76.10 340 LEU B O 1
ATOM 10633 N N . SER B 2 361 ? 186.774 228.519 187.952 1.00 79.12 341 SER B N 1
ATOM 10634 C CA . SER B 2 361 ? 186.000 229.407 187.098 1.00 79.12 341 SER B CA 1
ATOM 10635 C C . SER B 2 361 ? 186.844 230.591 186.652 1.00 79.12 341 SER B C 1
ATOM 10636 O O . SER B 2 361 ? 187.762 231.022 187.354 1.00 79.12 341 SER B O 1
ATOM 10644 N N . ALA B 2 362 ? 186.513 231.113 185.478 1.00 83.57 342 ALA B N 1
ATOM 10645 C CA . ALA B 2 362 ? 187.168 232.298 184.921 1.00 83.57 342 ALA B CA 1
ATOM 10646 C C . ALA B 2 362 ? 188.678 232.069 184.960 1.00 83.57 342 ALA B C 1
ATOM 10647 O O . ALA B 2 362 ? 189.145 230.935 184.815 1.00 83.57 342 ALA B O 1
ATOM 10654 N N . ASN B 2 363 ? 189.457 233.133 185.152 1.00 84.73 343 ASN B N 1
ATOM 10655 C CA . ASN B 2 363 ? 190.906 232.998 185.303 1.00 84.73 343 ASN B CA 1
ATOM 10656 C C . ASN B 2 363 ? 191.252 232.789 186.778 1.00 84.73 343 ASN B C 1
ATOM 10657 O O . ASN B 2 363 ? 191.814 233.649 187.458 1.00 84.73 343 ASN B O 1
ATOM 10667 N N . SER B 2 364 ? 190.902 231.599 187.266 1.00 78.33 344 SER B N 1
ATOM 10668 C CA . SER B 2 364 ? 191.237 231.182 188.628 1.00 78.33 344 SER B CA 1
ATOM 10669 C C . SER B 2 364 ? 190.760 232.207 189.652 1.00 78.33 344 SER B C 1
ATOM 10670 O O . SER B 2 364 ? 191.460 232.532 190.613 1.00 78.33 344 SER B O 1
ATOM 10678 N N . SER B 2 365 ? 189.549 232.726 189.443 1.00 79.67 345 SER B N 1
ATOM 10679 C CA . SER B 2 365 ? 189.035 233.773 190.319 1.00 79.67 345 SER B CA 1
ATOM 10680 C C . SER B 2 365 ? 188.754 233.244 191.721 1.00 79.67 345 SER B C 1
ATOM 10681 O O . SER B 2 365 ? 189.063 233.914 192.713 1.00 79.67 345 SER B O 1
ATOM 10689 N N . ASN B 2 366 ? 188.180 232.046 191.827 1.00 76.29 346 ASN B N 1
ATOM 10690 C CA . ASN B 2 366 ? 187.669 231.520 193.090 1.00 76.29 346 ASN B CA 1
ATOM 10691 C C . ASN B 2 366 ? 188.435 230.284 193.553 1.00 76.29 346 ASN B C 1
ATOM 10692 O O . ASN B 2 366 ? 187.843 229.308 194.014 1.00 76.29 346 ASN B O 1
ATOM 10703 N N . VAL B 2 367 ? 189.762 230.306 193.431 1.00 74.04 347 VAL B N 1
ATOM 10704 C CA . VAL B 2 367 ? 190.556 229.169 193.885 1.00 74.04 347 VAL B CA 1
ATOM 10705 C C . VAL B 2 367 ? 190.565 229.094 195.407 1.00 74.04 347 VAL B C 1
ATOM 10706 O O . VAL B 2 367 ? 190.558 228.003 195.985 1.00 74.04 347 VAL B O 1
ATOM 10719 N N . ILE B 2 368 ? 190.599 230.245 196.081 1.00 74.39 348 ILE B N 1
ATOM 10720 C CA . ILE B 2 368 ? 190.691 230.252 197.540 1.00 74.39 348 ILE B CA 1
ATOM 10721 C C . ILE B 2 368 ? 189.444 229.628 198.157 1.00 74.39 348 ILE B C 1
ATOM 10722 O O . ILE B 2 368 ? 189.527 228.741 199.017 1.00 74.39 348 ILE B O 1
ATOM 10738 N N . GLN B 2 369 ? 188.268 230.091 197.732 1.00 73.71 349 GLN B N 1
ATOM 10739 C CA . GLN B 2 369 ? 187.029 229.542 198.269 1.00 73.71 349 GLN B CA 1
ATOM 10740 C C . GLN B 2 369 ? 186.888 228.072 197.908 1.00 73.71 349 GLN B C 1
ATOM 10741 O O . GLN B 2 369 ? 186.405 227.270 198.714 1.00 73.71 349 GLN B O 1
ATOM 10755 N N . LEU B 2 370 ? 187.297 227.703 196.694 1.00 72.62 350 LEU B N 1
ATOM 10756 C CA . LEU B 2 370 ? 187.255 226.303 196.290 1.00 72.62 350 LEU B CA 1
ATOM 10757 C C . LEU B 2 370 ? 188.109 225.447 197.215 1.00 72.62 350 LEU B C 1
ATOM 10758 O O . LEU B 2 370 ? 187.683 224.375 197.660 1.00 72.62 350 LEU B O 1
ATOM 10774 N N . ILE B 2 371 ? 189.319 225.913 197.525 1.00 72.11 351 ILE B N 1
ATOM 10775 C CA . ILE B 2 371 ? 190.210 225.158 198.400 1.00 72.11 351 ILE B CA 1
ATOM 10776 C C . ILE B 2 371 ? 189.606 225.029 199.790 1.00 72.11 351 ILE B C 1
ATOM 10777 O O . ILE B 2 371 ? 189.645 223.955 200.403 1.00 72.11 351 ILE B O 1
ATOM 10793 N N . ILE B 2 372 ? 189.057 226.123 200.321 1.00 74.55 352 ILE B N 1
ATOM 10794 C CA . ILE B 2 372 ? 188.498 226.072 201.671 1.00 74.55 352 ILE B CA 1
ATOM 10795 C C . ILE B 2 372 ? 187.308 225.122 201.720 1.00 74.55 352 ILE B C 1
ATOM 10796 O O . ILE B 2 372 ? 187.171 224.323 202.655 1.00 74.55 352 ILE B O 1
ATOM 10812 N N . ASP B 2 373 ? 186.429 225.190 200.717 1.00 74.24 353 ASP B N 1
ATOM 10813 C CA . ASP B 2 373 ? 185.286 224.284 200.676 1.00 74.24 353 ASP B CA 1
ATOM 10814 C C . ASP B 2 373 ? 185.739 222.835 200.572 1.00 74.24 353 ASP B C 1
ATOM 10815 O O . ASP B 2 373 ? 185.191 221.956 201.249 1.00 74.24 353 ASP B O 1
ATOM 10824 N N . ALA B 2 374 ? 186.732 222.562 199.724 1.00 74.22 354 ALA B N 1
ATOM 10825 C CA . ALA B 2 374 ? 187.217 221.195 199.578 1.00 74.22 354 ALA B CA 1
ATOM 10826 C C . ALA B 2 374 ? 187.812 220.685 200.882 1.00 74.22 354 ALA B C 1
ATOM 10827 O O . ALA B 2 374 ? 187.586 219.532 201.265 1.00 74.22 354 ALA B O 1
ATOM 10834 N N . TYR B 2 375 ? 188.580 221.526 201.577 1.00 75.38 355 TYR B N 1
ATOM 10835 C CA . TYR B 2 375 ? 189.158 221.106 202.848 1.00 75.38 355 TYR B CA 1
ATOM 10836 C C . TYR B 2 375 ? 188.073 220.834 203.881 1.00 75.38 355 TYR B C 1
ATOM 10837 O O . TYR B 2 375 ? 188.148 219.851 204.626 1.00 75.38 355 TYR B O 1
ATOM 10855 N N . ASN B 2 376 ? 187.059 221.699 203.945 1.00 76.24 356 ASN B N 1
ATOM 10856 C CA . ASN B 2 376 ? 185.970 221.478 204.891 1.00 76.24 356 ASN B CA 1
ATOM 10857 C C . ASN B 2 376 ? 185.236 220.180 204.582 1.00 76.24 356 ASN B C 1
ATOM 10858 O O . ASN B 2 376 ? 184.880 219.426 205.495 1.00 76.24 356 ASN B O 1
ATOM 10869 N N . SER B 2 377 ? 184.997 219.904 203.299 1.00 77.03 357 SER B N 1
ATOM 10870 C CA . SER B 2 377 ? 184.327 218.664 202.923 1.00 77.03 357 SER B CA 1
ATOM 10871 C C . SER B 2 377 ? 185.176 217.447 203.265 1.00 77.03 357 SER B C 1
ATOM 10872 O O . SER B 2 377 ? 184.656 216.437 203.751 1.00 77.03 357 SER B O 1
ATOM 10880 N N . LEU B 2 378 ? 186.485 217.520 203.016 1.00 76.25 358 LEU B N 1
ATOM 10881 C CA . LEU B 2 378 ? 187.351 216.368 203.247 1.00 76.25 358 LEU B CA 1
ATOM 10882 C C . LEU B 2 378 ? 187.507 216.081 204.734 1.00 76.25 358 LEU B C 1
ATOM 10883 O O . LEU B 2 378 ? 187.390 214.930 205.169 1.00 76.25 358 LEU B O 1
ATOM 10899 N N . SER B 2 379 ? 187.772 217.116 205.533 1.00 79.45 359 SER B N 1
ATOM 10900 C CA . SER B 2 379 ? 188.063 216.916 206.947 1.00 79.45 359 SER B CA 1
ATOM 10901 C C . SER B 2 379 ? 186.843 216.491 207.751 1.00 79.45 359 SER B C 1
ATOM 10902 O O . SER B 2 379 ? 186.997 216.119 208.919 1.00 79.45 359 SER B O 1
ATOM 10910 N N . SER B 2 380 ? 185.645 216.537 207.169 1.00 84.44 360 SER B N 1
ATOM 10911 C CA . SER B 2 380 ? 184.421 216.145 207.855 1.00 84.44 360 SER B CA 1
ATOM 10912 C C . SER B 2 380 ? 184.035 214.698 207.569 1.00 84.44 360 SER B C 1
ATOM 10913 O O . SER B 2 380 ? 182.854 214.344 207.645 1.00 84.44 360 SER B O 1
ATOM 10921 N N . GLU B 2 381 ? 185.009 213.854 207.234 1.00 88.54 361 GLU B N 1
ATOM 10922 C CA . GLU B 2 381 ? 184.765 212.441 206.985 1.00 88.54 361 GLU B CA 1
ATOM 10923 C C . GLU B 2 381 ? 185.938 211.633 207.517 1.00 88.54 361 GLU B C 1
ATOM 10924 O O . GLU B 2 381 ? 187.072 212.116 207.567 1.00 88.54 361 GLU B O 1
ATOM 10936 N N . VAL B 2 382 ? 185.654 210.396 207.914 1.00 89.03 362 VAL B N 1
ATOM 10937 C CA . VAL B 2 382 ? 186.662 209.480 208.432 1.00 89.03 362 VAL B CA 1
ATOM 10938 C C . VAL B 2 382 ? 186.544 208.162 207.682 1.00 89.03 362 VAL B C 1
ATOM 10939 O O . VAL B 2 382 ? 185.448 207.600 207.574 1.00 89.03 362 VAL B O 1
ATOM 10952 N N . ILE B 2 383 ? 187.667 207.674 207.165 1.00 89.96 363 ILE B N 1
ATOM 10953 C CA . ILE B 2 383 ? 187.739 206.391 206.477 1.00 89.96 363 ILE B CA 1
ATOM 10954 C C . ILE B 2 383 ? 188.783 205.549 207.193 1.00 89.96 363 ILE B C 1
ATOM 10955 O O . ILE B 2 383 ? 189.937 205.971 207.328 1.00 89.96 363 ILE B O 1
ATOM 10971 N N . LEU B 2 384 ? 188.385 204.362 207.640 1.00 92.51 364 LEU B N 1
ATOM 10972 C CA . LEU B 2 384 ? 189.274 203.457 208.354 1.00 92.51 364 LEU B CA 1
ATOM 10973 C C . LEU B 2 384 ? 189.720 202.341 207.420 1.00 92.51 364 LEU B C 1
ATOM 10974 O O . LEU B 2 384 ? 188.900 201.763 206.700 1.00 92.51 364 LEU B O 1
ATOM 10990 N N . GLU B 2 385 ? 191.018 202.046 207.433 1.00 95.21 365 GLU B N 1
ATOM 10991 C CA . GLU B 2 385 ? 191.588 201.001 206.598 1.00 95.21 365 GLU B CA 1
ATOM 10992 C C . GLU B 2 385 ? 192.572 200.182 207.418 1.00 95.21 365 GLU B C 1
ATOM 10993 O O . GLU B 2 385 ? 193.141 200.666 208.400 1.00 95.21 365 GLU B O 1
ATOM 11005 N N . ASN B 2 386 ? 192.768 198.934 207.002 1.00 102.97 366 ASN B N 1
ATOM 11006 C CA . ASN B 2 386 ? 193.671 198.006 207.663 1.00 102.97 366 ASN B CA 1
ATOM 11007 C C . ASN B 2 386 ? 194.810 197.631 206.724 1.00 102.97 366 ASN B C 1
ATOM 11008 O O . ASN B 2 386 ? 194.717 197.793 205.504 1.00 102.97 366 ASN B O 1
ATOM 11019 N N . GLY B 2 387 ? 195.893 197.125 207.309 1.00 105.24 367 GLY B N 1
ATOM 11020 C CA . GLY B 2 387 ? 197.081 196.804 206.545 1.00 105.24 367 GLY B CA 1
ATOM 11021 C C . GLY B 2 387 ? 197.403 195.325 206.468 1.00 105.24 367 GLY B C 1
ATOM 11022 O O . GLY B 2 387 ? 197.810 194.718 207.463 1.00 105.24 367 GLY B O 1
ATOM 11026 N N . LYS B 2 388 ? 197.227 194.741 205.285 1.00 106.95 368 LYS B N 1
ATOM 11027 C CA . LYS B 2 388 ? 197.672 193.380 204.987 1.00 106.95 368 LYS B CA 1
ATOM 11028 C C . LYS B 2 388 ? 197.220 192.394 206.064 1.00 106.95 368 LYS B C 1
ATOM 11029 O O . LYS B 2 388 ? 198.024 191.797 206.783 1.00 106.95 368 LYS B O 1
ATOM 11033 N N . LEU B 2 389 ? 195.904 192.234 206.169 1.00 109.68 369 LEU B N 1
ATOM 11034 C CA . LEU B 2 389 ? 195.353 191.249 207.088 1.00 109.68 369 LEU B CA 1
ATOM 11035 C C . LEU B 2 389 ? 195.836 189.854 206.710 1.00 109.68 369 LEU B C 1
ATOM 11036 O O . LEU B 2 389 ? 195.882 189.492 205.531 1.00 109.68 369 LEU B O 1
ATOM 11052 N N . SER B 2 390 ? 196.198 189.068 207.721 1.00 114.45 370 SER B N 1
ATOM 11053 C CA . SER B 2 390 ? 196.767 187.750 207.474 1.00 114.45 370 SER B CA 1
ATOM 11054 C C . SER B 2 390 ? 195.746 186.837 206.806 1.00 114.45 370 SER B C 1
ATOM 11055 O O . SER B 2 390 ? 194.534 186.991 206.974 1.00 114.45 370 SER B O 1
ATOM 11063 N N . GLU B 2 391 ? 196.253 185.875 206.038 1.00 117.17 371 GLU B N 1
ATOM 11064 C CA . GLU B 2 391 ? 195.382 184.942 205.338 1.00 117.17 371 GLU B CA 1
ATOM 11065 C C . GLU B 2 391 ? 194.552 184.141 206.333 1.00 117.17 371 GLU B C 1
ATOM 11066 O O . GLU B 2 391 ? 195.019 183.791 207.420 1.00 117.17 371 GLU B O 1
ATOM 11070 N N . GLY B 2 392 ? 193.309 183.853 205.954 1.00 117.11 372 GLY B N 1
ATOM 11071 C CA . GLY B 2 392 ? 192.387 183.158 206.824 1.00 117.11 372 GLY B CA 1
ATOM 11072 C C . GLY B 2 392 ? 191.711 184.030 207.858 1.00 117.11 372 GLY B C 1
ATOM 11073 O O . GLY B 2 392 ? 190.975 183.502 208.701 1.00 117.11 372 GLY B O 1
ATOM 11077 N N . VAL B 2 393 ? 191.934 185.341 207.823 1.00 114.12 373 VAL B N 1
ATOM 11078 C CA . VAL B 2 393 ? 191.361 186.278 208.781 1.00 114.12 373 VAL B CA 1
ATOM 11079 C C . VAL B 2 393 ? 190.571 187.319 208.003 1.00 114.12 373 VAL B C 1
ATOM 11080 O O . VAL B 2 393 ? 191.078 187.890 207.030 1.00 114.12 373 VAL B O 1
ATOM 11093 N N . THR B 2 394 ? 189.332 187.561 208.426 1.00 111.80 374 THR B N 1
ATOM 11094 C CA . THR B 2 394 ? 188.464 188.541 207.790 1.00 111.80 374 THR B CA 1
ATOM 11095 C C . THR B 2 394 ? 187.965 189.524 208.838 1.00 111.80 374 THR B C 1
ATOM 11096 O O . THR B 2 394 ? 187.768 189.169 210.004 1.00 111.80 374 THR B O 1
ATOM 11107 N N . ILE B 2 395 ? 187.760 190.768 208.408 1.00 105.87 375 ILE B N 1
ATOM 11108 C CA . ILE B 2 395 ? 187.434 191.870 209.302 1.00 105.87 375 ILE B CA 1
ATOM 11109 C C . ILE B 2 395 ? 186.059 192.416 208.939 1.00 105.87 375 ILE B C 1
ATOM 11110 O O . ILE B 2 395 ? 185.570 192.252 207.819 1.00 105.87 375 ILE B O 1
ATOM 11126 N N . SER B 2 396 ? 185.433 193.073 209.914 1.00 104.09 376 SER B N 1
ATOM 11127 C CA . SER B 2 396 ? 184.131 193.695 209.730 1.00 104.09 376 SER B CA 1
ATOM 11128 C C . SER B 2 396 ? 184.103 195.028 210.461 1.00 104.09 376 SER B C 1
ATOM 11129 O O . SER B 2 396 ? 184.579 195.131 211.595 1.00 104.09 376 SER B O 1
ATOM 11137 N N . TYR B 2 397 ? 183.538 196.041 209.810 1.00 100.54 377 TYR B N 1
ATOM 11138 C CA . TYR B 2 397 ? 183.470 197.391 210.348 1.00 100.54 377 TYR B CA 1
ATOM 11139 C C . TYR B 2 397 ? 182.023 197.775 210.629 1.00 100.54 377 TYR B C 1
ATOM 11140 O O . TYR B 2 397 ? 181.112 197.388 209.890 1.00 100.54 377 TYR B O 1
ATOM 11158 N N . LYS B 2 398 ? 181.820 198.537 211.701 1.00 99.64 378 LYS B N 1
ATOM 11159 C CA . LYS B 2 398 ? 180.521 199.096 212.042 1.00 99.64 378 LYS B CA 1
ATOM 11160 C C . LYS B 2 398 ? 180.694 200.570 212.374 1.00 99.64 378 LYS B C 1
ATOM 11161 O O . LYS B 2 398 ? 181.710 200.968 212.951 1.00 99.64 378 LYS B O 1
ATOM 11165 N N . SER B 2 399 ? 179.700 201.376 212.009 1.00 99.72 379 SER B N 1
ATOM 11166 C CA . SER B 2 399 ? 179.762 202.824 212.157 1.00 99.72 379 SER B CA 1
ATOM 11167 C C . SER B 2 399 ? 178.669 203.296 213.104 1.00 99.72 379 SER B C 1
ATOM 11168 O O . SER B 2 399 ? 177.505 202.910 212.956 1.00 99.72 379 SER B O 1
ATOM 11176 N N . TYR B 2 400 ? 179.046 204.129 214.070 1.00 98.02 380 TYR B N 1
ATOM 11177 C CA . TYR B 2 400 ? 178.110 204.788 214.978 1.00 98.02 380 TYR B CA 1
ATOM 11178 C C . TYR B 2 400 ? 178.304 206.290 214.789 1.00 98.02 380 TYR B C 1
ATOM 11179 O O . TYR B 2 400 ? 179.064 206.928 215.521 1.00 98.02 380 TYR B O 1
ATOM 11197 N N . CYS B 2 401 ? 177.605 206.851 213.807 1.00 102.21 381 CYS B N 1
ATOM 11198 C CA . CYS B 2 401 ? 177.812 208.234 213.403 1.00 102.21 381 CYS B CA 1
ATOM 11199 C C . CYS B 2 401 ? 177.043 209.172 214.332 1.00 102.21 381 CYS B C 1
ATOM 11200 O O . CYS B 2 401 ? 176.548 208.779 215.392 1.00 102.21 381 CYS B O 1
ATOM 11207 N N . LYS B 2 402 ? 176.947 210.437 213.936 1.00 107.51 382 LYS B N 1
ATOM 11208 C CA . LYS B 2 402 ? 176.228 211.453 214.686 1.00 107.51 382 LYS B CA 1
ATOM 11209 C C . LYS B 2 402 ? 174.804 211.591 214.152 1.00 107.51 382 LYS B C 1
ATOM 11210 O O . LYS B 2 402 ? 174.495 211.192 213.027 1.00 107.51 382 LYS B O 1
ATOM 11229 N N . ASN B 2 403 ? 173.932 212.152 214.990 1.00 109.38 383 ASN B N 1
ATOM 11230 C CA . ASN B 2 403 ? 172.526 212.387 214.674 1.00 109.38 383 ASN B CA 1
ATOM 11231 C C . ASN B 2 403 ? 171.715 211.099 214.626 1.00 109.38 383 ASN B C 1
ATOM 11232 O O . ASN B 2 403 ? 170.628 211.073 214.040 1.00 109.38 383 ASN B O 1
ATOM 11243 N N . GLY B 2 404 ? 172.218 210.026 215.230 1.00 108.09 384 GLY B N 1
ATOM 11244 C CA . GLY B 2 404 ? 171.477 208.789 215.333 1.00 108.09 384 GLY B CA 1
ATOM 11245 C C . GLY B 2 404 ? 171.549 207.883 214.125 1.00 108.09 384 GLY B C 1
ATOM 11246 O O . GLY B 2 404 ? 170.930 206.812 214.143 1.00 108.09 384 GLY B O 1
ATOM 11250 N N . VAL B 2 405 ? 172.276 208.264 213.080 1.00 105.91 385 VAL B N 1
ATOM 11251 C CA . VAL B 2 405 ? 172.404 207.420 211.896 1.00 105.91 385 VAL B CA 1
ATOM 11252 C C . VAL B 2 405 ? 173.508 206.399 212.145 1.00 105.91 385 VAL B C 1
ATOM 11253 O O . VAL B 2 405 ? 174.661 206.762 212.401 1.00 105.91 385 VAL B O 1
ATOM 11266 N N . ASN B 2 406 ? 173.152 205.117 212.082 1.00 103.46 386 ASN B N 1
ATOM 11267 C CA . ASN B 2 406 ? 174.075 204.016 212.339 1.00 103.46 386 ASN B CA 1
ATOM 11268 C C . ASN B 2 406 ? 174.171 203.171 211.076 1.00 103.46 386 ASN B C 1
ATOM 11269 O O . ASN B 2 406 ? 173.234 202.437 210.743 1.00 103.46 386 ASN B O 1
ATOM 11279 N N . GLY B 2 407 ? 175.301 203.272 210.377 1.00 103.54 387 GLY B N 1
ATOM 11280 C CA . GLY B 2 407 ? 175.503 202.562 209.135 1.00 103.54 387 GLY B CA 1
ATOM 11281 C C . GLY B 2 407 ? 176.257 201.259 209.326 1.00 103.54 387 GLY B C 1
ATOM 11282 O O . GLY B 2 407 ? 176.975 201.067 210.304 1.00 103.54 387 GLY B O 1
ATOM 11286 N N . THR B 2 408 ? 176.080 200.356 208.363 1.00 104.45 388 THR B N 1
ATOM 11287 C CA . THR B 2 408 ? 176.719 199.046 208.389 1.00 104.45 388 THR B CA 1
ATOM 11288 C C . THR B 2 408 ? 177.204 198.726 206.979 1.00 104.45 388 THR B C 1
ATOM 11289 O O . THR B 2 408 ? 177.206 199.583 206.090 1.00 104.45 388 THR B O 1
ATOM 11300 N N . GLY B 2 409 ? 177.616 197.476 206.772 1.00 103.49 389 GLY B N 1
ATOM 11301 C CA . GLY B 2 409 ? 178.119 197.079 205.472 1.00 103.49 389 GLY B CA 1
ATOM 11302 C C . GLY B 2 409 ? 179.472 197.705 205.182 1.00 103.49 389 GLY B C 1
ATOM 11303 O O . GLY B 2 409 ? 180.250 198.027 206.085 1.00 103.49 389 GLY B O 1
ATOM 11307 N N . GLU B 2 410 ? 179.757 197.879 203.890 1.00 101.87 390 GLU B N 1
ATOM 11308 C CA . GLU B 2 410 ? 181.007 198.513 203.488 1.00 101.87 390 GLU B CA 1
ATOM 11309 C C . GLU B 2 410 ? 181.121 199.934 204.019 1.00 101.87 390 GLU B C 1
ATOM 11310 O O . GLU B 2 410 ? 182.237 200.449 204.147 1.00 101.87 390 GLU B O 1
ATOM 11314 N N . ASN B 2 411 ? 179.998 200.577 204.330 1.00 99.75 391 ASN B N 1
ATOM 11315 C CA . ASN B 2 411 ? 180.003 201.921 204.889 1.00 99.75 391 ASN B CA 1
ATOM 11316 C C . ASN B 2 411 ? 180.310 201.939 206.381 1.00 99.75 391 ASN B C 1
ATOM 11317 O O . ASN B 2 411 ? 180.428 203.025 206.958 1.00 99.75 391 ASN B O 1
ATOM 11321 N N . GLY B 2 412 ? 180.438 200.774 207.017 1.00 99.53 392 GLY B N 1
ATOM 11322 C CA . GLY B 2 412 ? 180.739 200.735 208.436 1.00 99.53 392 GLY B CA 1
ATOM 11323 C C . GLY B 2 412 ? 182.054 201.389 208.798 1.00 99.53 392 GLY B C 1
ATOM 11324 O O . GLY B 2 412 ? 182.239 201.798 209.949 1.00 99.53 392 GLY B O 1
ATOM 11328 N N . ARG B 2 413 ? 182.978 201.490 207.846 1.00 96.30 393 ARG B N 1
ATOM 11329 C CA . ARG B 2 413 ? 184.245 202.174 208.059 1.00 96.30 393 ARG B CA 1
ATOM 11330 C C . ARG B 2 413 ? 184.178 203.658 207.722 1.00 96.30 393 ARG B C 1
ATOM 11331 O O . ARG B 2 413 ? 185.159 204.373 207.947 1.00 96.30 393 ARG B O 1
ATOM 11335 N N . LYS B 2 414 ? 183.052 204.135 207.198 1.00 93.17 394 LYS B N 1
ATOM 11336 C CA . LYS B 2 414 ? 182.892 205.518 206.771 1.00 93.17 394 LYS B CA 1
ATOM 11337 C C . LYS B 2 414 ? 181.890 206.225 207.671 1.00 93.17 394 LYS B C 1
ATOM 11338 O O . LYS B 2 414 ? 180.760 205.755 207.838 1.00 93.17 394 LYS B O 1
ATOM 11357 N N . CYS B 2 415 ? 182.306 207.353 208.243 1.00 92.50 395 CYS B N 1
ATOM 11358 C CA . CYS B 2 415 ? 181.454 208.177 209.100 1.00 92.50 395 CYS B CA 1
ATOM 11359 C C . CYS B 2 415 ? 181.547 209.618 208.606 1.00 92.50 395 CYS B C 1
ATOM 11360 O O . CYS B 2 415 ? 182.518 210.320 208.901 1.00 92.50 395 CYS B O 1
ATOM 11367 N N . SER B 2 416 ? 180.536 210.055 207.863 1.00 92.76 396 SER B N 1
ATOM 11368 C CA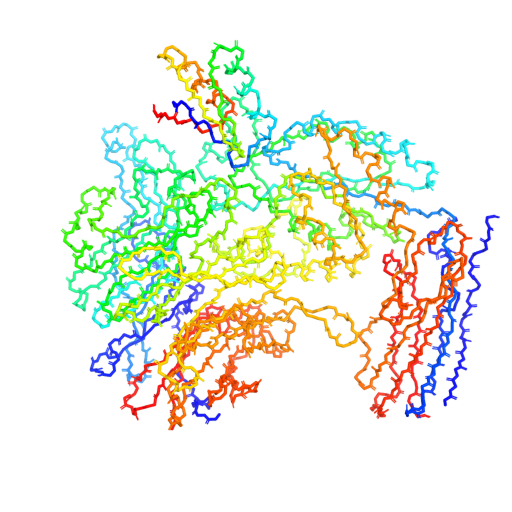 . SER B 2 416 ? 180.523 211.387 207.279 1.00 92.76 396 SER B CA 1
ATOM 11369 C C . SER B 2 416 ? 179.778 212.368 208.177 1.00 92.76 396 SER B C 1
ATOM 11370 O O . SER B 2 416 ? 179.032 211.983 209.080 1.00 92.76 396 SER B O 1
ATOM 11378 N N . ASN B 2 417 ? 179.995 213.655 207.913 1.00 93.64 397 ASN B N 1
ATOM 11379 C CA . ASN B 2 417 ? 179.343 214.776 208.585 1.00 93.64 397 ASN B CA 1
ATOM 11380 C C . ASN B 2 417 ? 179.942 215.077 209.953 1.00 93.64 397 ASN B C 1
ATOM 11381 O O . ASN B 2 417 ? 179.372 215.887 210.697 1.00 93.64 397 ASN B O 1
ATOM 11391 N N . ILE B 2 418 ? 181.067 214.462 210.314 1.00 88.89 398 ILE B N 1
ATOM 11392 C CA . ILE B 2 418 ? 181.699 214.756 211.594 1.00 88.89 398 ILE B CA 1
ATOM 11393 C C . ILE B 2 418 ? 182.183 216.199 211.597 1.00 88.89 398 ILE B C 1
ATOM 11394 O O . ILE B 2 418 ? 182.829 216.657 210.646 1.00 88.89 398 ILE B O 1
ATOM 11410 N N . SER B 2 419 ? 181.870 216.922 212.667 1.00 89.93 399 SER B N 1
ATOM 11411 C CA . SER B 2 419 ? 182.254 218.315 212.818 1.00 89.93 399 SER B CA 1
ATOM 11412 C C . SER B 2 419 ? 183.452 218.422 213.761 1.00 89.93 399 SER B C 1
ATOM 11413 O O . SER B 2 419 ? 184.046 217.420 214.166 1.00 89.93 399 SER B O 1
ATOM 11421 N N . ILE B 2 420 ? 183.817 219.654 214.115 1.00 88.96 400 ILE B N 1
ATOM 11422 C CA . ILE B 2 420 ? 184.933 219.871 215.026 1.00 88.96 400 ILE B CA 1
ATOM 11423 C C . ILE B 2 420 ? 184.545 219.397 216.419 1.00 88.96 400 ILE B C 1
ATOM 11424 O O . ILE B 2 420 ? 183.497 219.780 216.955 1.00 88.96 400 ILE B O 1
ATOM 11440 N N . GLY B 2 421 ? 185.391 218.561 217.012 1.00 91.04 401 GLY B N 1
ATOM 11441 C CA . GLY B 2 421 ? 185.137 218.077 218.359 1.00 91.04 401 GLY B CA 1
ATOM 11442 C C . GLY B 2 421 ? 183.829 217.332 218.504 1.00 91.04 401 GLY B C 1
ATOM 11443 O O . GLY B 2 421 ? 183.095 217.553 219.476 1.00 91.04 401 GLY B O 1
ATOM 11447 N N . ASP B 2 422 ? 183.515 216.451 217.556 1.00 92.30 402 ASP B N 1
ATOM 11448 C CA . ASP B 2 422 ? 182.308 215.631 217.599 1.00 92.30 402 ASP B CA 1
ATOM 11449 C C . ASP B 2 422 ? 182.728 214.174 217.726 1.00 92.30 402 ASP B C 1
ATOM 11450 O O . ASP B 2 422 ? 183.288 213.601 216.786 1.00 92.30 402 ASP B O 1
ATOM 11459 N N . GLU B 2 423 ? 182.449 213.577 218.882 1.00 91.79 403 GLU B N 1
ATOM 11460 C CA . GLU B 2 423 ? 182.871 212.209 219.140 1.00 91.79 403 GLU B CA 1
ATOM 11461 C C . GLU B 2 423 ? 182.188 211.244 218.178 1.00 91.79 403 GLU B C 1
ATOM 11462 O O . GLU B 2 423 ? 181.056 211.461 217.739 1.00 91.79 403 GLU B O 1
ATOM 11466 N N . VAL B 2 424 ? 182.897 210.169 217.849 1.00 90.27 404 VAL B N 1
ATOM 11467 C CA . VAL B 2 424 ? 182.387 209.137 216.955 1.00 90.27 404 VAL B CA 1
ATOM 11468 C C . VAL B 2 424 ? 182.981 207.807 217.389 1.00 90.27 404 VAL B C 1
ATOM 11469 O O . VAL B 2 424 ? 184.146 207.736 217.790 1.00 90.27 404 VAL B O 1
ATOM 11482 N N . GLN B 2 425 ? 182.178 206.751 217.304 1.00 90.50 405 GLN B N 1
ATOM 11483 C CA . GLN B 2 425 ? 182.587 205.419 217.718 1.00 90.50 405 GLN B CA 1
ATOM 11484 C C . GLN B 2 425 ? 182.434 204.441 216.563 1.00 90.50 405 GLN B C 1
ATOM 11485 O O . GLN B 2 425 ? 181.541 204.578 215.723 1.00 90.50 405 GLN B O 1
ATOM 11499 N N . PHE B 2 426 ? 183.323 203.453 216.530 1.00 93.86 406 PHE B N 1
ATOM 11500 C CA . PHE B 2 426 ? 183.301 202.395 215.533 1.00 93.86 406 PHE B CA 1
ATOM 11501 C C . PHE B 2 426 ? 183.225 201.045 216.232 1.00 93.86 406 PHE B C 1
ATOM 11502 O O . PHE B 2 426 ? 183.794 200.855 217.310 1.00 93.86 406 PHE B O 1
ATOM 11519 N N . GLU B 2 427 ? 182.514 200.108 215.612 1.00 97.78 407 GLU B N 1
ATOM 11520 C CA . GLU B 2 427 ? 182.408 198.738 216.103 1.00 97.78 407 GLU B CA 1
ATOM 11521 C C . GLU B 2 427 ? 183.173 197.839 215.140 1.00 97.78 407 GLU B C 1
ATOM 11522 O O . GLU B 2 427 ? 182.786 197.698 213.974 1.00 97.78 407 GLU B O 1
ATOM 11526 N N . ILE B 2 428 ? 184.251 197.233 215.628 1.00 101.38 408 ILE B N 1
ATOM 11527 C CA . ILE B 2 428 ? 185.156 196.433 214.812 1.00 101.38 408 ILE B CA 1
ATOM 11528 C C . ILE B 2 428 ? 185.169 195.014 215.360 1.00 101.38 408 ILE B C 1
ATOM 11529 O O . ILE B 2 428 ? 185.333 194.813 216.569 1.00 101.38 408 ILE B O 1
ATOM 11545 N N . SER B 2 429 ? 184.995 194.036 214.472 1.00 106.12 409 SER B N 1
ATOM 11546 C CA . SER B 2 429 ? 185.024 192.626 214.833 1.00 106.12 409 SER B CA 1
ATOM 11547 C C . SER B 2 429 ? 185.958 191.887 213.888 1.00 106.12 409 SER B C 1
ATOM 11548 O O . SER B 2 429 ? 185.914 192.096 212.672 1.00 106.12 409 SER B O 1
ATOM 11556 N N . ILE B 2 430 ? 186.795 191.018 214.451 1.00 108.14 410 ILE B N 1
ATOM 11557 C CA . ILE B 2 430 ? 187.800 190.273 213.700 1.00 108.14 410 ILE B CA 1
ATOM 11558 C C . ILE B 2 430 ? 187.400 188.805 213.680 1.00 108.14 410 ILE B C 1
ATOM 11559 O O . ILE B 2 430 ? 187.079 188.228 214.725 1.00 108.14 410 ILE B O 1
ATOM 11575 N N . THR B 2 431 ? 187.427 188.204 212.494 1.00 112.43 411 THR B N 1
ATOM 11576 C CA . THR B 2 431 ? 187.102 186.798 212.305 1.00 112.43 411 THR B CA 1
ATOM 11577 C C . THR B 2 431 ? 188.339 186.046 211.831 1.00 112.43 411 THR B C 1
ATOM 11578 O O . THR B 2 431 ? 189.077 186.531 210.968 1.00 112.43 411 THR B O 1
ATOM 11589 N N . SER B 2 432 ? 188.558 184.860 212.395 1.00 118.25 412 SER B N 1
ATOM 11590 C CA . SER B 2 432 ? 189.681 184.001 212.027 1.00 118.25 412 SER B CA 1
ATOM 11591 C C . SER B 2 432 ? 189.147 182.593 211.800 1.00 118.25 412 SER B C 1
ATOM 11592 O O . SER B 2 432 ? 188.805 181.894 212.758 1.00 118.25 412 SER B O 1
ATOM 11600 N N . ASN B 2 433 ? 189.090 182.172 210.535 1.00 123.90 413 ASN B N 1
ATOM 11601 C CA . ASN B 2 433 ? 188.504 180.892 210.155 1.00 123.90 413 ASN B CA 1
ATOM 11602 C C . ASN B 2 433 ? 189.555 179.799 209.986 1.00 123.90 413 ASN B C 1
ATOM 11603 O O . ASN B 2 433 ? 189.392 178.908 209.145 1.00 123.90 413 ASN B O 1
ATOM 11607 N N . LYS B 2 434 ? 190.626 179.848 210.764 1.00 128.09 414 LYS B N 1
ATOM 11608 C CA . LYS B 2 434 ? 191.685 178.843 210.710 1.00 128.09 414 LYS B CA 1
ATOM 11609 C C . LYS B 2 434 ? 192.613 179.085 211.896 1.00 128.09 414 LYS B C 1
ATOM 11610 O O . LYS B 2 434 ? 192.348 179.943 212.747 1.00 128.09 414 LYS B O 1
ATOM 11614 N N . CYS B 2 435 ? 193.705 178.324 211.953 1.00 126.06 415 CYS B N 1
ATOM 11615 C CA . CYS B 2 435 ? 194.721 178.456 212.997 1.00 126.06 415 CYS B CA 1
ATOM 11616 C C . CYS B 2 435 ? 196.075 178.599 212.317 1.00 126.06 415 CYS B C 1
ATOM 11617 O O . CYS B 2 435 ? 196.852 177.638 212.242 1.00 126.06 415 CYS B O 1
ATOM 11624 N N . PRO B 2 436 ? 196.391 179.789 211.805 1.00 123.92 416 PRO B N 1
ATOM 11625 C CA . PRO B 2 436 ? 197.666 179.971 211.104 1.00 123.92 416 PRO B CA 1
ATOM 11626 C C . PRO B 2 436 ? 198.853 179.663 212.004 1.00 123.92 416 PRO B C 1
ATOM 11627 O O . PRO B 2 436 ? 198.817 179.880 213.217 1.00 123.92 416 PRO B O 1
ATOM 11638 N N . LYS B 2 437 ? 199.917 179.142 211.387 1.00 127.44 417 LYS B N 1
ATOM 11639 C CA . LYS B 2 437 ? 201.115 178.796 212.143 1.00 127.44 417 LYS B CA 1
ATOM 11640 C C . LYS B 2 437 ? 201.683 180.005 212.874 1.00 127.44 417 LYS B C 1
ATOM 11641 O O . LYS B 2 437 ? 202.286 179.855 213.943 1.00 127.44 417 LYS B O 1
ATOM 11645 N N . LYS B 2 438 ? 201.506 181.204 212.321 1.00 125.06 418 LYS B N 1
ATOM 11646 C CA . LYS B 2 438 ? 201.976 182.416 212.978 1.00 125.06 418 LYS B CA 1
ATOM 11647 C C . LYS B 2 438 ? 201.287 182.573 214.327 1.00 125.06 418 LYS B C 1
ATOM 11648 O O . LYS B 2 438 ? 200.075 182.805 214.389 1.00 125.06 418 LYS B O 1
ATOM 11652 N N . ASP B 2 439 ? 202.052 182.446 215.413 1.00 123.07 419 ASP B N 1
ATOM 11653 C CA . ASP B 2 439 ? 201.454 182.483 216.743 1.00 123.07 419 ASP B CA 1
ATOM 11654 C C . ASP B 2 439 ? 200.767 183.818 217.004 1.00 123.07 419 ASP B C 1
ATOM 11655 O O . ASP B 2 439 ? 199.655 183.856 217.545 1.00 123.07 419 ASP B O 1
ATOM 11664 N N . SER B 2 440 ? 201.408 184.922 216.629 1.00 114.93 420 SER B N 1
ATOM 11665 C CA . SER B 2 440 ? 200.839 186.248 216.856 1.00 114.93 420 SER B CA 1
ATOM 11666 C C . SER B 2 440 ? 201.290 187.162 215.726 1.00 114.93 420 SER B C 1
ATOM 11667 O O . SER B 2 440 ? 202.480 187.471 215.615 1.00 114.93 420 SER B O 1
ATOM 11675 N N . ASP B 2 441 ? 200.343 187.589 214.896 1.00 113.48 421 ASP B N 1
ATOM 11676 C CA . ASP B 2 441 ? 200.593 188.545 213.827 1.00 113.48 421 ASP B CA 1
ATOM 11677 C C . ASP B 2 441 ? 199.712 189.762 214.057 1.00 113.48 421 ASP B C 1
ATOM 11678 O O . ASP B 2 441 ? 198.519 189.622 214.345 1.00 113.48 421 ASP B O 1
ATOM 11687 N N . SER B 2 442 ? 200.297 190.948 213.931 1.00 107.43 422 SER B N 1
ATOM 11688 C CA . SER B 2 442 ? 199.619 192.194 214.251 1.00 107.43 422 SER B CA 1
ATOM 11689 C C . SER B 2 442 ? 199.425 193.038 212.999 1.00 107.43 422 SER B C 1
ATOM 11690 O O . SER B 2 442 ? 200.266 193.049 212.096 1.00 107.43 422 SER B O 1
ATOM 11698 N N . PHE B 2 443 ? 198.298 193.745 212.959 1.00 105.23 423 PHE B N 1
ATOM 11699 C CA . PHE B 2 443 ? 197.986 194.680 211.891 1.00 105.23 423 PHE B CA 1
ATOM 11700 C C . PHE B 2 443 ? 197.467 195.969 212.510 1.00 105.23 423 PHE B C 1
ATOM 11701 O O . PHE B 2 443 ? 197.020 195.993 213.660 1.00 105.23 423 PHE B O 1
ATOM 11718 N N . LYS B 2 444 ? 197.531 197.048 211.735 1.00 100.71 424 LYS B N 1
ATOM 11719 C CA . LYS B 2 444 ? 197.183 198.378 212.211 1.00 100.71 424 LYS B CA 1
ATOM 11720 C C . LYS B 2 444 ? 195.983 198.913 211.444 1.00 100.71 424 LYS B C 1
ATOM 11721 O O . LYS B 2 444 ? 195.887 198.745 210.225 1.00 100.71 424 LYS B O 1
ATOM 11740 N N . ILE B 2 445 ? 195.072 199.557 212.169 1.00 98.11 425 ILE B N 1
ATOM 11741 C CA . ILE B 2 445 ? 193.913 200.225 211.588 1.00 98.11 425 ILE B CA 1
ATOM 11742 C C . ILE B 2 445 ? 194.146 201.723 211.717 1.00 98.11 425 ILE B C 1
ATOM 11743 O O . ILE B 2 445 ? 194.349 202.234 212.824 1.00 98.11 425 ILE B O 1
ATOM 11759 N N . ARG B 2 446 ? 194.116 202.425 210.587 1.00 90.79 426 ARG B N 1
ATOM 11760 C CA . ARG B 2 446 ? 194.534 203.815 210.525 1.00 90.79 426 ARG B CA 1
ATOM 11761 C C . ARG B 2 446 ? 193.518 204.622 209.727 1.00 90.79 426 ARG B C 1
ATOM 11762 O O . ARG B 2 446 ? 193.186 204.243 208.591 1.00 90.79 426 ARG B O 1
ATOM 11783 N N . PRO B 2 447 ? 192.997 205.725 210.266 1.00 90.04 427 PRO B N 1
ATOM 11784 C CA . PRO B 2 447 ? 192.173 206.610 209.437 1.00 90.04 427 PRO B CA 1
ATOM 11785 C C . PRO B 2 447 ? 192.998 207.195 208.302 1.00 90.04 427 PRO B C 1
ATOM 11786 O O . PRO B 2 447 ? 194.167 207.544 208.478 1.00 90.04 427 PRO B O 1
ATOM 11797 N N . LEU B 2 448 ? 192.383 207.303 207.129 1.00 85.38 428 LEU B N 1
ATOM 11798 C CA . LEU B 2 448 ? 193.097 207.835 205.978 1.00 85.38 428 LEU B CA 1
ATOM 11799 C C . LEU B 2 448 ? 193.483 209.289 206.219 1.00 85.38 428 LEU B C 1
ATOM 11800 O O . LEU B 2 448 ? 192.682 210.090 206.707 1.00 85.38 428 LEU B O 1
ATOM 11816 N N . GLY B 2 449 ? 194.721 209.625 205.871 1.00 83.19 429 GLY B N 1
ATOM 11817 C CA . GLY B 2 449 ? 195.208 210.981 205.995 1.00 83.19 429 GLY B CA 1
ATOM 11818 C C . GLY B 2 449 ? 195.747 211.359 207.355 1.00 83.19 429 GLY B C 1
ATOM 11819 O O . GLY B 2 449 ? 196.033 212.541 207.578 1.00 83.19 429 GLY B O 1
ATOM 11823 N N . PHE B 2 450 ? 195.896 210.404 208.269 1.00 87.47 430 PHE B N 1
ATOM 11824 C CA . PHE B 2 450 ? 196.440 210.667 209.593 1.00 87.47 430 PHE B CA 1
ATOM 11825 C C . PHE B 2 450 ? 197.523 209.649 209.912 1.00 87.47 430 PHE B C 1
ATOM 11826 O O . PHE B 2 450 ? 197.469 208.500 209.468 1.00 87.47 430 PHE B O 1
ATOM 11843 N N . THR B 2 451 ? 198.511 210.083 210.691 1.00 88.24 431 THR B N 1
ATOM 11844 C CA . THR B 2 451 ? 199.575 209.199 211.145 1.00 88.24 431 THR B CA 1
ATOM 11845 C C . THR B 2 451 ? 199.206 208.429 212.405 1.00 88.24 431 THR B C 1
ATOM 11846 O O . THR B 2 451 ? 199.983 207.570 212.836 1.00 88.24 431 THR B O 1
ATOM 11857 N N . GLU B 2 452 ? 198.052 208.713 213.004 1.00 93.88 432 GLU B N 1
ATOM 11858 C CA . GLU B 2 452 ? 197.627 207.984 214.191 1.00 93.88 432 GLU B CA 1
ATOM 11859 C C . GLU B 2 452 ? 197.208 206.571 213.810 1.00 93.88 432 GLU B C 1
ATOM 11860 O O . GLU B 2 452 ? 196.430 206.373 212.873 1.00 93.88 432 GLU B O 1
ATOM 11872 N N . GLU B 2 453 ? 197.723 205.589 214.545 1.00 97.56 433 GLU B N 1
ATOM 11873 C CA . GLU B 2 453 ? 197.457 204.186 214.276 1.00 97.56 433 GLU B CA 1
ATOM 11874 C C . GLU B 2 453 ? 197.047 203.485 215.561 1.00 97.56 433 GLU B C 1
ATOM 11875 O O . GLU B 2 453 ? 197.531 203.812 216.648 1.00 97.56 433 GLU B O 1
ATOM 11887 N N . VAL B 2 454 ? 196.146 202.518 215.424 1.00 98.72 434 VAL B N 1
ATOM 11888 C CA . VAL B 2 454 ? 195.759 201.633 216.516 1.00 98.72 434 VAL B CA 1
ATOM 11889 C C . VAL B 2 454 ? 196.329 200.257 216.204 1.00 98.72 434 VAL B C 1
ATOM 11890 O O . VAL B 2 454 ? 196.091 199.708 215.121 1.00 98.72 434 VAL B O 1
ATOM 11903 N N . GLU B 2 455 ? 197.096 199.711 217.140 1.00 102.87 435 GLU B N 1
ATOM 11904 C CA . GLU B 2 455 ? 197.786 198.447 216.930 1.00 102.87 435 GLU B CA 1
ATOM 11905 C C . GLU B 2 455 ? 196.929 197.299 217.444 1.00 102.87 435 GLU B C 1
ATOM 11906 O O . GLU B 2 455 ? 196.494 197.309 218.599 1.00 102.87 435 GLU B O 1
ATOM 11918 N N . VAL B 2 456 ? 196.689 196.315 216.583 1.00 104.33 436 VAL B N 1
ATOM 11919 C CA . VAL B 2 456 ? 195.912 195.131 216.925 1.00 104.33 436 VAL B CA 1
ATOM 11920 C C . VAL B 2 456 ? 196.845 193.932 216.855 1.00 104.33 436 VAL B C 1
ATOM 11921 O O . VAL B 2 456 ? 197.456 193.671 215.812 1.00 104.33 436 VAL B O 1
ATOM 11934 N N . ILE B 2 457 ? 196.956 193.206 217.963 1.00 106.45 437 ILE B N 1
ATOM 11935 C CA . ILE B 2 457 ? 197.804 192.025 218.062 1.00 106.45 437 ILE B CA 1
ATOM 11936 C C . ILE B 2 457 ? 196.899 190.810 218.197 1.00 106.45 437 ILE B C 1
ATOM 11937 O O . ILE B 2 457 ? 196.106 190.720 219.142 1.00 106.45 437 ILE B O 1
ATOM 11953 N N . LEU B 2 458 ? 197.019 189.880 217.259 1.00 108.32 438 LEU B N 1
ATOM 11954 C CA . LEU B 2 458 ? 196.233 188.659 217.282 1.00 108.32 438 LEU B CA 1
ATOM 11955 C C . LEU B 2 458 ? 197.000 187.552 217.992 1.00 108.32 438 LEU B C 1
ATOM 11956 O O . LEU B 2 458 ? 198.233 187.537 218.012 1.00 108.32 438 LEU B O 1
ATOM 11972 N N . GLN B 2 459 ? 196.252 186.622 218.585 1.00 110.31 439 GLN B N 1
ATOM 11973 C CA . GLN B 2 459 ? 196.827 185.451 219.253 1.00 110.31 439 GLN B CA 1
ATOM 11974 C C . GLN B 2 459 ? 195.863 184.292 219.012 1.00 110.31 439 GLN B C 1
ATOM 11975 O O . GLN B 2 459 ? 194.896 184.107 219.755 1.00 110.31 439 GLN B O 1
ATOM 11989 N N . TYR B 2 460 ? 196.138 183.513 217.971 1.00 116.99 440 TYR B N 1
ATOM 11990 C CA . TYR B 2 460 ? 195.246 182.429 217.591 1.00 116.99 440 TYR B CA 1
ATOM 11991 C C . TYR B 2 460 ? 195.216 181.352 218.670 1.00 116.99 440 TYR B C 1
ATOM 11992 O O . TYR B 2 460 ? 196.211 181.091 219.351 1.00 116.99 440 TYR B O 1
ATOM 12010 N N . ILE B 2 461 ? 194.052 180.727 218.821 1.00 118.75 441 ILE B N 1
ATOM 12011 C CA . ILE B 2 461 ? 193.854 179.688 219.825 1.00 118.75 441 ILE B CA 1
ATOM 12012 C C . ILE B 2 461 ? 193.923 180.289 221.223 1.00 118.75 441 ILE B C 1
ATOM 12013 O O . ILE B 2 461 ? 192.977 180.179 222.004 1.00 118.75 441 ILE B O 1
ATOM 12018 N N . GLU C 3 23 ? 183.435 229.297 155.040 1.00 124.49 2 GLU C N 1
ATOM 12019 C CA . GLU C 3 23 ? 184.616 230.096 154.739 1.00 124.49 2 GLU C CA 1
ATOM 12020 C C . GLU C 3 23 ? 185.743 229.795 155.721 1.00 124.49 2 GLU C C 1
ATOM 12021 O O . GLU C 3 23 ? 186.180 228.651 155.846 1.00 124.49 2 GLU C O 1
ATOM 12023 N N . VAL C 3 24 ? 186.215 230.831 156.417 1.00 121.07 3 VAL C N 1
ATOM 12024 C CA . VAL C 3 24 ? 187.283 230.645 157.391 1.00 121.07 3 VAL C CA 1
ATOM 12025 C C . VAL C 3 24 ? 186.788 229.750 158.517 1.00 121.07 3 VAL C C 1
ATOM 12026 O O . VAL C 3 24 ? 185.690 229.947 159.053 1.00 121.07 3 VAL C O 1
ATOM 12030 N N . GLU C 3 25 ? 187.598 228.754 158.879 1.00 107.32 4 GLU C N 1
ATOM 12031 C CA . GLU C 3 25 ? 187.244 227.802 159.936 1.00 107.32 4 GLU C CA 1
ATOM 12032 C C . GLU C 3 25 ? 188.463 227.610 160.836 1.00 107.32 4 GLU C C 1
ATOM 12033 O O . GLU C 3 25 ? 189.289 226.726 160.598 1.00 107.32 4 GLU C O 1
ATOM 12035 N N . VAL C 3 26 ? 188.567 228.444 161.872 1.00 98.46 5 VAL C N 1
ATOM 12036 C CA . VAL C 3 26 ? 189.608 228.254 162.874 1.00 98.46 5 VAL C CA 1
ATOM 12037 C C . VAL C 3 26 ? 189.253 227.055 163.743 1.00 98.46 5 VAL C C 1
ATOM 12038 O O . VAL C 3 26 ? 188.076 226.727 163.941 1.00 98.46 5 VAL C O 1
ATOM 12042 N N . HIS C 3 27 ? 190.277 226.386 164.270 1.00 90.24 6 HIS C N 1
ATOM 12043 C CA . HIS C 3 27 ? 190.069 225.176 165.052 1.00 90.24 6 HIS C CA 1
ATOM 12044 C C . HIS C 3 27 ? 190.390 225.377 166.527 1.00 90.24 6 HIS C C 1
ATOM 12045 O O . HIS C 3 27 ? 189.509 225.217 167.377 1.00 90.24 6 HIS C O 1
ATOM 12052 N N . GLY C 3 28 ? 191.624 225.739 166.857 1.00 84.50 7 GLY C N 1
ATOM 12053 C CA . GLY C 3 28 ? 191.970 225.947 168.258 1.00 84.50 7 GLY C CA 1
ATOM 12054 C C . GLY C 3 28 ? 191.642 224.765 169.142 1.00 84.50 7 GLY C C 1
ATOM 12055 O O . GLY C 3 28 ? 191.140 224.943 170.258 1.00 84.50 7 GLY C O 1
ATOM 12056 N N . ARG C 3 29 ? 191.914 223.552 168.665 1.00 73.59 8 ARG C N 1
ATOM 12057 C CA . ARG C 3 29 ? 191.549 222.338 169.381 1.00 73.59 8 ARG C CA 1
ATOM 12058 C C . ARG C 3 29 ? 192.730 221.661 170.060 1.00 73.59 8 ARG C C 1
ATOM 12059 O O . ARG C 3 29 ? 192.536 220.654 170.747 1.00 73.59 8 ARG C O 1
ATOM 12067 N N . GLY C 3 30 ? 193.941 222.179 169.890 1.00 73.17 9 GLY C N 1
ATOM 12068 C CA . GLY C 3 30 ? 195.092 221.597 170.551 1.00 73.17 9 GLY C CA 1
ATOM 12069 C C . GLY C 3 30 ? 195.216 222.071 171.982 1.00 73.17 9 GLY C C 1
ATOM 12070 O O . GLY C 3 30 ? 194.214 222.176 172.694 1.00 73.17 9 GLY C O 1
ATOM 12071 N N . ASP C 3 31 ? 196.442 222.356 172.418 1.00 75.00 10 ASP C N 1
ATOM 12072 C CA . ASP C 3 31 ? 196.673 222.943 173.738 1.00 75.00 10 ASP C CA 1
ATOM 12073 C C . ASP C 3 31 ? 196.624 224.466 173.616 1.00 75.00 10 ASP C C 1
ATOM 12074 O O . ASP C 3 31 ? 197.628 225.174 173.707 1.00 75.00 10 ASP C O 1
ATOM 12079 N N . ILE C 3 32 ? 195.412 224.963 173.393 1.00 78.23 11 ILE C N 1
ATOM 12080 C CA . ILE C 3 32 ? 195.187 226.387 173.166 1.00 78.23 11 ILE C CA 1
ATOM 12081 C C . ILE C 3 32 ? 194.197 226.905 174.202 1.00 78.23 11 ILE C C 1
ATOM 12082 O O . ILE C 3 32 ? 193.233 226.204 174.540 1.00 78.23 11 ILE C O 1
ATOM 12087 N N . PRO C 3 33 ? 194.389 228.113 174.728 1.00 81.21 12 PRO C N 1
ATOM 12088 C CA . PRO C 3 33 ? 193.481 228.612 175.765 1.00 81.21 12 PRO C CA 1
ATOM 12089 C C . PRO C 3 33 ? 192.062 228.747 175.237 1.00 81.21 12 PRO C C 1
ATOM 12090 O O . PRO C 3 33 ? 191.841 229.122 174.084 1.00 81.21 12 PRO C O 1
ATOM 12094 N N . ARG C 3 34 ? 191.093 228.436 176.099 1.00 87.79 13 ARG C N 1
ATOM 12095 C CA . ARG C 3 34 ? 189.697 228.614 175.721 1.00 87.79 13 ARG C CA 1
ATOM 12096 C C . ARG C 3 34 ? 189.354 230.086 175.547 1.00 87.79 13 ARG C C 1
ATOM 12097 O O . ARG C 3 34 ? 188.490 230.428 174.733 1.00 87.79 13 ARG C O 1
ATOM 12105 N N . SER C 3 35 ? 190.021 230.966 176.296 1.00 95.60 14 SER C N 1
ATOM 12106 C CA . SER C 3 35 ? 189.727 232.391 176.203 1.00 95.60 14 SER C CA 1
ATOM 12107 C C . SER C 3 35 ? 189.989 232.920 174.800 1.00 95.60 14 SER C C 1
ATOM 12108 O O . SER C 3 35 ? 189.184 233.685 174.258 1.00 95.60 14 SER C O 1
ATOM 12111 N N . SER C 3 36 ? 191.109 232.527 174.194 1.00 96.90 15 SER C N 1
ATOM 12112 C CA . SER C 3 36 ? 191.417 232.997 172.851 1.00 96.90 15 SER C CA 1
ATOM 12113 C C . SER C 3 36 ? 190.726 232.122 171.816 1.00 96.90 15 SER C C 1
ATOM 12114 O O . SER C 3 36 ? 191.347 231.687 170.841 1.00 96.90 15 SER C O 1
ATOM 12117 N N . LEU C 3 37 ? 189.438 231.863 172.025 1.00 100.90 16 LEU C N 1
ATOM 12118 C CA . LEU C 3 37 ? 188.602 231.228 171.012 1.00 100.90 16 LEU C CA 1
ATOM 12119 C C . LEU C 3 37 ? 187.253 231.900 170.832 1.00 100.90 16 LEU C C 1
ATOM 12120 O O . LEU C 3 37 ? 186.665 231.771 169.753 1.00 100.90 16 LEU C O 1
ATOM 12125 N N . GLU C 3 38 ? 186.737 232.612 171.833 1.00 107.23 17 GLU C N 1
ATOM 12126 C CA . GLU C 3 38 ? 185.563 233.451 171.656 1.00 107.23 17 GLU C CA 1
ATOM 12127 C C . GLU C 3 38 ? 185.922 234.886 171.304 1.00 107.23 17 GLU C C 1
ATOM 12128 O O . GLU C 3 38 ? 185.035 235.651 170.917 1.00 107.23 17 GLU C O 1
ATOM 12134 N N . LEU C 3 39 ? 187.194 235.271 171.433 1.00 108.75 18 LEU C N 1
ATOM 12135 C CA . LEU C 3 39 ? 187.625 236.563 170.909 1.00 108.75 18 LEU C CA 1
ATOM 12136 C C . LEU C 3 39 ? 187.506 236.596 169.391 1.00 108.75 18 LEU C C 1
ATOM 12137 O O . LEU C 3 39 ? 187.080 237.604 168.815 1.00 108.75 18 LEU C O 1
ATOM 12142 N N . PHE C 3 40 ? 187.881 235.500 168.729 1.00 106.70 19 PHE C N 1
ATOM 12143 C CA . PHE C 3 40 ? 187.685 235.401 167.288 1.00 106.70 19 PHE C CA 1
ATOM 12144 C C . PHE C 3 40 ? 186.207 235.485 166.932 1.00 106.70 19 PHE C C 1
ATOM 12145 O O . PHE C 3 40 ? 185.828 236.163 165.970 1.00 106.70 19 PHE C O 1
ATOM 12153 N N . GLU C 3 41 ? 185.355 234.803 167.700 1.00 111.32 20 GLU C N 1
ATOM 12154 C CA . GLU C 3 41 ? 183.920 234.882 167.454 1.00 111.32 20 GLU C CA 1
ATOM 12155 C C . GLU C 3 41 ? 183.410 236.305 167.632 1.00 111.32 20 GLU C C 1
ATOM 12156 O O . GLU C 3 41 ? 182.583 236.779 166.845 1.00 111.32 20 GLU C O 1
ATOM 12158 N N . LYS C 3 42 ? 183.886 237.000 168.666 1.00 108.57 21 LYS C N 1
ATOM 12159 C CA . LYS C 3 42 ? 183.451 238.373 168.900 1.00 108.57 21 LYS C CA 1
ATOM 12160 C C . LYS C 3 42 ? 183.890 239.289 167.767 1.00 108.57 21 LYS C C 1
ATOM 12161 O O . LYS C 3 42 ? 183.111 240.128 167.301 1.00 108.57 21 LYS C O 1
ATOM 12167 N N . VAL C 3 43 ? 185.133 239.144 167.306 1.00 109.80 22 VAL C N 1
ATOM 12168 C CA . VAL C 3 43 ? 185.613 239.989 166.219 1.00 109.80 22 VAL C CA 1
ATOM 12169 C C . VAL C 3 43 ? 184.841 239.702 164.939 1.00 109.80 22 VAL C C 1
ATOM 12170 O O . VAL C 3 43 ? 184.516 240.619 164.176 1.00 109.80 22 VAL C O 1
ATOM 12174 N N . ALA C 3 44 ? 184.533 238.429 164.678 1.00 114.62 23 ALA C N 1
ATOM 12175 C CA . ALA C 3 44 ? 183.779 238.087 163.477 1.00 114.62 23 ALA C CA 1
ATOM 12176 C C . ALA C 3 44 ? 182.360 238.641 163.540 1.00 114.62 23 ALA C C 1
ATOM 12177 O O . ALA C 3 44 ? 181.876 239.246 162.577 1.00 114.62 23 ALA C O 1
ATOM 12179 N N . LYS C 3 45 ? 181.675 238.444 164.669 1.00 112.14 24 LYS C N 1
ATOM 12180 C CA . LYS C 3 45 ? 180.302 238.922 164.793 1.00 112.14 24 LYS C CA 1
ATOM 12181 C C . LYS C 3 45 ? 180.243 240.442 164.713 1.00 112.14 24 LYS C C 1
ATOM 12182 O O . LYS C 3 45 ? 179.404 241.007 164.002 1.00 112.14 24 LYS C O 1
ATOM 12188 N N . GLU C 3 46 ? 181.132 241.125 165.437 1.00 113.10 25 GLU C N 1
ATOM 12189 C CA . GLU C 3 46 ? 181.190 242.578 165.376 1.00 113.10 25 GLU C CA 1
ATOM 12190 C C . GLU C 3 46 ? 181.654 243.085 164.019 1.00 113.10 25 GLU C C 1
ATOM 12191 O O . GLU C 3 46 ? 181.515 244.280 163.742 1.00 113.10 25 GLU C O 1
ATOM 12193 N N . LEU C 3 47 ? 182.199 242.211 163.178 1.00 116.04 26 LEU C N 1
ATOM 12194 C CA . LEU C 3 47 ? 182.623 242.573 161.834 1.00 116.04 26 LEU C CA 1
ATOM 12195 C C . LEU C 3 47 ? 181.487 242.503 160.823 1.00 116.04 26 LEU C C 1
ATOM 12196 O O . LEU C 3 47 ? 181.707 242.800 159.644 1.00 116.04 26 LEU C O 1
ATOM 12201 N N . GLY C 3 48 ? 180.286 242.119 161.252 1.00 120.17 27 GLY C N 1
ATOM 12202 C CA . GLY C 3 48 ? 179.143 242.028 160.371 1.00 120.17 27 GLY C CA 1
ATOM 12203 C C . GLY C 3 48 ? 178.939 240.683 159.710 1.00 120.17 27 GLY C C 1
ATOM 12204 O O . GLY C 3 48 ? 177.941 240.508 158.999 1.00 120.17 27 GLY C O 1
ATOM 12205 N N . LEU C 3 49 ? 179.842 239.729 159.918 1.00 118.16 28 LEU C N 1
ATOM 12206 C CA . LEU C 3 49 ? 179.717 238.416 159.307 1.00 118.16 28 LEU C CA 1
ATOM 12207 C C . LEU C 3 49 ? 178.800 237.525 160.143 1.00 118.16 28 LEU C C 1
ATOM 12208 O O . LEU C 3 49 ? 178.204 237.950 161.136 1.00 118.16 28 LEU C O 1
ATOM 12210 N N . LYS C 3 50 ? 178.683 236.266 159.729 1.00 124.25 29 LYS C N 1
ATOM 12211 C CA . LYS C 3 50 ? 177.882 235.269 160.427 1.00 124.25 29 LYS C CA 1
ATOM 12212 C C . LYS C 3 50 ? 178.801 234.177 160.952 1.00 124.25 29 LYS C C 1
ATOM 12213 O O . LYS C 3 50 ? 179.661 233.679 160.217 1.00 124.25 29 LYS C O 1
ATOM 12215 N N . VAL C 3 51 ? 178.617 233.806 162.216 1.00 117.32 30 VAL C N 1
ATOM 12216 C CA . VAL C 3 51 ? 179.474 232.840 162.892 1.00 117.32 30 VAL C CA 1
ATOM 12217 C C . VAL C 3 51 ? 178.647 231.611 163.238 1.00 117.32 30 VAL C C 1
ATOM 12218 O O . VAL C 3 51 ? 177.564 231.728 163.823 1.00 117.32 30 VAL C O 1
ATOM 12222 N N . GLU C 3 52 ? 179.155 230.439 162.871 1.00 113.00 31 GLU C N 1
ATOM 12223 C CA . GLU C 3 52 ? 178.531 229.157 163.191 1.00 113.00 31 GLU C CA 1
ATOM 12224 C C . GLU C 3 52 ? 179.363 228.512 164.297 1.00 113.00 31 GLU C C 1
ATOM 12225 O O . GLU C 3 52 ? 180.365 227.844 164.035 1.00 113.00 31 GLU C O 1
ATOM 12227 N N . ARG C 3 53 ? 178.938 228.717 165.539 1.00 107.05 32 ARG C N 1
ATOM 12228 C CA . ARG C 3 53 ? 179.695 228.227 166.681 1.00 107.05 32 ARG C CA 1
ATOM 12229 C C . ARG C 3 53 ? 179.695 226.703 166.725 1.00 107.05 32 ARG C C 1
ATOM 12230 O O . ARG C 3 53 ? 178.772 226.041 166.245 1.00 107.05 32 ARG C O 1
ATOM 12238 N N . ASN C 3 54 ? 180.754 226.150 167.311 1.00 100.02 33 ASN C N 1
ATOM 12239 C CA . ASN C 3 54 ? 180.881 224.712 167.494 1.00 100.02 33 ASN C CA 1
ATOM 12240 C C . ASN C 3 54 ? 181.845 224.464 168.645 1.00 100.02 33 ASN C C 1
ATOM 12241 O O . ASN C 3 54 ? 182.540 225.372 169.105 1.00 100.02 33 ASN C O 1
ATOM 12246 N N . HIS C 3 55 ? 181.875 223.218 169.109 1.00 91.21 34 HIS C N 1
ATOM 12247 C CA . HIS C 3 55 ? 182.744 222.845 170.220 1.00 91.21 34 HIS C CA 1
ATOM 12248 C C . HIS C 3 55 ? 184.199 222.946 169.780 1.00 91.21 34 HIS C C 1
ATOM 12249 O O . HIS C 3 55 ? 184.687 222.100 169.025 1.00 91.21 34 HIS C O 1
ATOM 12256 N N . ARG C 3 56 ? 184.894 223.979 170.254 1.00 90.71 35 ARG C N 1
ATOM 12257 C CA . ARG C 3 56 ? 186.298 224.201 169.910 1.00 90.71 35 ARG C CA 1
ATOM 12258 C C . ARG C 3 56 ? 186.495 224.249 168.398 1.00 90.71 35 ARG C C 1
ATOM 12259 O O . ARG C 3 56 ? 187.458 223.706 167.855 1.00 90.71 35 ARG C O 1
ATOM 12267 N N . THR C 3 57 ? 185.563 224.904 167.709 1.00 93.80 36 THR C N 1
ATOM 12268 C CA . THR C 3 57 ? 185.654 225.082 166.266 1.00 93.80 36 THR C CA 1
ATOM 12269 C C . THR C 3 57 ? 184.664 226.143 165.809 1.00 93.80 36 THR C C 1
ATOM 12270 O O . THR C 3 57 ? 183.483 226.092 166.167 1.00 93.80 36 THR C O 1
ATOM 12274 N N . VAL C 3 58 ? 185.130 227.108 165.022 1.00 100.46 37 VAL C N 1
ATOM 12275 C CA . VAL C 3 58 ? 184.304 228.220 164.570 1.00 100.46 37 VAL C CA 1
ATOM 12276 C C . VAL C 3 58 ? 184.395 228.310 163.056 1.00 100.46 37 VAL C C 1
ATOM 12277 O O . VAL C 3 58 ? 185.493 228.258 162.491 1.00 100.46 37 VAL C O 1
ATOM 12281 N N . THR C 3 59 ? 183.244 228.440 162.402 1.00 115.88 38 THR C N 1
ATOM 12282 C CA . THR C 3 59 ? 183.171 228.620 160.961 1.00 115.88 38 THR C CA 1
ATOM 12283 C C . THR C 3 59 ? 182.261 229.799 160.652 1.00 115.88 38 THR C C 1
ATOM 12284 O O . THR C 3 59 ? 181.209 229.963 161.278 1.00 115.88 38 THR C O 1
ATOM 12288 N N . VAL C 3 60 ? 182.669 230.618 159.686 1.00 122.64 39 VAL C N 1
ATOM 12289 C CA . VAL C 3 60 ? 181.938 231.822 159.323 1.00 122.64 39 VAL C CA 1
ATOM 12290 C C . VAL C 3 60 ? 181.423 231.680 157.898 1.00 122.64 39 VAL C C 1
ATOM 12291 O O . VAL C 3 60 ? 181.884 230.839 157.122 1.00 122.64 39 VAL C O 1
ATOM 12295 N N . LYS C 3 61 ? 180.452 232.525 157.559 1.00 125.67 40 LYS C N 1
ATOM 12296 C CA . LYS C 3 61 ? 179.851 232.539 156.235 1.00 125.67 40 LYS C CA 1
ATOM 12297 C C . LYS C 3 61 ? 179.755 233.971 155.731 1.00 125.67 40 LYS C C 1
ATOM 12298 O O . LYS C 3 61 ? 179.675 234.919 156.517 1.00 125.67 40 LYS C O 1
ATOM 12300 N N . GLY C 3 62 ? 179.759 234.118 154.409 1.00 127.77 41 GLY C N 1
ATOM 12301 C CA . GLY C 3 62 ? 179.673 235.428 153.794 1.00 127.77 41 GLY C CA 1
ATOM 12302 C C . GLY C 3 62 ? 180.864 236.315 154.092 1.00 127.77 41 GLY C C 1
ATOM 12303 O O . GLY C 3 62 ? 180.701 237.490 154.436 1.00 127.77 41 GLY C O 1
ATOM 12304 N N . VAL C 3 63 ? 182.067 235.765 153.963 1.00 130.10 42 VAL C N 1
ATOM 12305 C CA . VAL C 3 63 ? 183.303 236.494 154.223 1.00 130.10 42 VAL C CA 1
ATOM 12306 C C . VAL C 3 63 ? 183.932 236.880 152.893 1.00 130.10 42 VAL C C 1
ATOM 12307 O O . VAL C 3 63 ? 184.148 236.024 152.026 1.00 130.10 42 VAL C O 1
ATOM 12311 N N . SER C 3 64 ? 184.225 238.168 152.729 1.00 130.36 43 SER C N 1
ATOM 12312 C CA . SER C 3 64 ? 184.829 238.670 151.505 1.00 130.36 43 SER C CA 1
ATOM 12313 C C . SER C 3 64 ? 186.340 238.441 151.526 1.00 130.36 43 SER C C 1
ATOM 12314 O O . SER C 3 64 ? 186.909 237.941 152.500 1.00 130.36 43 SER C O 1
ATOM 12317 N N . GLU C 3 65 ? 187.002 238.814 150.428 1.00 128.26 44 GLU C N 1
ATOM 12318 C CA . GLU C 3 65 ? 188.446 238.624 150.334 1.00 128.26 44 GLU C CA 1
ATOM 12319 C C . GLU C 3 65 ? 189.176 239.407 151.419 1.00 128.26 44 GLU C C 1
ATOM 12320 O O . GLU C 3 65 ? 190.045 238.868 152.113 1.00 128.26 44 GLU C O 1
ATOM 12322 N N . GLU C 3 66 ? 188.835 240.687 151.581 1.00 126.80 45 GLU C N 1
ATOM 12323 C CA . GLU C 3 66 ? 189.424 241.463 152.667 1.00 126.80 45 GLU C CA 1
ATOM 12324 C C . GLU C 3 66 ? 189.032 240.885 154.019 1.00 126.80 45 GLU C C 1
ATOM 12325 O O . GLU C 3 66 ? 189.864 240.785 154.930 1.00 126.80 45 GLU C O 1
ATOM 12327 N N . GLN C 3 67 ? 187.765 240.491 154.165 1.00 126.36 46 GLN C N 1
ATOM 12328 C CA . GLN C 3 67 ? 187.320 239.877 155.410 1.00 126.36 46 GLN C CA 1
ATOM 12329 C C . GLN C 3 67 ? 188.087 238.592 155.690 1.00 126.36 46 GLN C C 1
ATOM 12330 O O . GLN C 3 67 ? 188.528 238.358 156.822 1.00 126.36 46 GLN C O 1
ATOM 12336 N N . ILE C 3 68 ? 188.259 237.747 154.672 1.00 126.95 47 ILE C N 1
ATOM 12337 C CA . ILE C 3 68 ? 188.959 236.485 154.877 1.00 126.95 47 ILE C CA 1
ATOM 12338 C C . ILE C 3 68 ? 190.416 236.735 155.239 1.00 126.95 47 ILE C C 1
ATOM 12339 O O . ILE C 3 68 ? 190.970 236.070 156.120 1.00 126.95 47 ILE C O 1
ATOM 12344 N N . ARG C 3 69 ? 191.061 237.694 154.572 1.00 122.67 48 ARG C N 1
ATOM 12345 C CA . ARG C 3 69 ? 192.453 237.999 154.887 1.00 122.67 48 ARG C CA 1
ATOM 12346 C C . ARG C 3 69 ? 192.594 238.499 156.320 1.00 122.67 48 ARG C C 1
ATOM 12347 O O . ARG C 3 69 ? 193.488 238.066 157.058 1.00 122.67 48 ARG C O 1
ATOM 12349 N N . GLU C 3 70 ? 191.710 239.410 156.735 1.00 120.47 49 GLU C N 1
ATOM 12350 C CA . GLU C 3 70 ? 191.777 239.927 158.098 1.00 120.47 49 GLU C CA 1
ATOM 12351 C C . GLU C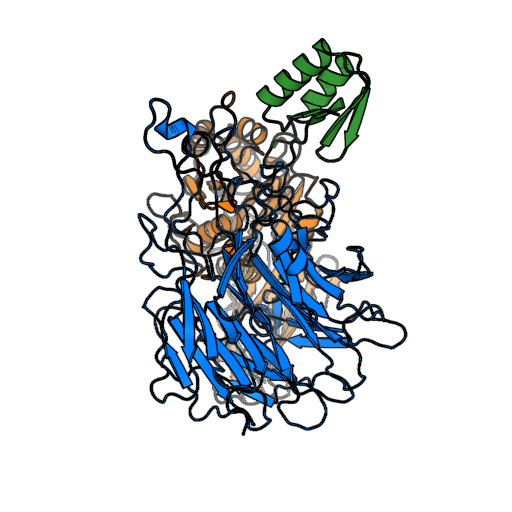 3 70 ? 191.539 238.824 159.120 1.00 120.47 49 GLU C C 1
ATOM 12352 O O . GLU C 3 70 ? 192.247 238.739 160.132 1.00 120.47 49 GLU C O 1
ATOM 12358 N N . LEU C 3 71 ? 190.545 237.968 158.876 1.00 115.83 50 LEU C N 1
ATOM 12359 C CA . LEU C 3 71 ? 190.257 236.890 159.815 1.00 115.83 50 LEU C CA 1
ATOM 12360 C C . LEU C 3 71 ? 191.420 235.910 159.896 1.00 115.83 50 LEU C C 1
ATOM 12361 O O . LEU C 3 71 ? 191.773 235.445 160.985 1.00 115.83 50 LEU C O 1
ATOM 12366 N N . GLU C 3 72 ? 192.028 235.584 158.754 1.00 115.06 51 GLU C N 1
ATOM 12367 C CA . GLU C 3 72 ? 193.177 234.687 158.761 1.00 115.06 51 GLU C CA 1
ATOM 12368 C C . GLU C 3 72 ? 194.343 235.295 159.527 1.00 115.06 51 GLU C C 1
ATOM 12369 O O . GLU C 3 72 ? 195.016 234.602 160.298 1.00 115.06 51 GLU C O 1
ATOM 12371 N N . GLU C 3 73 ? 194.601 236.590 159.328 1.00 112.74 52 GLU C N 1
ATOM 12372 C CA . GLU C 3 73 ? 195.682 237.240 160.062 1.00 112.74 52 GLU C CA 1
ATOM 12373 C C . GLU C 3 73 ? 195.413 237.227 161.561 1.00 112.74 52 GLU C C 1
ATOM 12374 O O . GLU C 3 73 ? 196.314 236.945 162.361 1.00 112.74 52 GLU C O 1
ATOM 12376 N N . VAL C 3 74 ? 194.175 237.525 161.962 1.00 108.66 53 VAL C N 1
ATOM 12377 C CA . VAL C 3 74 ? 193.840 237.529 163.383 1.00 108.66 53 VAL C CA 1
ATOM 12378 C C . VAL C 3 74 ? 194.009 236.135 163.973 1.00 108.66 53 VAL C C 1
ATOM 12379 O O . VAL C 3 74 ? 194.565 235.971 165.066 1.00 108.66 53 VAL C O 1
ATOM 12383 N N . ALA C 3 75 ? 193.531 235.111 163.264 1.00 106.12 54 ALA C N 1
ATOM 12384 C CA . ALA C 3 75 ? 193.667 233.745 163.759 1.00 106.12 54 ALA C CA 1
ATOM 12385 C C . ALA C 3 75 ? 195.131 233.347 163.879 1.00 106.12 54 ALA C C 1
ATOM 12386 O O . ALA C 3 75 ? 195.532 232.722 164.868 1.00 106.12 54 ALA C O 1
ATOM 12388 N N . LYS C 3 76 ? 195.946 233.698 162.883 1.00 105.56 55 LYS C N 1
ATOM 12389 C CA . LYS C 3 76 ? 197.367 233.378 162.949 1.00 105.56 55 LYS C CA 1
ATOM 12390 C C . LYS C 3 76 ? 198.027 234.065 164.135 1.00 105.56 55 LYS C C 1
ATOM 12391 O O . LYS C 3 76 ? 198.851 233.461 164.832 1.00 105.56 55 LYS C O 1
ATOM 12393 N N . LYS C 3 77 ? 197.680 235.330 164.382 1.00 104.60 56 LYS C N 1
ATOM 12394 C CA . LYS C 3 77 ? 198.239 236.025 165.536 1.00 104.60 56 LYS C CA 1
ATOM 12395 C C . LYS C 3 77 ? 197.811 235.358 166.837 1.00 104.60 56 LYS C C 1
ATOM 12396 O O . LYS C 3 77 ? 198.612 235.224 167.769 1.00 104.60 56 LYS C O 1
ATOM 12402 N N . LEU C 3 78 ? 196.548 234.933 166.918 1.00 99.70 57 LEU C N 1
ATOM 12403 C CA . LEU C 3 78 ? 196.039 234.276 168.116 1.00 99.70 57 LEU C CA 1
ATOM 12404 C C . LEU C 3 78 ? 196.571 232.861 168.289 1.00 99.70 57 LEU C C 1
ATOM 12405 O O . LEU C 3 78 ? 196.350 232.262 169.347 1.00 99.70 57 LEU C O 1
ATOM 12410 N N . GLY C 3 79 ? 197.257 232.314 167.291 1.00 98.26 58 GLY C N 1
ATOM 12411 C CA . GLY C 3 79 ? 197.764 230.961 167.366 1.00 98.26 58 GLY C CA 1
ATOM 12412 C C . GLY C 3 79 ? 196.792 229.880 166.955 1.00 98.26 58 GLY C C 1
ATOM 12413 O O . GLY C 3 79 ? 197.075 228.699 167.186 1.00 98.26 58 GLY C O 1
ATOM 12414 N N . LEU C 3 80 ? 195.661 230.239 166.357 1.00 91.40 59 LEU C N 1
ATOM 12415 C CA . LEU C 3 80 ? 194.677 229.259 165.930 1.00 91.40 59 LEU C CA 1
ATOM 12416 C C . LEU C 3 80 ? 195.116 228.605 164.621 1.00 91.40 59 LEU C C 1
ATOM 12417 O O . LEU C 3 80 ? 196.138 228.958 164.026 1.00 91.40 59 LEU C O 1
ATOM 12422 N N . TRP C 3 81 ? 194.329 227.635 164.165 1.00 91.44 60 TRP C N 1
ATOM 12423 C CA . TRP C 3 81 ? 194.588 226.902 162.928 1.00 91.44 60 TRP C CA 1
ATOM 12424 C C . TRP C 3 81 ? 193.503 227.310 161.935 1.00 91.44 60 TRP C C 1
ATOM 12425 O O . TRP C 3 81 ? 192.397 226.767 161.941 1.00 91.44 60 TRP C O 1
ATOM 12436 N N . VAL C 3 82 ? 193.824 228.279 161.088 1.00 102.05 61 VAL C N 1
ATOM 12437 C CA . VAL C 3 82 ? 192.843 228.855 160.176 1.00 102.05 61 VAL C CA 1
ATOM 12438 C C . VAL C 3 82 ? 192.733 227.996 158.926 1.00 102.05 61 VAL C C 1
ATOM 12439 O O . VAL C 3 82 ? 193.732 227.473 158.417 1.00 102.05 61 VAL C O 1
ATOM 12443 N N . LEU C 3 83 ? 191.507 227.847 158.426 1.00 110.02 62 LEU C N 1
ATOM 12444 C CA . LEU C 3 83 ? 191.255 227.129 157.184 1.00 110.02 62 LEU C CA 1
ATOM 12445 C C . LEU C 3 83 ? 190.458 228.004 156.226 1.00 110.02 62 LEU C C 1
ATOM 12446 O O . LEU C 3 83 ? 190.235 229.188 156.500 1.00 110.02 62 LEU C O 1
ATOM 12451 N N . VAL C 3 84 ? 190.025 227.437 155.104 1.00 122.62 63 VAL C N 1
ATOM 12452 C CA . VAL C 3 84 ? 189.240 228.174 154.119 1.00 122.62 63 VAL C CA 1
ATOM 12453 C C . VAL C 3 84 ? 188.295 227.202 153.430 1.00 122.62 63 VAL C C 1
ATOM 12454 O O . VAL C 3 84 ? 188.658 226.056 153.149 1.00 122.62 63 VAL C O 1
ATOM 12458 N N . ARG C 3 85 ? 187.080 227.665 153.157 1.00 125.31 64 ARG C N 1
ATOM 12459 C CA . ARG C 3 85 ? 186.081 226.844 152.487 1.00 125.31 64 ARG C CA 1
ATOM 12460 C C . ARG C 3 85 ? 185.261 227.677 151.508 1.00 125.31 64 ARG C C 1
ATOM 12461 O O . ARG C 3 85 ? 185.583 228.835 151.244 1.00 125.31 64 ARG C O 1
#

Solvent-accessible surface area: 34289 Å² total; per-residue (Å²): 139,14,5,36,39,92,72,27,23,66,5,70,20,53,129,52,3,36,0,0,27,8,3,0,0,6,73,31,66,57,138,45,20,6,1,0,0,0,0,0,64,2,121,44,114,21,81,78,16,107,49,0,4,11,0,22,39,2,62,52,63,53,114,98,22,126,26,63,86,32,130,17,39,38,135,14,31,81,85,10,112,55,1,107,86,64,110,101,31,132,54,43,10,1,89,10,46,98,12,24,13,0,12,8,0,44,7,63,36,41,8,0,0,0,0,0,7,16,2,7,3,24,4,80,156,103,87,42,11,1,0,1,1,4,1,23,0,1,34,85,83,58,106,121,61,3,33,4,12,15,1,14,20,103,138,27,52,0,12,7,11,1,4,0,0,1,0,22,13,4,26,20,5,122,105,6,54,0,0,0,0,1,0,0,0,31,9,2,11,6,0,0,2,0,0,36,34,73,55,4,38,136,22,67,111,70,120,154,45,48,50,137,12,127,42,32,45,79,17,210,84,42,49,8,103,118,30,23,11,1,28,0,4,14,16,9,21,2,50,6,48,77,48,128,58,38,0,5,0,0,0,0,2,11,2,86,81,19,54,0,57,0,8,0,7,22,6,88,60,28,135,62,58,68,91,4,76,16,97,35,4,7,0,3,1,0,51,13,13,7,18,12,22,0,25,45,59,66,60,34,0,0,0,0,0,0,2,9,3,26,52,145,32,141,42,31,114,54,53,3,1,0,36,0,5,1,4,16,21,77,134,105,15,17,79,94,89,54,70,47,57,8,42,8,166,35,80,61,0,29,6,0,10,13,17,6,44,0,18,37,5,50,96,68,50,62,41,4,1,0,0,0,0,7,22,0,22,142,64,112,17,1,6,0,35,4,10,40,14,10,108,67,6,9,26,74,155,45,50,22,67,2,71,23,124,50,91,52,65,184,50,38,1,13,0,0,28,16,18,51,14,35,73,26,8,64,56,77,53,71,15,0,0,0,0,0,0,7,16,41,11,56,0,2,1,4,79,7,171,48,64,96,89,85,126,136,52,130,113,24,44,114,73,129,180,100,28,125,77,22,13,7,3,23,4,26,34,0,33,0,28,0,41,40,65,96,60,24,68,6,78,1,89,4,37,33,7,58,68,31,17,0,0,0,0,0,0,0,0,0,0,22,7,1,36,32,0,10,112,78,2,89,60,10,0,58,57,0,41,70,71,0,152,163,41,6,111,57,19,54,0,0,0,0,0,1,0,0,0,55,24,45,1,0,9,17,65,22,98,66,71,77,174,36,16,12,46,111,73,57,112,4,31,54,18,35,6,0,62,1,18,25,44,13,30,83,115,6,129,58,0,33,122,55,0,26,132,33,126,14,0,1,22,12,2,22,7,3,0,0,1,1,0,5,0,1,0,2,34,10,22,107,86,0,21,24,70,96,10,12,35,1,0,0,4,0,2,14,4,17,6,0,2,0,4,0,0,58,0,15,20,7,30,33,33,11,56,1,92,49,45,26,58,96,68,76,9,68,79,5,110,107,32,8,1,1,7,10,9,21,2,4,66,34,6,32,115,33,23,9,11,2,0,2,0,0,11,70,83,47,22,66,14,0,100,58,1,66,108,44,10,51,28,9,14,31,13,69,4,43,72,61,7,76,59,4,37,99,20,0,12,76,9,19,74,58,9,25,26,51,3,42,8,53,9,36,71,23,32,93,43,12,88,22,53,44,24,1,119,27,111,127,67,92,89,24,103,55,112,54,0,12,83,1,45,112,2,53,83,26,39,61,2,78,2,35,0,32,0,46,2,94,52,73,36,112,50,115,55,35,65,10,94,2,29,1,17,6,32,73,49,75,0,55,0,37,2,73,19,147,30,0,18,0,26,2,8,4,8,24,3,77,31,6,6,89,85,0,19,133,50,1,145,84,77,72,26,60,54,53,136,71,70,40,20,0,51,5,61,78,28,68,78,66,59,43,60,106,5,29,61,43,0,61,122,24,16,15,82,47,75,102,108

Sequence (883 aa):
FNLDAEAPAVLSGPPGSFFGFSVEFYRPGTDGVSVLVGAPKANTSQPGVLQGGAVYLCPWGASPTQCTPIEFDSKGSRLLESSLSSSEGEEPVEYKSLQWFGATVRAHGSSILACAPLYSWRTEKEPLSDPVGTCYLSTDNFTRILEYAPCRSDFSWAAGQGYCQGGFSAEFTKTGRVVLGGPGSYFWQGQILSATQEQIAESYYPEYLINLVQGQLQTRQASSIYDDSYLGYSVAVGEFSGDDTEDFVAGVPKGNLTYGYVTILNGSDIRRSLYNFSGEEQMASYFGYAVAATDVNGDGLDDLLVGAPLLMDRTPDGRPQEVGRVYVYLQHPAGIEPTPTLTLTGHDEFGRFGSSLTPLGDLDQDGYNDVAIGAPFGGETQQGVVFVFPGGPGGLGSKPSQVLQPLWAASHTPDFFGSALRGGRDLDGNGYPDLIVGSFGVDKAVVYRGRGSKDIKKNKNVTNRSLKPEDITQIQPQQLVLRLRSGEPQTFTLKFKRAEDYPIDLYYLMDLSYSMKDDLENVKSLGTDLMNEMRRITSDFRIGFGSFVEKTVMPYISTTPAKLRNPCTSEQNCTSPFSYKNVLSLTNKGEVFNELVGKQRISGNLDSPEGGFDAIMQVAVCGSLIGWRNVTRLLVFSTDAGFHFAGDGKLGGIVLPNDGQCHLENNMYTMSHYYDYPSIAHLVQKLSENNIQTIFAVTEEFQPVYKELKNLIPKSAVGTLSANSSNVIQLIIDAYNSLSSEVILENGKLSEGVTISYKSYCKNGVNGTGENGRKCSNISIGDEVQFEISITSNKCPKKDSDSFKIRPLGFTEEVEVILQYIEVEVHGRGDIPRSSLELFEKVAKELGLKVERNHRTVTVKGVSEEQIRELEEVAKKLGLWVLVR

Radius of gyration: 29.49 Å; Cα contacts (8 Å, |Δi|>4): 2432; chains: 3; bounding box: 53×75×86 Å

B-factor: mean 78.29, std 14.08, range [30.0, 130.36]

GO terms:
  GO:0005925 focal adhesion (C, IDA)
  GO:0001726 ruffle (C, TAS)
  GO:0005886 plasma membrane (C, IDA)
  GO:0009986 cell surface (C, IDA)
  GO:0034674 integrin alpha5-beta1 complex (C, IDA)
  GO:0033627 cell adhesion mediated by integrin (P, IDA)
  GO:0007155 cell adhesion (P, IDA)
  GO:0005886 plasma membrane (C, EXP)
  GO:0005515 protein binding (F, IPI)
  GO:0008305 integrin complex (C, TAS)
  GO:0007155 cell adhesion (P, TAS)
  GO:0005886 plasma membrane (C, TAS)
  GO:0032587 ruffle membrane (C, IDA)
  GO:0035313 wound healing, spreading of epidermal cells (P, IEP)
  GO:0005911 cell-cell junction (C, IDA)
  GO:0001525 angiogenesis (P, TAS)
  GO:0005161 platelet-derived growth factor receptor binding (F, TAS)
  GO:0043184 vascular endothelial growth factor receptor 2 binding (F, TAS)
  GO:0071062 alphav-beta3 integrin-vitronectin complex (C, TAS)
  GO:0030949 positive regulation of vascular endothelial growth factor receptor signaling pathway (P, TAS)

Secondary structure (DSSP, 8-state):
--S-TTS-EEEE-STTS-TTSEEEEESTTSTT-EEEEEETT-----TT-SS-BEEEEEESSSSS---EE--S------B-HHHHHTTT---BSEE-TT--BTSEEEEETTEEEEEETT-EE--SSS---B---EEEEEETTTTEEEEE-TT-SS--STTTTTT--TTSEEEE-TT--EEEEETTHHHHTBEEEEE-HHHHHHT--TTSSS---TT-EEPPP--GGGTT--BTSSEEEE--SSSSSPEEEEEETTTTTTT-EEEEE-SSS--EEEEEE-SSTTS-TTS-EEEE-SSSSSS-EEEEEETT-EEE-TTS-EEE--EEEEE---SS---SS-SEEEE--STT--TTSEEEEEESTT-SSS-EEEEEETT-TTTTS-EEEEE---TTSS-SS-SEEE---SPP-SS---TTSEEEES--SS-SS--EEEEEETTTTEEEEEE--/-EEEES--PPPP-----TTT---BS--EEEEE-BTTB-EEEEEEEE--SS--EEEEEEEE-SSTTHHHHHT-TTHHHHHHHHHTTT-S-EEEEEEEE----STTTS--SHHHHH--S-SSS--B---SEEEEEEEES-HHHHHHHHHT---B--SSSSB--HHHHHHHHHHGGGTT--SSEEEEEEEESS-B--TTGGGGGT--BPP-----EETTEE--TTTBPPPPHHHHHHHHHHHTEEEEEEE-STTHHHHHHHHHHSSSEEEEE--TTTTTHHHHHHHHHHHHHTEEEEEES-PPTTEEEEEEEE-STT----GGGGGEEE---TT-EEEEEEEEEE-S--S-S--EEEEEETT----EEEEE---/--EE---SS--SHHHHHHHHHHHHTT-EEEEETTEEEEES--HHHHHHHHHHHHHHT------

Foldseek 3Di:
DFWPQVDFDKDFDDFPQLWQLAKEWAQFPDPQTWIKIWRQQDQDQAPPAHSLIWIWTFTPDDPVSDIDTDCLDRYPFAAQPVCCVDVRNGDGQWRSHSQSWRSYWYDDYQKIKIKRLQIFGADNPHGDTQRFIKMWIQGRNNPDIAIDGALLAPQADLQASSNQSKPLEWYAWNVGKIWIKRQRGRQRLIKIWIGHPVQRVVQGDVPDPHTHGPPIAMDDDDDPVSHNQRKRNYKEWADFPPDPTIWIKIWRQCGPVQQTKIWIADPPHRHTDDIATHDDGPQSKGLYKYWDFQALPPGIKIKIKRLQDWDADPVGHIFGKIKMFIWHADPVGIDRHGLDMAIGDFGQQSKQNYKEKAQPQVVPSGTKIKIWRQQDDPRRQIKIFIWHGYNSGTDRDTPDMHDDDDDDDPWHQSWQNYKYKDGAHVNPPHIKMKIGRSSRRMITIITTD/DDKDADCQDAADAPDDDQVPHGFKRTFEMEAADAAFDWDKDKIKGWFAQAWAEEEEEEAEQAPPLVLLLVVCLQVLVVLVVVCCVRHVHYWYFYKYAFAQPFPPKFPDDVVCQAAVDDPVDRAGGHAGMFGQGAIDRDSVVVSVSSVPDGGHHIDDFAGACQVVLLLCLAVDVVNPDDQTQAEYEYEDAGHYFAFPVCVVRVEHAADPSHNQADPRGRPCSNHHGHHHLVVSLVSCQVRLYEYEYAYAPVCQVVVVVSPVVHPQYYYDHQDDSNPCVSVSVVVRVQQRSQKWAKDKDCDDPQKDKFKWWDEPPRDTDGDPCSRMHGRHDHGRMIMMMMMMHGNDADPPQKDKMWMDIRNHPRIHIYIYGYD/DKKWAQPDPADPVLPCVLVVVQVVVVWAWDDDDRMIDTPDADPVRLVVSVVSCVVSVIDIDDD

Nearest PDB structures (foldseek):
  4wk4-assembly1_A  TM=9.946E-01  e=2.396E-87  Homo sapiens
  3vi4-assembly1_A  TM=9.921E-01  e=2.285E-85  Homo sapiens
  9ckv-assembly1_A  TM=9.968E-01  e=1.200E-83  Homo sapiens
  3vi3-assembly2_C  TM=9.931E-01  e=7.193E-83  Homo sapiens
  3vi4-assembly2_C  TM=9.931E-01  e=1.866E-81  Homo sapiens